Protein AF-0000000084786127 (afdb_homodimer)

Sequence (824 aa):
MTLSGGAIAVSIIGVITAGIITVVVTIAIYNCSKAKVDMEMYLQREDKGGRQNVPLAGTADVEMGSMSVFIQGVQNERPVRFTSQQLHSFTRGIAHKIGSGGFGAVYKGRFPNGTPVAVKVLDSTLGRRAEERFMAEVGTIGRTYHINLVRLCGFCFDVSVKALVYEYMENGSLDRHLFGSPLERGTVDIGFNKLHEIAVGMAKAVRYLHEECAQRIVRYDIKPENVLLGADMAPKVSDFGLAKLCDREDTHLTITGARGTPGYAAPELWMPLPVTHKCDVYSYGMLLFEMLGRRRNLELGVNGRESQEWYPRWVWHRVEAGETDAVLARALEAGDVEDMEKAARMCKVALWCVQCRPEDRPSMGNVVQMLEGDEEIATPGNPFAHLAAYNAGTLSGDTTMESYGSSGFTGRMTLSGGAIAVSIIGVITAGIITVVVTIAIYNCSKAKVDMEMYLQREDKGGRQNVPLAGTADVEMGSMSVFIQGVQNERPVRFTSQQLHSFTRGIAHKIGSGGFGAVYKGRFPNGTPVAVKVLDSTLGRRAEERFMAEVGTIGRTYHINLVRLCGFCFDVSVKALVYEYMENGSLDRHLFGSPLERGTVDIGFNKLHEIAVGMAKAVRYLHEECAQRIVRYDIKPENVLLGADMAPKVSDFGLAKLCDREDTHLTITGARGTPGYAAPELWMPLPVTHKCDVYSYGMLLFEMLGRRRNLELGVNGRESQEWYPRWVWHRVEAGETDAVLARALEAGDVEDMEKAARMCKVALWCVQCRPEDRPSMGNVVQMLEGDEEIATPGNPFAHLAAYNAGTLSGDTTMESYGSSGFTGR

Organism: Brachypodium distachyon (NCBI:txid15368)

pLDDT: mean 76.36, std 22.7, range [18.92, 98.81]

Secondary structure (DSSP, 8-state):
----THHHHHHHHHHHHHHHHHHHHHHHHHHHHHHHHHHHHHHHHGGGS-------HHHHHHHHHHHHHHHHHHHHTS-EE--HHHHHHHTTTT--EEEEETTEEEEEEE-TTS-EEEEEEE-GGGHHHHHHHHHHHHHTTTT---TTB--EEEEEE-SS-EEEEEE--TT-BHHHHHHS-TTTS-PPP--HHHHHHHHHHHHHHHHHHHHSSSSEEE-S--SGGGEEE-GGG-EEE---TT-EEE-TT---B---S--S-TTTS-GGGGTTS-B-THHHHHHHHHHHHHHHHTS-S----SSS------HHHHHHHHHHTT-HHHHHHHH-SS--HHHHHHHHHHHHHHHHHT-SSGGGSPPHHHHHHHHH--SPPPPPP-TTHHHHHHHHHHTT----------------/----THHHHHHHHHHHHHHHHHHHHHHHHHHHHHHHHHHHHHHHHGGGS-------HHHHHHHHHHHHHHHHHHHHTS-EE--HHHHHHHTTTT--EEEEETTEEEEEEE-TTS-EEEEEEE-GGGTHHHHHHHHHHHHTTTT---TTB--EEEEEE-SS-EEEEEE--TT-BHHHHHHS-TTTS-PPP--HHHHHHHHHHHHHHHHHHHHSSSSEEE-S--SGGGEEE-GGG-EEE---TT-EEE-TT---B---S--S-TTTS-GGGGTTS-B-THHHHHHHHHHHHHHHHTS-S----SSS------HHHHHHHHHHTT-HHHHHHHH-SS--HHHHHHHHHHHHHHHHHT-SSGGGSPPHHHHHHHHH--SPPPPPP-TTHHHHHHHHHHHT----------------

Nearest PDB structures (foldseek):
  5lpv-assembly1_A  TM=9.369E-01  e=8.359E-28  Arabidopsis thaliana
  4q5j-assembly1_A  TM=9.126E-01  e=5.728E-27  Arabidopsis thaliana
  4oh4-assembly1_A  TM=9.168E-01  e=1.374E-26  Arabidopsis thaliana
  4oh4-assembly2_B  TM=9.113E-01  e=1.456E-26  Arabidopsis thaliana
  6fek-assembly1_A  TM=7.543E-01  e=4.875E-15  Homo sapiens

InterPro domains:
  IPR000719 Protein kinase domain [PS50011] (92-385)
  IPR000719 Protein kinase domain [SM00220] (92-371)
  IPR001245 Serine-threonine/tyrosine-protein kinase, catalytic domain [PF07714] (95-371)
  IPR011009 Protein kinase-like domain superfamily [SSF56112] (78-372)
  IPR017441 Protein kinase, ATP binding site [PS00107] (98-120)

Radius of gyration: 34.31 Å; Cα contacts (8 Å, |Δi|>4): 1162; chains: 2; bounding box: 105×157×77 Å

Foldseek 3Di:
DPPDPPVVVVVVVVVVVVVVVVVVVVVVVVVVVVVVVVVVVVVPVVPPPDDDCPVPPPVVVVVVVVVVVVVVVVVQQFADEDEPVQVCQFQVNQPAWDDDDPFFTWGWGADPVGFIKIKTWGDCVVPPLNVLLLCQVVVCGPFDDDPQAWDFSYWYDDPVTTMTITHDAVLAFQLCQLANDCPPDPHDNDALVNLLQQLLSVLVRQLCQQPPTQWRKAQQEDARNQWGAHPVRRTHGHRSSQMDTHHPVDFFDQDDAQGYDPQQFAPVSVPNDTDGSLRVLSSSLLRLQCLLQSHHQWDPDDPPPDGPHRRLVVCVVCVVVVNNVVSNPNNHDVDDPVSSVLSSLSNQLSQQSNANDSVSHDRSVVSSCSNPDDDDDDHDDGSCPVVVVVVVPPPPPPPPVPPPDPDDPPPD/DPPDPPVVVVVVVVVVVVVVVVVVVVVVVVVVVVVVVVVVVVVPVVPPPPDDCPVPPPVVVVVVVVVVVVVVVVVQQFADEDEPVQVCQFQVNQPAWDDDDPFFTWGWGADPVGFIKIKTWGDCVVPPLNVLLLCQVVVCGPFDDDPQAWDFSYWYDDPVTTMTITRDAVLAFQLCQLANDCPPDPHDNDALVNLLQQLLSVLVRQLCQQPPTQWRKAQQEDARNQWGAHPVRRTHGHRSSQMDTHHPVDFFDQDDAQGYDPQQFAPVSVPNDTDGSLRVLSSSLLRLQCLLQSHHQWDPDDPPPDGPHRRLVVCVVCVVVVNNVVSNPNNHDVDDPVSSVLSSLSNQLSQLSNANDSVSHDRSVVSSCSNPDDDDDDHDDGSCPVVVVVVVPPPPPPPPPPPDDDDDDDPD

Structure (mmCIF, N/CA/C/O backbone):
data_AF-0000000084786127-model_v1
#
loop_
_entity.id
_entity.type
_entity.pdbx_description
1 polymer 'Protein kinase domain-containing protein'
#
loop_
_atom_site.group_PDB
_atom_site.id
_atom_site.type_symbol
_atom_site.label_atom_id
_atom_site.label_alt_id
_atom_site.label_comp_id
_atom_site.label_asym_id
_atom_site.label_entity_id
_atom_site.label_seq_id
_atom_site.pdbx_PDB_ins_code
_atom_site.Cartn_x
_atom_site.Cartn_y
_atom_site.Cartn_z
_atom_site.occupancy
_atom_site.B_iso_or_equiv
_atom_site.auth_seq_id
_atom_site.auth_comp_id
_atom_site.auth_asym_id
_atom_site.auth_atom_id
_atom_site.pdbx_PDB_model_num
ATOM 1 N N . MET A 1 1 ? -52.969 -35.406 42.812 1 25.69 1 MET A N 1
ATOM 2 C CA . MET A 1 1 ? -51.969 -34.875 41.875 1 25.69 1 MET A CA 1
ATOM 3 C C . MET A 1 1 ? -51.656 -33.438 42.188 1 25.69 1 MET A C 1
ATOM 5 O O . MET A 1 1 ? -52.438 -32.531 41.906 1 25.69 1 MET A O 1
ATOM 9 N N . THR A 1 2 ? -51.125 -33.188 43.312 1 35.94 2 THR A N 1
ATOM 10 C CA . THR A 1 2 ? -50.75 -31.984 44.062 1 35.94 2 THR A CA 1
ATOM 11 C C . THR A 1 2 ? -49.75 -31.141 43.281 1 35.94 2 THR A C 1
ATOM 13 O O . THR A 1 2 ? -48.719 -31.656 42.781 1 35.94 2 THR A O 1
ATOM 16 N N . LEU A 1 3 ? -50.375 -30.234 42.5 1 39.19 3 LEU A N 1
ATOM 17 C CA . LEU A 1 3 ? -49.688 -29.188 41.781 1 39.19 3 LEU A CA 1
ATOM 18 C C . LEU A 1 3 ? -48.562 -28.578 42.594 1 39.19 3 LEU A C 1
ATOM 20 O O . LEU A 1 3 ? -48.812 -28.094 43.719 1 39.19 3 LEU A O 1
ATOM 24 N N . SER A 1 4 ? -47.375 -29.203 42.469 1 43.94 4 SER A N 1
ATOM 25 C CA . SER A 1 4 ? -46.25 -28.953 43.375 1 43.94 4 SER A CA 1
ATOM 26 C C . SER A 1 4 ? -45.875 -27.469 43.406 1 43.94 4 SER A C 1
ATOM 28 O O . SER A 1 4 ? -46.188 -26.734 42.438 1 43.94 4 SER A O 1
ATOM 30 N N . GLY A 1 5 ? -45.719 -26.844 44.531 1 46.97 5 GLY A N 1
ATOM 31 C CA . GLY A 1 5 ? -45.375 -25.531 45.031 1 46.97 5 GLY A CA 1
ATOM 32 C C . GLY A 1 5 ? -44.281 -24.859 44.219 1 46.97 5 GLY A C 1
ATOM 33 O O . GLY A 1 5 ? -44.156 -23.641 44.25 1 46.97 5 GLY A O 1
ATOM 34 N N . GLY A 1 6 ? -43.438 -25.703 43.531 1 49.59 6 GLY A N 1
ATOM 35 C CA . GLY A 1 6 ? -42.281 -25.156 42.875 1 49.59 6 GLY A CA 1
ATOM 36 C C . GLY A 1 6 ? -42.625 -24.391 41.594 1 49.59 6 GLY A C 1
ATOM 37 O O . GLY A 1 6 ? -41.906 -23.469 41.219 1 49.59 6 GLY A O 1
ATOM 38 N N . ALA A 1 7 ? -43.719 -24.797 40.875 1 52.97 7 ALA A N 1
ATOM 39 C CA . ALA A 1 7 ? -44.094 -24.156 39.625 1 52.97 7 ALA A CA 1
ATOM 40 C C . ALA A 1 7 ? -44.625 -22.734 39.875 1 52.97 7 ALA A C 1
ATOM 42 O O . ALA A 1 7 ? -44.375 -21.844 39.062 1 52.97 7 ALA A O 1
ATOM 43 N N . ILE A 1 8 ? -45.25 -22.531 41.062 1 51.09 8 ILE A N 1
ATOM 44 C CA . ILE A 1 8 ? -45.781 -21.219 41.344 1 51.09 8 ILE A CA 1
ATOM 45 C C . ILE A 1 8 ? -44.656 -20.219 41.594 1 51.09 8 ILE A C 1
ATOM 47 O O . ILE A 1 8 ? -44.719 -19.094 41.094 1 51.09 8 ILE A O 1
ATOM 51 N N . ALA A 1 9 ? -43.531 -20.734 42.156 1 54.09 9 ALA A N 1
ATOM 52 C CA . ALA A 1 9 ? -42.438 -19.812 42.469 1 54.09 9 ALA A CA 1
ATOM 53 C C . ALA A 1 9 ? -41.75 -19.312 41.188 1 54.09 9 ALA A C 1
ATOM 55 O O . ALA A 1 9 ? -41.438 -18.125 41.094 1 54.09 9 ALA A O 1
ATOM 56 N N . VAL A 1 10 ? -41.656 -20.188 40.156 1 55.41 10 VAL A N 1
ATOM 57 C CA . VAL A 1 10 ? -40.969 -19.812 38.938 1 55.41 10 VAL A CA 1
ATOM 58 C C . VAL A 1 10 ? -41.812 -18.812 38.156 1 55.41 10 VAL A C 1
ATOM 60 O O . VAL A 1 10 ? -41.312 -17.859 37.562 1 55.41 10 VAL A O 1
ATOM 63 N N . SER A 1 11 ? -43.188 -18.938 38.344 1 53.84 11 SER A N 1
ATOM 64 C CA . SER A 1 11 ? -44.062 -18.016 37.625 1 53.84 11 SER A CA 1
ATOM 65 C C . SER A 1 11 ? -44 -16.609 38.219 1 53.84 11 SER A C 1
ATOM 67 O O . SER A 1 11 ? -44.031 -15.617 37.5 1 53.84 11 SER A O 1
ATOM 69 N N . ILE A 1 12 ? -43.812 -16.578 39.562 1 54.75 12 ILE A N 1
ATOM 70 C CA . ILE A 1 12 ? -43.75 -15.281 40.25 1 54.75 12 ILE A CA 1
ATOM 71 C C . ILE A 1 12 ? -42.438 -14.57 39.906 1 54.75 12 ILE A C 1
ATOM 73 O O . ILE A 1 12 ? -42.438 -13.375 39.594 1 54.75 12 ILE A O 1
ATOM 77 N N . ILE A 1 13 ? -41.344 -15.438 39.75 1 55.84 13 ILE A N 1
ATOM 78 C CA . ILE A 1 13 ? -40.062 -14.836 39.438 1 55.84 13 ILE A CA 1
ATOM 79 C C . ILE A 1 13 ? -40.094 -14.305 38 1 55.84 13 ILE A C 1
ATOM 81 O O . ILE A 1 13 ? -39.562 -13.219 37.719 1 55.84 13 ILE A O 1
ATOM 85 N N . GLY A 1 14 ? -40.875 -14.953 37.156 1 53.25 14 GLY A N 1
ATOM 86 C CA . GLY A 1 14 ? -41 -14.477 35.781 1 53.25 14 GLY A CA 1
ATOM 87 C C . GLY A 1 14 ? -41.719 -13.156 35.656 1 53.25 14 GLY A C 1
ATOM 88 O O . GLY A 1 14 ? -41.281 -12.266 34.938 1 53.25 14 GLY A O 1
ATOM 89 N N . VAL A 1 15 ? -42.781 -13.023 36.5 1 55.41 15 VAL A N 1
ATOM 90 C CA . VAL A 1 15 ? -43.594 -11.805 36.438 1 55.41 15 VAL A CA 1
ATOM 91 C C . VAL A 1 15 ? -42.781 -10.633 37 1 55.41 15 VAL A C 1
ATOM 93 O O . VAL A 1 15 ? -42.781 -9.531 36.438 1 55.41 15 VAL A O 1
ATOM 96 N N . ILE A 1 16 ? -41.906 -10.891 38.031 1 55.78 16 ILE A N 1
ATOM 97 C CA . ILE A 1 16 ? -41.156 -9.82 38.656 1 55.78 16 ILE A CA 1
ATOM 98 C C . ILE A 1 16 ? -40.031 -9.391 37.719 1 55.78 16 ILE A C 1
ATOM 100 O O . ILE A 1 16 ? -39.781 -8.195 37.5 1 55.78 16 ILE A O 1
ATOM 104 N N . THR A 1 17 ? -39.438 -10.414 37.031 1 55.19 17 THR A N 1
ATOM 105 C CA . THR A 1 17 ? -38.344 -10.062 36.125 1 55.19 17 THR A CA 1
ATOM 106 C C . THR A 1 17 ? -38.875 -9.328 34.906 1 55.19 17 THR A C 1
ATOM 108 O O . THR A 1 17 ? -38.25 -8.375 34.406 1 55.19 17 THR A O 1
ATOM 111 N N . ALA A 1 18 ? -40.125 -9.68 34.469 1 56.78 18 ALA A N 1
ATOM 112 C CA . ALA A 1 18 ? -40.719 -8.969 33.344 1 56.78 18 ALA A CA 1
ATOM 113 C C . ALA A 1 18 ? -41.094 -7.535 33.75 1 56.78 18 ALA A C 1
ATOM 115 O O . ALA A 1 18 ? -40.906 -6.605 32.938 1 56.78 18 ALA A O 1
ATOM 116 N N . GLY A 1 19 ? -41.469 -7.348 34.969 1 54.09 19 GLY A N 1
ATOM 117 C CA . GLY A 1 19 ? -41.75 -6.016 35.5 1 54.09 19 GLY A CA 1
ATOM 118 C C . GLY A 1 19 ? -40.531 -5.133 35.594 1 54.09 19 GLY A C 1
ATOM 119 O O . GLY A 1 19 ? -40.562 -3.961 35.219 1 54.09 19 GLY A O 1
ATOM 120 N N . ILE A 1 20 ? -39.406 -5.75 35.969 1 57 20 ILE A N 1
ATOM 121 C CA . ILE A 1 20 ? -38.156 -4.996 36.094 1 57 20 ILE A CA 1
ATOM 122 C C . ILE A 1 20 ? -37.688 -4.578 34.719 1 57 20 ILE A C 1
ATOM 124 O O . ILE A 1 20 ? -37.281 -3.43 34.5 1 57 20 ILE A O 1
ATOM 128 N N . ILE A 1 21 ? -37.906 -5.465 33.75 1 55.28 21 ILE A N 1
ATOM 129 C CA . ILE A 1 21 ? -37.469 -5.145 32.375 1 55.28 21 ILE A CA 1
ATOM 130 C C . ILE A 1 21 ? -38.312 -4.023 31.812 1 55.28 21 ILE A C 1
ATOM 132 O O . ILE A 1 21 ? -37.812 -3.082 31.203 1 55.28 21 ILE A O 1
ATOM 136 N N . THR A 1 22 ? -39.625 -4.008 32.156 1 55.19 22 THR A N 1
ATOM 137 C CA . THR A 1 22 ? -40.5 -2.955 31.656 1 55.19 22 THR A CA 1
ATOM 138 C C . THR A 1 22 ? -40.156 -1.615 32.312 1 55.19 22 THR A C 1
ATOM 140 O O . THR A 1 22 ? -40.156 -0.579 31.641 1 55.19 22 THR A O 1
ATOM 143 N N . VAL A 1 23 ? -39.719 -1.601 33.531 1 56.88 23 VAL A N 1
ATOM 144 C CA . VAL A 1 23 ? -39.375 -0.361 34.219 1 56.88 23 VAL A CA 1
ATOM 145 C C . VAL A 1 23 ? -38.031 0.171 33.688 1 56.88 23 VAL A C 1
ATOM 147 O O . VAL A 1 23 ? -37.906 1.366 33.406 1 56.88 23 VAL A O 1
ATOM 150 N N . VAL A 1 24 ? -37.125 -0.711 33.438 1 53.88 24 VAL A N 1
ATOM 151 C CA . VAL A 1 24 ? -35.812 -0.283 32.938 1 53.88 24 VAL A CA 1
ATOM 152 C C . VAL A 1 24 ? -35.969 0.24 31.5 1 53.88 24 VAL A C 1
ATOM 154 O O . VAL A 1 24 ? -35.406 1.277 31.156 1 53.88 24 VAL A O 1
ATOM 157 N N . VAL A 1 25 ? -36.844 -0.359 30.75 1 53.69 25 VAL A N 1
ATOM 158 C CA . VAL A 1 25 ? -37.094 0.092 29.375 1 53.69 25 VAL A CA 1
ATOM 159 C C . VAL A 1 25 ? -37.812 1.434 29.391 1 53.69 25 VAL A C 1
ATOM 161 O O . VAL A 1 25 ? -37.469 2.344 28.625 1 53.69 25 VAL A O 1
ATOM 164 N N . THR A 1 26 ? -38.75 1.635 30.297 1 54.66 26 THR A N 1
ATOM 165 C CA . THR A 1 26 ? -39.469 2.896 30.406 1 54.66 26 THR A CA 1
ATOM 166 C C . THR A 1 26 ? -38.531 4.016 30.859 1 54.66 26 THR A C 1
ATOM 168 O O . THR A 1 26 ? -38.594 5.129 30.344 1 54.66 26 THR A O 1
ATOM 171 N N . ILE A 1 27 ? -37.594 3.705 31.734 1 52.56 27 ILE A N 1
ATOM 172 C CA . ILE A 1 27 ? -36.656 4.707 32.188 1 52.56 27 ILE A CA 1
ATOM 173 C C . ILE A 1 27 ? -35.656 5.035 31.078 1 52.56 27 ILE A C 1
ATOM 175 O O . ILE A 1 27 ? -35.344 6.203 30.844 1 52.56 27 ILE A O 1
ATOM 179 N N . ALA A 1 28 ? -35.344 4.055 30.328 1 48.41 28 ALA A N 1
ATOM 180 C CA . ALA A 1 28 ? -34.406 4.281 29.219 1 48.41 28 ALA A CA 1
ATOM 181 C C . ALA A 1 28 ? -35.094 5.102 28.125 1 48.41 28 ALA A C 1
ATOM 183 O O . ALA A 1 28 ? -34.5 6.02 27.562 1 48.41 28 ALA A O 1
ATOM 184 N N . ILE A 1 29 ? -36.344 4.848 27.906 1 50.34 29 ILE A N 1
ATOM 185 C CA . ILE A 1 29 ? -37.094 5.641 26.953 1 50.34 29 ILE A CA 1
ATOM 186 C C . ILE A 1 29 ? -37.281 7.062 27.484 1 50.34 29 ILE A C 1
ATOM 188 O O . ILE A 1 29 ? -37.125 8.031 26.734 1 50.34 29 ILE A O 1
ATOM 192 N N . TYR A 1 30 ? -37.531 7.246 28.734 1 47.91 30 TYR A N 1
ATOM 193 C CA . TYR A 1 30 ? -37.688 8.555 29.359 1 47.91 30 TYR A CA 1
ATOM 194 C C . TYR A 1 30 ? -36.406 9.359 29.281 1 47.91 30 TYR A C 1
ATOM 196 O O . TYR A 1 30 ? -36.406 10.531 28.922 1 47.91 30 TYR A O 1
ATOM 204 N N . ASN A 1 31 ? -35.344 8.703 29.641 1 43.41 31 ASN A N 1
ATOM 205 C CA . ASN A 1 31 ? -34.062 9.414 29.578 1 43.41 31 ASN A CA 1
ATOM 206 C C . ASN A 1 31 ? -33.656 9.734 28.141 1 43.41 31 ASN A C 1
ATOM 208 O O . ASN A 1 31 ? -33.094 10.797 27.875 1 43.41 31 ASN A O 1
ATOM 212 N N . CYS A 1 32 ? -34.062 8.914 27.219 1 41.84 32 CYS A N 1
ATOM 213 C CA . CYS A 1 32 ? -33.844 9.195 25.797 1 41.84 32 CYS A CA 1
ATOM 214 C C . CYS A 1 32 ? -34.719 10.344 25.328 1 41.84 32 CYS A C 1
ATOM 216 O O . CYS A 1 32 ? -34.281 11.195 24.547 1 41.84 32 CYS A O 1
ATOM 218 N N . SER A 1 33 ? -35.938 10.453 25.797 1 42.56 33 SER A N 1
ATOM 219 C CA . SER A 1 33 ? -36.844 11.555 25.453 1 42.56 33 SER A CA 1
ATOM 220 C C . SER A 1 33 ? -36.344 12.867 26.078 1 42.56 33 SER A C 1
ATOM 222 O O . SER A 1 33 ? -36.438 13.922 25.453 1 42.56 33 SER A O 1
ATOM 224 N N . LYS A 1 34 ? -35.906 12.844 27.328 1 43.75 34 LYS A N 1
ATOM 225 C CA . LYS A 1 34 ? -35.406 14.062 27.953 1 43.75 34 LYS A CA 1
ATOM 226 C C . LYS A 1 34 ? -34.125 14.547 27.281 1 43.75 34 LYS A C 1
ATOM 228 O O . LYS A 1 34 ? -33.906 15.758 27.125 1 43.75 34 LYS A O 1
ATOM 233 N N . ALA A 1 35 ? -33.344 13.633 26.891 1 35.22 35 ALA A N 1
ATOM 234 C CA . ALA A 1 35 ? -32.125 14.031 26.188 1 35.22 35 ALA A CA 1
ATOM 235 C C . ALA A 1 35 ? -32.438 14.672 24.844 1 35.22 35 ALA A C 1
ATOM 237 O O . ALA A 1 35 ? -31.766 15.594 24.406 1 35.22 35 ALA A O 1
ATOM 238 N N . LYS A 1 36 ? -33.531 14.328 24.297 1 39.53 36 LYS A N 1
ATOM 239 C CA . LYS A 1 36 ? -34.031 15.016 23.094 1 39.53 36 LYS A CA 1
ATOM 240 C C . LYS A 1 36 ? -34.406 16.453 23.406 1 39.53 36 LYS A C 1
ATOM 242 O O . LYS A 1 36 ? -34.062 17.375 22.656 1 39.53 36 LYS A O 1
ATOM 247 N N . VAL A 1 37 ? -35.094 16.641 24.516 1 40.19 37 VAL A N 1
ATOM 248 C CA . VAL A 1 37 ? -35.531 17.984 24.844 1 40.19 37 VAL A CA 1
ATOM 249 C C . VAL A 1 37 ? -34.344 18.875 25.156 1 40.19 37 VAL A C 1
ATOM 251 O O . VAL A 1 37 ? -34.281 20.031 24.703 1 40.19 37 VAL A O 1
ATOM 254 N N . ASP A 1 38 ? -33.375 18.312 25.828 1 36.88 38 ASP A N 1
ATOM 255 C CA . ASP A 1 38 ? -32.25 19.141 26.188 1 36.88 38 ASP A CA 1
ATOM 256 C C . ASP A 1 38 ? -31.375 19.453 24.984 1 36.88 38 ASP A C 1
ATOM 258 O O . ASP A 1 38 ? -30.859 20.562 24.844 1 36.88 38 ASP A O 1
ATOM 262 N N . MET A 1 39 ? -31.219 18.516 24.109 1 34.19 39 MET A N 1
ATOM 263 C CA . MET A 1 39 ? -30.453 18.812 22.891 1 34.19 39 MET A CA 1
ATOM 264 C C . MET A 1 39 ? -31.203 19.797 22 1 34.19 39 MET A C 1
ATOM 266 O O . MET A 1 39 ? -30.594 20.672 21.391 1 34.19 39 MET A O 1
ATOM 270 N N . GLU A 1 40 ? -32.531 19.734 21.938 1 36.75 40 GLU A N 1
ATOM 271 C CA . GLU A 1 40 ? -33.312 20.75 21.234 1 36.75 40 GLU A CA 1
ATOM 272 C C . GLU A 1 40 ? -33.156 22.109 21.891 1 36.75 40 GLU A C 1
ATOM 274 O O . GLU A 1 40 ? -33.062 23.125 21.203 1 36.75 40 GLU A O 1
ATOM 279 N N . MET A 1 41 ? -33.094 22.109 23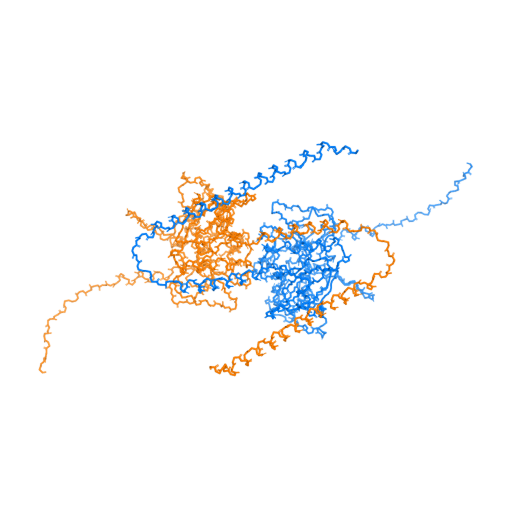.156 1 35.44 41 MET A N 1
ATOM 280 C CA . MET A 1 41 ? -32.969 23.391 23.844 1 35.44 41 MET A CA 1
ATOM 281 C C . MET A 1 41 ? -31.578 24.016 23.578 1 35.44 41 MET A C 1
ATOM 283 O O . MET A 1 41 ? -31.469 25.234 23.453 1 35.44 41 MET A O 1
ATOM 287 N N . TYR A 1 42 ? -30.562 23.188 23.562 1 31.86 42 TYR A N 1
ATOM 288 C CA . TYR A 1 42 ? -29.266 23.781 23.281 1 31.86 42 TYR A CA 1
ATOM 289 C C . TYR A 1 42 ? -29.219 24.297 21.844 1 31.86 42 TYR A C 1
ATOM 291 O O . TYR A 1 42 ? -28.672 25.375 21.594 1 31.86 42 TYR A O 1
ATOM 299 N N . LEU A 1 43 ? -29.859 23.625 20.906 1 33 43 LEU A N 1
ATOM 300 C CA . LEU A 1 43 ? -29.891 24.109 19.547 1 33 43 LEU A CA 1
ATOM 301 C C . LEU A 1 43 ? -30.766 25.359 19.422 1 33 43 LEU A C 1
ATOM 303 O O . LEU A 1 43 ? -30.5 26.234 18.609 1 33 43 LEU A O 1
ATOM 307 N N . GLN A 1 44 ? -31.781 25.453 20.188 1 33.31 44 GLN A N 1
ATOM 308 C CA . GLN A 1 44 ? -32.688 26.578 20.109 1 33.31 44 GLN A CA 1
ATOM 309 C C . GLN A 1 44 ? -32.062 27.828 20.734 1 33.31 44 GLN A C 1
ATOM 311 O O . GLN A 1 44 ? -32.531 28.953 20.469 1 33.31 44 GLN A O 1
ATOM 316 N N . ARG A 1 45 ? -31.188 27.734 21.688 1 33.84 45 ARG A N 1
ATOM 317 C CA . ARG A 1 45 ? -30.781 29 22.281 1 33.84 45 ARG A CA 1
ATOM 318 C C . ARG A 1 45 ? -30.016 29.859 21.297 1 33.84 45 ARG A C 1
ATOM 320 O O . ARG A 1 45 ? -30.031 31.094 21.375 1 33.84 45 ARG A O 1
ATOM 327 N N . GLU A 1 46 ? -29.156 29.281 20.453 1 32.84 46 GLU A N 1
ATOM 328 C CA . GLU A 1 46 ? -28.422 30.266 19.672 1 32.84 46 GLU A CA 1
ATOM 329 C C . GLU A 1 46 ? -29.297 30.875 18.578 1 32.84 46 GLU A C 1
ATOM 331 O O . GLU A 1 46 ? -28.828 31.672 17.766 1 32.84 46 GLU A O 1
ATOM 336 N N . ASP A 1 47 ? -30.531 30.391 18.469 1 30.56 47 ASP A N 1
ATOM 337 C CA . ASP A 1 47 ? -31.375 30.938 17.406 1 30.56 47 ASP A CA 1
ATOM 338 C C . ASP A 1 47 ? -31.844 32.344 17.75 1 30.56 47 ASP A C 1
ATOM 340 O O . ASP A 1 47 ? -32.719 32.875 17.078 1 30.56 47 ASP A O 1
ATOM 344 N N . LYS A 1 48 ? -31.656 32.938 18.859 1 32.66 48 LYS A N 1
ATOM 345 C CA . LYS A 1 48 ? -32.438 34.156 19.016 1 32.66 48 LYS A CA 1
ATOM 346 C C . LYS A 1 48 ? -32 35.219 18.016 1 32.66 48 LYS A C 1
ATOM 348 O O . LYS A 1 48 ? -32.469 36.344 18.062 1 32.66 48 LYS A O 1
ATOM 353 N N . GLY A 1 49 ? -30.766 35.188 17.453 1 29.78 49 GLY A N 1
ATOM 354 C CA . GLY A 1 49 ? -30.688 36.406 16.656 1 29.78 49 GLY A CA 1
ATOM 355 C C . GLY A 1 49 ? -31.578 36.406 15.445 1 29.78 49 GLY A C 1
ATOM 356 O O . GLY A 1 49 ? -31.938 35.344 14.938 1 29.78 49 GLY A O 1
ATOM 357 N N . GLY A 1 50 ? -32.438 37.406 15.047 1 29.14 50 GLY A N 1
ATOM 358 C CA . GLY A 1 50 ? -33.562 37.781 14.203 1 29.14 50 GLY A CA 1
ATOM 359 C C . GLY A 1 50 ? -33.344 37.406 12.742 1 29.14 50 GLY A C 1
ATOM 360 O O . GLY A 1 50 ? -34.031 37.969 11.867 1 29.14 50 GLY A O 1
ATOM 361 N N . ARG A 1 51 ? -32.25 36.781 12.305 1 30.58 51 ARG A N 1
ATOM 362 C CA . ARG A 1 51 ? -32.188 36.906 10.852 1 30.58 51 ARG A CA 1
ATOM 363 C C . ARG A 1 51 ? -33.344 36.156 10.188 1 30.58 51 ARG A C 1
ATOM 365 O O . ARG A 1 51 ? -33.844 35.156 10.727 1 30.58 51 ARG A O 1
ATOM 372 N N . GLN A 1 52 ? -34.062 36.719 9.18 1 29.3 52 GLN A N 1
ATOM 373 C CA . GLN A 1 52 ? -35.156 36.406 8.258 1 29.3 52 GLN A CA 1
ATOM 374 C C . GLN A 1 52 ? -35 35.031 7.652 1 29.3 52 GLN A C 1
ATOM 376 O O . GLN A 1 52 ? -33.875 34.594 7.34 1 29.3 52 GLN A O 1
ATOM 381 N N . ASN A 1 53 ? -35.969 34.062 7.797 1 29.66 53 ASN A N 1
ATOM 382 C CA . ASN A 1 53 ? -36.25 32.688 7.414 1 29.66 53 ASN A CA 1
ATOM 383 C C . ASN A 1 53 ? -36.094 32.469 5.91 1 29.66 53 ASN A C 1
ATOM 385 O O . ASN A 1 53 ? -37 32.75 5.137 1 29.66 53 ASN A O 1
ATOM 389 N N . VAL A 1 54 ? -35.094 32.969 5.195 1 31.08 54 VAL A N 1
ATOM 390 C CA . VAL A 1 54 ? -35.125 32.594 3.791 1 31.08 54 VAL A CA 1
ATOM 391 C C . VAL A 1 54 ? -35.25 31.062 3.68 1 31.08 54 VAL A C 1
ATOM 393 O O . VAL A 1 54 ? -34.625 30.328 4.438 1 31.08 54 VAL A O 1
ATOM 396 N N . PRO A 1 55 ? -36.344 30.531 3.021 1 31.95 55 PRO A N 1
ATOM 397 C CA . PRO A 1 55 ? -36.688 29.125 2.812 1 31.95 55 PRO A CA 1
ATOM 398 C C . PRO A 1 55 ? -35.469 28.281 2.365 1 31.95 55 PRO A C 1
ATOM 400 O O . PRO A 1 55 ? -35.031 28.391 1.219 1 31.95 55 PRO A O 1
ATOM 403 N N . LEU A 1 56 ? -34.438 28.188 3.061 1 32.12 56 LEU A N 1
ATOM 404 C CA . LEU A 1 56 ? -33.281 27.328 2.822 1 32.12 56 LEU A CA 1
ATOM 405 C C . LEU A 1 56 ? -33.688 25.859 2.826 1 32.12 56 LEU A C 1
ATOM 407 O O . LEU A 1 56 ? -32.812 24.984 2.729 1 32.12 56 LEU A O 1
ATOM 411 N N . ALA A 1 57 ? -34.938 25.531 2.912 1 35.5 57 ALA A N 1
ATOM 412 C CA . ALA A 1 57 ? -35.406 24.156 3.086 1 35.5 57 ALA A CA 1
ATOM 413 C C . ALA A 1 57 ? -35.156 23.328 1.83 1 35.5 57 ALA A C 1
ATOM 415 O O . ALA A 1 57 ? -34.812 22.141 1.917 1 35.5 57 ALA A O 1
ATOM 416 N N . GLY A 1 58 ? -35.375 23.797 0.638 1 37 58 GLY A N 1
ATOM 417 C CA . GLY A 1 58 ? -35.344 23 -0.58 1 37 58 GLY A CA 1
ATOM 418 C C . GLY A 1 58 ? -33.969 22.5 -0.939 1 37 58 GLY A C 1
ATOM 419 O O . GLY A 1 58 ? -33.812 21.469 -1.589 1 37 58 GLY A O 1
ATOM 420 N N . THR A 1 59 ? -32.906 23.234 -0.75 1 39.31 59 THR A N 1
ATOM 421 C CA . THR A 1 59 ? -31.562 22.891 -1.17 1 39.31 59 THR A CA 1
ATOM 422 C C . THR A 1 59 ? -30.938 21.875 -0.22 1 39.31 59 THR A C 1
ATOM 424 O O . THR A 1 59 ? -30.062 21.109 -0.616 1 39.31 59 THR A O 1
ATOM 427 N N . ALA A 1 60 ? -31.438 21.938 1.027 1 45.5 60 ALA A N 1
ATOM 428 C CA . ALA A 1 60 ? -30.891 20.984 1.992 1 45.5 60 ALA A CA 1
ATOM 429 C C . ALA A 1 60 ? -31.328 19.562 1.648 1 45.5 60 ALA A C 1
ATOM 431 O O . ALA A 1 60 ? -30.531 18.625 1.784 1 45.5 60 ALA A O 1
ATOM 432 N N . ASP A 1 61 ? -32.531 19.312 1.19 1 46.22 61 ASP A N 1
ATOM 433 C CA . ASP A 1 61 ? -33.062 18 0.833 1 46.22 61 ASP A CA 1
ATOM 434 C C . ASP A 1 61 ? -32.312 17.422 -0.374 1 46.22 61 ASP A C 1
ATOM 436 O O . ASP A 1 61 ? -32.031 16.234 -0.424 1 46.22 61 ASP A O 1
ATOM 440 N N . VAL A 1 62 ? -31.984 18.297 -1.289 1 45.09 62 VAL A N 1
ATOM 441 C CA . VAL A 1 62 ? -31.266 17.859 -2.482 1 45.09 62 VAL A CA 1
ATOM 442 C C . VAL A 1 62 ? -29.828 17.5 -2.125 1 45.09 62 VAL A C 1
ATOM 444 O O . VAL A 1 62 ? -29.281 16.5 -2.613 1 45.09 62 VAL A O 1
ATOM 447 N N . GLU A 1 63 ? -29.281 18.266 -1.273 1 52.94 63 GLU A N 1
ATOM 448 C CA . GLU A 1 63 ? -27.891 18.016 -0.869 1 52.94 63 GLU A CA 1
ATOM 449 C C . GLU A 1 63 ? -27.766 16.734 -0.072 1 52.94 63 GLU A C 1
ATOM 451 O O . GLU A 1 63 ? -26.828 15.961 -0.272 1 52.94 63 GLU A O 1
ATOM 456 N N . MET A 1 64 ? -28.844 16.484 0.651 1 58.28 64 MET A N 1
ATOM 457 C CA . MET A 1 64 ? -28.875 15.219 1.389 1 58.28 64 MET A CA 1
ATOM 458 C C . MET A 1 64 ? -29.016 14.039 0.438 1 58.28 64 MET A C 1
ATOM 460 O O . MET A 1 64 ? -28.438 12.977 0.666 1 58.28 64 MET A O 1
ATOM 464 N N . GLY A 1 65 ? -29.688 14.352 -0.628 1 54.16 65 GLY A N 1
ATOM 465 C CA . GLY A 1 65 ? -29.859 13.297 -1.619 1 54.16 65 GLY A CA 1
ATOM 466 C C . GLY A 1 65 ? -28.562 12.93 -2.316 1 54.16 65 GLY A C 1
ATOM 467 O O . GLY A 1 65 ? -28.234 11.742 -2.447 1 54.16 65 GLY A O 1
ATOM 468 N N . SER A 1 66 ? -27.828 13.969 -2.764 1 61.94 66 SER A N 1
ATOM 469 C CA . SER A 1 66 ? -26.578 13.727 -3.467 1 61.94 66 SER A CA 1
ATOM 470 C C . SER A 1 66 ? -25.562 13.047 -2.562 1 61.94 66 SER A C 1
ATOM 472 O O . SER A 1 66 ? -24.859 12.133 -2.992 1 61.94 66 SER A O 1
ATOM 474 N N . MET A 1 67 ? -25.688 13.406 -1.367 1 71.75 67 MET A N 1
ATOM 475 C CA . MET A 1 67 ? -24.766 12.828 -0.41 1 71.75 67 MET A CA 1
ATOM 476 C C . MET A 1 67 ? -25.125 11.375 -0.11 1 71.75 67 MET A C 1
ATOM 478 O O . MET A 1 67 ? -24.234 10.523 0.014 1 71.75 67 MET A O 1
ATOM 482 N N . SER A 1 68 ? -26.375 11.25 -0.099 1 67.88 68 SER A N 1
ATOM 483 C CA . SER A 1 68 ? -26.844 9.891 0.148 1 67.88 68 SER A CA 1
ATOM 484 C C . SER A 1 68 ? -26.438 8.953 -0.982 1 67.88 68 SER A C 1
ATOM 486 O O . SER A 1 68 ? -26.016 7.816 -0.736 1 67.88 68 SER A O 1
ATOM 488 N N . VAL A 1 69 ? -26.516 9.508 -2.133 1 66.62 69 VAL A N 1
ATOM 489 C CA . VAL A 1 69 ? -26.109 8.727 -3.295 1 66.62 69 VAL A CA 1
ATOM 490 C C . VAL A 1 69 ? -24.609 8.461 -3.24 1 66.62 69 VAL A C 1
ATOM 492 O O . VAL A 1 69 ? -24.172 7.344 -3.516 1 66.62 69 VAL A O 1
ATOM 495 N N . PHE A 1 70 ? -23.953 9.445 -2.816 1 69.81 70 PHE A N 1
ATOM 496 C CA . PHE A 1 70 ? -22.516 9.32 -2.699 1 69.81 70 PHE A CA 1
ATOM 497 C C . PHE A 1 70 ? -22.141 8.266 -1.663 1 69.81 70 PHE A C 1
ATOM 499 O O . PHE A 1 70 ? -21.312 7.395 -1.926 1 69.81 70 PHE A O 1
ATOM 506 N N . ILE A 1 71 ? -22.828 8.359 -0.621 1 72.62 71 ILE A N 1
ATOM 507 C CA . ILE A 1 71 ? -22.531 7.445 0.473 1 72.62 71 ILE A CA 1
ATOM 508 C C . ILE A 1 71 ? -22.891 6.016 0.059 1 72.62 71 ILE A C 1
ATOM 510 O O . ILE A 1 71 ? -22.141 5.078 0.353 1 72.62 71 ILE A O 1
ATOM 514 N N . GLN A 1 72 ? -23.906 5.953 -0.667 1 66.88 72 GLN A N 1
ATOM 515 C CA . GLN A 1 72 ? -24.297 4.641 -1.17 1 66.88 72 GLN A CA 1
ATOM 516 C C . GLN A 1 72 ? -23.266 4.09 -2.141 1 66.88 72 GLN A C 1
ATOM 518 O O . GLN A 1 72 ? -22.953 2.895 -2.125 1 66.88 72 GLN A O 1
ATOM 523 N N . GLY A 1 73 ? -22.734 4.988 -2.904 1 66.38 73 GLY A N 1
ATOM 524 C CA . GLY A 1 73 ? -21.703 4.594 -3.836 1 66.38 73 GLY A CA 1
ATOM 525 C C . GLY A 1 73 ? -20.438 4.102 -3.148 1 66.38 73 GLY A C 1
ATOM 526 O O . GLY A 1 73 ? -19.859 3.096 -3.561 1 66.38 73 GLY A O 1
ATOM 527 N N . VAL A 1 74 ? -20.141 4.77 -2.119 1 67.25 74 VAL A N 1
ATOM 528 C CA . VAL A 1 74 ? -18.953 4.41 -1.358 1 67.25 74 VAL A CA 1
ATOM 529 C C . VAL A 1 74 ? -19.172 3.066 -0.665 1 67.25 74 VAL A C 1
ATOM 531 O O . VAL A 1 74 ? -18.266 2.223 -0.634 1 67.25 74 VAL A O 1
ATOM 534 N N . GLN A 1 75 ? -20.359 2.885 -0.195 1 63.88 75 GLN A N 1
ATOM 535 C CA . GLN A 1 75 ? -20.672 1.647 0.508 1 63.88 75 GLN A CA 1
ATOM 536 C C . GLN A 1 75 ? -20.703 0.459 -0.449 1 63.88 75 GLN A C 1
ATOM 538 O O . GLN A 1 75 ? -20.406 -0.671 -0.05 1 63.88 75 GLN A O 1
ATOM 543 N N . ASN A 1 76 ? -20.922 0.786 -1.721 1 60.44 76 ASN A N 1
ATOM 544 C CA . ASN A 1 76 ? -20.969 -0.268 -2.729 1 60.44 76 ASN A CA 1
ATOM 545 C C . ASN A 1 76 ? -19.578 -0.747 -3.102 1 60.44 76 ASN A C 1
ATOM 547 O O . ASN A 1 76 ? -19.422 -1.806 -3.713 1 60.44 76 ASN A O 1
ATOM 551 N N . GLU A 1 77 ? -18.609 0.009 -2.826 1 61.84 77 GLU A N 1
ATOM 552 C CA . GLU A 1 77 ? -17.234 -0.383 -3.117 1 61.84 77 GLU A CA 1
ATOM 553 C C . GLU A 1 77 ? -16.734 -1.411 -2.109 1 61.84 77 GLU A C 1
ATOM 555 O O . GLU A 1 77 ? -15.719 -2.07 -2.342 1 61.84 77 GLU A O 1
ATOM 560 N N . ARG A 1 78 ? -17.484 -1.729 -1.186 1 63.81 78 ARG A N 1
ATOM 561 C CA . ARG A 1 78 ? -17.109 -2.697 -0.156 1 63.81 78 ARG A CA 1
ATOM 562 C C . ARG A 1 78 ? -17.719 -4.066 -0.452 1 63.81 78 ARG A C 1
ATOM 564 O O . ARG A 1 78 ? -18.797 -4.16 -1.038 1 63.81 78 ARG A O 1
ATOM 571 N N . PRO A 1 79 ? -16.734 -5.113 -0.148 1 67 79 PRO A N 1
ATOM 572 C CA . PRO A 1 79 ? -17.297 -6.445 -0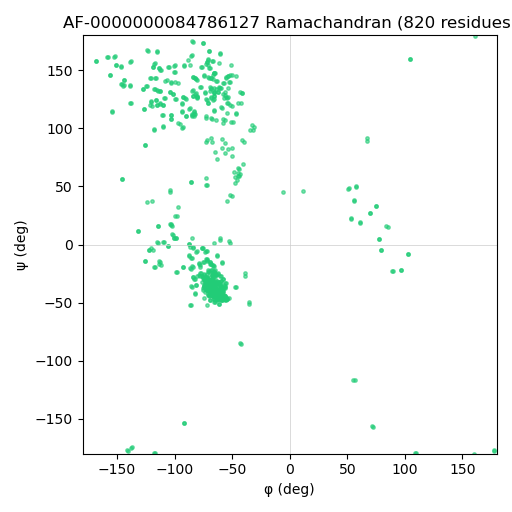.372 1 67 79 PRO A CA 1
ATOM 573 C C . PRO A 1 79 ? -18.609 -6.676 0.389 1 67 79 PRO A C 1
ATOM 575 O O . PRO A 1 79 ? -18.703 -6.336 1.571 1 67 79 PRO A O 1
ATOM 578 N N . VAL A 1 80 ? -19.609 -7.07 -0.393 1 75.62 80 VAL A N 1
ATOM 579 C CA . VAL A 1 80 ? -20.969 -7.262 0.08 1 75.62 80 VAL A CA 1
ATOM 580 C C . VAL A 1 80 ? -21.281 -8.758 0.167 1 75.62 80 VAL A C 1
ATOM 582 O O . VAL A 1 80 ? -20.688 -9.562 -0.555 1 75.62 80 VAL A O 1
ATOM 585 N N . ARG A 1 81 ? -22 -9.055 1.213 1 83.81 81 ARG A N 1
ATOM 586 C CA . ARG A 1 81 ? -22.516 -10.414 1.267 1 83.81 81 ARG A CA 1
ATOM 587 C C . ARG A 1 81 ? -23.641 -10.609 0.252 1 83.81 81 ARG A C 1
ATOM 589 O O . ARG A 1 81 ? -24.609 -9.836 0.229 1 83.81 81 ARG A O 1
ATOM 596 N N . PHE A 1 82 ? -23.5 -11.586 -0.596 1 89.44 82 PHE A N 1
ATOM 597 C CA . PHE A 1 82 ? -24.5 -11.906 -1.608 1 89.44 82 PHE A CA 1
ATOM 598 C C . PHE A 1 82 ? -25.266 -13.172 -1.231 1 89.44 82 PHE A C 1
ATOM 600 O O . PHE A 1 82 ? -24.734 -14.047 -0.549 1 89.44 82 PHE A O 1
ATOM 607 N N . THR A 1 83 ? -26.484 -13.25 -1.701 1 89.06 83 THR A N 1
ATOM 608 C CA . THR A 1 83 ? -27.25 -14.484 -1.58 1 89.06 83 THR A CA 1
ATOM 609 C C . THR A 1 83 ? -26.938 -15.438 -2.727 1 89.06 83 THR A C 1
ATOM 611 O O . THR A 1 83 ? -26.391 -15.023 -3.754 1 89.06 83 THR A O 1
ATOM 614 N N . SER A 1 84 ? -27.328 -16.672 -2.459 1 90.31 84 SER A N 1
ATOM 615 C CA . SER A 1 84 ? -27.156 -17.672 -3.52 1 90.31 84 SER A CA 1
ATOM 616 C C . SER A 1 84 ? -27.953 -17.297 -4.762 1 90.31 84 SER A C 1
ATOM 618 O O . SER A 1 84 ? -27.516 -17.547 -5.887 1 90.31 84 SER A O 1
ATOM 620 N N . GLN A 1 85 ? -29.062 -16.672 -4.559 1 91 85 GLN A N 1
ATOM 621 C CA . GLN A 1 85 ? -29.906 -16.25 -5.668 1 91 85 GLN A CA 1
ATOM 622 C C . GLN A 1 85 ? -29.25 -15.133 -6.473 1 91 85 GLN A C 1
ATOM 624 O O . GLN A 1 85 ? -29.312 -15.133 -7.703 1 91 85 GLN A O 1
ATOM 629 N N . GLN A 1 86 ? -28.688 -14.242 -5.789 1 91.31 86 GLN A N 1
ATOM 630 C CA . GLN A 1 86 ? -27.969 -13.172 -6.461 1 91.31 86 GLN A CA 1
ATOM 631 C C . GLN A 1 86 ? -26.812 -13.719 -7.293 1 91.31 86 GLN A C 1
ATOM 633 O O . GLN A 1 86 ? -26.625 -13.305 -8.438 1 91.31 86 GLN A O 1
ATOM 638 N N . LEU A 1 87 ? -26.125 -14.68 -6.766 1 92.38 87 LEU A N 1
ATOM 639 C CA . LEU A 1 87 ? -24.984 -15.266 -7.465 1 92.38 87 LEU A CA 1
ATOM 640 C C . LEU A 1 87 ? -25.438 -15.969 -8.742 1 92.38 87 LEU A C 1
ATOM 642 O O . LEU A 1 87 ? -24.781 -15.875 -9.773 1 92.38 87 LEU A O 1
ATOM 646 N N . HIS A 1 88 ? -26.531 -16.656 -8.562 1 91.94 88 HIS A N 1
ATOM 647 C CA . HIS A 1 88 ? -27.109 -17.328 -9.719 1 91.94 88 HIS A CA 1
ATOM 648 C C . HIS A 1 88 ? -27.453 -16.328 -10.82 1 91.94 88 HIS A C 1
ATOM 650 O O . HIS A 1 88 ? -27.234 -16.609 -12 1 91.94 88 HIS A O 1
ATOM 656 N N . SER A 1 89 ? -27.984 -15.258 -10.414 1 92.25 89 SER A N 1
ATOM 657 C CA . SER A 1 89 ? -28.344 -14.211 -11.367 1 92.25 89 SER A CA 1
ATOM 658 C C . SER A 1 89 ? -27.109 -13.602 -12.016 1 92.25 89 SER A C 1
ATOM 660 O O . SER A 1 89 ? -27.078 -13.406 -13.234 1 92.25 89 SER A O 1
ATOM 662 N N . PHE A 1 90 ? -26.047 -13.344 -11.219 1 92.31 90 PHE A N 1
ATOM 663 C CA . PHE A 1 90 ? -24.812 -12.75 -11.727 1 92.31 90 PHE A CA 1
ATOM 664 C C . PHE A 1 90 ? -24.188 -13.641 -12.789 1 92.31 90 PHE A C 1
ATOM 666 O O . PHE A 1 90 ? -23.594 -13.141 -13.75 1 92.31 90 PHE A O 1
ATOM 673 N N . THR A 1 91 ? -24.281 -14.945 -12.57 1 92.44 91 THR A N 1
ATOM 674 C CA . THR A 1 91 ? -23.531 -15.891 -13.391 1 92.44 91 THR A CA 1
ATOM 675 C C . THR A 1 91 ? -24.438 -16.516 -14.445 1 92.44 91 THR A C 1
ATOM 677 O O . THR A 1 91 ? -24.047 -17.5 -15.102 1 92.44 91 THR A O 1
ATOM 680 N N . ARG A 1 92 ? -25.625 -16.062 -14.531 1 90.25 92 ARG A N 1
ATOM 681 C CA . ARG A 1 92 ? -26.609 -16.656 -15.438 1 90.25 92 ARG A CA 1
ATOM 682 C C . ARG A 1 92 ? -26.688 -18.156 -15.234 1 90.25 92 ARG A C 1
ATOM 684 O O . ARG A 1 92 ? -26.594 -18.922 -16.203 1 90.25 92 ARG A O 1
ATOM 691 N N . GLY A 1 93 ? -26.797 -18.531 -13.984 1 88.44 93 GLY A N 1
ATOM 692 C CA . GLY A 1 93 ? -26.922 -19.938 -13.633 1 88.44 93 GLY A CA 1
ATOM 693 C C . GLY A 1 93 ? -25.625 -20.703 -13.75 1 88.44 93 GLY A C 1
ATOM 694 O O . GLY A 1 93 ? -25.609 -21.844 -14.234 1 88.44 93 GLY A O 1
ATOM 695 N N . ILE A 1 94 ? -24.484 -19.984 -13.453 1 84.25 94 ILE A N 1
ATOM 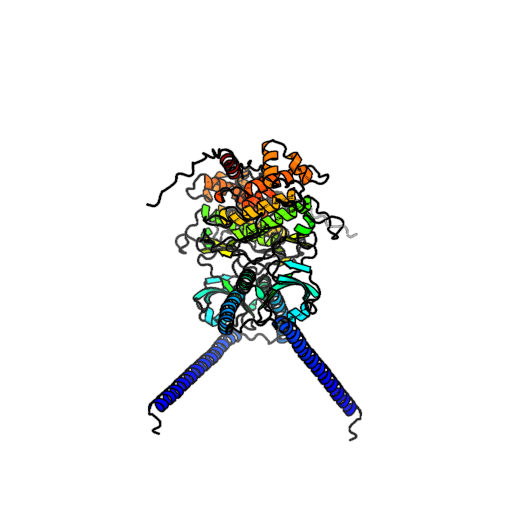696 C CA . ILE A 1 94 ? -23.172 -20.609 -13.461 1 84.25 94 ILE A CA 1
ATOM 697 C C . ILE A 1 94 ? -22.891 -21.234 -14.828 1 84.25 94 ILE A C 1
ATOM 699 O O . ILE A 1 94 ? -22.453 -22.375 -14.922 1 84.25 94 ILE A O 1
ATOM 703 N N . ALA A 1 95 ? -23.094 -20.484 -15.836 1 85.75 95 ALA A N 1
ATOM 704 C CA . ALA A 1 95 ? -23.125 -20.969 -17.219 1 85.75 95 ALA A CA 1
ATOM 705 C C . ALA A 1 95 ? -21.719 -21.031 -17.797 1 85.75 95 ALA A C 1
ATOM 707 O O . ALA A 1 95 ? -21.375 -21.938 -18.562 1 85.75 95 ALA A O 1
ATOM 708 N N . HIS A 1 96 ? -20.828 -20.094 -17.469 1 91.81 96 HIS A N 1
ATOM 709 C CA . HIS A 1 96 ? -19.562 -19.953 -18.156 1 91.81 96 HIS A CA 1
ATOM 710 C C . HIS A 1 96 ? -18.391 -20.188 -17.203 1 91.81 96 HIS A C 1
ATOM 712 O O . HIS A 1 96 ? -17.938 -19.25 -16.547 1 91.81 96 HIS A O 1
ATOM 718 N N . LYS A 1 97 ? -17.859 -21.391 -17.266 1 92.5 97 LYS A N 1
ATOM 719 C CA . LYS A 1 97 ? -16.703 -21.734 -16.453 1 92.5 97 LYS A CA 1
ATOM 720 C C . LYS A 1 97 ? -15.414 -21.234 -17.078 1 92.5 97 LYS A C 1
ATOM 722 O O . LYS A 1 97 ? -15.148 -21.484 -18.25 1 92.5 97 LYS A O 1
ATOM 727 N N . ILE A 1 98 ? -14.617 -20.484 -16.344 1 90.38 98 ILE A N 1
ATOM 728 C CA . ILE A 1 98 ? -13.406 -19.906 -16.922 1 90.38 98 ILE A CA 1
ATOM 729 C C . ILE A 1 98 ? -12.172 -20.547 -16.281 1 90.38 98 ILE A C 1
ATOM 731 O O . ILE A 1 98 ? -11.055 -20.359 -16.766 1 90.38 98 ILE A O 1
ATOM 735 N N . GLY A 1 99 ? -12.359 -21.203 -15.219 1 86.19 99 GLY A N 1
ATOM 736 C CA . GLY A 1 99 ? -11.242 -21.875 -14.578 1 86.19 99 GLY A CA 1
ATOM 737 C C . GLY A 1 99 ? -11.672 -22.844 -13.492 1 86.19 99 GLY A C 1
ATOM 738 O O . GLY A 1 99 ? -12.82 -22.812 -13.047 1 86.19 99 GLY A O 1
ATOM 739 N N . SER A 1 100 ? -10.766 -23.766 -13.234 1 86.12 100 SER A N 1
ATOM 740 C CA . SER A 1 100 ? -11 -24.719 -12.156 1 86.12 100 SER A CA 1
ATOM 741 C C . SER A 1 100 ? -9.703 -25.109 -11.461 1 86.12 100 SER A C 1
ATOM 743 O O . SER A 1 100 ? -8.641 -25.141 -12.094 1 86.12 100 SER A O 1
ATOM 745 N N . GLY A 1 101 ? -9.82 -25.172 -10.141 1 77.06 101 GLY A N 1
ATOM 746 C CA . GLY A 1 101 ? -8.688 -25.656 -9.367 1 77.06 101 GLY A CA 1
ATOM 747 C C . GLY A 1 101 ? -9.086 -26.609 -8.25 1 77.06 101 GLY A C 1
ATOM 748 O O . GLY A 1 101 ? -10.227 -27.062 -8.195 1 77.06 101 GLY A O 1
ATOM 749 N N . GLY A 1 102 ? -8.117 -27 -7.426 1 73.06 102 GLY A N 1
ATOM 750 C CA . GLY A 1 102 ? -8.312 -27.984 -6.363 1 73.06 102 GLY A CA 1
ATOM 751 C C . GLY A 1 102 ? -9.383 -27.562 -5.367 1 73.06 102 GLY A C 1
ATOM 752 O O . GLY A 1 102 ? -9.945 -28.406 -4.664 1 73.06 102 GLY A O 1
ATOM 753 N N . PHE A 1 103 ? -9.734 -26.312 -5.398 1 79.88 103 PHE A N 1
ATOM 754 C CA . PHE A 1 103 ? -10.609 -25.875 -4.32 1 79.88 103 PHE A CA 1
ATOM 755 C C . PHE A 1 103 ? -11.938 -25.375 -4.871 1 79.88 103 PHE A C 1
ATOM 757 O O . PHE A 1 103 ? -12.82 -24.969 -4.109 1 79.88 103 PHE A O 1
ATOM 764 N N . GLY A 1 104 ? -12.055 -25.328 -6.145 1 86.69 104 GLY A N 1
ATOM 765 C CA . GLY A 1 104 ? -13.32 -24.891 -6.699 1 86.69 104 GLY A CA 1
ATOM 766 C C . GLY A 1 104 ? -13.219 -24.438 -8.148 1 86.69 104 GLY A C 1
ATOM 767 O O . GLY A 1 104 ? -12.164 -24.578 -8.773 1 86.69 104 GLY A O 1
ATOM 768 N N . ALA A 1 105 ? -14.367 -24.062 -8.609 1 92.12 105 ALA A N 1
ATOM 769 C CA . ALA A 1 105 ? -14.453 -23.609 -9.992 1 92.12 105 ALA A CA 1
ATOM 770 C C . ALA A 1 105 ? -14.766 -22.109 -10.055 1 92.12 105 ALA A C 1
ATOM 772 O O . ALA A 1 105 ? -15.359 -21.562 -9.125 1 92.12 105 ALA A O 1
ATOM 773 N N . VAL A 1 106 ? -14.289 -21.5 -11.102 1 94.81 106 VAL A N 1
ATOM 774 C CA . VAL A 1 106 ? -14.492 -20.078 -11.273 1 94.81 106 VAL A CA 1
ATOM 775 C C . VAL A 1 106 ? -15.375 -19.812 -12.5 1 94.81 106 VAL A C 1
ATOM 777 O O . VAL A 1 106 ? -15.141 -20.391 -13.57 1 94.81 106 VAL A O 1
ATOM 780 N N . TYR A 1 107 ? -16.359 -19 -12.344 1 95.44 107 TYR A N 1
ATOM 781 C CA . TYR A 1 107 ? -17.312 -18.672 -13.398 1 95.44 107 TYR A CA 1
ATOM 782 C C . TYR A 1 107 ? -17.312 -17.188 -13.703 1 95.44 107 TYR A C 1
ATOM 784 O O . TYR A 1 107 ? -17.172 -16.359 -12.805 1 95.44 107 TYR A O 1
ATOM 792 N N . LYS A 1 108 ? -17.484 -16.938 -14.992 1 96.31 108 LYS A N 1
ATOM 793 C CA . LYS A 1 108 ? -17.656 -15.539 -15.391 1 96.31 108 LYS A CA 1
ATOM 794 C C . LYS A 1 108 ? -19.062 -15.055 -15.094 1 96.31 108 LYS A C 1
ATOM 796 O O . LYS A 1 108 ? -20.031 -15.789 -15.312 1 96.31 108 LYS A O 1
ATOM 801 N N . GLY A 1 109 ? -19.203 -13.867 -14.539 1 95.56 109 GLY A N 1
ATOM 802 C CA . GLY A 1 109 ? -20.484 -13.242 -14.266 1 95.56 109 GLY A CA 1
ATOM 803 C C . GLY A 1 109 ? -20.5 -11.75 -14.539 1 95.56 109 GLY A C 1
ATOM 804 O O . GLY A 1 109 ? -19.547 -11.219 -15.133 1 95.56 109 GLY A O 1
ATOM 805 N N . ARG A 1 110 ? -21.672 -11.164 -14.242 1 95.56 110 ARG A N 1
ATOM 806 C CA . ARG A 1 110 ? -21.844 -9.719 -14.375 1 95.56 110 ARG A CA 1
ATOM 807 C C . ARG A 1 110 ? -22.75 -9.18 -13.273 1 95.56 110 ARG A C 1
ATOM 809 O O . ARG A 1 110 ? -23.75 -9.797 -12.93 1 95.56 110 ARG A O 1
ATOM 816 N N . PHE A 1 111 ? -22.297 -8.055 -12.75 1 92.81 111 PHE A N 1
ATOM 817 C CA . PHE A 1 111 ? -23.172 -7.336 -11.836 1 92.81 111 PHE A CA 1
ATOM 818 C C . PHE A 1 111 ? -24.344 -6.719 -12.602 1 92.81 111 PHE A C 1
ATOM 820 O O . PHE A 1 111 ? -24.312 -6.613 -13.828 1 92.81 111 PHE A O 1
ATOM 827 N N . PRO A 1 112 ? -25.359 -6.277 -11.852 1 87.88 112 PRO A N 1
ATOM 828 C CA . PRO A 1 112 ? -26.516 -5.664 -12.516 1 87.88 112 PRO A CA 1
ATOM 829 C C . PRO A 1 112 ? -26.141 -4.426 -13.328 1 87.88 112 PRO A C 1
ATOM 831 O O . PRO A 1 112 ? -26.766 -4.148 -14.359 1 87.88 112 PRO A O 1
ATOM 834 N N . ASN A 1 113 ? -25.109 -3.777 -12.93 1 87.5 113 ASN A N 1
ATOM 835 C CA . ASN A 1 113 ? -24.688 -2.568 -13.625 1 87.5 113 ASN A CA 1
ATOM 836 C C . ASN A 1 113 ? -23.828 -2.898 -14.844 1 87.5 113 ASN A C 1
ATOM 838 O O . ASN A 1 113 ? -23.344 -1.995 -15.523 1 87.5 113 ASN A O 1
ATOM 842 N N . GLY A 1 114 ? -23.547 -4.156 -15.047 1 91.69 114 GLY A N 1
ATOM 843 C CA . GLY A 1 114 ? -22.844 -4.582 -16.234 1 91.69 114 GLY A CA 1
ATOM 844 C C . GLY A 1 114 ? -21.375 -4.883 -15.977 1 91.69 114 GLY A C 1
ATOM 845 O O . GLY A 1 114 ? -20.688 -5.422 -16.844 1 91.69 114 GLY A O 1
ATOM 846 N N . THR A 1 115 ? -20.922 -4.59 -14.844 1 92.5 115 THR A N 1
ATOM 847 C CA . THR A 1 115 ? -19.516 -4.809 -14.531 1 92.5 115 THR A CA 1
ATOM 848 C C . THR A 1 115 ? -19.203 -6.301 -14.516 1 92.5 115 THR A C 1
ATOM 850 O O . THR A 1 115 ? -19.859 -7.082 -13.836 1 92.5 115 THR A O 1
ATOM 853 N N . PRO A 1 116 ? -18.219 -6.719 -15.312 1 95.81 116 PRO A N 1
ATOM 854 C CA . PRO A 1 116 ? -17.844 -8.141 -15.297 1 95.81 116 PRO A CA 1
ATOM 855 C C . PRO A 1 116 ? -17.219 -8.57 -13.977 1 95.81 116 PRO A C 1
ATOM 857 O O . PRO A 1 116 ? -16.469 -7.801 -13.367 1 95.81 116 PRO A O 1
ATOM 860 N N . VAL A 1 117 ? -17.547 -9.812 -13.555 1 96.31 117 VAL A N 1
ATOM 861 C CA . VAL A 1 117 ? -16.984 -10.352 -12.312 1 96.31 117 VAL A CA 1
ATOM 862 C C . VAL A 1 117 ? -16.609 -11.812 -12.516 1 96.31 117 VAL A C 1
ATOM 864 O O . VAL A 1 117 ? -17.031 -12.445 -13.492 1 96.31 117 VAL A O 1
ATOM 867 N N . ALA A 1 118 ? -15.703 -12.32 -11.711 1 96.31 118 ALA A N 1
ATOM 868 C CA . ALA A 1 118 ? -15.375 -13.734 -11.609 1 96.31 118 ALA A CA 1
ATOM 869 C C . ALA A 1 118 ? -15.875 -14.32 -10.297 1 96.31 118 ALA A C 1
ATOM 871 O O . ALA A 1 118 ? -15.586 -13.797 -9.219 1 96.31 118 ALA A O 1
ATOM 872 N N . VAL A 1 119 ? -16.625 -15.375 -10.383 1 95.5 119 VAL A N 1
ATOM 873 C CA . VAL A 1 119 ? -17.219 -16 -9.203 1 95.5 119 VAL A CA 1
ATOM 874 C C . VAL A 1 119 ? -16.578 -17.359 -8.953 1 95.5 119 VAL A C 1
ATOM 876 O O . VAL A 1 119 ? -16.734 -18.281 -9.75 1 95.5 119 VAL A O 1
ATOM 879 N N . LYS A 1 120 ? -15.82 -17.469 -7.883 1 93.25 120 LYS A N 1
ATOM 880 C CA . LYS A 1 120 ? -15.227 -18.734 -7.469 1 93.25 120 LYS A CA 1
ATOM 881 C C . LYS A 1 120 ? -16.156 -19.5 -6.523 1 93.25 120 LYS A C 1
ATOM 883 O O . LYS A 1 120 ? -16.422 -19.047 -5.406 1 93.25 120 LYS A O 1
ATOM 888 N N . VAL A 1 121 ? -16.672 -20.562 -6.98 1 92.19 121 VAL A N 1
ATOM 889 C CA . VAL A 1 121 ? -17.531 -21.422 -6.172 1 92.19 121 VAL A CA 1
ATOM 890 C C . VAL A 1 121 ? -16.719 -22.531 -5.523 1 92.19 121 VAL A C 1
ATOM 892 O O . VAL A 1 121 ? -16.047 -23.297 -6.215 1 92.19 121 VAL A O 1
ATOM 895 N N . LEU A 1 122 ? -16.781 -22.531 -4.199 1 88.56 122 LEU A N 1
ATOM 896 C CA . LEU A 1 122 ? -15.961 -23.484 -3.467 1 88.56 122 LEU A CA 1
ATOM 897 C C . LEU A 1 122 ? -16.609 -24.875 -3.447 1 88.56 122 LEU A C 1
ATOM 899 O O . LEU A 1 122 ? -17.844 -24.984 -3.389 1 88.56 122 LEU A O 1
ATOM 903 N N . ASP A 1 123 ? -15.766 -25.812 -3.557 1 83.12 123 ASP A N 1
ATOM 904 C CA . ASP A 1 123 ? -16.219 -27.203 -3.508 1 83.12 123 ASP A CA 1
ATOM 905 C C . ASP A 1 123 ? -16.609 -27.594 -2.088 1 83.12 123 ASP A C 1
ATOM 907 O O . ASP A 1 123 ? -15.75 -27.781 -1.229 1 83.12 123 ASP A O 1
ATOM 911 N N . SER A 1 124 ? -17.812 -27.797 -1.828 1 73.81 124 SER A N 1
ATOM 912 C CA . SER A 1 124 ? -18.344 -28.094 -0.5 1 73.81 124 SER A CA 1
ATOM 913 C C . SER A 1 124 ? -17.891 -29.469 -0.017 1 73.81 124 SER A C 1
ATOM 915 O O . SER A 1 124 ? -17.891 -29.734 1.185 1 73.81 124 SER A O 1
ATOM 917 N N . THR A 1 125 ? -17.422 -30.281 -0.964 1 71.44 125 THR A N 1
ATOM 918 C CA . THR A 1 125 ? -17.016 -31.625 -0.589 1 71.44 125 THR A CA 1
ATOM 919 C C . THR A 1 125 ? -15.711 -31.594 0.205 1 71.44 125 THR A C 1
ATOM 921 O O . THR A 1 125 ? -15.367 -32.562 0.887 1 71.44 125 THR A O 1
ATOM 924 N N . LEU A 1 126 ? -15.086 -30.5 0.162 1 73.38 126 LEU A N 1
ATOM 925 C CA . LEU A 1 126 ? -13.773 -30.406 0.805 1 73.38 126 LEU A CA 1
ATOM 926 C C . LEU A 1 126 ? -13.922 -30.016 2.271 1 73.38 126 LEU A C 1
ATOM 928 O O . LEU A 1 126 ? -12.93 -29.953 3.006 1 73.38 126 LEU A O 1
ATOM 932 N N . GLY A 1 127 ? -15.086 -29.828 2.756 1 75.62 127 GLY A N 1
ATOM 933 C CA . GLY A 1 127 ? -15.398 -29.656 4.164 1 75.62 127 GLY A CA 1
ATOM 934 C C . GLY A 1 127 ? -14.641 -28.5 4.809 1 75.62 127 GLY A C 1
ATOM 935 O O . GLY A 1 127 ? -14.688 -27.375 4.324 1 75.62 127 GLY A O 1
ATOM 936 N N . ARG A 1 128 ? -13.828 -28.938 5.762 1 76.38 128 ARG A N 1
ATOM 937 C CA . ARG A 1 128 ? -13.148 -28 6.652 1 76.38 128 ARG A CA 1
ATOM 938 C C . ARG A 1 128 ? -12.078 -27.219 5.902 1 76.38 128 ARG A C 1
ATOM 940 O O . ARG A 1 128 ? -11.891 -26.031 6.145 1 76.38 128 ARG A O 1
ATOM 947 N N . ARG A 1 129 ? -11.414 -27.844 4.973 1 79.25 129 ARG A N 1
ATOM 948 C CA . ARG A 1 129 ? -10.344 -27.188 4.238 1 79.25 129 ARG A CA 1
ATOM 949 C C . ARG A 1 129 ? -10.898 -26.047 3.377 1 79.25 129 ARG A C 1
ATOM 951 O O . ARG A 1 129 ? -10.289 -24.984 3.289 1 79.25 129 ARG A O 1
ATOM 958 N N . ALA A 1 130 ? -11.977 -26.297 2.785 1 78.12 130 ALA A N 1
ATOM 959 C CA . ALA A 1 130 ? -12.617 -25.281 1.961 1 78.12 130 ALA A CA 1
ATOM 960 C C . ALA A 1 130 ? -13.07 -24.094 2.811 1 78.12 130 ALA A C 1
ATOM 962 O O . ALA A 1 130 ? -12.945 -22.938 2.395 1 78.12 130 ALA A O 1
ATOM 963 N N . GLU A 1 131 ? -13.5 -24.391 3.963 1 80.12 131 GLU A N 1
ATOM 964 C CA . GLU A 1 131 ? -13.961 -23.344 4.863 1 80.12 131 GLU A CA 1
ATOM 965 C C . GLU A 1 131 ? -12.797 -22.484 5.355 1 80.12 131 GLU A C 1
ATOM 967 O O . GLU A 1 131 ? -12.93 -21.266 5.465 1 80.12 131 GLU A O 1
ATOM 972 N N . GLU A 1 132 ? -11.797 -23.125 5.637 1 82.69 132 GLU A N 1
ATOM 973 C CA . GLU A 1 132 ? -10.609 -22.406 6.078 1 82.69 132 GLU A CA 1
ATOM 974 C C . GLU A 1 132 ? -10.102 -21.469 4.984 1 82.69 132 GLU A C 1
ATOM 976 O O . GLU A 1 132 ? -9.719 -20.328 5.258 1 82.69 132 GLU A O 1
ATOM 981 N N . ARG A 1 133 ? -10.133 -22 3.846 1 84.5 133 ARG A N 1
ATOM 982 C CA . ARG A 1 133 ? -9.688 -21.203 2.711 1 84.5 133 ARG A CA 1
ATOM 983 C C . ARG A 1 133 ? -10.625 -20.016 2.479 1 84.5 133 ARG A C 1
ATOM 985 O O . ARG A 1 133 ? -10.18 -18.906 2.162 1 84.5 133 ARG A O 1
ATOM 992 N N . PHE A 1 134 ? -11.867 -20.344 2.643 1 86.88 134 PHE A N 1
ATOM 993 C CA . PHE A 1 134 ? -12.875 -19.297 2.523 1 86.88 134 PHE A CA 1
ATOM 994 C C . PHE A 1 134 ? -12.648 -18.203 3.561 1 86.88 134 PHE A C 1
ATOM 996 O O . PHE A 1 134 ? -12.633 -17.016 3.229 1 86.88 134 PHE A O 1
ATOM 1003 N N . MET A 1 135 ? -12.359 -18.594 4.707 1 85.5 135 MET A N 1
ATOM 1004 C CA . MET A 1 135 ? -12.148 -17.656 5.809 1 85.5 135 MET A CA 1
ATOM 1005 C C . MET A 1 135 ? -10.883 -16.828 5.586 1 85.5 135 MET A C 1
ATOM 1007 O O . MET A 1 135 ? -10.844 -15.641 5.902 1 85.5 135 MET A O 1
ATOM 1011 N N . ALA A 1 136 ? -9.922 -17.406 5.074 1 84.81 136 ALA A N 1
ATOM 1012 C CA . ALA A 1 136 ? -8.68 -16.703 4.797 1 84.81 136 ALA A CA 1
ATOM 1013 C C . ALA A 1 136 ? -8.898 -15.578 3.779 1 84.81 136 ALA A C 1
ATOM 1015 O O . ALA A 1 136 ? -8.422 -14.461 3.967 1 84.81 136 ALA A O 1
ATOM 1016 N N . GLU A 1 137 ? -9.633 -15.898 2.754 1 86.62 137 GLU A N 1
ATOM 1017 C CA . GLU A 1 137 ? -9.922 -14.914 1.716 1 86.62 137 GLU A CA 1
ATOM 1018 C C . GLU A 1 137 ? -10.773 -13.773 2.258 1 86.62 137 GLU A C 1
ATOM 1020 O O . GLU A 1 137 ? -10.422 -12.602 2.107 1 86.62 137 GLU A O 1
ATOM 1025 N N . VAL A 1 138 ? -11.805 -14.125 2.912 1 84.31 138 VAL A N 1
ATOM 1026 C CA . VAL A 1 138 ? -12.742 -13.141 3.434 1 84.31 138 VAL A CA 1
ATOM 1027 C C . VAL A 1 138 ? -12.07 -12.312 4.527 1 84.31 138 VAL A C 1
ATOM 1029 O O . VAL A 1 138 ? -12.352 -11.125 4.676 1 84.31 138 VAL A O 1
ATOM 1032 N N . GLY A 1 139 ? -11.133 -12.938 5.191 1 83.69 139 GLY A N 1
ATOM 1033 C CA . GLY A 1 139 ? -10.438 -12.266 6.273 1 83.69 139 GLY A CA 1
ATOM 1034 C C . GLY A 1 139 ? -9.586 -11.102 5.805 1 83.69 139 GLY A C 1
ATOM 1035 O O . GLY A 1 139 ? -9.211 -10.242 6.602 1 83.69 139 GLY A O 1
ATOM 1036 N N . THR A 1 140 ? -9.305 -11.094 4.566 1 81.5 140 THR A N 1
ATOM 1037 C CA . THR A 1 140 ? -8.469 -10.023 4.035 1 81.5 140 THR A CA 1
ATOM 1038 C C . THR A 1 140 ? -9.32 -8.805 3.688 1 81.5 140 THR A C 1
ATOM 1040 O O . THR A 1 140 ? -8.789 -7.711 3.467 1 81.5 140 THR A O 1
ATOM 1043 N N . ILE A 1 141 ? -10.633 -8.969 3.678 1 75.19 141 ILE A N 1
ATOM 1044 C CA . ILE A 1 141 ? -11.523 -7.875 3.326 1 75.19 141 ILE A CA 1
ATOM 1045 C C . ILE A 1 141 ? -11.367 -6.734 4.328 1 75.19 141 ILE A C 1
ATOM 1047 O O . ILE A 1 141 ? -11.375 -6.957 5.543 1 75.19 141 ILE A O 1
ATOM 1051 N N . GLY A 1 142 ? -11.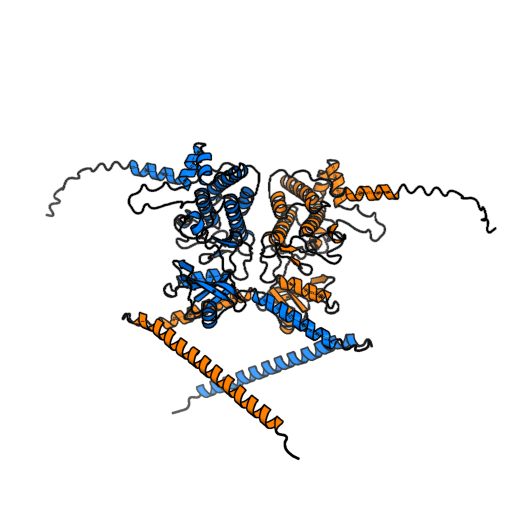211 -5.523 3.779 1 75.62 142 GLY A N 1
ATOM 1052 C CA . GLY A 1 142 ? -11.086 -4.344 4.625 1 75.62 142 GLY A CA 1
ATOM 1053 C C . GLY A 1 142 ? -9.703 -4.199 5.238 1 75.62 142 GLY A C 1
ATOM 1054 O O . GLY A 1 142 ? -9.461 -3.273 6.012 1 75.62 142 GLY A O 1
ATOM 1055 N N . ARG A 1 143 ? -8.836 -5.121 4.809 1 85.44 143 ARG A N 1
ATOM 1056 C CA . ARG A 1 143 ? -7.504 -5.094 5.41 1 85.44 143 ARG A CA 1
ATOM 1057 C C . ARG A 1 143 ? -6.426 -4.934 4.344 1 85.44 143 ARG A C 1
ATOM 1059 O O . ARG A 1 143 ? -5.234 -4.859 4.664 1 85.44 143 ARG A O 1
ATOM 1066 N N . THR A 1 144 ? -6.879 -4.945 3.166 1 90.31 144 THR A N 1
ATOM 1067 C CA . THR A 1 144 ? -5.941 -4.754 2.064 1 90.31 144 THR A CA 1
ATOM 1068 C C . THR A 1 144 ? -6.586 -3.947 0.941 1 90.31 144 THR A C 1
ATOM 1070 O O . THR A 1 144 ? -7.797 -4.031 0.726 1 90.31 144 THR A O 1
ATOM 1073 N N . TYR A 1 145 ? -5.867 -3.131 0.362 1 92 145 TYR A N 1
ATOM 1074 C CA . TYR A 1 145 ? -6.219 -2.41 -0.856 1 92 145 TYR A CA 1
ATOM 1075 C C . TYR A 1 145 ? -4.969 -1.993 -1.624 1 92 145 TYR A C 1
ATOM 1077 O O . TYR A 1 145 ? -4.18 -1.181 -1.141 1 92 145 TYR A O 1
ATOM 1085 N N . HIS A 1 146 ? -4.828 -2.545 -2.734 1 96.38 146 HIS A N 1
ATOM 1086 C CA . HIS A 1 146 ? -3.639 -2.301 -3.541 1 96.38 146 HIS A CA 1
ATOM 1087 C C . HIS A 1 146 ? -3.914 -2.555 -5.02 1 96.38 146 HIS A C 1
ATOM 1089 O O . HIS A 1 146 ? -4.621 -3.502 -5.371 1 96.38 146 HIS A O 1
ATOM 1095 N N . ILE A 1 147 ? -3.307 -1.811 -5.84 1 96.25 147 ILE A N 1
ATOM 1096 C CA . ILE A 1 147 ? -3.588 -1.836 -7.27 1 96.25 147 ILE A CA 1
ATOM 1097 C C . ILE A 1 147 ? -3.176 -3.186 -7.852 1 96.25 147 ILE A C 1
ATOM 1099 O O . ILE A 1 147 ? -3.68 -3.598 -8.898 1 96.25 147 ILE A O 1
ATOM 1103 N N . ASN A 1 148 ? -2.264 -3.898 -7.211 1 98 148 ASN A N 1
ATOM 1104 C CA . ASN A 1 148 ? -1.777 -5.18 -7.711 1 98 148 ASN A CA 1
ATOM 1105 C C . ASN A 1 148 ? -2.385 -6.348 -6.938 1 98 148 ASN A C 1
ATOM 1107 O O . ASN A 1 148 ? -1.822 -7.445 -6.918 1 98 148 ASN A O 1
ATOM 1111 N N . LEU A 1 149 ? -3.451 -6.188 -6.223 1 97 149 LEU A N 1
ATOM 1112 C CA . LEU A 1 149 ? -4.254 -7.242 -5.613 1 97 149 LEU A CA 1
ATOM 1113 C C . LEU A 1 149 ? -5.633 -7.316 -6.258 1 97 149 LEU A C 1
ATOM 1115 O O . LEU A 1 149 ? -6.27 -6.289 -6.492 1 97 149 LEU A O 1
ATOM 1119 N N . VAL A 1 150 ? -6.027 -8.5 -6.605 1 96.38 150 VAL A N 1
ATOM 1120 C CA . VAL A 1 150 ? -7.371 -8.664 -7.148 1 96.38 150 VAL A CA 1
ATOM 1121 C C . VAL A 1 150 ? -8.406 -8.234 -6.109 1 96.38 150 VAL A C 1
ATOM 1123 O O . VAL A 1 150 ? -8.289 -8.578 -4.93 1 96.38 150 VAL A O 1
ATOM 1126 N N . ARG A 1 151 ? -9.305 -7.527 -6.535 1 92.25 151 ARG A N 1
ATOM 1127 C CA . ARG A 1 151 ? -10.32 -7.012 -5.629 1 92.25 151 ARG A CA 1
ATOM 1128 C C . ARG A 1 151 ? -11.391 -8.062 -5.348 1 92.25 151 ARG A C 1
ATOM 1130 O O . ARG A 1 151 ? -11.953 -8.648 -6.277 1 92.25 151 ARG A O 1
ATOM 1137 N N . LEU A 1 152 ? -11.633 -8.297 -4.09 1 91.44 152 LEU A N 1
ATOM 1138 C CA . LEU A 1 152 ? -12.773 -9.102 -3.66 1 91.44 152 LEU A CA 1
ATOM 1139 C C . LEU A 1 152 ? -14.031 -8.25 -3.555 1 91.44 152 LEU A C 1
ATOM 1141 O O . LEU A 1 152 ? -14.141 -7.406 -2.662 1 91.44 152 LEU A O 1
ATOM 1145 N N . CYS A 1 153 ? -14.945 -8.469 -4.41 1 89.44 153 CYS A N 1
ATOM 1146 C CA . CYS A 1 153 ? -16.141 -7.645 -4.5 1 89.44 153 CYS A CA 1
ATOM 1147 C C . CYS A 1 153 ? -17.203 -8.102 -3.496 1 89.44 153 CYS A C 1
ATOM 1149 O O . CYS A 1 153 ? -18.047 -7.316 -3.088 1 89.44 153 CYS A O 1
ATOM 1151 N N . GLY A 1 154 ? -17.156 -9.336 -3.184 1 89.56 154 GLY A N 1
ATOM 1152 C CA . GLY A 1 154 ? -18.141 -9.875 -2.256 1 89.56 154 GLY A CA 1
ATOM 1153 C C . GLY A 1 154 ? -18 -11.367 -2.037 1 89.56 154 GLY A C 1
ATOM 1154 O O . GLY A 1 154 ? -17.016 -11.977 -2.482 1 89.56 154 GLY A O 1
ATOM 1155 N N . PHE A 1 155 ? -18.922 -11.891 -1.236 1 90.31 155 PHE A N 1
ATOM 1156 C CA . PHE A 1 155 ? -18.891 -13.312 -0.933 1 90.31 155 PHE A CA 1
ATOM 1157 C C . PHE A 1 155 ? -20.297 -13.828 -0.644 1 90.31 155 PHE A C 1
ATOM 1159 O O . PHE A 1 155 ? -21.219 -13.039 -0.398 1 90.31 155 PHE A O 1
ATOM 1166 N N . CYS A 1 156 ? -20.469 -15.031 -0.862 1 89.5 156 CYS A N 1
ATOM 1167 C CA . CYS A 1 156 ? -21.672 -15.766 -0.493 1 89.5 156 CYS A CA 1
ATOM 1168 C C . CYS A 1 156 ? -21.344 -16.906 0.462 1 89.5 156 CYS A C 1
ATOM 1170 O O . CYS A 1 156 ? -20.469 -17.719 0.182 1 89.5 156 CYS A O 1
ATOM 1172 N N . PHE A 1 157 ? -21.984 -16.859 1.593 1 85.06 157 PHE A N 1
ATOM 1173 C CA . PHE A 1 157 ? -21.844 -17.938 2.562 1 85.06 157 PHE A CA 1
ATOM 1174 C C . PHE A 1 157 ? -23.203 -18.5 2.963 1 85.06 157 PHE A C 1
ATOM 1176 O O . PHE A 1 157 ? -23.797 -18.047 3.943 1 85.06 157 PHE A O 1
ATOM 1183 N N . ASP A 1 158 ? -23.625 -19.359 2.221 1 80.38 158 ASP A N 1
ATOM 1184 C CA . ASP A 1 158 ? -24.875 -20.062 2.475 1 80.38 158 ASP A CA 1
ATOM 1185 C C . ASP A 1 158 ? -24.625 -21.547 2.734 1 80.38 158 ASP A C 1
ATOM 1187 O O . ASP A 1 158 ? -23.5 -22.031 2.568 1 80.38 158 ASP A O 1
ATOM 1191 N N . VAL A 1 159 ? -25.594 -22.234 3.238 1 75.81 159 VAL A N 1
ATOM 1192 C CA . VAL A 1 159 ? -25.484 -23.656 3.562 1 75.81 159 VAL A CA 1
ATOM 1193 C C . VAL A 1 159 ? -25.094 -24.453 2.312 1 75.81 159 VAL A C 1
ATOM 1195 O O . VAL A 1 159 ? -24.234 -25.328 2.371 1 75.81 159 VAL A O 1
ATOM 1198 N N . SER A 1 160 ? -25.641 -24.031 1.254 1 77.38 160 SER A N 1
ATOM 1199 C CA . SER A 1 160 ? -25.469 -24.828 0.042 1 77.38 160 SER A CA 1
ATOM 1200 C C . SER A 1 160 ? -24.359 -24.266 -0.832 1 77.38 160 SER A C 1
ATOM 1202 O O . SER A 1 160 ? -23.781 -24.969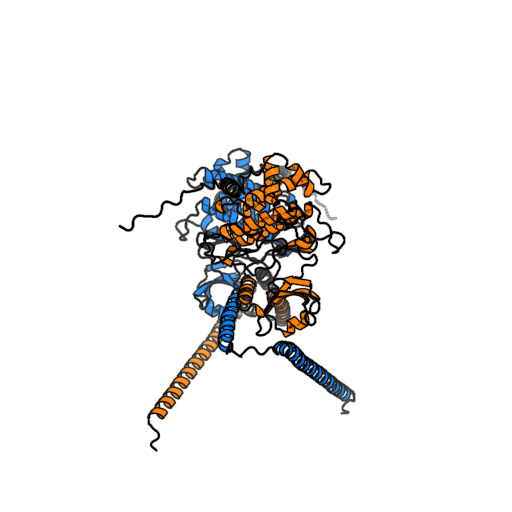 -1.659 1 77.38 160 SER A O 1
ATOM 1204 N N . VAL A 1 161 ? -24.078 -23.062 -0.687 1 85.38 161 VAL A N 1
ATOM 1205 C CA . VAL A 1 161 ? -23.156 -22.453 -1.627 1 85.38 161 VAL A CA 1
ATOM 1206 C C . VAL A 1 161 ? -22.188 -21.531 -0.877 1 85.38 161 VAL A C 1
ATOM 1208 O O . VAL A 1 161 ? -22.609 -20.672 -0.097 1 85.38 161 VAL A O 1
ATOM 1211 N N . LYS A 1 162 ? -20.969 -21.781 -0.999 1 87.56 162 LYS A N 1
ATOM 1212 C CA . LYS A 1 162 ? -19.891 -20.875 -0.599 1 87.56 162 LYS A CA 1
ATOM 1213 C C . LYS A 1 162 ? -19.125 -20.375 -1.813 1 87.56 162 LYS A C 1
ATOM 1215 O O . LYS A 1 162 ? -18.641 -21.156 -2.619 1 87.56 162 LYS A O 1
ATOM 1220 N N . ALA A 1 163 ? -19.141 -19.031 -1.931 1 93 163 ALA A N 1
ATOM 1221 C CA . ALA A 1 163 ? -18.516 -18.484 -3.135 1 93 163 ALA A CA 1
ATOM 1222 C C . ALA A 1 163 ? -17.859 -17.141 -2.844 1 93 163 ALA A C 1
ATOM 1224 O O . ALA A 1 163 ? -18.219 -16.453 -1.88 1 93 163 ALA A O 1
ATOM 1225 N N . LEU A 1 164 ? -16.906 -16.875 -3.598 1 93.12 164 LEU A N 1
ATOM 1226 C CA . LEU A 1 164 ? -16.203 -15.594 -3.578 1 93.12 164 LEU A CA 1
ATOM 1227 C C . LEU A 1 164 ? -16.359 -14.867 -4.906 1 93.12 164 LEU A C 1
ATOM 1229 O O . LEU A 1 164 ? -16.25 -15.477 -5.973 1 93.12 164 LEU A O 1
ATOM 1233 N N . VAL A 1 165 ? -16.672 -13.586 -4.867 1 94.25 165 VAL A N 1
ATOM 1234 C CA . VAL A 1 165 ? -16.875 -12.789 -6.07 1 94.25 165 VAL A CA 1
ATOM 1235 C C . VAL A 1 165 ? -15.727 -11.789 -6.23 1 94.25 165 VAL A C 1
ATOM 1237 O O . VAL A 1 165 ? -15.523 -10.922 -5.379 1 94.25 165 VAL A O 1
ATOM 1240 N N . TYR A 1 166 ? -15.008 -11.93 -7.391 1 95.06 166 TYR A N 1
ATOM 1241 C CA . TYR A 1 166 ? -13.844 -11.086 -7.656 1 95.06 166 TYR A CA 1
ATOM 1242 C C . TYR A 1 166 ? -14.07 -10.219 -8.891 1 95.06 166 TYR A C 1
ATOM 1244 O O . TYR A 1 166 ? -14.945 -10.516 -9.711 1 95.06 166 TYR A O 1
ATOM 1252 N N . GLU A 1 167 ? -13.305 -9.07 -8.914 1 95.06 167 GLU A N 1
ATOM 1253 C CA . GLU A 1 167 ? -13.219 -8.391 -10.203 1 95.06 167 GLU A CA 1
ATOM 1254 C C . GLU A 1 167 ? -12.719 -9.328 -11.289 1 95.06 167 GLU A C 1
ATOM 1256 O O . GLU A 1 167 ? -11.883 -10.195 -11.031 1 95.06 167 GLU A O 1
ATOM 1261 N N . TYR A 1 168 ? -13.211 -9.203 -12.477 1 96.62 168 TYR A N 1
ATOM 1262 C CA . TYR A 1 168 ? -12.836 -10.055 -13.602 1 96.62 168 TYR A CA 1
ATOM 1263 C C . TYR A 1 168 ? -11.539 -9.57 -14.242 1 96.62 168 TYR A C 1
ATOM 1265 O O . TYR A 1 168 ? -11.406 -8.391 -14.57 1 96.62 168 TYR A O 1
ATOM 1273 N N . MET A 1 169 ? -10.602 -10.461 -14.43 1 96.44 169 MET A N 1
ATOM 1274 C CA . MET A 1 169 ? -9.32 -10.18 -15.078 1 96.44 169 MET A CA 1
ATOM 1275 C C . MET A 1 169 ? -9.312 -10.711 -16.516 1 96.44 169 MET A C 1
ATOM 1277 O O . MET A 1 169 ? -9.148 -11.914 -16.734 1 96.44 169 MET A O 1
ATOM 1281 N N . GLU A 1 170 ? -9.305 -9.867 -17.453 1 94 170 GLU A N 1
ATOM 1282 C CA . GLU A 1 170 ? -9.672 -10.211 -18.828 1 94 170 GLU A CA 1
ATOM 1283 C C . GLU A 1 170 ? -8.562 -11.008 -19.516 1 94 170 GLU A C 1
ATOM 1285 O O . GLU A 1 170 ? -8.828 -11.773 -20.438 1 94 170 GLU A O 1
ATOM 1290 N N . ASN A 1 171 ? -7.336 -10.859 -19.094 1 94.25 171 ASN A N 1
ATOM 1291 C CA . ASN A 1 171 ? -6.254 -11.539 -19.797 1 94.25 171 ASN A CA 1
ATOM 1292 C C . ASN A 1 171 ? -5.852 -12.828 -19.094 1 94.25 171 ASN A C 1
ATOM 1294 O O . ASN A 1 171 ? -4.844 -13.453 -19.438 1 94.25 171 ASN A O 1
ATOM 1298 N N . GLY A 1 172 ? -6.609 -13.227 -18.016 1 93 172 GLY A N 1
ATOM 1299 C CA . GLY A 1 172 ? -6.406 -14.508 -17.359 1 93 172 GLY A CA 1
ATOM 1300 C C . GLY A 1 172 ? -5.125 -14.57 -16.562 1 93 172 GLY A C 1
ATOM 1301 O O . GLY A 1 172 ? -4.633 -13.547 -16.078 1 93 172 GLY A O 1
ATOM 1302 N N . SER A 1 173 ? -4.648 -15.789 -16.375 1 94.25 173 SER A N 1
ATOM 1303 C CA . SER A 1 173 ? -3.508 -16.016 -15.484 1 94.25 173 SER A CA 1
ATOM 1304 C C . SER A 1 173 ? -2.193 -15.969 -16.25 1 94.25 173 SER A C 1
ATOM 1306 O O . SER A 1 173 ? -2.162 -16.266 -17.453 1 94.25 173 SER A O 1
ATOM 1308 N N . LEU A 1 174 ? -1.121 -15.633 -15.586 1 96 174 LEU A N 1
ATOM 1309 C CA . LEU A 1 174 ? 0.206 -15.477 -16.172 1 96 174 LEU A CA 1
ATOM 1310 C C . LEU A 1 174 ? 0.715 -16.797 -16.734 1 96 174 LEU A C 1
ATOM 1312 O O . LEU A 1 174 ? 1.408 -16.812 -17.75 1 96 174 LEU A O 1
ATOM 1316 N N . ASP A 1 175 ? 0.376 -17.969 -16.094 1 93.5 175 ASP A N 1
ATOM 1317 C CA . ASP A 1 175 ? 0.864 -19.266 -16.547 1 93.5 175 ASP A CA 1
ATOM 1318 C C . ASP A 1 175 ? 0.429 -19.547 -17.984 1 93.5 175 ASP A C 1
ATOM 1320 O O . ASP A 1 175 ? 1.184 -20.125 -18.766 1 93.5 175 ASP A O 1
ATOM 1324 N N . ARG A 1 176 ? -0.706 -19.047 -18.375 1 90.81 176 ARG A N 1
ATOM 1325 C CA . ARG A 1 176 ? -1.206 -19.25 -19.719 1 90.81 176 ARG A CA 1
ATOM 1326 C C . ARG A 1 176 ? -0.349 -18.516 -20.734 1 90.81 176 ARG A C 1
ATOM 1328 O O . ARG A 1 176 ? -0.169 -18.969 -21.875 1 90.81 176 ARG A O 1
ATOM 1335 N N . HIS A 1 177 ? 0.141 -17.391 -20.359 1 91.25 177 HIS A N 1
ATOM 1336 C CA . HIS A 1 177 ? 0.942 -16.562 -21.25 1 91.25 177 HIS A CA 1
ATOM 1337 C C . HIS A 1 177 ? 2.395 -17.031 -21.281 1 91.25 177 HIS A C 1
ATOM 1339 O O . HIS A 1 177 ? 3.08 -16.875 -22.297 1 91.25 177 HIS A O 1
ATOM 1345 N N . LEU A 1 178 ? 2.822 -17.578 -20.203 1 90.88 178 LEU A N 1
ATOM 1346 C CA . LEU A 1 178 ? 4.215 -18 -20.109 1 90.88 178 LEU A CA 1
ATOM 1347 C C . LEU A 1 178 ? 4.41 -19.359 -20.766 1 90.88 178 LEU A C 1
ATOM 1349 O O . LEU A 1 178 ? 5.418 -19.594 -21.422 1 90.88 178 LEU A O 1
ATOM 1353 N N . PHE A 1 179 ? 3.457 -20.297 -20.547 1 87 179 PHE A N 1
ATOM 1354 C CA . PHE A 1 179 ? 3.688 -21.688 -20.891 1 87 179 PHE A CA 1
ATOM 1355 C C . PHE A 1 179 ? 2.771 -22.125 -22.016 1 87 179 PHE A C 1
ATOM 1357 O O . PHE A 1 179 ? 2.934 -23.219 -22.578 1 87 179 PHE A O 1
ATOM 1364 N N . GLY A 1 180 ? 1.751 -21.391 -22.266 1 74.62 180 GLY A N 1
ATOM 1365 C CA . GLY A 1 180 ? 0.767 -21.797 -23.25 1 74.62 180 GLY A CA 1
ATOM 1366 C C . GLY A 1 180 ? 1.284 -21.734 -24.672 1 74.62 180 GLY A C 1
ATOM 1367 O O . GLY A 1 180 ? 2.291 -21.078 -24.938 1 74.62 180 GLY A O 1
ATOM 1368 N N . SER A 1 181 ? 0.919 -22.656 -25.594 1 63.25 181 SER A N 1
ATOM 1369 C CA . SER A 1 181 ? 1.231 -22.672 -27.016 1 63.25 181 SER A CA 1
ATOM 1370 C C . SER A 1 181 ? 0.701 -21.438 -27.719 1 63.25 181 SER A C 1
ATOM 1372 O O . SER A 1 181 ? -0.388 -20.953 -27.406 1 63.25 181 SER A O 1
ATOM 1374 N N . PRO A 1 182 ? 1.623 -20.547 -28.344 1 55.53 182 PRO A N 1
ATOM 1375 C CA . PRO A 1 182 ? 1.201 -19.328 -29.047 1 55.53 182 PRO A CA 1
ATOM 1376 C C . PRO A 1 182 ? -0.132 -19.5 -29.781 1 55.53 182 PRO A C 1
ATOM 1378 O O . PRO A 1 182 ? -0.931 -18.562 -29.828 1 55.53 182 PRO A O 1
ATOM 1381 N N . LEU A 1 183 ? -0.282 -20.547 -30.594 1 50.75 183 LEU A N 1
ATOM 1382 C CA . LEU A 1 183 ? -1.422 -20.75 -31.469 1 50.75 183 LEU A CA 1
ATOM 1383 C C . LEU A 1 183 ? -2.717 -20.875 -30.672 1 50.75 183 LEU A C 1
ATOM 1385 O O . LEU A 1 183 ? -3.789 -20.516 -31.172 1 50.75 183 LEU A O 1
ATOM 1389 N N . GLU A 1 184 ? -2.674 -21.562 -29.641 1 49.53 184 GLU A N 1
ATOM 1390 C CA . GLU A 1 184 ? -3.912 -22.062 -29.047 1 49.53 184 GLU A CA 1
ATOM 1391 C C . GLU A 1 184 ? -4.707 -20.938 -28.391 1 49.53 184 GLU A C 1
ATOM 1393 O O . GLU A 1 184 ? -5.938 -20.953 -28.391 1 49.53 184 GLU A O 1
ATOM 1398 N N . ARG A 1 185 ? -4.23 -20.062 -27.484 1 51.81 185 ARG A N 1
ATOM 1399 C CA . ARG A 1 185 ? -5.23 -19.422 -26.625 1 51.81 185 ARG A CA 1
ATOM 1400 C C . ARG A 1 185 ? -5.219 -17.906 -26.781 1 51.81 185 ARG A C 1
ATOM 1402 O O . ARG A 1 185 ? -5.656 -17.172 -25.891 1 51.81 185 ARG A O 1
ATOM 1409 N N . GLY A 1 186 ? -4.98 -17.453 -28.109 1 54.34 186 GLY A N 1
ATOM 1410 C CA . GLY A 1 186 ? -5.141 -16.016 -28.297 1 54.34 186 GLY A CA 1
ATOM 1411 C C . GLY A 1 186 ? -4.32 -15.195 -27.328 1 54.34 186 GLY A C 1
ATOM 1412 O O . GLY A 1 186 ? -4.734 -14.109 -26.922 1 54.34 186 GLY A O 1
ATOM 1413 N N . THR A 1 187 ? -3.328 -15.891 -26.875 1 60.69 187 THR A N 1
ATOM 1414 C CA . THR A 1 187 ? -2.504 -15.148 -25.938 1 60.69 187 THR A CA 1
ATOM 1415 C C . THR A 1 187 ? -1.475 -14.297 -26.672 1 60.69 187 THR A C 1
ATOM 1417 O O . THR A 1 187 ? -1.028 -14.656 -27.766 1 60.69 187 THR A O 1
ATOM 1420 N N . VAL A 1 188 ? -1.503 -13.023 -26.281 1 64.75 188 VAL A N 1
ATOM 1421 C CA . VAL A 1 188 ? -0.505 -12.086 -26.781 1 64.75 188 VAL A CA 1
ATOM 1422 C C . VAL A 1 188 ? 0.853 -12.391 -26.156 1 64.75 188 VAL A C 1
ATOM 1424 O O . VAL A 1 188 ? 0.937 -12.703 -24.969 1 64.75 188 VAL A O 1
ATOM 1427 N N . ASP A 1 189 ? 1.741 -12.641 -27 1 76.88 189 ASP A N 1
ATOM 1428 C CA . ASP A 1 189 ? 3.105 -12.789 -26.5 1 76.88 189 ASP A CA 1
ATOM 1429 C C . ASP A 1 189 ? 3.52 -11.562 -25.672 1 76.88 189 ASP A C 1
ATOM 1431 O O . ASP A 1 189 ? 3.436 -10.43 -26.156 1 76.88 189 ASP A O 1
ATOM 1435 N N . ILE A 1 190 ? 3.873 -11.867 -24.438 1 86.69 190 ILE A N 1
ATOM 1436 C CA . ILE A 1 190 ? 4.289 -10.789 -23.547 1 86.69 190 ILE A CA 1
ATOM 1437 C C . ILE A 1 190 ? 5.758 -10.453 -23.797 1 86.69 190 ILE A C 1
ATOM 1439 O O . ILE A 1 190 ? 6.633 -11.305 -23.641 1 86.69 190 ILE A O 1
ATOM 1443 N N . GLY A 1 191 ? 5.969 -9.266 -24.328 1 88.19 191 GLY A N 1
ATOM 1444 C CA . GLY A 1 191 ? 7.348 -8.82 -24.438 1 88.19 191 GLY A CA 1
ATOM 1445 C C . GLY A 1 191 ? 8.047 -8.711 -23.109 1 88.19 191 GLY A C 1
ATOM 1446 O O . GLY A 1 191 ? 7.398 -8.719 -22.062 1 88.19 191 GLY A O 1
ATOM 1447 N N . PHE A 1 192 ? 9.336 -8.641 -23.156 1 91.75 192 PHE A N 1
ATOM 1448 C CA . PHE A 1 192 ? 10.109 -8.68 -21.922 1 91.75 192 PHE A CA 1
ATOM 1449 C C . PHE A 1 192 ? 9.812 -7.453 -21.062 1 91.75 192 PHE A C 1
ATOM 1451 O O . PHE A 1 192 ? 9.781 -7.539 -19.844 1 91.75 192 PHE A O 1
ATOM 1458 N N . ASN A 1 193 ? 9.711 -6.348 -21.703 1 91.81 193 ASN A N 1
ATOM 1459 C CA . ASN A 1 193 ? 9.414 -5.141 -20.953 1 91.81 193 ASN A CA 1
ATOM 1460 C C . ASN A 1 193 ? 8.148 -5.309 -20.109 1 91.81 193 ASN A C 1
ATOM 1462 O O . ASN A 1 193 ? 8.117 -4.914 -18.938 1 91.81 193 ASN A O 1
ATOM 1466 N N . LYS A 1 194 ? 7.172 -5.828 -20.734 1 93.31 194 LYS A N 1
ATOM 1467 C CA . LYS A 1 194 ? 5.926 -6.074 -20.016 1 93.31 194 LYS A CA 1
ATOM 1468 C C . LYS A 1 194 ? 6.113 -7.137 -18.922 1 93.31 194 LYS A C 1
ATOM 1470 O O . LYS A 1 194 ? 5.535 -7.039 -17.844 1 93.31 194 LYS A O 1
ATOM 1475 N N . LEU A 1 195 ? 6.879 -8.117 -19.25 1 94.62 195 LEU A N 1
ATOM 1476 C CA . LEU A 1 195 ? 7.188 -9.148 -18.266 1 94.62 195 LEU A CA 1
ATOM 1477 C C . LEU A 1 195 ? 7.883 -8.547 -17.047 1 94.62 195 LEU A C 1
ATOM 1479 O O . LEU A 1 195 ? 7.566 -8.906 -15.906 1 94.62 195 LEU A O 1
ATOM 1483 N N . HIS A 1 196 ? 8.773 -7.672 -17.328 1 96.25 196 HIS A N 1
ATOM 1484 C CA . HIS A 1 196 ? 9.469 -6.961 -16.25 1 96.25 196 HIS A CA 1
ATOM 1485 C C . HIS A 1 196 ? 8.484 -6.141 -15.422 1 96.25 196 HIS A C 1
ATOM 1487 O O . HIS A 1 196 ? 8.562 -6.137 -14.188 1 96.25 196 HIS A O 1
ATOM 1493 N N . GLU A 1 197 ? 7.578 -5.52 -16.047 1 96.88 197 GLU A N 1
ATOM 1494 C CA . GLU A 1 197 ? 6.555 -4.75 -15.344 1 96.88 197 GLU A CA 1
ATOM 1495 C C . GLU A 1 197 ? 5.711 -5.645 -14.445 1 96.88 197 GLU A C 1
ATOM 1497 O O . GLU A 1 197 ? 5.352 -5.254 -13.336 1 96.88 197 GLU A O 1
ATOM 1502 N N . ILE A 1 198 ? 5.414 -6.77 -14.969 1 98.06 198 ILE A N 1
ATOM 1503 C CA . ILE A 1 198 ? 4.641 -7.738 -14.203 1 98.06 198 ILE A CA 1
ATOM 1504 C C . ILE A 1 198 ? 5.43 -8.164 -12.969 1 98.06 198 ILE A C 1
ATOM 1506 O O . ILE A 1 198 ? 4.891 -8.203 -11.859 1 98.06 198 ILE A O 1
ATOM 1510 N N . ALA A 1 199 ? 6.703 -8.43 -13.164 1 98.44 199 ALA A N 1
ATOM 1511 C CA . ALA A 1 199 ? 7.562 -8.82 -12.047 1 98.44 199 ALA A CA 1
ATOM 1512 C C . ALA A 1 199 ? 7.59 -7.73 -10.977 1 98.44 199 ALA A C 1
ATOM 1514 O O . ALA A 1 199 ? 7.445 -8.023 -9.789 1 98.44 199 ALA A O 1
ATOM 1515 N N . VAL A 1 200 ? 7.727 -6.547 -11.406 1 98.44 200 VAL A N 1
ATOM 1516 C CA . VAL A 1 200 ? 7.805 -5.414 -10.484 1 98.44 200 VAL A CA 1
ATOM 1517 C C . VAL A 1 200 ? 6.469 -5.238 -9.766 1 98.44 200 VAL A C 1
ATOM 1519 O O . VAL A 1 200 ? 6.43 -5.031 -8.555 1 98.44 200 VAL A O 1
ATOM 1522 N N . GLY A 1 201 ? 5.375 -5.32 -10.484 1 98.44 201 GLY A N 1
ATOM 1523 C CA . GLY A 1 201 ? 4.059 -5.219 -9.883 1 98.44 201 GLY A CA 1
ATOM 1524 C C . GLY A 1 201 ? 3.801 -6.27 -8.82 1 98.44 201 GLY A C 1
ATOM 1525 O O . GLY A 1 201 ? 3.27 -5.965 -7.754 1 98.44 201 GLY A O 1
ATOM 1526 N N . MET A 1 202 ? 4.219 -7.449 -9.078 1 98.69 202 MET A N 1
ATOM 1527 C CA . MET A 1 202 ? 4.066 -8.531 -8.109 1 98.69 202 MET A CA 1
ATOM 1528 C C . MET A 1 202 ? 4.918 -8.281 -6.871 1 98.69 202 MET A C 1
ATOM 1530 O O . MET A 1 202 ? 4.48 -8.523 -5.746 1 98.69 202 MET A O 1
ATOM 1534 N N . ALA A 1 203 ? 6.121 -7.82 -7.141 1 98.75 203 ALA A N 1
ATOM 1535 C CA . ALA A 1 203 ? 6.992 -7.496 -6.012 1 98.75 203 ALA A CA 1
ATOM 1536 C C . ALA A 1 203 ? 6.363 -6.43 -5.121 1 98.75 203 ALA A C 1
ATOM 1538 O O . ALA A 1 203 ? 6.395 -6.535 -3.895 1 98.75 203 ALA A O 1
ATOM 1539 N N . LYS A 1 204 ? 5.816 -5.43 -5.715 1 98.56 204 LYS A N 1
ATOM 1540 C CA . LYS A 1 204 ? 5.172 -4.352 -4.977 1 98.56 204 LYS A CA 1
ATOM 1541 C C . LYS A 1 204 ? 3.982 -4.867 -4.172 1 98.56 204 LYS A C 1
ATOM 1543 O O . LYS A 1 204 ? 3.768 -4.449 -3.033 1 98.56 204 LYS A O 1
ATOM 1548 N N . ALA A 1 205 ? 3.225 -5.738 -4.734 1 98.56 205 ALA A N 1
ATOM 1549 C CA . ALA A 1 205 ? 2.086 -6.324 -4.039 1 98.56 205 ALA A CA 1
ATOM 1550 C C . ALA A 1 205 ? 2.537 -7.094 -2.799 1 98.56 205 ALA A C 1
ATOM 1552 O O . ALA A 1 205 ? 1.973 -6.926 -1.717 1 98.56 205 ALA A O 1
ATOM 1553 N N . VAL A 1 206 ? 3.549 -7.91 -2.973 1 98.56 206 VAL A N 1
ATOM 1554 C CA . VAL A 1 206 ? 4.016 -8.727 -1.859 1 98.56 206 VAL A CA 1
ATOM 1555 C C . VAL A 1 206 ? 4.664 -7.84 -0.801 1 98.56 206 VAL A C 1
ATOM 1557 O O . VAL A 1 206 ? 4.508 -8.078 0.399 1 98.56 206 VAL A O 1
ATOM 1560 N N . ARG A 1 207 ? 5.398 -6.824 -1.231 1 98.56 207 ARG A N 1
ATOM 1561 C CA . ARG A 1 207 ? 5.93 -5.848 -0.284 1 98.56 207 ARG A CA 1
ATOM 1562 C C . ARG A 1 207 ? 4.816 -5.23 0.552 1 98.56 207 ARG A C 1
ATOM 1564 O O . ARG A 1 207 ? 4.934 -5.129 1.774 1 98.56 207 ARG A O 1
ATOM 1571 N N . TYR A 1 208 ? 3.789 -4.832 -0.093 1 98.38 208 TYR A N 1
ATOM 1572 C CA . TYR A 1 208 ? 2.643 -4.242 0.589 1 98.38 208 TYR A CA 1
ATOM 1573 C C . TYR A 1 208 ? 2.096 -5.188 1.654 1 98.38 208 TYR A C 1
ATOM 1575 O O . TYR A 1 208 ? 1.901 -4.789 2.805 1 98.38 208 TYR A O 1
ATOM 1583 N N . LEU A 1 209 ? 1.923 -6.41 1.338 1 97.62 209 LEU A N 1
ATOM 1584 C CA . LEU A 1 209 ? 1.374 -7.41 2.246 1 97.62 209 LEU A CA 1
ATOM 1585 C C . LEU A 1 209 ? 2.314 -7.652 3.422 1 97.62 209 LEU A C 1
ATOM 1587 O O . LEU A 1 209 ? 1.865 -7.82 4.559 1 97.62 209 LEU A O 1
ATOM 1591 N N . HIS A 1 210 ? 3.574 -7.617 3.148 1 97.12 210 HIS A N 1
ATOM 1592 C CA . HIS A 1 210 ? 4.566 -7.938 4.168 1 97.12 210 HIS A CA 1
ATOM 1593 C C . HIS A 1 210 ? 4.828 -6.742 5.078 1 97.12 210 HIS A C 1
ATOM 1595 O O . HIS A 1 210 ? 5.066 -6.91 6.273 1 97.12 210 HIS A O 1
ATOM 1601 N N . GLU A 1 211 ? 4.766 -5.547 4.461 1 96.81 211 GLU A N 1
ATOM 1602 C CA . GLU A 1 211 ? 5.449 -4.465 5.168 1 96.81 211 GLU A CA 1
ATOM 1603 C C . GLU A 1 211 ? 4.512 -3.285 5.406 1 96.81 211 GLU A C 1
ATOM 1605 O O . GLU A 1 211 ? 4.801 -2.412 6.227 1 96.81 211 GLU A O 1
ATOM 1610 N N . GLU A 1 212 ? 3.377 -3.277 4.723 1 97.06 212 GLU A N 1
ATOM 1611 C CA . GLU A 1 212 ? 2.68 -1.994 4.734 1 97.06 212 GLU A CA 1
ATOM 1612 C C . GLU A 1 212 ? 1.201 -2.172 5.066 1 97.06 212 GLU A C 1
ATOM 1614 O O . GLU A 1 212 ? 0.392 -1.275 4.816 1 97.06 212 GLU A O 1
ATOM 1619 N N . CYS A 1 213 ? 0.806 -3.307 5.508 1 94.06 213 CYS A N 1
ATOM 1620 C CA . CYS A 1 213 ? -0.488 -3.564 6.129 1 94.06 213 CYS A CA 1
ATOM 1621 C C . CYS A 1 213 ? -0.365 -3.607 7.648 1 94.06 213 CYS A C 1
ATOM 1623 O O . CYS A 1 213 ? 0.723 -3.836 8.18 1 94.06 213 CYS A O 1
ATOM 1625 N N . ALA A 1 214 ? -1.47 -3.295 8.32 1 90 214 ALA A N 1
ATOM 1626 C CA . ALA A 1 214 ? -1.443 -3.33 9.781 1 90 214 ALA A CA 1
ATOM 1627 C C . ALA A 1 214 ? -0.982 -4.691 10.289 1 90 214 ALA A C 1
ATOM 1629 O O . ALA A 1 214 ? -0.168 -4.777 11.211 1 90 214 ALA A O 1
ATOM 1630 N N . GLN A 1 215 ? -1.528 -5.715 9.727 1 90.56 215 GLN A N 1
ATOM 1631 C CA . GLN A 1 215 ? -1.024 -7.066 9.945 1 90.56 215 GLN A CA 1
ATOM 1632 C C . GLN A 1 215 ? -0.218 -7.559 8.75 1 90.56 215 GLN A C 1
ATOM 1634 O O . GLN A 1 215 ? -0.582 -7.293 7.602 1 90.56 215 GLN A O 1
ATOM 1639 N N . ARG A 1 216 ? 0.856 -8.227 9.109 1 93.44 216 ARG A N 1
ATOM 1640 C CA . ARG A 1 216 ? 1.614 -8.867 8.039 1 93.44 216 ARG A CA 1
ATOM 1641 C C . ARG A 1 216 ? 0.829 -10.023 7.43 1 93.44 216 ARG A C 1
ATOM 1643 O O . ARG A 1 216 ? 0.236 -10.828 8.148 1 93.44 216 ARG A O 1
ATOM 1650 N N . ILE A 1 217 ? 0.787 -10.109 6.125 1 94 217 ILE A N 1
ATOM 1651 C CA . ILE A 1 217 ? 0.046 -11.164 5.445 1 94 217 ILE A CA 1
ATOM 1652 C C . ILE A 1 217 ? 1.014 -12.055 4.672 1 94 217 ILE A C 1
ATOM 1654 O O . ILE A 1 217 ? 1.733 -11.586 3.787 1 94 217 ILE A O 1
ATOM 1658 N N . VAL A 1 218 ? 1.017 -13.312 5.023 1 93.88 218 VAL A N 1
ATOM 1659 C CA . VAL A 1 218 ? 1.831 -14.305 4.34 1 93.88 218 VAL A CA 1
ATOM 1660 C C . VAL A 1 218 ? 0.96 -15.117 3.379 1 93.88 218 VAL A C 1
ATOM 1662 O O . VAL A 1 218 ? -0.075 -15.656 3.777 1 93.88 218 VAL A O 1
ATOM 1665 N N . ARG A 1 219 ? 1.345 -15.273 2.135 1 94.06 219 ARG A N 1
ATOM 1666 C CA . ARG A 1 219 ? 0.509 -15.844 1.087 1 94.06 219 ARG A CA 1
ATOM 1667 C C . ARG A 1 219 ? 0.624 -17.359 1.067 1 94.06 219 ARG A C 1
ATOM 1669 O O . ARG A 1 219 ? -0.387 -18.078 1.025 1 94.06 219 ARG A O 1
ATOM 1676 N N . TYR A 1 220 ? 1.848 -17.859 1.021 1 92.12 220 TYR A N 1
ATOM 1677 C CA . TYR A 1 220 ? 2.232 -19.266 1 1 92.12 220 TYR A CA 1
ATOM 1678 C C . TYR A 1 220 ? 2.066 -19.859 -0.395 1 92.12 220 TYR A C 1
ATOM 1680 O O . TYR A 1 220 ? 2.453 -21 -0.64 1 92.12 220 TYR A O 1
ATOM 1688 N N . ASP A 1 221 ? 1.535 -19.078 -1.324 1 92.12 221 ASP A N 1
ATOM 1689 C CA . ASP A 1 221 ? 1.242 -19.703 -2.611 1 92.12 221 ASP A CA 1
ATOM 1690 C C . ASP A 1 221 ? 1.451 -18.719 -3.758 1 92.12 221 ASP A C 1
ATOM 1692 O O . ASP A 1 221 ? 0.564 -18.531 -4.594 1 92.12 221 ASP A O 1
ATOM 1696 N N . ILE A 1 222 ? 2.605 -18.156 -3.883 1 96.62 222 ILE A N 1
ATOM 1697 C CA . ILE A 1 222 ? 2.973 -17.312 -5.012 1 96.62 222 ILE A CA 1
ATOM 1698 C C . ILE A 1 222 ? 3.432 -18.188 -6.18 1 96.62 222 ILE A C 1
ATOM 1700 O O . ILE A 1 222 ? 4.402 -18.938 -6.059 1 96.62 222 ILE A O 1
ATOM 1704 N N . LYS A 1 223 ? 2.709 -18.188 -7.25 1 95.75 223 LYS A N 1
ATOM 1705 C CA . LYS A 1 223 ? 2.957 -18.953 -8.469 1 95.75 223 LYS A CA 1
ATOM 1706 C C . LYS A 1 223 ? 2.24 -18.312 -9.664 1 95.75 223 LYS A C 1
ATOM 1708 O O . LYS A 1 223 ? 1.354 -17.484 -9.492 1 95.75 223 LYS A O 1
ATOM 1713 N N . PRO A 1 224 ? 2.643 -18.641 -10.883 1 96.31 224 PRO A N 1
ATOM 1714 C CA . PRO A 1 224 ? 2.082 -17.969 -12.062 1 96.31 224 PRO A CA 1
ATOM 1715 C C . PRO A 1 224 ? 0.565 -18.109 -12.156 1 96.31 224 PRO A C 1
ATOM 1717 O O . PRO A 1 224 ? -0.115 -17.203 -12.641 1 96.31 224 PRO A O 1
ATOM 1720 N N . GLU A 1 225 ? -0.016 -19.203 -11.641 1 94 225 GLU A N 1
ATOM 1721 C CA . GLU A 1 225 ? -1.455 -19.438 -11.695 1 94 225 GLU A CA 1
ATOM 1722 C C . GLU A 1 225 ? -2.219 -18.422 -10.859 1 94 225 GLU A C 1
ATOM 1724 O O . GLU A 1 225 ? -3.393 -18.141 -11.125 1 94 225 GLU A O 1
ATOM 1729 N N . ASN A 1 226 ? -1.529 -17.859 -9.891 1 95.06 226 ASN A N 1
ATOM 1730 C CA . ASN A 1 226 ? -2.174 -16.922 -8.969 1 95.06 226 ASN A CA 1
ATOM 1731 C C . ASN A 1 226 ? -1.843 -15.477 -9.312 1 95.06 226 ASN A C 1
ATOM 1733 O O . ASN A 1 226 ? -2.084 -14.57 -8.516 1 95.06 226 ASN A O 1
ATOM 1737 N N . VAL A 1 227 ? -1.205 -15.266 -10.445 1 97.88 227 VAL A N 1
ATOM 1738 C CA . VAL A 1 227 ? -0.992 -13.945 -11.023 1 97.88 227 VAL A CA 1
ATOM 1739 C C . VAL A 1 227 ? -1.961 -13.727 -12.18 1 97.88 227 VAL A C 1
ATOM 1741 O O . VAL A 1 227 ? -1.794 -14.305 -13.258 1 97.88 227 VAL A O 1
ATOM 1744 N N . LEU A 1 228 ? -2.928 -12.891 -11.953 1 97.31 228 LEU A N 1
ATOM 1745 C CA . LEU A 1 228 ? -3.904 -12.594 -12.992 1 97.31 228 LEU A CA 1
ATOM 1746 C C . LEU A 1 228 ? -3.578 -11.273 -13.68 1 97.31 228 LEU A C 1
ATOM 1748 O O . LEU A 1 228 ? -2.994 -10.375 -13.062 1 97.31 228 LEU A O 1
ATOM 1752 N N . LEU A 1 229 ? -3.92 -11.219 -14.945 1 97.25 229 LEU A N 1
ATOM 1753 C CA . LEU A 1 229 ? -3.566 -10.062 -15.758 1 97.25 229 LEU A CA 1
ATOM 1754 C C . LEU A 1 229 ? -4.816 -9.336 -16.234 1 97.25 229 LEU A C 1
ATOM 1756 O O . LEU A 1 229 ? -5.711 -9.945 -16.828 1 97.25 229 LEU A O 1
ATOM 1760 N N . GLY A 1 230 ? -4.844 -8.016 -15.898 1 94.75 230 GLY A N 1
ATOM 1761 C CA . GLY A 1 230 ? -5.934 -7.164 -16.344 1 94.75 230 GLY A CA 1
ATOM 1762 C C . GLY A 1 230 ? -5.652 -6.473 -17.672 1 94.75 230 GLY A C 1
ATOM 1763 O O . GLY A 1 230 ? -4.867 -6.969 -18.469 1 94.75 230 GLY A O 1
ATOM 1764 N N . ALA A 1 231 ? -6.352 -5.301 -17.766 1 89.88 231 ALA A N 1
ATOM 1765 C CA . ALA A 1 231 ? -6.117 -4.457 -18.938 1 89.88 231 ALA A CA 1
ATOM 1766 C C . ALA A 1 231 ? -4.645 -4.07 -19.047 1 89.88 231 ALA A C 1
ATOM 1768 O O . ALA A 1 231 ? -3.994 -3.789 -18.031 1 89.88 231 ALA A O 1
ATOM 1769 N N . ASP A 1 232 ? -4.066 -4.074 -20.25 1 90.38 232 ASP A N 1
ATOM 1770 C CA . ASP A 1 232 ? -2.674 -3.736 -20.516 1 90.38 232 ASP A CA 1
ATOM 1771 C C . ASP A 1 232 ? -1.724 -4.688 -19.797 1 90.38 232 ASP A C 1
ATOM 1773 O O . ASP A 1 232 ? -0.622 -4.297 -19.406 1 90.38 232 ASP A O 1
ATOM 1777 N N . MET A 1 233 ? -2.221 -5.855 -19.375 1 94.88 233 MET A N 1
ATOM 1778 C CA . MET A 1 233 ? -1.45 -6.93 -18.766 1 94.88 233 MET A CA 1
ATOM 1779 C C . MET A 1 233 ? -0.978 -6.523 -17.375 1 94.88 233 MET A C 1
ATOM 1781 O O . MET A 1 233 ? 0.079 -6.965 -16.922 1 94.88 233 MET A O 1
ATOM 1785 N N . ALA A 1 234 ? -1.781 -5.605 -16.75 1 95.5 234 ALA A N 1
ATOM 1786 C CA . ALA A 1 234 ? -1.443 -5.219 -15.391 1 95.5 234 ALA A CA 1
ATOM 1787 C C . ALA A 1 234 ? -1.609 -6.395 -14.43 1 95.5 234 ALA A C 1
ATOM 1789 O O . ALA A 1 234 ? -2.676 -7.012 -14.375 1 95.5 234 ALA A O 1
ATOM 1790 N N . PRO A 1 235 ? -0.596 -6.684 -13.672 1 98 235 PRO A N 1
ATOM 1791 C CA . PRO A 1 235 ? -0.645 -7.887 -12.836 1 98 235 PRO A CA 1
ATOM 1792 C C . PRO A 1 235 ? -1.369 -7.66 -11.516 1 98 235 PRO A C 1
ATOM 1794 O O . PRO A 1 235 ? -1.25 -6.586 -10.922 1 98 235 PRO A O 1
ATOM 1797 N N . LYS A 1 236 ? -2.096 -8.656 -11.039 1 98.19 236 LYS A N 1
ATOM 1798 C CA . LYS A 1 236 ? -2.705 -8.672 -9.711 1 98.19 236 LYS A CA 1
ATOM 1799 C C . LYS A 1 236 ? -2.568 -10.039 -9.055 1 98.19 236 LYS A C 1
ATOM 1801 O O . LYS A 1 236 ? -2.719 -11.07 -9.719 1 98.19 236 LYS A O 1
ATOM 1806 N N . VAL A 1 237 ? -2.225 -10.016 -7.809 1 97.31 237 VAL A N 1
ATOM 1807 C CA . VAL A 1 237 ? -2.166 -11.234 -7.004 1 97.31 237 VAL A CA 1
ATOM 1808 C C . VAL A 1 237 ? -3.582 -11.711 -6.684 1 97.31 237 VAL A C 1
ATOM 1810 O O . VAL A 1 237 ? -4.441 -10.906 -6.305 1 97.31 237 VAL A O 1
ATOM 1813 N N . SER A 1 238 ? -3.82 -12.961 -6.895 1 94.19 238 SER A N 1
ATOM 1814 C CA . SER A 1 238 ? -5.125 -13.539 -6.602 1 94.19 238 SER A CA 1
ATOM 1815 C C . SER A 1 238 ? -5.004 -14.727 -5.648 1 94.19 238 SER A C 1
ATOM 1817 O O . SER A 1 238 ? -3.895 -15.172 -5.344 1 94.19 238 SER A O 1
ATOM 1819 N N . ASP A 1 239 ? -6.129 -15.141 -5.137 1 89.06 239 ASP A N 1
ATOM 1820 C CA . ASP A 1 239 ? -6.285 -16.359 -4.336 1 89.06 239 ASP A CA 1
ATOM 1821 C C . ASP A 1 239 ? -5.551 -16.234 -3.004 1 89.06 239 ASP A C 1
ATOM 1823 O O . ASP A 1 239 ? -4.418 -16.703 -2.867 1 89.06 239 ASP A O 1
ATOM 1827 N N . PHE A 1 240 ? -6.152 -15.766 -2.045 1 91.19 240 PHE A N 1
ATOM 1828 C CA . PHE A 1 240 ? -5.617 -15.609 -0.696 1 91.19 240 PHE A CA 1
ATOM 1829 C C . PHE A 1 240 ? -6.074 -16.766 0.197 1 91.19 240 PHE A C 1
ATOM 1831 O O . PHE A 1 240 ? -6.133 -16.609 1.42 1 91.19 240 PHE A O 1
ATOM 1838 N N . GLY A 1 241 ? -6.391 -17.891 -0.403 1 87.5 241 GLY A N 1
ATOM 1839 C CA . GLY A 1 241 ? -6.965 -19.016 0.312 1 87.5 241 GLY A CA 1
ATOM 1840 C C . GLY A 1 241 ? -6.027 -19.609 1.342 1 87.5 241 GLY A C 1
ATOM 1841 O O . GLY A 1 241 ? -6.469 -20.203 2.33 1 87.5 241 GLY A O 1
ATOM 1842 N N . LEU A 1 242 ? -4.785 -19.484 1.191 1 85.75 242 LEU A N 1
ATOM 1843 C CA . LEU A 1 242 ? -3.814 -20.047 2.125 1 85.75 242 LEU A CA 1
ATOM 1844 C C . LEU A 1 242 ? -3.199 -18.953 2.992 1 85.75 242 LEU A C 1
ATOM 1846 O O . LEU A 1 242 ? -2.377 -19.234 3.867 1 85.75 242 LEU A O 1
ATOM 1850 N N . ALA A 1 243 ? -3.594 -17.734 2.771 1 88.69 243 ALA A N 1
ATOM 1851 C CA . ALA A 1 243 ? -2.947 -16.594 3.408 1 88.69 243 ALA A CA 1
ATOM 1852 C C . ALA A 1 243 ? -3.168 -16.609 4.918 1 88.69 243 ALA A C 1
ATOM 1854 O O . ALA A 1 243 ? -4.195 -17.094 5.398 1 88.69 243 ALA A O 1
ATOM 1855 N N . LYS A 1 244 ? -2.217 -16.125 5.59 1 87.88 244 LYS A N 1
ATOM 1856 C CA . L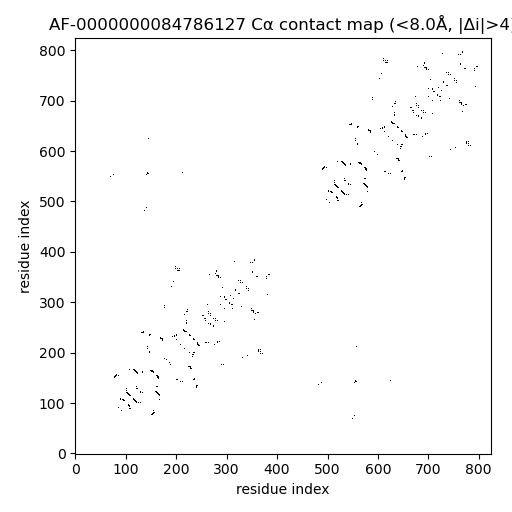YS A 1 244 ? -2.289 -15.984 7.039 1 87.88 244 LYS A CA 1
ATOM 1857 C C . LYS A 1 244 ? -1.951 -14.555 7.465 1 87.88 244 LYS A C 1
ATOM 1859 O O . LYS A 1 244 ? -0.995 -13.969 6.965 1 87.88 244 LYS A O 1
ATOM 1864 N N . LEU A 1 245 ? -2.779 -14.102 8.32 1 84.19 245 LEU A N 1
ATOM 1865 C CA . LEU A 1 245 ? -2.539 -12.797 8.922 1 84.19 245 LEU A CA 1
ATOM 1866 C C . LEU A 1 245 ? -1.768 -12.938 10.227 1 84.19 245 LEU A C 1
ATOM 1868 O O . LEU A 1 245 ? -2.143 -13.734 11.094 1 84.19 245 LEU A O 1
ATOM 1872 N N . CYS A 1 246 ? -0.667 -12.195 10.289 1 85.94 246 CYS A N 1
ATOM 1873 C CA . CYS A 1 246 ? 0.208 -12.281 11.453 1 85.94 246 CYS A CA 1
ATOM 1874 C C . CYS A 1 246 ? 0.429 -10.914 12.078 1 85.94 246 CYS A C 1
ATOM 1876 O O . CYS A 1 246 ? 0.667 -9.93 11.367 1 85.94 246 CYS A O 1
ATOM 1878 N N . ASP A 1 247 ? 0.361 -10.906 13.406 1 84.06 247 ASP A N 1
ATOM 1879 C CA . ASP A 1 247 ? 0.729 -9.664 14.086 1 84.06 247 ASP A CA 1
ATOM 1880 C C . ASP A 1 247 ? 2.195 -9.32 13.836 1 84.06 247 ASP A C 1
ATOM 1882 O O . ASP A 1 247 ? 3.053 -10.211 13.828 1 84.06 247 ASP A O 1
ATOM 1886 N N . ARG A 1 248 ? 2.492 -8.133 13.656 1 81.31 248 ARG A N 1
ATOM 1887 C CA . ARG A 1 248 ? 3.828 -7.695 13.266 1 81.31 248 ARG A CA 1
ATOM 1888 C C . ARG A 1 248 ? 4.848 -8 14.352 1 81.31 248 ARG A C 1
ATOM 1890 O O . ARG A 1 248 ? 6.031 -8.203 14.062 1 81.31 248 ARG A O 1
ATOM 1897 N N . GLU A 1 249 ? 4.379 -8.07 15.492 1 77.62 249 GLU A N 1
ATOM 1898 C CA . GLU A 1 249 ? 5.27 -8.383 16.609 1 77.62 249 GLU A CA 1
ATOM 1899 C C . GLU A 1 249 ? 5.574 -9.875 16.672 1 77.62 249 GLU A C 1
ATOM 1901 O O . GLU A 1 249 ? 6.562 -10.289 17.281 1 77.62 249 GLU A O 1
ATOM 1906 N N . ASP A 1 250 ? 4.715 -10.617 15.938 1 72.25 250 ASP A N 1
ATOM 1907 C CA . ASP A 1 250 ? 4.914 -12.062 15.914 1 72.25 250 ASP A CA 1
ATOM 1908 C C . ASP A 1 250 ? 5.77 -12.477 14.719 1 72.25 250 ASP A C 1
ATOM 1910 O O . ASP A 1 250 ? 5.324 -12.406 13.57 1 72.25 250 ASP A O 1
ATOM 1914 N N . THR A 1 251 ? 7.012 -12.703 14.969 1 64 251 THR A N 1
ATOM 1915 C CA . THR A 1 251 ? 7.926 -12.961 13.859 1 64 251 THR A CA 1
ATOM 1916 C C . THR A 1 251 ? 7.883 -14.43 13.461 1 64 251 THR A C 1
ATOM 1918 O O . THR A 1 251 ? 8.328 -14.797 12.367 1 64 251 THR A O 1
ATOM 1921 N N . HIS A 1 252 ? 7.398 -15.258 14.352 1 67.62 252 HIS A N 1
ATOM 1922 C CA . HIS A 1 252 ? 7.41 -16.672 14.016 1 67.62 252 HIS A CA 1
ATOM 1923 C C . HIS A 1 252 ? 6 -17.25 14 1 67.62 252 HIS A C 1
ATOM 1925 O O . HIS A 1 252 ? 5.18 -16.922 14.867 1 67.62 252 HIS A O 1
ATOM 1931 N N . LEU A 1 253 ? 5.758 -17.719 12.727 1 64.12 253 LEU A N 1
ATOM 1932 C CA . LEU A 1 253 ? 4.488 -18.438 12.625 1 64.12 253 LEU A CA 1
ATOM 1933 C C . LEU A 1 253 ? 4.68 -19.938 12.812 1 64.12 253 LEU A C 1
ATOM 1935 O O . LEU A 1 253 ? 5.613 -20.516 12.25 1 64.12 253 LEU A O 1
ATOM 1939 N N . THR A 1 254 ? 4.164 -20.438 13.836 1 57.75 254 THR A N 1
ATOM 1940 C CA . THR A 1 254 ? 4.129 -21.906 13.914 1 57.75 254 THR A CA 1
ATOM 1941 C C . THR A 1 254 ? 3.113 -22.469 12.93 1 57.75 254 THR A C 1
ATOM 1943 O O . THR A 1 254 ? 1.918 -22.188 13.031 1 57.75 254 THR A O 1
ATOM 1946 N N . ILE A 1 255 ? 3.646 -22.703 11.805 1 61.34 255 ILE A N 1
ATOM 1947 C CA . ILE A 1 255 ? 2.752 -23.359 10.844 1 61.34 255 ILE A CA 1
ATOM 1948 C C . ILE A 1 255 ? 2.818 -24.875 11.023 1 61.34 255 ILE A C 1
ATOM 1950 O O . ILE A 1 255 ? 3.906 -25.438 11.125 1 61.34 255 ILE A O 1
ATOM 1954 N N . THR A 1 256 ? 1.64 -25.375 11.398 1 54.78 256 THR A N 1
ATOM 1955 C CA . THR A 1 256 ? 1.531 -26.828 11.414 1 54.78 256 THR A CA 1
ATOM 1956 C C . THR A 1 256 ? 1.206 -27.359 10.016 1 54.78 256 THR A C 1
ATOM 1958 O O . THR A 1 256 ? 0.216 -26.953 9.406 1 54.78 256 THR A O 1
ATOM 1961 N N . GLY A 1 257 ? 2.166 -28.078 9.32 1 58.5 257 GLY A N 1
ATOM 1962 C CA . GLY A 1 257 ? 1.932 -28.828 8.102 1 58.5 257 GLY A CA 1
ATOM 1963 C C . GLY A 1 257 ? 2.453 -28.141 6.855 1 58.5 257 GLY A C 1
ATOM 1964 O O . GLY A 1 257 ? 2.76 -26.938 6.887 1 58.5 257 GLY A O 1
ATOM 1965 N N . ALA A 1 258 ? 2.637 -28.906 5.848 1 64.69 258 ALA A N 1
ATOM 1966 C CA . ALA A 1 258 ? 3.125 -28.469 4.539 1 64.69 258 ALA A CA 1
ATOM 1967 C C . ALA A 1 258 ? 2.121 -27.547 3.859 1 64.69 258 ALA A C 1
ATOM 1969 O O . ALA A 1 258 ? 0.93 -27.859 3.789 1 64.69 258 ALA A O 1
ATOM 1970 N N . ARG A 1 259 ? 2.49 -26.312 3.637 1 76.12 259 ARG A N 1
ATOM 1971 C CA . ARG A 1 259 ? 1.672 -25.328 2.93 1 76.12 259 ARG A CA 1
ATOM 1972 C C . ARG A 1 259 ? 2.352 -24.875 1.644 1 76.12 259 ARG A C 1
ATOM 1974 O O . ARG A 1 259 ? 3.582 -24.859 1.558 1 76.12 259 ARG A O 1
ATOM 1981 N N . GLY A 1 260 ? 1.527 -24.672 0.7 1 79.12 260 GLY A N 1
ATOM 1982 C CA . GLY A 1 260 ? 2.055 -24.156 -0.548 1 79.12 260 GLY A CA 1
ATOM 1983 C C . GLY A 1 260 ? 2.037 -25.156 -1.678 1 79.12 260 GLY A C 1
ATOM 1984 O O . GLY A 1 260 ? 1.511 -26.266 -1.521 1 79.12 260 GLY A O 1
ATOM 1985 N N . THR A 1 261 ? 2.494 -24.734 -2.771 1 84.12 261 THR A N 1
ATOM 1986 C CA . THR A 1 261 ? 2.586 -25.578 -3.955 1 84.12 261 THR A CA 1
ATOM 1987 C C . THR A 1 261 ? 4.004 -26.125 -4.125 1 84.12 261 THR A C 1
ATOM 1989 O O . THR A 1 261 ? 4.965 -25.359 -4.195 1 84.12 261 THR A O 1
ATOM 1992 N N . PRO A 1 262 ? 4.086 -27.453 -4.215 1 83.88 262 PRO A N 1
ATOM 1993 C CA . PRO A 1 262 ? 5.414 -28.016 -4.477 1 83.88 262 PRO A CA 1
ATOM 1994 C C . PRO A 1 262 ? 6.086 -27.391 -5.691 1 83.88 262 PRO A C 1
ATOM 1996 O O . PRO A 1 262 ? 5.426 -27.109 -6.699 1 83.88 262 PRO A O 1
ATOM 1999 N N . GLY A 1 263 ? 7.348 -27.125 -5.66 1 88.75 263 GLY A N 1
ATOM 2000 C CA . GLY A 1 263 ? 8.094 -26.469 -6.727 1 88.75 263 GLY A CA 1
ATOM 2001 C C . GLY A 1 263 ? 8.258 -24.984 -6.523 1 88.75 263 GLY A C 1
ATOM 2002 O O . GLY A 1 263 ? 9.156 -24.359 -7.105 1 88.75 263 GLY A O 1
ATOM 2003 N N . TYR A 1 264 ? 7.363 -24.453 -5.715 1 93.19 264 TYR A N 1
ATOM 2004 C CA . TYR A 1 264 ? 7.445 -23.016 -5.449 1 93.19 264 TYR A CA 1
ATOM 2005 C C . TYR A 1 264 ? 7.699 -22.75 -3.973 1 93.19 264 TYR A C 1
ATOM 2007 O O . TYR A 1 264 ? 8.133 -21.656 -3.602 1 93.19 264 TYR A O 1
ATOM 2015 N N . ALA A 1 265 ? 7.41 -23.734 -3.16 1 92.19 265 ALA A N 1
ATOM 2016 C CA . ALA A 1 265 ? 7.469 -23.562 -1.713 1 92.19 265 ALA A CA 1
ATOM 2017 C C . ALA A 1 265 ? 8.914 -23.516 -1.22 1 92.19 265 ALA A C 1
ATOM 2019 O O . ALA A 1 265 ? 9.758 -24.281 -1.708 1 92.19 265 ALA A O 1
ATOM 2020 N N . ALA A 1 266 ? 9.086 -22.719 -0.222 1 93.62 266 ALA A N 1
ATOM 2021 C CA . ALA A 1 266 ? 10.398 -22.609 0.4 1 93.62 266 ALA A CA 1
ATOM 2022 C C . ALA A 1 266 ? 10.758 -23.891 1.155 1 93.62 266 ALA A C 1
ATOM 2024 O O . ALA A 1 266 ? 9.875 -24.594 1.66 1 93.62 266 ALA A O 1
ATOM 2025 N N . PRO A 1 267 ? 12.047 -24.156 1.247 1 89.44 267 PRO A N 1
ATOM 2026 C CA . PRO A 1 267 ? 12.5 -25.375 1.929 1 89.44 267 PRO A CA 1
ATOM 2027 C C . PRO A 1 267 ? 11.984 -25.469 3.363 1 89.44 267 PRO A C 1
ATOM 2029 O O . PRO A 1 267 ? 11.633 -26.562 3.824 1 89.44 267 PRO A O 1
ATOM 2032 N N . GLU A 1 268 ? 11.891 -24.359 4.109 1 89.75 268 GLU A N 1
ATOM 2033 C CA . GLU A 1 268 ? 11.516 -24.391 5.52 1 89.75 268 GLU A CA 1
ATOM 2034 C C . GLU A 1 268 ? 10.055 -24.781 5.691 1 89.75 268 GLU A C 1
ATOM 2036 O O . GLU A 1 268 ? 9.625 -25.141 6.793 1 89.75 268 GLU A O 1
ATOM 2041 N N . LEU A 1 269 ? 9.297 -24.734 4.617 1 88.25 269 LEU A N 1
ATOM 2042 C CA . LEU A 1 269 ? 7.898 -25.141 4.703 1 88.25 269 LEU A CA 1
ATOM 2043 C C . LEU A 1 269 ? 7.781 -26.656 4.785 1 88.25 269 LEU A C 1
ATOM 2045 O O . LEU A 1 269 ? 6.727 -27.188 5.141 1 88.25 269 LEU A O 1
ATOM 2049 N N . TRP A 1 270 ? 8.859 -27.312 4.457 1 82.75 270 TRP A N 1
ATOM 2050 C CA . TRP A 1 270 ? 8.875 -28.781 4.477 1 82.75 270 TRP A CA 1
ATOM 2051 C C . TRP A 1 270 ? 9.734 -29.297 5.625 1 82.75 270 TRP A C 1
ATOM 2053 O O . TRP A 1 270 ? 9.984 -30.5 5.727 1 82.75 270 TRP A O 1
ATOM 2063 N N . MET A 1 271 ? 10.25 -28.391 6.387 1 79.12 271 MET A N 1
ATOM 2064 C CA . MET A 1 271 ? 11.117 -28.719 7.512 1 79.12 271 MET A CA 1
ATOM 2065 C C . MET A 1 271 ? 10.508 -28.234 8.828 1 79.12 271 MET A C 1
ATOM 2067 O O . MET A 1 271 ? 9.617 -27.391 8.828 1 79.12 271 MET A O 1
ATOM 2071 N N . PRO A 1 272 ? 10.828 -28.859 9.867 1 78.69 272 PRO A N 1
ATOM 2072 C CA . PRO A 1 272 ? 10.344 -28.375 11.172 1 78.69 272 PRO A CA 1
ATOM 2073 C C . PRO A 1 272 ? 11.039 -27.094 11.625 1 78.69 272 PRO A C 1
ATOM 2075 O O . PRO A 1 272 ? 11.711 -27.094 12.664 1 78.69 272 PRO A O 1
ATOM 2078 N N . LEU A 1 273 ? 11.094 -26.141 10.859 1 78.12 273 LEU A N 1
ATOM 2079 C CA . LEU A 1 273 ? 11.703 -24.844 11.125 1 78.12 273 LEU A CA 1
ATOM 2080 C C . LEU A 1 273 ? 10.648 -23.75 11.172 1 78.12 273 LEU A C 1
ATOM 2082 O O . LEU A 1 273 ? 9.586 -23.875 10.562 1 78.12 273 LEU A O 1
ATOM 2086 N N . PRO A 1 274 ? 11.008 -22.766 11.938 1 82.62 274 PRO A N 1
ATOM 2087 C CA . PRO A 1 274 ? 10.086 -21.625 11.93 1 82.62 274 PRO A CA 1
ATOM 2088 C C . PRO A 1 274 ? 9.922 -21 10.547 1 82.62 274 PRO A C 1
ATOM 2090 O O . PRO A 1 274 ? 10.891 -20.922 9.781 1 82.62 274 PRO A O 1
ATOM 2093 N N . VAL A 1 275 ? 8.695 -20.766 10.289 1 88.31 275 VAL A N 1
ATOM 2094 C CA . VAL A 1 275 ? 8.391 -20.172 8.992 1 88.31 275 VAL A CA 1
ATOM 2095 C C . VAL A 1 275 ? 8.078 -18.688 9.172 1 88.31 275 VAL A C 1
ATOM 2097 O O . VAL A 1 275 ? 7.375 -18.312 10.109 1 88.31 275 VAL A O 1
ATOM 2100 N N . THR A 1 276 ? 8.703 -17.844 8.352 1 90.94 276 THR A N 1
ATOM 2101 C CA . THR A 1 276 ? 8.422 -16.406 8.32 1 90.94 276 THR A CA 1
ATOM 2102 C C . THR A 1 276 ? 7.887 -16 6.949 1 90.94 276 THR A C 1
ATOM 2104 O O . THR A 1 276 ? 7.75 -16.844 6.055 1 90.94 276 THR A O 1
ATOM 2107 N N . HIS A 1 277 ? 7.625 -14.734 6.836 1 94.19 277 HIS A N 1
ATOM 2108 C CA . HIS A 1 277 ? 7.113 -14.211 5.574 1 94.19 277 HIS A CA 1
ATOM 2109 C C . HIS A 1 277 ? 8.125 -14.391 4.453 1 94.19 277 HIS A C 1
ATOM 2111 O O . HIS A 1 277 ? 7.789 -14.25 3.275 1 94.19 277 HIS A O 1
ATOM 2117 N N . LYS A 1 278 ? 9.344 -14.789 4.797 1 96.12 278 LYS A N 1
ATOM 2118 C CA . LYS A 1 278 ? 10.414 -14.969 3.814 1 96.12 278 LYS A CA 1
ATOM 2119 C C . LYS A 1 278 ? 10.133 -16.156 2.902 1 96.12 278 LYS A C 1
ATOM 2121 O O . LYS A 1 278 ? 10.75 -16.297 1.845 1 96.12 278 LYS A O 1
ATOM 2126 N N . CYS A 1 279 ? 9.203 -17.047 3.299 1 95.25 279 CYS A N 1
ATOM 2127 C CA . CYS A 1 279 ? 8.812 -18.141 2.416 1 95.25 279 CYS A CA 1
ATOM 2128 C C . CYS A 1 279 ? 8.18 -17.625 1.139 1 95.25 279 CYS A C 1
ATOM 2130 O O . CYS A 1 279 ? 8.344 -18.203 0.068 1 95.25 279 CYS A O 1
ATOM 2132 N N . ASP A 1 280 ? 7.484 -16.484 1.255 1 97.38 280 ASP A N 1
ATOM 2133 C CA . ASP A 1 280 ? 6.906 -15.836 0.081 1 97.38 280 ASP A CA 1
ATOM 2134 C C . ASP A 1 280 ? 7.992 -15.297 -0.841 1 97.38 280 ASP A C 1
ATOM 2136 O O . ASP A 1 280 ? 7.836 -15.297 -2.064 1 97.38 280 ASP A O 1
ATOM 2140 N N . VAL A 1 281 ? 9.094 -14.828 -0.224 1 98.62 281 VAL A N 1
ATOM 2141 C CA . VAL A 1 281 ? 10.211 -14.297 -1.001 1 98.62 281 VAL A CA 1
ATOM 2142 C C . VAL A 1 281 ? 10.805 -15.406 -1.868 1 98.62 281 VAL A C 1
ATOM 2144 O O . VAL A 1 281 ? 11.109 -15.188 -3.043 1 98.62 281 VAL A O 1
ATOM 2147 N N . TYR A 1 282 ? 10.883 -16.547 -1.29 1 97.88 282 TYR A N 1
ATOM 2148 C CA . TYR A 1 282 ? 11.367 -17.719 -2.025 1 97.88 282 TYR A CA 1
ATOM 2149 C C . TYR A 1 282 ? 10.461 -18.031 -3.209 1 97.88 282 TYR A C 1
ATOM 2151 O O . TYR A 1 282 ? 10.93 -18.172 -4.34 1 97.88 282 TYR A O 1
ATOM 2159 N N . SER A 1 283 ? 9.188 -18.125 -2.936 1 98 283 SER A N 1
ATOM 2160 C CA . SER A 1 283 ? 8.219 -18.438 -3.984 1 98 283 SER A CA 1
ATOM 2161 C C . SER A 1 283 ? 8.258 -17.391 -5.098 1 98 283 SER A C 1
ATOM 2163 O O . SER A 1 283 ? 8.102 -17.719 -6.273 1 98 283 SER A O 1
ATOM 2165 N N . TYR A 1 284 ? 8.469 -16.156 -4.703 1 98.75 284 TYR A N 1
ATOM 2166 C CA . TYR A 1 284 ? 8.586 -15.094 -5.684 1 98.75 284 TYR A CA 1
ATOM 2167 C C . TYR A 1 284 ? 9.812 -15.305 -6.57 1 98.75 284 TYR A C 1
ATOM 2169 O O . TYR A 1 284 ? 9.75 -15.086 -7.781 1 98.75 284 TYR A O 1
ATOM 2177 N N . GLY A 1 285 ? 10.914 -15.664 -5.98 1 98.75 285 GLY A N 1
ATOM 2178 C CA . GLY A 1 285 ? 12.094 -16 -6.766 1 98.75 285 GLY A CA 1
ATOM 2179 C C . GLY A 1 285 ? 11.836 -17.094 -7.781 1 98.75 285 GLY A C 1
ATOM 2180 O O . GLY A 1 285 ? 12.273 -17 -8.93 1 98.75 285 GLY A O 1
ATOM 2181 N N . MET A 1 286 ? 11.148 -18.125 -7.34 1 98.06 286 MET A N 1
ATOM 2182 C CA . MET A 1 286 ? 10.805 -19.219 -8.242 1 98.06 286 MET A CA 1
ATOM 2183 C C . MET A 1 286 ? 9.961 -18.734 -9.406 1 98.06 286 MET A C 1
ATOM 2185 O O . MET A 1 286 ? 10.133 -19.172 -10.539 1 98.06 286 MET A O 1
ATOM 2189 N N . LEU A 1 287 ? 9.062 -17.844 -9.109 1 98.31 287 LEU A N 1
ATOM 2190 C CA . LEU A 1 287 ? 8.258 -17.203 -10.148 1 98.31 287 LEU A CA 1
ATOM 2191 C C . LEU A 1 287 ? 9.141 -16.453 -11.141 1 98.31 287 LEU A C 1
ATOM 2193 O O . LEU A 1 287 ? 8.938 -16.547 -12.352 1 98.31 287 LEU A O 1
ATOM 2197 N N . LEU A 1 288 ? 10.133 -15.688 -10.625 1 98.25 288 LEU A N 1
ATOM 2198 C CA . LEU A 1 288 ? 11.031 -14.93 -11.492 1 98.25 288 LEU A CA 1
ATOM 2199 C C . LEU A 1 288 ? 11.758 -15.852 -12.469 1 98.25 288 LEU A C 1
ATOM 2201 O O . LEU A 1 288 ? 11.914 -15.523 -13.641 1 98.25 288 LEU A O 1
ATOM 2205 N N . PHE A 1 289 ? 12.172 -17.016 -12 1 96.94 289 PHE A N 1
ATOM 2206 C CA . PHE A 1 289 ? 12.859 -17.969 -12.867 1 96.94 289 PHE A CA 1
ATOM 2207 C C . PHE A 1 289 ? 11.961 -18.406 -14.016 1 96.94 289 PHE A C 1
ATOM 2209 O O . PHE A 1 289 ? 12.398 -18.469 -15.164 1 96.94 289 PHE A O 1
ATOM 2216 N N . GLU A 1 290 ? 10.766 -18.672 -13.695 1 95.75 290 GLU A N 1
ATOM 2217 C CA . GLU A 1 290 ? 9.852 -19.109 -14.742 1 95.75 290 GLU A CA 1
ATOM 2218 C C . GLU A 1 290 ? 9.555 -18 -15.734 1 95.75 290 GLU A C 1
ATOM 2220 O O . GLU A 1 290 ? 9.359 -18.25 -16.922 1 95.75 290 GLU A O 1
ATOM 2225 N N . MET A 1 291 ? 9.539 -16.812 -15.25 1 95.12 291 MET A N 1
ATOM 2226 C CA . MET A 1 291 ? 9.352 -15.672 -16.141 1 95.12 291 MET A CA 1
ATOM 2227 C C . MET A 1 291 ? 10.555 -15.492 -17.062 1 95.12 291 MET A C 1
ATOM 2229 O O . MET A 1 291 ? 10.398 -15.305 -18.266 1 95.12 291 MET A O 1
ATOM 2233 N N . LEU A 1 292 ? 11.742 -15.602 -16.531 1 93.62 292 LEU A N 1
ATOM 2234 C CA . LEU A 1 292 ? 12.969 -15.453 -17.297 1 93.62 292 LEU A CA 1
ATOM 2235 C C . LEU A 1 292 ? 13.109 -16.562 -18.328 1 93.62 292 LEU A C 1
ATOM 2237 O O . LEU A 1 292 ? 13.477 -16.312 -19.484 1 93.62 292 LEU A O 1
ATOM 2241 N N . GLY A 1 293 ? 12.758 -17.734 -17.906 1 91.5 293 GLY A N 1
ATOM 2242 C CA . GLY A 1 293 ? 12.914 -18.891 -18.766 1 91.5 293 GLY A CA 1
ATOM 2243 C C . GLY A 1 293 ? 11.734 -19.109 -19.688 1 91.5 293 GLY A C 1
ATOM 2244 O O . GLY A 1 293 ? 11.836 -19.844 -20.672 1 91.5 293 GLY A O 1
ATOM 2245 N N . ARG A 1 294 ? 10.617 -18.547 -19.328 1 90.75 294 ARG A N 1
ATOM 2246 C CA . ARG A 1 294 ? 9.359 -18.781 -20.031 1 90.75 294 ARG A CA 1
ATOM 2247 C C . ARG A 1 294 ? 9.039 -20.266 -20.094 1 90.75 294 ARG A C 1
ATOM 2249 O O . ARG A 1 294 ? 8.656 -20.781 -21.141 1 90.75 294 ARG A O 1
ATOM 2256 N N . ARG A 1 295 ? 9.336 -20.906 -19.047 1 89.06 295 ARG A N 1
ATOM 2257 C CA . ARG A 1 295 ? 9.078 -22.328 -18.859 1 89.06 295 ARG A CA 1
ATOM 2258 C C . ARG A 1 295 ? 8.898 -22.656 -17.375 1 89.06 295 ARG A C 1
ATOM 2260 O O . ARG A 1 295 ? 9.305 -21.891 -16.516 1 89.06 295 ARG A O 1
ATOM 2267 N N . ARG A 1 296 ? 8.297 -23.797 -17.203 1 92.44 296 ARG A N 1
ATOM 2268 C CA . ARG A 1 296 ? 8.227 -24.281 -15.82 1 92.44 296 ARG A CA 1
ATOM 2269 C C . ARG A 1 296 ? 9.617 -24.594 -15.281 1 92.44 296 ARG A C 1
ATOM 2271 O O . ARG A 1 296 ? 10.492 -25.031 -16.016 1 92.44 296 ARG A O 1
ATOM 2278 N N . ASN A 1 297 ? 9.773 -24.375 -13.977 1 93.69 297 ASN A N 1
ATOM 2279 C CA . ASN A 1 297 ? 11.047 -24.688 -13.352 1 93.69 297 ASN A CA 1
ATOM 2280 C C . ASN A 1 297 ? 11.359 -26.172 -13.414 1 93.69 297 ASN A C 1
ATOM 2282 O O . ASN A 1 297 ? 12.508 -26.578 -13.586 1 93.69 297 ASN A O 1
ATOM 2286 N N . LEU A 1 298 ? 10.336 -26.953 -13.148 1 86.19 298 LEU A N 1
ATOM 2287 C CA . LEU A 1 298 ? 10.469 -28.406 -13.211 1 86.19 298 LEU A CA 1
ATOM 2288 C C . LEU A 1 298 ? 9.398 -29.016 -14.109 1 86.19 298 LEU A C 1
ATOM 2290 O O . LEU A 1 298 ? 8.219 -28.703 -13.977 1 86.19 298 LEU A O 1
ATOM 2294 N N . GLU A 1 299 ? 9.836 -29.656 -15.211 1 75.06 299 GLU A N 1
ATOM 2295 C CA . GLU A 1 299 ? 8.898 -30.422 -16.031 1 75.06 299 GLU A CA 1
ATOM 2296 C C . GLU A 1 299 ? 9.148 -31.922 -15.914 1 75.06 299 GLU A C 1
ATOM 2298 O O . GLU A 1 299 ? 10.266 -32.375 -16.141 1 75.06 299 GLU A O 1
ATOM 2303 N N . LEU A 1 300 ? 8.344 -32.625 -15.148 1 57.91 300 LEU A N 1
ATOM 2304 C CA . LEU A 1 300 ? 8.477 -34.062 -15.039 1 57.91 300 LEU A CA 1
ATOM 2305 C C . LEU A 1 300 ? 8.109 -34.75 -16.359 1 57.91 300 LEU A C 1
ATOM 2307 O O . LEU A 1 300 ? 7.094 -34.406 -16.969 1 57.91 300 LEU A O 1
ATOM 2311 N N . GLY A 1 301 ? 9.031 -34.906 -17.203 1 51.38 301 GLY A N 1
ATOM 2312 C CA . GLY A 1 301 ? 8.875 -35.531 -18.5 1 51.38 301 GLY A CA 1
ATOM 2313 C C . GLY A 1 301 ? 7.816 -36.625 -18.516 1 51.38 301 GLY A C 1
ATOM 2314 O O . GLY A 1 301 ? 7.762 -37.469 -17.609 1 51.38 301 GLY A O 1
ATOM 2315 N N . VAL A 1 302 ? 6.566 -36.406 -18.969 1 47.91 302 VAL A N 1
ATOM 2316 C CA . VAL A 1 302 ? 5.668 -37.531 -19.156 1 47.91 302 VAL A CA 1
ATOM 2317 C C . VAL A 1 302 ? 6.414 -38.688 -19.828 1 47.91 302 VAL A C 1
ATOM 2319 O O . VAL A 1 302 ? 6.332 -39.844 -19.391 1 47.91 302 VAL A O 1
ATOM 2322 N N . ASN A 1 303 ? 6.508 -38.688 -21.141 1 43.75 303 ASN A N 1
ATOM 2323 C CA . ASN A 1 303 ? 6.812 -39.812 -22.047 1 43.75 303 ASN A CA 1
ATOM 2324 C C . ASN A 1 303 ? 8.32 -40 -22.203 1 43.75 303 ASN A C 1
ATOM 2326 O O . ASN A 1 303 ? 8.812 -40.25 -23.297 1 43.75 303 ASN A O 1
ATOM 2330 N N . GLY A 1 304 ? 9.047 -40.125 -21.266 1 47.66 304 GLY A N 1
ATOM 2331 C CA . GLY A 1 304 ? 10.391 -40.625 -21.484 1 47.66 304 GLY A CA 1
ATOM 2332 C C . GLY A 1 304 ? 11.406 -39.531 -21.781 1 47.66 304 GLY A C 1
ATOM 2333 O O . GLY A 1 304 ? 12.555 -39.844 -22.094 1 47.66 304 GLY A O 1
ATOM 2334 N N . ARG A 1 305 ? 10.844 -38.438 -22.25 1 48.62 305 ARG A N 1
ATOM 2335 C CA . ARG A 1 305 ? 11.836 -37.438 -22.688 1 48.62 305 ARG A CA 1
ATOM 2336 C C . ARG A 1 305 ? 12.617 -36.906 -21.484 1 48.62 305 ARG A C 1
ATOM 2338 O O . ARG A 1 305 ? 12.141 -36.969 -20.359 1 48.62 305 ARG A O 1
ATOM 2345 N N . GLU A 1 306 ? 13.891 -36.562 -21.562 1 47.69 306 GLU A N 1
ATOM 2346 C CA . GLU A 1 306 ? 14.961 -36.188 -20.656 1 47.69 306 GLU A CA 1
ATOM 2347 C C . GLU A 1 306 ? 14.516 -35.062 -19.703 1 47.69 306 GLU A C 1
ATOM 2349 O O . GLU A 1 306 ? 13.867 -34.094 -20.125 1 47.69 306 GLU A O 1
ATOM 2354 N N . SER A 1 307 ? 14.258 -35.469 -18.406 1 52.53 307 SER A N 1
ATOM 2355 C CA . SER A 1 307 ? 13.992 -34.562 -17.297 1 52.53 307 SER A CA 1
ATOM 2356 C C . SER A 1 307 ? 14.734 -33.25 -17.469 1 52.53 307 SER A C 1
ATOM 2358 O O . SER A 1 307 ? 15.93 -33.25 -17.766 1 52.53 307 SER A O 1
ATOM 2360 N N . GLN A 1 308 ? 14.008 -32.219 -17.922 1 63.94 308 GLN A N 1
ATOM 2361 C CA . GLN A 1 308 ? 14.703 -30.938 -18 1 63.94 308 GLN A CA 1
ATOM 2362 C C . GLN A 1 308 ? 15.305 -30.547 -16.656 1 63.94 308 GLN A C 1
ATOM 2364 O O . GLN A 1 308 ? 14.766 -30.891 -15.609 1 63.94 308 GLN A O 1
ATOM 2369 N N . GLU A 1 309 ? 16.547 -30.266 -16.672 1 78.25 309 GLU A N 1
ATOM 2370 C CA . GLU A 1 309 ? 17.25 -29.719 -15.516 1 78.25 309 GLU A CA 1
ATOM 2371 C C . GLU A 1 309 ? 16.422 -28.656 -14.805 1 78.25 309 GLU A C 1
ATOM 2373 O O . GLU A 1 309 ? 15.664 -27.906 -15.453 1 78.25 309 GLU A O 1
ATOM 2378 N N . TRP A 1 310 ? 16.344 -28.859 -13.484 1 90.38 310 TRP A N 1
ATOM 2379 C CA . TRP A 1 310 ? 15.727 -27.828 -12.664 1 90.38 310 TRP A CA 1
ATOM 2380 C C . TRP A 1 310 ? 16.266 -26.453 -13.039 1 90.38 310 TRP A C 1
ATOM 2382 O O . TRP A 1 310 ? 17.453 -26.172 -12.883 1 90.38 310 TRP A O 1
ATOM 2392 N N . TYR A 1 311 ? 15.438 -25.625 -13.594 1 92.31 311 TYR A N 1
ATOM 2393 C CA . TYR A 1 311 ? 15.836 -24.406 -14.273 1 92.31 311 TYR A CA 1
ATOM 2394 C C . TYR A 1 311 ? 16.609 -23.484 -13.344 1 92.31 311 TYR A C 1
ATOM 2396 O O . TYR A 1 311 ? 17.656 -22.938 -13.727 1 92.31 311 TYR A O 1
ATOM 2404 N N . PRO A 1 312 ? 16.188 -23.297 -12.047 1 95.12 312 PRO A N 1
ATOM 2405 C CA . PRO A 1 312 ? 16.953 -22.422 -11.164 1 95.12 312 PRO A CA 1
ATOM 2406 C C . PRO A 1 312 ? 18.406 -22.875 -10.984 1 95.12 312 PRO A C 1
ATOM 2408 O O . PRO A 1 312 ? 19.312 -22.047 -10.977 1 95.12 312 PRO A O 1
ATOM 2411 N N . ARG A 1 313 ? 18.531 -24.125 -10.875 1 93.06 313 ARG A N 1
ATOM 2412 C CA . ARG A 1 313 ? 19.891 -24.656 -10.719 1 93.06 313 ARG A CA 1
ATOM 2413 C C . ARG A 1 313 ? 20.688 -24.5 -12.008 1 93.06 313 ARG A C 1
ATOM 2415 O O . ARG A 1 313 ? 21.891 -24.203 -11.969 1 93.06 313 ARG A O 1
ATOM 2422 N N . TRP A 1 314 ? 20.062 -24.797 -13.07 1 91.75 314 TRP A N 1
ATOM 2423 C CA . TRP A 1 314 ? 20.703 -24.578 -14.359 1 91.75 314 TRP A CA 1
ATOM 2424 C C . TRP A 1 314 ? 21.172 -23.125 -14.484 1 91.75 314 TRP A C 1
ATOM 2426 O O . TRP A 1 314 ? 22.312 -22.875 -14.898 1 91.75 314 TRP A O 1
ATOM 2436 N N . VAL A 1 315 ? 20.359 -22.172 -14.148 1 94.5 315 VAL A N 1
ATOM 2437 C CA . VAL A 1 315 ? 20.688 -20.75 -14.211 1 94.5 315 VAL A CA 1
ATOM 2438 C C . VAL A 1 315 ? 21.906 -20.469 -13.344 1 94.5 315 VAL A C 1
ATOM 2440 O O . VAL A 1 315 ? 22.844 -19.781 -13.781 1 94.5 315 VAL A O 1
ATOM 2443 N N . TRP A 1 316 ? 21.875 -20.969 -12.156 1 95.06 316 TRP A N 1
ATOM 2444 C CA . TRP A 1 316 ? 23 -20.75 -11.266 1 95.06 316 TRP A CA 1
ATOM 2445 C C . TRP A 1 316 ? 24.297 -21.234 -11.906 1 95.06 316 TRP A C 1
ATOM 2447 O O . TRP A 1 316 ? 25.312 -20.516 -11.898 1 95.06 316 TRP A O 1
ATOM 2457 N N . HIS A 1 317 ? 24.266 -22.453 -12.453 1 93.19 317 HIS A N 1
ATOM 2458 C CA . HIS A 1 317 ? 25.453 -23.031 -13.07 1 93.19 317 HIS A CA 1
ATOM 2459 C C . HIS A 1 317 ? 25.953 -22.156 -14.219 1 93.19 317 HIS A C 1
ATOM 2461 O O . HIS A 1 317 ? 27.172 -22 -14.398 1 93.19 317 HIS A O 1
ATOM 2467 N N . ARG A 1 318 ? 25.062 -21.594 -14.922 1 92.88 318 ARG A N 1
ATOM 2468 C CA . ARG A 1 318 ? 25.438 -20.719 -16.031 1 92.88 318 ARG A CA 1
ATOM 2469 C C . ARG A 1 318 ? 26.047 -19.406 -15.508 1 92.88 318 ARG A C 1
ATOM 2471 O O . ARG A 1 318 ? 27.031 -18.922 -16.047 1 92.88 318 ARG A O 1
ATOM 2478 N N . VAL A 1 319 ? 25.453 -18.844 -14.516 1 92.94 319 VAL A N 1
ATOM 2479 C CA . VAL A 1 319 ? 25.938 -17.609 -13.93 1 92.94 319 VAL A CA 1
ATOM 2480 C C . VAL A 1 319 ? 27.328 -17.812 -13.32 1 92.94 319 VAL A C 1
ATOM 2482 O O . VAL A 1 319 ? 28.219 -17 -13.508 1 92.94 319 VAL A O 1
ATOM 2485 N N . GLU A 1 320 ? 27.438 -18.875 -12.617 1 92.44 320 GLU A N 1
ATOM 2486 C CA . GLU A 1 320 ? 28.719 -19.203 -11.984 1 92.44 320 GLU A CA 1
ATOM 2487 C C . GLU A 1 320 ? 29.812 -19.375 -13.023 1 92.44 320 GLU A C 1
ATOM 2489 O O . GLU A 1 320 ? 30.969 -19.016 -12.789 1 92.44 320 GLU A O 1
ATOM 2494 N N . ALA A 1 321 ? 29.438 -19.906 -14.156 1 93 321 ALA A N 1
ATOM 2495 C CA . ALA A 1 321 ? 30.375 -20.156 -15.25 1 93 321 ALA A CA 1
ATOM 2496 C C . ALA A 1 321 ? 30.625 -18.875 -16.062 1 93 321 ALA A C 1
ATOM 2498 O O . ALA A 1 321 ? 31.375 -18.891 -17.031 1 93 321 ALA A O 1
ATOM 2499 N N . GLY A 1 322 ? 29.875 -17.766 -15.773 1 90.94 322 GLY A N 1
ATOM 2500 C CA . GLY A 1 322 ? 30.031 -16.516 -16.5 1 90.94 322 GLY A CA 1
ATOM 2501 C C . GLY A 1 322 ? 29.219 -16.469 -17.781 1 90.94 322 GLY A C 1
ATOM 2502 O O . GLY A 1 322 ? 29.5 -15.68 -18.688 1 90.94 322 GLY A O 1
ATOM 2503 N N . GLU A 1 323 ? 28.25 -17.391 -17.938 1 91 323 GLU A N 1
ATOM 2504 C CA . GLU A 1 323 ? 27.438 -17.484 -19.141 1 91 323 GLU A CA 1
ATOM 2505 C C . GLU A 1 323 ? 26.031 -16.922 -18.906 1 91 323 GLU A C 1
ATOM 2507 O O . GLU A 1 323 ? 25.031 -17.547 -19.25 1 91 323 GLU A O 1
ATOM 2512 N N . THR A 1 324 ? 25.969 -15.797 -18.312 1 88.5 324 THR A N 1
ATOM 2513 C CA . THR A 1 324 ? 24.688 -15.172 -18.016 1 88.5 324 THR A CA 1
ATOM 2514 C C . THR A 1 324 ? 23.922 -14.867 -19.297 1 88.5 324 THR A C 1
ATOM 2516 O O . THR A 1 324 ? 22.688 -14.883 -19.312 1 88.5 324 THR A O 1
ATOM 2519 N N . ASP A 1 325 ? 24.609 -14.711 -20.344 1 86.62 325 ASP A N 1
ATOM 2520 C CA . ASP A 1 325 ? 24 -14.367 -21.625 1 86.62 325 ASP A CA 1
ATOM 2521 C C . ASP A 1 325 ? 23.094 -15.492 -22.125 1 86.62 325 ASP A C 1
ATOM 2523 O O . ASP A 1 325 ? 22.078 -15.234 -22.781 1 86.62 325 ASP A O 1
ATOM 2527 N N . ALA A 1 326 ? 23.5 -16.656 -21.781 1 82.94 326 ALA A N 1
ATOM 2528 C CA . ALA A 1 326 ? 22.672 -17.797 -22.188 1 82.94 326 ALA A CA 1
ATOM 2529 C C . ALA A 1 326 ? 21.312 -17.75 -21.516 1 82.94 326 ALA A C 1
ATOM 2531 O O . ALA A 1 326 ? 20.297 -18.094 -22.125 1 82.94 326 ALA A O 1
ATOM 2532 N N . VAL A 1 327 ? 21.297 -17.344 -20.297 1 83.62 327 VAL A N 1
ATOM 2533 C CA . VAL A 1 327 ? 20.062 -17.203 -19.531 1 83.62 327 VAL A CA 1
ATOM 2534 C C . VAL A 1 327 ? 19.219 -16.078 -20.125 1 83.62 327 VAL A C 1
ATOM 2536 O O . VAL A 1 327 ? 18.016 -16.25 -20.344 1 83.62 327 VAL A O 1
ATOM 2539 N N . LEU A 1 328 ? 19.812 -15.039 -20.453 1 85.75 328 LEU A N 1
ATOM 2540 C CA . LEU A 1 328 ? 19.141 -13.828 -20.922 1 85.75 328 LEU A CA 1
ATOM 2541 C C . LEU A 1 328 ? 18.578 -14.016 -22.328 1 85.75 328 LEU A C 1
ATOM 2543 O O . LEU A 1 328 ? 17.562 -13.438 -22.672 1 85.75 328 LEU A O 1
ATOM 2547 N N . ALA A 1 329 ? 19.266 -14.805 -23.109 1 80.31 329 ALA A N 1
ATOM 2548 C CA . ALA A 1 329 ? 18.828 -15.062 -24.469 1 80.31 329 ALA A CA 1
ATOM 2549 C C . ALA A 1 329 ? 17.438 -15.703 -24.484 1 80.31 329 ALA A C 1
ATOM 2551 O O . ALA A 1 329 ? 16.609 -15.391 -25.344 1 80.31 329 ALA A O 1
ATOM 2552 N N . ARG A 1 330 ? 17.203 -16.469 -23.594 1 75.62 330 ARG A N 1
ATOM 2553 C CA . ARG A 1 330 ? 15.906 -17.141 -23.5 1 75.62 330 ARG A CA 1
ATOM 2554 C C . ARG A 1 330 ? 14.812 -16.156 -23.078 1 75.62 330 ARG A C 1
ATOM 2556 O O . ARG A 1 330 ? 13.68 -16.25 -23.562 1 75.62 330 ARG A O 1
ATOM 2563 N N . ALA A 1 331 ? 15.227 -15.305 -22.188 1 77.12 331 ALA A N 1
ATOM 2564 C CA . ALA A 1 331 ? 14.258 -14.336 -21.672 1 77.12 331 ALA A CA 1
ATOM 2565 C C . ALA A 1 331 ? 13.914 -13.289 -22.719 1 77.12 331 ALA A C 1
ATOM 2567 O O . ALA A 1 331 ? 12.773 -12.82 -22.797 1 77.12 331 ALA A O 1
ATOM 2568 N N . LEU A 1 332 ? 14.945 -12.922 -23.5 1 79.81 332 LEU A N 1
ATOM 2569 C CA . LEU A 1 332 ? 14.852 -11.758 -24.375 1 79.81 332 LEU A CA 1
ATOM 2570 C C . LEU A 1 332 ? 14.492 -12.188 -25.797 1 79.81 332 LEU A C 1
ATOM 2572 O O . LEU A 1 332 ? 14.984 -13.211 -26.297 1 79.81 332 LEU A O 1
ATOM 2576 N N . GLU A 1 333 ? 13.289 -11.953 -26.094 1 63.31 333 GLU A N 1
ATOM 2577 C CA . GLU A 1 333 ? 13.125 -12.008 -27.547 1 63.31 333 GLU A CA 1
ATOM 2578 C C . GLU A 1 333 ? 13.938 -10.914 -28.234 1 63.31 333 GLU A C 1
ATOM 2580 O O . GLU A 1 333 ? 14.047 -9.797 -27.719 1 63.31 333 GLU A O 1
ATOM 2585 N N . ALA A 1 334 ? 14.734 -10.984 -29.297 1 55.19 334 ALA A N 1
ATOM 2586 C CA . ALA A 1 334 ? 15.531 -9.984 -30 1 55.19 334 ALA A CA 1
ATOM 2587 C C . ALA A 1 334 ? 15.625 -8.688 -29.203 1 55.19 334 ALA A C 1
ATOM 2589 O O . ALA A 1 334 ? 14.75 -7.824 -29.297 1 55.19 334 ALA A O 1
ATOM 2590 N N . GLY A 1 335 ? 15.875 -8.664 -28.031 1 58.28 335 GLY A N 1
ATOM 2591 C CA . GLY A 1 335 ? 15.617 -7.504 -27.203 1 58.28 335 GLY A CA 1
ATOM 2592 C C . GLY A 1 335 ? 16.75 -6.504 -27.203 1 58.28 335 GLY A C 1
ATOM 2593 O O . GLY A 1 335 ? 17.844 -6.801 -27.688 1 58.28 335 GLY A O 1
ATOM 2594 N N . ASP A 1 336 ? 16.5 -5.211 -26.938 1 69.75 336 ASP A N 1
ATOM 2595 C CA . ASP A 1 336 ? 17.359 -4.035 -26.812 1 69.75 336 ASP A CA 1
ATOM 2596 C C . ASP A 1 336 ? 18.188 -4.105 -25.531 1 69.75 336 ASP A C 1
ATOM 2598 O O . ASP A 1 336 ? 17.938 -4.949 -24.672 1 69.75 336 ASP A O 1
ATOM 2602 N N . VAL A 1 337 ? 19.328 -3.443 -25.5 1 72.12 337 VAL A N 1
ATOM 2603 C CA . VAL A 1 337 ? 20.328 -3.377 -24.453 1 72.12 337 VAL A CA 1
ATOM 2604 C C . VAL A 1 337 ? 19.656 -3.131 -23.094 1 72.12 337 VAL A C 1
ATOM 2606 O O . VAL A 1 337 ? 20.047 -3.729 -22.094 1 72.12 337 VAL A O 1
ATOM 2609 N N . GLU A 1 338 ? 18.656 -2.371 -23.062 1 79.5 338 GLU A N 1
ATOM 2610 C CA . GLU A 1 338 ? 17.953 -2.053 -21.828 1 79.5 338 GLU A CA 1
ATOM 2611 C C . GLU A 1 338 ? 17.234 -3.277 -21.266 1 79.5 338 GLU A C 1
ATOM 2613 O O . GLU A 1 338 ? 17.25 -3.506 -20.047 1 79.5 338 GLU A O 1
ATOM 2618 N N . ASP A 1 339 ? 16.828 -4.051 -22.141 1 86.75 339 ASP A N 1
ATOM 2619 C CA . ASP A 1 339 ? 16.125 -5.266 -21.734 1 86.75 339 ASP A CA 1
ATOM 2620 C C . ASP A 1 339 ? 17.109 -6.297 -21.156 1 86.75 339 ASP A C 1
ATOM 2622 O O . ASP A 1 339 ? 16.781 -7.008 -20.219 1 86.75 339 ASP A O 1
ATOM 2626 N N . MET A 1 340 ? 18.25 -6.18 -21.703 1 87.44 340 MET A N 1
ATOM 2627 C CA . MET A 1 340 ? 19.266 -7.117 -21.234 1 87.44 340 MET A CA 1
ATOM 2628 C C . MET A 1 340 ? 19.672 -6.816 -19.797 1 87.44 340 MET A C 1
ATOM 2630 O O . MET A 1 340 ? 19.828 -7.73 -18.984 1 87.44 340 MET A O 1
ATOM 2634 N N . GLU A 1 341 ? 19.828 -5.574 -19.484 1 90.06 341 GLU A N 1
ATOM 2635 C CA . GLU A 1 341 ? 20.203 -5.172 -18.125 1 90.06 341 GLU A CA 1
ATOM 2636 C C . GLU A 1 341 ? 19.094 -5.523 -17.125 1 90.06 341 GLU A C 1
ATOM 2638 O O . GLU A 1 341 ? 19.375 -6.012 -16.031 1 90.06 341 GLU A O 1
ATOM 2643 N N . LYS A 1 342 ? 17.938 -5.27 -17.516 1 92.81 342 LYS A N 1
ATOM 2644 C CA . LYS A 1 342 ? 16.797 -5.598 -16.672 1 92.81 342 LYS A CA 1
ATOM 2645 C C . LYS A 1 342 ? 16.719 -7.102 -16.422 1 92.81 342 LYS A C 1
ATOM 2647 O O . LYS A 1 342 ? 16.438 -7.531 -15.297 1 92.81 342 LYS A O 1
ATOM 2652 N N . ALA A 1 343 ? 16.938 -7.824 -17.484 1 93.69 343 ALA A N 1
ATOM 2653 C CA . ALA A 1 343 ? 16.891 -9.281 -17.359 1 93.69 343 ALA A CA 1
ATOM 2654 C C . ALA A 1 343 ? 17.984 -9.797 -16.438 1 93.69 343 ALA A C 1
ATOM 2656 O O . ALA A 1 343 ? 17.766 -10.703 -15.633 1 93.69 343 ALA A O 1
ATOM 2657 N N . ALA A 1 344 ? 19.172 -9.219 -16.594 1 93.5 344 ALA A N 1
ATOM 2658 C CA . ALA A 1 344 ? 20.281 -9.602 -15.727 1 93.5 344 ALA A CA 1
ATOM 2659 C C . ALA A 1 344 ? 19.984 -9.289 -14.266 1 93.5 344 ALA A C 1
ATOM 2661 O O . ALA A 1 344 ? 20.297 -10.086 -13.375 1 93.5 344 ALA A O 1
ATOM 2662 N N . ARG A 1 345 ? 19.375 -8.195 -14 1 95.44 345 ARG A N 1
ATOM 2663 C CA . ARG A 1 345 ? 18.969 -7.812 -12.656 1 95.44 345 ARG A CA 1
ATOM 2664 C C . ARG A 1 345 ? 17.938 -8.781 -12.094 1 95.44 345 ARG A C 1
ATOM 2666 O O . ARG A 1 345 ? 18.047 -9.227 -10.953 1 95.44 345 ARG A O 1
ATOM 2673 N N . MET A 1 346 ? 17 -9.078 -12.953 1 96.38 346 MET A N 1
ATOM 2674 C CA . MET A 1 346 ? 15.969 -10.023 -12.547 1 96.38 346 MET A CA 1
ATOM 2675 C C . MET A 1 346 ? 16.578 -11.375 -12.172 1 96.38 346 MET A C 1
ATOM 2677 O O . MET A 1 346 ? 16.141 -12.008 -11.219 1 96.38 346 MET A O 1
ATOM 2681 N N . CYS A 1 347 ? 17.547 -11.773 -12.914 1 96.06 347 CYS A N 1
ATOM 2682 C CA . CYS A 1 347 ? 18.234 -13.039 -12.656 1 96.06 347 CYS A CA 1
ATOM 2683 C C . CYS A 1 347 ? 18.938 -13.008 -11.297 1 96.06 347 CYS A C 1
ATOM 2685 O O . CYS A 1 347 ? 18.766 -13.93 -10.5 1 96.06 347 CYS A O 1
ATOM 2687 N N . LYS A 1 348 ? 19.656 -11.938 -11.039 1 97 348 LYS A N 1
ATOM 2688 C CA . LYS A 1 348 ? 20.344 -11.797 -9.758 1 97 348 LYS A CA 1
ATOM 2689 C C . LYS A 1 348 ? 19.344 -11.773 -8.602 1 97 348 LYS A C 1
ATOM 2691 O O . LYS A 1 348 ? 19.562 -12.422 -7.57 1 97 348 LYS A O 1
ATOM 2696 N N . VAL A 1 349 ? 18.297 -11.031 -8.797 1 98.44 349 VAL A N 1
ATOM 2697 C CA . VAL A 1 349 ? 17.266 -10.922 -7.758 1 98.44 349 VAL A CA 1
ATOM 2698 C C . VAL A 1 349 ? 16.656 -12.289 -7.488 1 98.44 349 VAL A C 1
ATOM 2700 O O . VAL A 1 349 ? 16.438 -12.664 -6.332 1 98.44 349 VAL A O 1
ATOM 2703 N N . ALA A 1 350 ? 16.359 -13.062 -8.555 1 98.56 350 ALA A N 1
ATOM 2704 C CA . ALA A 1 350 ? 15.805 -14.406 -8.391 1 98.56 350 ALA A CA 1
ATOM 2705 C C . ALA A 1 350 ? 16.734 -15.273 -7.535 1 98.56 350 ALA A C 1
ATOM 2707 O O . ALA A 1 350 ? 16.266 -15.953 -6.613 1 98.56 350 ALA A O 1
ATOM 2708 N N . LEU A 1 351 ? 17.984 -15.188 -7.805 1 98.19 351 LEU A N 1
ATOM 2709 C CA . LEU A 1 351 ? 18.969 -15.977 -7.07 1 98.19 351 LEU A CA 1
ATOM 2710 C C . LEU A 1 351 ? 19.047 -15.531 -5.613 1 98.19 351 LEU A C 1
ATOM 2712 O O . LEU A 1 351 ? 19.188 -16.359 -4.711 1 98.19 351 LEU A O 1
ATOM 2716 N N . TRP A 1 352 ? 18.922 -14.227 -5.367 1 98.69 352 TRP A N 1
ATOM 2717 C CA . TRP A 1 352 ? 18.875 -13.719 -3.998 1 98.69 352 TRP A CA 1
ATOM 2718 C C . TRP A 1 352 ? 17.625 -14.227 -3.275 1 98.69 352 TRP A C 1
ATOM 2720 O O . TRP A 1 352 ? 17.688 -14.609 -2.104 1 98.69 352 TRP A O 1
ATOM 2730 N N . CYS A 1 353 ? 16.547 -14.312 -3.922 1 98.81 353 CYS A N 1
ATOM 2731 C CA . CYS A 1 353 ? 15.266 -14.641 -3.316 1 98.81 353 CYS A CA 1
ATOM 2732 C C . CYS A 1 353 ? 15.211 -16.109 -2.928 1 98.81 353 CYS A C 1
ATOM 2734 O O . CYS A 1 353 ? 14.523 -16.484 -1.973 1 98.81 353 CYS A O 1
ATOM 2736 N N . VAL A 1 354 ? 15.938 -16.969 -3.621 1 98.25 354 VAL A N 1
ATOM 2737 C CA . VAL A 1 354 ? 15.758 -18.391 -3.412 1 98.25 354 VAL A CA 1
ATOM 2738 C C . VAL A 1 354 ? 16.891 -18.938 -2.549 1 98.25 354 VAL A C 1
ATOM 2740 O O . VAL A 1 354 ? 17.172 -20.141 -2.555 1 98.25 354 VAL A O 1
ATOM 2743 N N . GLN A 1 355 ? 17.625 -18.016 -1.879 1 97.81 355 GLN A N 1
ATOM 2744 C CA . GLN A 1 355 ? 18.609 -18.5 -0.92 1 97.81 355 GLN A CA 1
ATOM 2745 C C . GLN A 1 355 ? 18 -19.516 0.047 1 97.81 355 GLN A C 1
ATOM 2747 O O . GLN A 1 355 ? 16.844 -19.375 0.445 1 97.81 355 GLN A O 1
ATOM 2752 N N . CYS A 1 356 ? 18.734 -20.438 0.446 1 94.25 356 CYS A N 1
ATOM 2753 C CA . CYS A 1 356 ? 18.234 -21.547 1.245 1 94.25 356 CYS A CA 1
ATOM 2754 C C . CYS A 1 356 ? 17.75 -21.078 2.605 1 94.25 356 CYS A C 1
ATOM 2756 O O . CYS A 1 356 ? 16.641 -21.422 3.029 1 94.25 356 CYS A O 1
ATOM 2758 N N . ARG A 1 357 ? 18.562 -20.25 3.271 1 93.62 357 ARG A N 1
ATOM 2759 C CA . ARG A 1 357 ? 18.188 -19.734 4.582 1 93.62 357 ARG A CA 1
ATOM 2760 C C . ARG A 1 357 ? 17.312 -18.5 4.453 1 93.62 357 ARG A C 1
ATOM 2762 O O . ARG A 1 357 ? 17.641 -17.562 3.717 1 93.62 357 ARG A O 1
ATOM 2769 N N . PRO A 1 358 ? 16.219 -18.453 5.172 1 94.62 358 PRO A N 1
ATOM 2770 C CA . PRO A 1 358 ? 15.328 -17.297 5.09 1 94.62 358 PRO A CA 1
ATOM 2771 C C . PRO A 1 358 ? 16.031 -15.984 5.391 1 94.62 358 PRO A C 1
ATOM 2773 O O . PRO A 1 358 ? 15.719 -14.961 4.77 1 94.62 358 PRO A O 1
ATOM 2776 N N . GLU A 1 359 ? 17 -15.938 6.312 1 94.81 359 GLU A N 1
ATOM 2777 C CA . GLU A 1 359 ? 17.672 -14.719 6.738 1 94.81 359 GLU A CA 1
ATOM 2778 C C . GLU A 1 359 ? 18.531 -14.141 5.617 1 94.81 359 GLU A C 1
ATOM 2780 O O . GLU A 1 359 ? 18.891 -12.961 5.645 1 94.81 359 GLU A O 1
ATOM 2785 N N . ASP A 1 360 ? 18.875 -15 4.699 1 96.88 360 ASP A N 1
ATOM 2786 C CA . ASP A 1 360 ? 19.734 -14.555 3.605 1 96.88 360 ASP A CA 1
ATOM 2787 C C . ASP A 1 360 ? 18.922 -13.977 2.457 1 96.88 360 ASP A C 1
ATOM 2789 O O . ASP A 1 360 ? 19.469 -13.398 1.521 1 96.88 360 ASP A O 1
ATOM 2793 N N . ARG A 1 361 ? 17.656 -14.125 2.504 1 98.25 361 ARG A N 1
ATOM 2794 C CA . ARG A 1 361 ? 16.781 -13.578 1.476 1 98.25 361 ARG A CA 1
ATOM 2795 C C . ARG A 1 361 ? 16.5 -12.102 1.734 1 98.25 361 ARG A C 1
ATOM 2797 O O . ARG A 1 361 ? 16.359 -11.68 2.885 1 98.25 361 ARG A O 1
ATOM 2804 N N . PRO A 1 362 ? 16.422 -11.359 0.706 1 98.19 362 PRO A N 1
ATOM 2805 C CA . PRO A 1 362 ? 16.109 -9.938 0.892 1 98.19 362 PRO A CA 1
ATOM 2806 C C . PRO A 1 362 ? 14.664 -9.703 1.312 1 98.19 362 PRO A C 1
ATOM 2808 O O . PRO A 1 362 ? 13.828 -10.609 1.19 1 98.19 362 PRO A O 1
ATOM 2811 N N . SER A 1 363 ? 14.359 -8.531 1.933 1 97.5 363 SER A N 1
ATOM 2812 C CA . SER A 1 363 ? 12.977 -8.094 2.092 1 97.5 363 SER A CA 1
ATOM 2813 C C . SER A 1 363 ? 12.344 -7.762 0.744 1 97.5 363 SER A C 1
ATOM 2815 O O . SER A 1 363 ? 13.047 -7.512 -0.234 1 97.5 363 SER A O 1
ATOM 2817 N N . MET A 1 364 ? 11.039 -7.793 0.679 1 98.31 364 MET A N 1
ATOM 2818 C CA . MET A 1 364 ? 10.391 -7.461 -0.586 1 98.31 364 MET A CA 1
ATOM 2819 C C . MET A 1 364 ? 10.586 -5.988 -0.928 1 98.31 364 MET A C 1
ATOM 2821 O O . MET A 1 364 ? 10.578 -5.613 -2.102 1 98.31 364 MET A O 1
ATOM 2825 N N . GLY A 1 365 ? 10.773 -5.152 0.095 1 96.62 365 GLY A N 1
ATOM 2826 C CA . GLY A 1 365 ? 11.18 -3.781 -0.176 1 96.62 365 GLY A CA 1
ATOM 2827 C C . GLY A 1 365 ? 12.484 -3.689 -0.944 1 96.62 365 GLY A C 1
ATOM 2828 O O . GLY A 1 365 ? 12.586 -2.941 -1.917 1 96.62 365 GLY A O 1
ATOM 2829 N N . ASN A 1 366 ? 13.453 -4.465 -0.525 1 96.5 366 ASN A N 1
ATOM 2830 C CA . ASN A 1 366 ? 14.742 -4.52 -1.216 1 96.5 366 ASN A CA 1
ATOM 2831 C C . ASN A 1 366 ? 14.594 -5.082 -2.627 1 96.5 366 ASN A C 1
ATOM 2833 O O . ASN A 1 366 ? 15.258 -4.625 -3.555 1 96.5 366 ASN A O 1
ATOM 2837 N N . VAL A 1 367 ? 13.75 -6.051 -2.742 1 98.31 367 VAL A N 1
ATOM 2838 C CA . VAL A 1 367 ? 13.508 -6.672 -4.043 1 98.31 367 VAL A CA 1
ATOM 2839 C C . VAL A 1 367 ? 13 -5.621 -5.027 1 98.31 367 VAL A C 1
ATOM 2841 O O . VAL A 1 367 ? 13.492 -5.527 -6.156 1 98.31 367 VAL A O 1
ATOM 2844 N N . VAL A 1 368 ? 12.023 -4.824 -4.605 1 97.94 368 VAL A N 1
ATOM 2845 C CA . VAL A 1 368 ? 11.477 -3.773 -5.461 1 97.94 368 VAL A CA 1
ATOM 2846 C C . VAL A 1 368 ? 12.586 -2.783 -5.824 1 97.94 368 VAL A C 1
ATOM 2848 O O . VAL A 1 368 ? 12.711 -2.387 -6.984 1 97.94 368 VAL A O 1
ATOM 2851 N N . GLN A 1 369 ? 13.375 -2.436 -4.875 1 94.81 369 GLN A N 1
ATOM 2852 C CA . GLN A 1 369 ? 14.469 -1.495 -5.105 1 94.81 369 GLN A CA 1
ATOM 2853 C C . GLN A 1 369 ? 15.461 -2.047 -6.117 1 94.81 369 GLN A C 1
ATOM 2855 O O . GLN A 1 369 ? 15.922 -1.322 -7.004 1 94.81 369 GLN A O 1
ATOM 2860 N N . MET A 1 370 ? 15.758 -3.289 -6.004 1 96.19 370 MET A N 1
ATOM 2861 C CA . MET A 1 370 ? 16.719 -3.916 -6.898 1 96.19 370 MET A CA 1
ATOM 2862 C C . MET A 1 370 ? 16.188 -3.992 -8.32 1 96.19 370 MET A C 1
ATOM 2864 O O . MET A 1 370 ? 16.906 -3.732 -9.281 1 96.19 370 MET A O 1
ATOM 2868 N N . LEU A 1 371 ? 14.93 -4.305 -8.438 1 96.81 371 LEU A N 1
ATOM 2869 C CA . LEU A 1 371 ? 14.328 -4.48 -9.758 1 96.81 371 LEU A CA 1
ATOM 2870 C C . LEU A 1 371 ? 14.18 -3.139 -10.469 1 96.81 371 LEU A C 1
ATOM 2872 O O . LEU A 1 371 ? 14.359 -3.053 -11.68 1 96.81 371 LEU A O 1
ATOM 2876 N N . GLU A 1 372 ? 13.844 -2.068 -9.656 1 93.06 372 GLU A N 1
ATOM 2877 C CA . GLU A 1 372 ? 13.562 -0.766 -10.258 1 93.06 372 GLU A CA 1
ATOM 2878 C C . GLU A 1 372 ? 14.82 0.097 -10.312 1 93.06 372 GLU A C 1
ATOM 2880 O O . GLU A 1 372 ? 14.875 1.074 -11.062 1 93.06 372 GLU A O 1
ATOM 2885 N N . GLY A 1 373 ? 15.781 -0.248 -9.508 1 85.19 373 GLY A N 1
ATOM 2886 C CA . GLY A 1 373 ? 16.938 0.631 -9.367 1 85.19 373 GLY A CA 1
ATOM 2887 C C . GLY A 1 373 ? 17.984 0.417 -10.438 1 85.19 373 GLY A C 1
ATOM 2888 O O . GLY A 1 373 ? 17.859 -0.49 -11.258 1 85.19 373 GLY A O 1
ATOM 2889 N N . ASP A 1 374 ? 18.953 1.3 -10.344 1 81.88 374 ASP A N 1
ATOM 2890 C CA . ASP A 1 374 ? 20.062 1.241 -11.289 1 81.88 374 ASP A CA 1
ATOM 2891 C C . ASP A 1 374 ? 21.375 0.893 -10.578 1 81.88 374 ASP A C 1
ATOM 2893 O O . ASP A 1 374 ? 22.406 0.717 -11.227 1 81.88 374 ASP A O 1
ATOM 2897 N N . GLU A 1 375 ? 21.203 0.696 -9.312 1 84.56 375 GLU A N 1
ATOM 2898 C CA . GLU A 1 375 ? 22.406 0.38 -8.555 1 84.56 375 GLU A CA 1
ATOM 2899 C C . GLU A 1 375 ? 22.844 -1.065 -8.781 1 84.56 375 GLU A C 1
ATOM 2901 O O . GLU A 1 375 ? 22 -1.932 -9.062 1 84.56 375 GLU A O 1
ATOM 2906 N N . GLU A 1 376 ? 24.109 -1.199 -8.625 1 89.75 376 GLU A N 1
ATOM 2907 C CA . GLU A 1 376 ? 24.656 -2.551 -8.766 1 89.75 376 GLU A CA 1
ATOM 2908 C C . GLU A 1 376 ? 24.141 -3.463 -7.652 1 89.75 376 GLU A C 1
ATOM 2910 O O . GLU A 1 376 ? 24.125 -3.072 -6.484 1 89.75 376 GLU A O 1
ATOM 2915 N N . ILE A 1 377 ? 23.656 -4.621 -8.062 1 94.06 377 ILE A N 1
ATOM 2916 C CA . ILE A 1 377 ? 23.219 -5.633 -7.113 1 94.06 377 ILE A CA 1
ATOM 2917 C C . ILE A 1 377 ? 24.375 -6.562 -6.762 1 94.06 377 ILE A C 1
ATOM 2919 O O . ILE A 1 377 ? 25.062 -7.074 -7.652 1 94.06 377 ILE A O 1
ATOM 2923 N N . ALA A 1 378 ? 24.641 -6.691 -5.527 1 93.75 378 ALA A N 1
ATOM 2924 C CA . ALA A 1 378 ? 25.688 -7.609 -5.086 1 93.75 378 ALA A CA 1
ATOM 2925 C C . ALA A 1 378 ? 25.453 -9.016 -5.645 1 93.75 378 ALA A C 1
ATOM 2927 O O . ALA A 1 378 ? 24.312 -9.445 -5.801 1 93.75 378 ALA A O 1
ATOM 2928 N N . THR A 1 379 ? 26.547 -9.719 -5.961 1 94 379 THR A N 1
ATOM 2929 C CA . THR A 1 379 ? 26.438 -11.086 -6.445 1 94 379 THR A CA 1
ATOM 2930 C C . THR A 1 379 ? 25.953 -12.016 -5.336 1 94 379 THR A C 1
ATOM 2932 O O . THR A 1 379 ? 26.5 -12.023 -4.234 1 94 379 THR A O 1
ATOM 2935 N N . PRO A 1 380 ? 24.906 -12.734 -5.605 1 95.25 380 PRO A N 1
ATOM 2936 C CA . PRO A 1 380 ? 24.391 -13.648 -4.582 1 95.25 380 PRO A CA 1
ATOM 2937 C C . PRO A 1 380 ? 25.297 -14.859 -4.363 1 95.25 380 PRO A C 1
ATOM 2939 O O . PRO A 1 380 ? 26.078 -15.219 -5.246 1 95.25 380 PRO A O 1
ATOM 2942 N N . GLY A 1 381 ? 25.141 -15.438 -3.168 1 94 381 GLY A N 1
ATOM 2943 C CA . GLY A 1 381 ? 25.766 -16.734 -2.945 1 94 381 GLY A CA 1
ATOM 2944 C C . GLY A 1 381 ? 25.031 -17.875 -3.623 1 94 381 GLY A C 1
ATOM 2945 O O . GLY A 1 381 ? 23.984 -17.656 -4.23 1 94 381 GLY A O 1
ATOM 2946 N N . ASN A 1 382 ? 25.625 -19.078 -3.574 1 95.06 382 ASN A N 1
ATOM 2947 C CA . ASN A 1 382 ? 25 -20.266 -4.129 1 95.06 382 ASN A CA 1
ATOM 2948 C C . ASN A 1 382 ? 23.766 -20.672 -3.326 1 95.06 382 ASN A C 1
ATOM 2950 O O . ASN A 1 382 ? 23.875 -21.172 -2.209 1 95.06 382 ASN A O 1
ATOM 2954 N N . PRO A 1 383 ? 22.578 -20.484 -3.904 1 95.69 383 PRO A N 1
ATOM 2955 C CA . PRO A 1 383 ? 21.375 -20.859 -3.154 1 95.69 383 PRO A CA 1
ATOM 2956 C C . PRO A 1 383 ? 21.188 -22.375 -3.049 1 95.69 383 PRO A C 1
ATOM 2958 O O . PRO A 1 383 ? 20.375 -22.844 -2.248 1 95.69 383 PRO A O 1
ATOM 2961 N N . PHE A 1 384 ? 21.938 -23.125 -3.828 1 92.94 384 PHE A N 1
ATOM 2962 C CA . PHE A 1 384 ? 21.688 -24.562 -3.936 1 92.94 384 PHE A CA 1
ATOM 2963 C C . PHE A 1 384 ? 22.859 -25.359 -3.361 1 92.94 384 PHE A C 1
ATOM 2965 O O . PHE A 1 384 ? 23.047 -26.531 -3.678 1 92.94 384 PHE A O 1
ATOM 2972 N N . ALA A 1 385 ? 23.703 -24.734 -2.6 1 88.5 385 ALA A N 1
ATOM 2973 C CA . ALA A 1 385 ? 24.859 -25.391 -2.012 1 88.5 385 ALA A CA 1
ATOM 2974 C C . ALA A 1 385 ? 24.453 -26.625 -1.193 1 88.5 385 ALA A C 1
ATOM 2976 O O . ALA A 1 385 ? 25.172 -27.625 -1.156 1 88.5 385 ALA A O 1
ATOM 2977 N N . HIS A 1 386 ? 23.297 -26.578 -0.579 1 80.19 386 HIS A N 1
ATOM 2978 C CA . HIS A 1 386 ? 22.797 -27.641 0.286 1 80.19 386 HIS A CA 1
ATOM 2979 C C . HIS A 1 386 ? 22.406 -28.859 -0.527 1 80.19 386 HIS A C 1
ATOM 2981 O O . HIS A 1 386 ? 22.281 -29.969 0.019 1 80.19 386 HIS A O 1
ATOM 2987 N N . LEU A 1 387 ? 22.094 -28.734 -1.785 1 77.75 387 LEU A N 1
ATOM 2988 C CA . LEU A 1 387 ? 21.703 -29.828 -2.646 1 77.75 387 LEU A CA 1
ATOM 2989 C C . LEU A 1 387 ? 22.906 -30.625 -3.125 1 77.75 387 LEU A C 1
ATOM 2991 O O . LEU A 1 387 ? 22.797 -31.781 -3.533 1 77.75 387 LEU A O 1
ATOM 2995 N N . ALA A 1 388 ? 24.156 -30.062 -3.217 1 62.03 388 ALA A N 1
ATOM 2996 C CA . ALA A 1 388 ? 25.375 -30.734 -3.646 1 62.03 388 ALA A CA 1
ATOM 2997 C C . ALA A 1 388 ? 25.766 -31.844 -2.672 1 62.03 388 ALA A C 1
ATOM 2999 O O . ALA A 1 388 ? 26.312 -32.875 -3.078 1 62.03 388 ALA A O 1
ATOM 3000 N N . ALA A 1 389 ? 25.609 -31.672 -1.439 1 50.59 389 ALA A N 1
ATOM 3001 C CA . ALA A 1 389 ? 26.031 -32.656 -0.451 1 50.59 389 ALA A CA 1
ATOM 3002 C C . ALA A 1 389 ? 25.219 -33.938 -0.573 1 50.59 389 ALA A C 1
ATOM 3004 O O . ALA A 1 389 ? 25.734 -35.031 -0.311 1 50.59 389 ALA A O 1
ATOM 3005 N N . TYR A 1 390 ? 23.984 -33.812 -0.955 1 46.22 390 TYR A N 1
ATOM 3006 C CA . TYR A 1 390 ? 23.172 -35.031 -1.014 1 46.22 390 TYR A CA 1
ATOM 3007 C C . TYR A 1 390 ? 23.609 -35.938 -2.16 1 46.22 390 TYR A C 1
ATOM 3009 O O . TYR A 1 390 ? 23.453 -37.156 -2.094 1 46.22 390 TYR A O 1
ATOM 3017 N N . ASN A 1 391 ? 24.031 -35.469 -3.234 1 44.06 391 ASN A N 1
ATOM 3018 C CA . ASN A 1 391 ? 24.484 -36.312 -4.328 1 44.06 391 ASN A CA 1
ATOM 3019 C C . ASN A 1 391 ? 25.797 -37.031 -3.971 1 44.06 391 ASN A C 1
ATOM 3021 O O . ASN A 1 391 ? 26.047 -38.125 -4.457 1 44.06 391 ASN A O 1
ATOM 3025 N N . ALA A 1 392 ? 26.656 -36.531 -3.127 1 42.34 392 ALA A N 1
ATOM 3026 C CA . ALA A 1 392 ? 27.922 -37.188 -2.811 1 42.34 392 ALA A CA 1
ATOM 3027 C C . ALA A 1 392 ? 27.703 -38.375 -1.878 1 42.34 392 ALA A C 1
ATOM 3029 O O . ALA A 1 392 ? 28.484 -39.312 -1.895 1 42.34 392 ALA A O 1
ATOM 3030 N N . GLY A 1 393 ? 26.672 -38.312 -0.956 1 37.38 393 GLY A N 1
ATOM 3031 C CA . GLY A 1 393 ? 26.531 -39.406 -0.004 1 37.38 393 GLY A CA 1
ATOM 3032 C C . GLY A 1 393 ? 26.016 -40.656 -0.631 1 37.38 393 GLY A C 1
ATOM 3033 O O . GLY A 1 393 ? 26.078 -41.75 -0.026 1 37.38 393 GLY A O 1
ATOM 3034 N N . THR A 1 394 ? 25.078 -40.562 -1.59 1 39.28 394 THR A N 1
ATOM 3035 C CA . THR A 1 394 ? 24.453 -41.812 -2.01 1 39.28 394 THR A CA 1
ATOM 3036 C C . THR A 1 394 ? 25.438 -42.656 -2.82 1 39.28 394 THR A C 1
ATOM 3038 O O . THR A 1 394 ? 25.203 -43.844 -3.059 1 39.28 394 THR A O 1
ATOM 3041 N N . LEU A 1 395 ? 26.422 -42.094 -3.461 1 34.88 395 LEU A N 1
ATOM 3042 C CA . LEU A 1 395 ? 27.156 -42.969 -4.344 1 34.88 395 LEU A CA 1
ATOM 3043 C C . LEU A 1 395 ? 28.109 -43.875 -3.543 1 34.88 395 LEU A C 1
ATOM 3045 O O . LEU A 1 395 ? 28.641 -44.844 -4.07 1 34.88 395 LEU A O 1
ATOM 3049 N N . SER A 1 396 ? 28.516 -43.438 -2.316 1 33.69 396 SER A N 1
ATOM 3050 C CA . SER A 1 396 ? 29.609 -44.281 -1.823 1 33.69 396 SER A CA 1
ATOM 3051 C C . SER A 1 396 ? 29.062 -45.5 -1.1 1 33.69 396 SER A C 1
ATOM 3053 O O . SER A 1 396 ? 29.812 -46.188 -0.397 1 33.69 396 SER A O 1
ATOM 3055 N N . GLY A 1 397 ? 27.734 -45.719 -0.913 1 30.56 397 GLY A N 1
ATOM 3056 C CA . GLY A 1 397 ? 27.422 -46.969 -0.244 1 30.56 397 GLY A CA 1
ATOM 3057 C C . GLY A 1 397 ? 27.812 -48.188 -1.051 1 30.56 397 GLY A C 1
ATOM 3058 O O . GLY A 1 397 ? 27.203 -48.5 -2.08 1 30.56 397 GLY A O 1
ATOM 3059 N N . ASP A 1 398 ? 29.047 -48.531 -1.02 1 28.14 398 ASP A N 1
ATOM 3060 C CA . ASP A 1 398 ? 29.578 -49.844 -1.406 1 28.14 398 ASP A CA 1
ATOM 3061 C C . ASP A 1 398 ? 28.812 -50.969 -0.736 1 28.14 398 ASP A C 1
ATOM 3063 O O . ASP A 1 398 ? 28.812 -51.094 0.492 1 28.14 398 ASP A O 1
ATOM 3067 N N . THR A 1 399 ? 27.609 -51.344 -1.147 1 29.17 399 THR A N 1
ATOM 3068 C CA . THR A 1 399 ? 26.922 -52.594 -0.823 1 29.17 399 THR A CA 1
ATOM 3069 C C . THR A 1 399 ? 27.844 -53.781 -0.952 1 29.17 399 THR A C 1
ATOM 3071 O O . THR A 1 399 ? 28.156 -54.219 -2.062 1 29.17 399 THR A O 1
ATOM 3074 N N . THR A 1 400 ? 28.922 -53.844 -0.167 1 27.36 400 THR A N 1
ATOM 3075 C CA . THR A 1 400 ? 29.562 -55.156 0.019 1 27.36 400 THR A CA 1
ATOM 3076 C C . THR A 1 400 ? 28.562 -56.156 0.538 1 27.36 400 THR A C 1
ATOM 3078 O O . THR A 1 400 ? 28.047 -56.031 1.646 1 27.36 400 THR A O 1
ATOM 3081 N N . MET A 1 401 ? 27.688 -56.719 -0.27 1 24.84 401 MET A N 1
ATOM 3082 C CA . MET A 1 401 ? 26.859 -57.906 -0.135 1 24.84 401 MET A CA 1
ATOM 3083 C C . MET A 1 401 ? 27.656 -59.062 0.477 1 24.84 401 MET A C 1
ATOM 3085 O O . MET A 1 401 ? 28.531 -59.656 -0.179 1 24.84 401 MET A O 1
ATOM 3089 N N . GLU A 1 402 ? 28.188 -58.938 1.711 1 24.61 402 GLU A N 1
ATOM 3090 C CA . GLU A 1 402 ? 28.703 -60.125 2.381 1 24.61 402 GLU A CA 1
ATOM 3091 C C . GLU A 1 402 ? 27.625 -61.219 2.486 1 24.61 402 GLU A C 1
ATOM 3093 O O . GLU A 1 402 ? 26.5 -60.906 2.879 1 24.61 402 GLU A O 1
ATOM 3098 N N . SER A 1 403 ? 27.703 -62.312 1.706 1 24.66 403 SER A N 1
ATOM 3099 C CA . SER A 1 403 ? 27.031 -63.594 1.601 1 24.66 403 SER A CA 1
ATOM 3100 C C . SER A 1 403 ? 26.922 -64.25 2.959 1 24.66 403 SER A C 1
ATOM 3102 O O . SER A 1 403 ? 27.922 -64.75 3.512 1 24.66 403 SER A O 1
ATOM 3104 N N . TYR A 1 404 ? 26.297 -63.625 3.947 1 22.89 404 TYR A N 1
ATOM 3105 C CA . TYR A 1 404 ? 26.172 -64.312 5.23 1 22.89 404 TYR A CA 1
ATOM 3106 C C . TYR A 1 404 ? 25.453 -65.625 5.062 1 22.89 404 TYR A C 1
ATOM 3108 O O . TYR A 1 404 ? 24.375 -65.688 4.465 1 22.89 404 TYR A O 1
ATOM 3116 N N . GLY A 1 405 ? 26.156 -66.812 5.094 1 22.73 405 GLY A N 1
ATOM 3117 C CA . GLY A 1 405 ? 25.922 -68.25 5.195 1 22.73 405 GLY A CA 1
ATOM 3118 C C . GLY A 1 405 ? 24.844 -68.625 6.199 1 22.73 405 GLY A C 1
ATOM 3119 O O . GLY A 1 405 ? 24.547 -67.812 7.105 1 22.73 405 GLY A O 1
ATOM 3120 N N . SER A 1 406 ? 23.797 -69.5 5.844 1 23.45 406 SER A N 1
ATOM 3121 C CA . SER A 1 406 ? 22.578 -70.125 6.301 1 23.45 406 SER A CA 1
ATOM 3122 C C . SER A 1 406 ? 22.812 -70.875 7.629 1 23.45 406 SER A C 1
ATOM 3124 O O . SER A 1 406 ? 23.109 -72.062 7.652 1 23.45 406 SER A O 1
ATOM 3126 N N . SER A 1 407 ? 23.656 -70.375 8.609 1 23.8 407 SER A N 1
ATOM 3127 C CA . SER A 1 407 ? 23.891 -71.375 9.656 1 23.8 407 SER A CA 1
ATOM 3128 C C . SER A 1 407 ? 22.578 -71.812 10.273 1 23.8 407 SER A C 1
ATOM 3130 O O . SER A 1 407 ? 21.609 -71.062 10.367 1 23.8 407 SER A O 1
ATOM 3132 N N . GLY A 1 408 ? 22.328 -73.25 10.375 1 23.95 408 GLY A N 1
ATOM 3133 C CA . GLY A 1 408 ? 21.516 -74.312 10.867 1 23.95 408 GLY A CA 1
ATOM 3134 C C . GLY A 1 408 ? 21.172 -74.188 12.336 1 23.95 408 GLY A C 1
ATOM 3135 O O . GLY A 1 408 ? 22.031 -74.438 13.195 1 23.95 408 GLY A O 1
ATOM 3136 N N . PHE A 1 409 ? 20.641 -73.125 12.898 1 22.09 409 PHE A N 1
ATOM 3137 C CA . PHE A 1 409 ? 20.203 -73.188 14.289 1 22.09 409 PHE A CA 1
ATOM 3138 C C . PHE A 1 409 ? 19.234 -74.375 14.477 1 22.09 409 PHE A C 1
ATOM 3140 O O . PHE A 1 409 ? 18.141 -74.375 13.914 1 22.09 409 PHE A O 1
ATOM 3147 N N . THR A 1 410 ? 19.781 -75.625 14.648 1 22.48 410 THR A N 1
ATOM 3148 C CA . THR A 1 410 ? 19.266 -76.875 15.219 1 22.48 410 THR A CA 1
ATOM 3149 C C . THR A 1 410 ? 18.531 -76.625 16.531 1 22.48 410 THR A C 1
ATOM 3151 O O . THR A 1 410 ? 19.156 -76.125 17.5 1 22.48 410 THR A O 1
ATOM 3154 N N . GLY A 1 411 ? 17.438 -75.938 16.5 1 18.92 411 GLY A N 1
ATOM 3155 C CA . GLY A 1 411 ? 16.453 -76.125 17.547 1 18.92 411 GLY A CA 1
ATOM 3156 C C . GLY A 1 411 ? 16.25 -77.562 17.969 1 18.92 411 GLY A C 1
ATOM 3157 O O . GLY A 1 411 ? 15.773 -78.375 17.172 1 18.92 411 GLY A O 1
ATOM 3158 N N . ARG A 1 412 ? 17.328 -78.062 18.625 1 20.03 412 ARG A N 1
ATOM 3159 C CA . ARG A 1 412 ? 17.078 -79.062 19.656 1 20.03 412 ARG A CA 1
ATOM 3160 C C . ARG A 1 412 ? 16.266 -78.438 20.797 1 20.03 412 ARG A C 1
ATOM 3162 O O . ARG A 1 412 ? 16.516 -77.312 21.234 1 20.03 412 ARG A O 1
ATOM 3169 N N . MET B 1 1 ? -76.375 14.711 -13.32 1 26.2 1 MET B N 1
ATOM 3170 C CA . MET B 1 1 ? -74.938 14.844 -13.281 1 26.2 1 MET B CA 1
ATOM 3171 C C . MET B 1 1 ? -74.25 13.555 -13.758 1 26.2 1 MET B C 1
ATOM 3173 O O . MET B 1 1 ? -74.438 12.5 -13.148 1 26.2 1 MET B O 1
ATOM 3177 N N . THR B 1 2 ? -74.188 13.414 -15.055 1 35.38 2 THR B N 1
ATOM 3178 C CA . THR B 1 2 ? -73.688 12.367 -15.945 1 35.38 2 THR B CA 1
ATOM 3179 C C . THR B 1 2 ? -72.188 12.047 -15.648 1 35.38 2 THR B C 1
ATOM 3181 O O . THR B 1 2 ? -71.375 12.945 -15.617 1 35.38 2 THR B O 1
ATOM 3184 N N . LEU B 1 3 ? -72.062 11.125 -14.695 1 38.53 3 LEU B N 1
ATOM 3185 C CA . LEU B 1 3 ? -70.812 10.555 -14.344 1 38.53 3 LEU B CA 1
ATOM 3186 C C . LEU B 1 3 ? -69.938 10.25 -15.594 1 38.53 3 LEU B C 1
ATOM 3188 O O . LEU B 1 3 ? -70.438 9.539 -16.484 1 38.53 3 LEU B O 1
ATOM 3192 N N . SER B 1 4 ? -69.125 11.25 -15.977 1 43.19 4 SER B N 1
ATOM 3193 C CA . SER B 1 4 ? -68.438 11.281 -17.25 1 43.19 4 SER B CA 1
ATOM 3194 C C . SER B 1 4 ? -67.625 10.008 -17.469 1 43.19 4 SER B C 1
ATOM 3196 O O . SER B 1 4 ? -67.25 9.336 -16.5 1 43.19 4 SER B O 1
ATOM 3198 N N . GLY B 1 5 ? -67.688 9.391 -18.641 1 46.41 5 GLY B N 1
ATOM 3199 C CA . GLY B 1 5 ? -67.062 8.227 -19.312 1 46.41 5 GLY B CA 1
ATOM 3200 C C . GLY B 1 5 ? -65.625 8.047 -19.047 1 46.41 5 GLY B C 1
ATOM 3201 O O . GLY B 1 5 ? -65.062 6.949 -19.234 1 46.41 5 GLY B O 1
ATOM 3202 N N . GLY B 1 6 ? -64.938 9.156 -18.75 1 48.69 6 GLY B N 1
ATOM 3203 C CA . GLY B 1 6 ? -63.5 9.094 -18.641 1 48.69 6 GLY B CA 1
ATOM 3204 C C . GLY B 1 6 ? -63 8.406 -17.391 1 48.69 6 GLY B C 1
ATOM 3205 O O . GLY B 1 6 ? -61.938 7.809 -17.359 1 48.69 6 GLY B O 1
ATOM 3206 N N . ALA B 1 7 ? -63.781 8.547 -16.234 1 52.5 7 ALA B N 1
ATOM 3207 C CA . ALA B 1 7 ? -63.344 7.953 -14.961 1 52.5 7 ALA B CA 1
ATOM 3208 C C . ALA B 1 7 ? -63.406 6.43 -15.023 1 52.5 7 ALA B C 1
ATOM 3210 O O . ALA B 1 7 ? -62.594 5.742 -14.43 1 52.5 7 ALA B O 1
ATOM 3211 N N . ILE B 1 8 ? -64.375 5.922 -15.859 1 49.91 8 ILE B N 1
ATOM 3212 C CA . ILE B 1 8 ? -64.5 4.473 -15.938 1 49.91 8 ILE B CA 1
ATOM 3213 C C . ILE B 1 8 ? -63.344 3.871 -16.688 1 49.91 8 ILE B C 1
ATOM 3215 O O . ILE B 1 8 ? -62.781 2.842 -16.266 1 49.91 8 ILE B O 1
ATOM 3219 N N . ALA B 1 9 ? -62.781 4.676 -17.672 1 53.53 9 ALA B N 1
ATOM 3220 C CA . ALA B 1 9 ? -61.656 4.129 -18.453 1 53.53 9 ALA B CA 1
ATOM 3221 C C . ALA B 1 9 ? -60.406 4.012 -17.625 1 53.53 9 ALA B C 1
ATOM 3223 O O . ALA B 1 9 ? -59.688 3.008 -17.703 1 53.53 9 ALA B O 1
ATOM 3224 N N . VAL B 1 10 ? -60.156 4.969 -16.719 1 54.62 10 VAL B N 1
ATOM 3225 C CA . VAL B 1 10 ? -58.938 4.941 -15.914 1 54.62 10 VAL B CA 1
ATOM 3226 C C . VAL B 1 10 ? -59.031 3.83 -14.875 1 54.62 10 VAL B C 1
ATOM 3228 O O . VAL B 1 10 ? -58.031 3.158 -14.594 1 54.62 10 VAL B O 1
ATOM 3231 N N . SER B 1 11 ? -60.312 3.512 -14.445 1 53.47 11 SER B N 1
ATOM 3232 C CA . SER B 1 11 ? -60.469 2.439 -13.469 1 53.47 11 SER B CA 1
ATOM 3233 C C . SER B 1 11 ? -60.219 1.074 -14.094 1 53.47 11 SER B C 1
ATOM 3235 O O . SER B 1 11 ? -59.594 0.199 -13.477 1 53.47 11 SER B O 1
ATOM 3237 N N . ILE B 1 12 ? -60.625 0.976 -15.406 1 53.81 12 ILE B N 1
ATOM 3238 C CA . ILE B 1 12 ? -60.438 -0.3 -16.094 1 53.81 12 ILE B CA 1
ATOM 3239 C C . ILE B 1 12 ? -58.969 -0.531 -16.375 1 53.81 12 ILE B C 1
ATOM 3241 O O . ILE B 1 12 ? -58.438 -1.633 -16.156 1 53.81 12 ILE B O 1
ATOM 3245 N N . ILE B 1 13 ? -58.25 0.638 -16.688 1 55.16 13 ILE B N 1
ATOM 3246 C CA . ILE B 1 13 ? -56.812 0.489 -16.984 1 55.16 13 ILE B CA 1
ATOM 3247 C C . ILE B 1 13 ? -56.062 0.128 -15.695 1 55.16 13 ILE B C 1
ATOM 3249 O O . ILE B 1 13 ? -55.188 -0.725 -15.711 1 55.16 13 ILE B O 1
ATOM 3253 N N . GLY B 1 14 ? -56.562 0.617 -14.555 1 52.78 14 GLY B N 1
ATOM 3254 C CA . GLY B 1 14 ? -55.938 0.258 -13.289 1 52.78 14 GLY B CA 1
ATOM 3255 C C . GLY B 1 14 ? -56.125 -1.205 -12.93 1 52.78 14 GLY B C 1
ATOM 3256 O O . GLY B 1 14 ? -55.156 -1.863 -12.5 1 52.78 14 GLY B O 1
ATOM 3257 N N . VAL B 1 15 ? -57.344 -1.736 -13.242 1 55.16 15 VAL B N 1
ATOM 3258 C CA . VAL B 1 15 ? -57.625 -3.127 -12.898 1 55.16 15 VAL B CA 1
ATOM 3259 C C . VAL B 1 15 ? -56.844 -4.055 -13.82 1 55.16 15 VAL B C 1
ATOM 3261 O O . VAL B 1 15 ? -56.25 -5.051 -13.359 1 55.16 15 VAL B O 1
ATOM 3264 N N . ILE B 1 16 ? -56.625 -3.648 -15.117 1 55.09 16 ILE B N 1
ATOM 3265 C CA . ILE B 1 16 ? -55.875 -4.492 -16.062 1 55.09 16 ILE B CA 1
ATOM 3266 C C . ILE B 1 16 ? -54.375 -4.477 -15.711 1 55.09 16 ILE B C 1
ATOM 3268 O O . ILE B 1 16 ? -53.75 -5.523 -15.688 1 55.09 16 ILE B O 1
ATOM 3272 N N . THR B 1 17 ? -53.906 -3.264 -15.312 1 54.53 17 THR B N 1
ATOM 3273 C CA . THR B 1 17 ? -52.5 -3.193 -14.992 1 54.53 17 THR B CA 1
ATOM 3274 C C . THR B 1 17 ? -52.219 -3.932 -13.688 1 54.53 17 THR B C 1
ATOM 3276 O O . THR B 1 17 ? -51.188 -4.621 -13.57 1 54.53 17 THR B O 1
ATOM 3279 N N . ALA B 1 18 ? -53.156 -3.902 -12.727 1 56.31 18 ALA B N 1
ATOM 3280 C CA . ALA B 1 18 ? -52.969 -4.66 -11.492 1 56.31 18 ALA B CA 1
ATOM 3281 C C . ALA B 1 18 ? -53.031 -6.164 -11.758 1 56.31 18 ALA B C 1
ATOM 3283 O O . ALA B 1 18 ? -52.281 -6.938 -11.172 1 56.31 18 ALA B O 1
ATOM 3284 N N . GLY B 1 19 ? -53.844 -6.566 -12.727 1 53.38 19 GLY B N 1
ATOM 3285 C CA . GLY B 1 19 ? -53.906 -7.965 -13.125 1 53.38 19 GLY B CA 1
ATOM 3286 C C . GLY B 1 19 ? -52.656 -8.461 -13.797 1 53.38 19 GLY B C 1
ATOM 3287 O O . GLY B 1 19 ? -52.156 -9.555 -13.492 1 53.38 19 GLY B O 1
ATOM 3288 N N . ILE B 1 20 ? -52.062 -7.598 -14.617 1 56.5 20 ILE B N 1
ATOM 3289 C CA . ILE B 1 20 ? -50.844 -7.98 -15.297 1 56.5 20 ILE B CA 1
ATOM 3290 C C . ILE B 1 20 ? -49.688 -8.109 -14.281 1 56.5 20 ILE B C 1
ATOM 3292 O O . ILE B 1 20 ? -48.938 -9.07 -14.32 1 56.5 20 ILE B O 1
ATOM 3296 N N . ILE B 1 21 ? -49.719 -7.219 -13.281 1 54.56 21 ILE B N 1
ATOM 3297 C CA . ILE B 1 21 ? -48.656 -7.281 -12.273 1 54.56 21 ILE B CA 1
ATOM 3298 C C . ILE B 1 21 ? -48.812 -8.547 -11.43 1 54.56 21 ILE B C 1
ATOM 3300 O O . ILE B 1 21 ? -47.844 -9.25 -11.156 1 54.56 21 ILE B O 1
ATOM 3304 N N . THR B 1 22 ? -50.062 -8.945 -11.148 1 54.75 22 THR B N 1
ATOM 3305 C CA . THR B 1 22 ? -50.281 -10.156 -10.367 1 54.75 22 THR B CA 1
ATOM 3306 C C . THR B 1 22 ? -49.906 -11.398 -11.172 1 54.75 22 THR B C 1
ATOM 3308 O O . THR B 1 22 ? -49.312 -12.328 -10.625 1 54.75 22 THR B O 1
ATOM 3311 N N . VAL B 1 23 ? -50.062 -11.422 -12.477 1 56.81 23 VAL B N 1
ATOM 3312 C CA . VAL B 1 23 ? -49.688 -12.562 -13.305 1 56.81 23 VAL B CA 1
ATOM 3313 C C . VAL B 1 23 ? -48.188 -12.641 -13.43 1 56.81 23 VAL B C 1
ATOM 3315 O O . VAL B 1 23 ? -47.594 -13.719 -13.297 1 56.81 23 VAL B O 1
ATOM 3318 N N . VAL B 1 24 ? -47.562 -11.516 -13.594 1 53.84 24 VAL B N 1
ATOM 3319 C CA . VAL B 1 24 ? -46.094 -11.508 -13.742 1 53.84 24 VAL B CA 1
ATOM 3320 C C . VAL B 1 24 ? -45.438 -11.922 -12.422 1 53.84 24 VAL B C 1
ATOM 3322 O O . VAL B 1 24 ? -44.5 -12.719 -12.406 1 53.84 24 VAL B O 1
ATOM 3325 N N . VAL B 1 25 ? -46.031 -11.516 -11.305 1 53.62 25 VAL B N 1
ATOM 3326 C CA . VAL B 1 25 ? -45.5 -11.898 -10.008 1 53.62 25 VAL B CA 1
ATOM 3327 C C . VAL B 1 25 ? -45.719 -13.383 -9.758 1 53.62 25 VAL B C 1
ATOM 3329 O O . VAL B 1 25 ? -44.844 -14.094 -9.281 1 53.62 25 VAL B O 1
ATOM 3332 N N . THR B 1 26 ? -46.875 -13.906 -10.156 1 54.62 26 THR B N 1
ATOM 3333 C CA . THR B 1 26 ? -47.188 -15.328 -9.992 1 54.62 26 THR B CA 1
ATOM 3334 C C . THR B 1 26 ? -46.281 -16.172 -10.875 1 54.62 26 THR B C 1
ATOM 3336 O O . THR B 1 26 ? -45.781 -17.219 -10.445 1 54.62 26 THR B O 1
ATOM 3339 N N . ILE B 1 27 ? -45.969 -15.711 -12.07 1 51.97 27 ILE B N 1
ATOM 3340 C CA . ILE B 1 27 ? -45.062 -16.438 -12.953 1 51.97 27 ILE B CA 1
ATOM 3341 C C . ILE B 1 27 ? -43.656 -16.375 -12.398 1 51.97 27 ILE B C 1
ATOM 3343 O O . ILE B 1 27 ? -42.938 -17.391 -12.383 1 51.97 27 ILE B O 1
ATOM 3347 N N . ALA B 1 28 ? -43.312 -15.258 -11.859 1 47.69 28 ALA B N 1
ATOM 3348 C CA . ALA B 1 28 ? -41.969 -15.133 -11.273 1 47.69 28 ALA B CA 1
ATOM 3349 C C . ALA B 1 28 ? -41.844 -16 -10.023 1 47.69 28 ALA B C 1
ATOM 3351 O O . ALA B 1 28 ? -40.812 -16.672 -9.828 1 47.69 28 ALA B O 1
ATOM 3352 N N . ILE B 1 29 ? -42.875 -16.078 -9.258 1 50.06 29 ILE B N 1
ATOM 3353 C CA . ILE B 1 29 ? -42.875 -16.969 -8.102 1 50.06 29 ILE B CA 1
ATOM 3354 C C . ILE B 1 29 ? -42.875 -18.422 -8.57 1 50.06 29 ILE B C 1
ATOM 3356 O O . ILE B 1 29 ? -42.125 -19.25 -8.023 1 50.06 29 ILE B O 1
ATOM 3360 N N . TYR B 1 30 ? -43.625 -18.766 -9.57 1 47.56 30 TYR B N 1
ATOM 3361 C CA . TYR B 1 30 ? -43.656 -20.125 -10.109 1 47.56 30 TYR B CA 1
ATOM 3362 C C . TYR B 1 30 ? -42.312 -20.531 -10.68 1 47.56 30 TYR B C 1
ATOM 3364 O O . TYR B 1 30 ? -41.812 -21.625 -10.414 1 47.56 30 TYR B O 1
ATOM 3372 N N . ASN B 1 31 ? -41.75 -19.656 -11.445 1 42.94 31 ASN B N 1
ATOM 3373 C CA . ASN B 1 31 ? -40.438 -19.969 -12 1 42.94 31 ASN B CA 1
ATOM 3374 C C . ASN B 1 31 ? -39.375 -20.047 -10.906 1 42.94 31 ASN B C 1
ATOM 3376 O O . ASN B 1 31 ? -38.438 -20.875 -10.977 1 42.94 31 ASN B O 1
ATOM 3380 N N . CYS B 1 32 ? -39.5 -19.266 -9.867 1 41.56 32 CYS B N 1
ATOM 3381 C CA . CYS B 1 32 ? -38.625 -19.359 -8.719 1 41.56 32 CYS B CA 1
ATOM 3382 C C . CYS B 1 32 ? -38.844 -20.656 -7.949 1 41.56 32 CYS B C 1
ATOM 3384 O O . CYS B 1 32 ? -37.906 -21.281 -7.496 1 41.56 32 CYS B O 1
ATOM 3386 N N . SER B 1 33 ? -40.062 -21.109 -7.785 1 41.84 33 SER B N 1
ATOM 3387 C CA . SER B 1 33 ? -40.344 -22.375 -7.125 1 41.84 33 SER B CA 1
ATOM 3388 C C . SER B 1 33 ? -39.875 -23.562 -7.969 1 41.84 33 SER B C 1
ATOM 3390 O O . SER B 1 33 ? -39.344 -24.547 -7.438 1 41.84 33 SER B O 1
ATOM 3392 N N . LYS B 1 34 ? -40.062 -23.562 -9.289 1 44.38 34 LYS B N 1
ATOM 3393 C CA . LYS B 1 34 ? -39.594 -24.641 -10.133 1 44.38 34 LYS B CA 1
ATOM 3394 C C . LYS B 1 34 ? -38.062 -24.703 -10.148 1 44.38 34 LYS B C 1
ATOM 3396 O O . LYS B 1 34 ? -37.469 -25.797 -10.164 1 44.38 34 LYS B O 1
ATOM 3401 N N . ALA B 1 35 ? -37.438 -23.578 -10.125 1 34.94 35 ALA B N 1
ATOM 3402 C CA . ALA B 1 35 ? -36 -23.594 -10.062 1 34.94 35 ALA B CA 1
ATOM 3403 C C . ALA B 1 35 ? -35.5 -24.156 -8.727 1 34.94 35 ALA B C 1
ATOM 3405 O O . ALA B 1 35 ? -34.469 -24.844 -8.68 1 34.94 35 ALA B O 1
ATOM 3406 N N . LYS B 1 36 ? -36.25 -24.062 -7.734 1 39.41 36 LYS B N 1
ATOM 3407 C CA . LYS B 1 36 ? -35.969 -24.75 -6.484 1 39.41 36 LYS B CA 1
ATOM 3408 C C . LYS B 1 36 ? -36.062 -26.266 -6.656 1 39.41 36 LYS B C 1
ATOM 3410 O O . LYS B 1 36 ? -35.188 -27 -6.168 1 39.41 36 LYS B O 1
ATOM 3415 N N . VAL B 1 37 ? -37.125 -26.703 -7.305 1 39.5 37 VAL B N 1
ATOM 3416 C CA . VAL B 1 37 ? -37.281 -28.141 -7.453 1 39.5 37 VAL B CA 1
ATOM 3417 C C . VAL B 1 37 ? -36.156 -28.719 -8.32 1 39.5 37 VAL B C 1
ATOM 3419 O O . VAL B 1 37 ? -35.625 -29.766 -8 1 39.5 37 VAL B O 1
ATOM 3422 N N . ASP B 1 38 ? -35.781 -27.984 -9.328 1 36.44 38 ASP B N 1
ATOM 3423 C CA . ASP B 1 38 ? -34.75 -28.547 -10.195 1 36.44 38 ASP B CA 1
ATOM 3424 C C . ASP B 1 38 ? -33.375 -28.5 -9.523 1 36.44 38 ASP B C 1
ATOM 3426 O O . ASP B 1 38 ? -32.594 -29.422 -9.656 1 36.44 38 ASP B O 1
ATOM 3430 N N . MET B 1 39 ? -33.094 -27.484 -8.773 1 33.84 39 MET B N 1
ATOM 3431 C CA . MET B 1 39 ? -31.828 -27.484 -8.031 1 33.84 39 MET B CA 1
ATOM 3432 C C . MET B 1 39 ? -31.844 -28.547 -6.941 1 33.84 39 MET B C 1
ATOM 3434 O O . MET B 1 39 ? -30.828 -29.219 -6.703 1 33.84 39 MET B O 1
ATOM 3438 N N . GLU B 1 40 ? -32.969 -28.797 -6.277 1 36.41 40 GLU B N 1
ATOM 3439 C CA . GLU B 1 40 ? -33.062 -29.906 -5.332 1 36.41 40 GLU B CA 1
ATOM 3440 C C . GLU B 1 40 ? -32.906 -31.25 -6.035 1 36.41 40 GLU B C 1
ATOM 3442 O O . GLU B 1 40 ? -32.25 -32.156 -5.508 1 36.41 40 GLU B O 1
ATOM 3447 N N . MET B 1 41 ? -33.406 -31.359 -7.215 1 35.19 41 MET B N 1
ATOM 3448 C CA . MET B 1 41 ? -33.281 -32.625 -7.93 1 35.19 41 MET B CA 1
ATOM 3449 C C . MET B 1 41 ? -31.828 -32.844 -8.359 1 35.19 41 MET B C 1
ATOM 3451 O O . MET B 1 41 ? -31.359 -34 -8.359 1 35.19 41 MET B O 1
ATOM 3455 N N . TYR B 1 42 ? -31.141 -31.797 -8.797 1 31.62 42 TYR B N 1
ATOM 3456 C CA . TYR B 1 42 ? -29.75 -32.031 -9.148 1 31.62 42 TYR B CA 1
ATOM 3457 C C . TYR B 1 42 ? -28.938 -32.406 -7.914 1 31.62 42 TYR B C 1
ATOM 3459 O O . TYR B 1 42 ? -28.078 -33.281 -7.969 1 31.62 42 TYR B O 1
ATOM 3467 N N . LEU B 1 43 ? -29.219 -31.797 -6.773 1 32.75 43 LEU B N 1
ATOM 3468 C CA . LEU B 1 43 ? -28.516 -32.156 -5.555 1 32.75 43 LEU B CA 1
ATOM 3469 C C . LEU B 1 43 ? -28.922 -33.562 -5.082 1 32.75 43 LEU B C 1
ATOM 3471 O O . LEU B 1 43 ? -28.094 -34.312 -4.531 1 32.75 43 LEU B O 1
ATOM 3475 N N . GLN B 1 44 ? -30.109 -33.969 -5.281 1 32.94 44 GLN B N 1
ATOM 3476 C CA . GLN B 1 44 ? -30.578 -35.281 -4.832 1 32.94 44 GLN B CA 1
ATOM 3477 C C . GLN B 1 44 ? -30.016 -36.375 -5.711 1 32.94 44 GLN B C 1
ATOM 3479 O O . GLN B 1 44 ? -29.984 -37.562 -5.309 1 32.94 44 GLN B O 1
ATOM 3484 N N . ARG B 1 45 ? -29.734 -36.156 -6.965 1 33.38 45 ARG B N 1
ATOM 3485 C CA . ARG B 1 45 ? -29.359 -37.344 -7.723 1 33.38 45 ARG B CA 1
ATOM 3486 C C . ARG B 1 45 ? -28.031 -37.938 -7.23 1 33.38 45 ARG B C 1
ATOM 3488 O O . ARG B 1 45 ? -27.781 -39.125 -7.359 1 33.38 45 ARG B O 1
ATOM 3495 N N . GLU B 1 46 ? -27.062 -37.094 -6.883 1 32.72 46 GLU B N 1
ATOM 3496 C CA . GLU B 1 46 ? -25.844 -37.812 -6.562 1 32.72 46 GLU B CA 1
ATOM 3497 C C . GLU B 1 46 ? -25.953 -38.562 -5.223 1 32.72 46 GLU B C 1
ATOM 3499 O O . GLU B 1 46 ? -24.984 -39.156 -4.75 1 32.72 46 GLU B O 1
ATOM 3504 N N . ASP B 1 47 ? -27.062 -38.344 -4.527 1 30.72 47 ASP B N 1
ATOM 3505 C CA . ASP B 1 47 ? -27.156 -39 -3.227 1 30.72 47 ASP B CA 1
ATOM 3506 C C . ASP B 1 47 ? -27.391 -40.5 -3.383 1 30.72 47 ASP B C 1
ATOM 3508 O O . ASP B 1 47 ? -27.734 -41.188 -2.414 1 30.72 47 ASP B O 1
ATOM 3512 N N . LYS B 1 48 ? -27.594 -41.094 -4.484 1 32.5 48 LYS B N 1
ATOM 3513 C CA . LYS B 1 48 ? -28.047 -42.469 -4.312 1 32.5 48 LYS B CA 1
ATOM 3514 C C . LYS B 1 48 ? -26.969 -43.344 -3.652 1 32.5 48 LYS B C 1
ATOM 3516 O O . LYS B 1 48 ? -27.125 -44.531 -3.525 1 32.5 48 LYS B O 1
ATOM 3521 N N . GLY B 1 49 ? -25.672 -43 -3.699 1 29.91 49 GLY B N 1
ATOM 3522 C CA . GLY B 1 49 ? -24.969 -44.094 -3.072 1 29.91 49 GLY B CA 1
ATOM 3523 C C . GLY B 1 49 ? -25.234 -44.188 -1.581 1 29.91 49 GLY B C 1
ATOM 3524 O O . GLY B 1 49 ? -25.609 -43.219 -0.943 1 29.91 49 GLY B O 1
ATOM 3525 N N . GLY B 1 50 ? -25.5 -45.344 -0.899 1 29.39 50 GLY B N 1
ATOM 3526 C CA . GLY B 1 50 ? -25.984 -45.906 0.347 1 29.39 50 GLY B CA 1
ATOM 3527 C C . GLY B 1 50 ? -25.281 -45.375 1.571 1 29.39 50 GLY B C 1
ATOM 3528 O O . GLY B 1 50 ? -25.312 -45.969 2.639 1 29.39 50 GLY B O 1
ATOM 3529 N N . ARG B 1 51 ? -24.328 -44.406 1.461 1 30.17 51 ARG B N 1
ATOM 3530 C CA . ARG B 1 51 ? -23.609 -44.344 2.725 1 30.17 51 ARG B CA 1
ATOM 3531 C C . ARG B 1 51 ? -24.516 -43.875 3.855 1 30.17 51 ARG B C 1
ATOM 3533 O O . ARG B 1 51 ? -25.438 -43.094 3.627 1 30.17 51 ARG B O 1
ATOM 3540 N N . GLN B 1 52 ? -24.578 -44.531 5.035 1 29.05 52 GLN B N 1
ATOM 3541 C CA . GLN B 1 52 ? -25.188 -44.438 6.355 1 29.05 52 GLN B CA 1
ATOM 3542 C C . GLN B 1 52 ? -25.125 -43 6.887 1 29.05 52 GLN B C 1
ATOM 3544 O O . GLN B 1 52 ? -24.141 -42.312 6.684 1 29.05 52 GLN B O 1
ATOM 3549 N N . ASN B 1 53 ? -26.266 -42.344 7.215 1 29.81 53 ASN B N 1
ATOM 3550 C CA . ASN B 1 53 ? -26.688 -41.062 7.762 1 29.81 53 ASN B CA 1
ATOM 3551 C C . ASN B 1 53 ? -25.922 -40.719 9.039 1 29.81 53 ASN B C 1
ATOM 3553 O O . ASN B 1 53 ? -26.297 -41.188 10.125 1 29.81 53 ASN B O 1
ATOM 3557 N N . VAL B 1 54 ? -24.625 -40.906 9.203 1 31.05 54 VAL B N 1
ATOM 3558 C CA . VAL B 1 54 ? -24.109 -40.438 10.484 1 31.05 54 VAL B CA 1
ATOM 3559 C C . VAL B 1 54 ? -24.578 -39 10.727 1 31.05 54 VAL B C 1
ATOM 3561 O O . VAL B 1 54 ? -24.578 -38.188 9.805 1 31.05 54 VAL B O 1
ATOM 3564 N N . PRO B 1 55 ? -25.344 -38.719 11.805 1 32.62 55 PRO B N 1
ATOM 3565 C CA . PRO B 1 55 ? -25.906 -37.406 12.227 1 32.62 55 PRO B CA 1
ATOM 3566 C C . PRO B 1 55 ? -24.891 -36.281 12.109 1 32.62 55 PRO B C 1
ATOM 3568 O O . PRO B 1 55 ? -23.984 -36.156 12.945 1 32.62 55 PRO B O 1
ATOM 3571 N N . LEU B 1 56 ? -24.328 -35.969 11.016 1 32.81 56 LEU B N 1
ATOM 3572 C CA . LEU B 1 56 ? -23.453 -34.844 10.719 1 32.81 56 LEU B CA 1
ATOM 3573 C C . LEU B 1 56 ? -24.156 -33.531 10.953 1 32.81 56 LEU B C 1
ATOM 3575 O O . LEU B 1 56 ? -23.594 -32.469 10.695 1 32.81 56 LEU B O 1
ATOM 3579 N N . ALA B 1 57 ? -25.359 -33.5 11.445 1 36.28 57 ALA B N 1
ATOM 3580 C CA . ALA B 1 57 ? -26.172 -32.281 11.57 1 36.28 57 ALA B CA 1
ATOM 3581 C C . ALA B 1 57 ? -25.594 -31.359 12.625 1 36.28 57 ALA B C 1
ATOM 3583 O O . ALA B 1 57 ? -25.625 -30.125 12.461 1 36.28 57 ALA B O 1
ATOM 3584 N N . GLY B 1 58 ? -25.141 -31.781 13.766 1 37.5 58 GLY B N 1
ATOM 3585 C CA . GLY B 1 58 ? -24.75 -30.938 14.875 1 37.5 58 GLY B CA 1
ATOM 3586 C C . GLY B 1 58 ? -23.516 -30.109 14.594 1 37.5 58 GLY B C 1
ATOM 3587 O O . GLY B 1 58 ? -23.328 -29.031 15.164 1 37.5 58 GLY B O 1
ATOM 3588 N N . THR B 1 59 ? -22.531 -30.594 13.945 1 39.81 59 THR B N 1
ATOM 3589 C CA . THR B 1 59 ? -21.266 -29.922 13.719 1 39.81 59 THR B CA 1
ATOM 3590 C C . THR B 1 59 ? -21.391 -28.844 12.641 1 39.81 59 THR B C 1
ATOM 3592 O O . THR B 1 59 ? -20.656 -27.859 12.648 1 39.81 59 THR B O 1
ATOM 3595 N N . ALA B 1 60 ? -22.375 -29.094 11.758 1 46.09 60 ALA B N 1
ATOM 3596 C CA . ALA B 1 60 ? -22.578 -28.109 10.711 1 46.09 60 ALA B CA 1
ATOM 3597 C C . ALA B 1 60 ? -23.141 -26.797 11.289 1 46.09 60 ALA B C 1
ATOM 3599 O O . ALA B 1 60 ? -22.75 -25.719 10.852 1 46.09 60 ALA B O 1
ATOM 3600 N N . ASP B 1 61 ? -24.031 -26.844 12.242 1 46.62 61 ASP B N 1
ATOM 3601 C CA . ASP B 1 61 ? -24.625 -25.656 12.867 1 46.62 61 ASP B CA 1
ATOM 3602 C C . ASP B 1 61 ? -23.578 -24.859 13.641 1 46.62 61 ASP B C 1
ATOM 3604 O O . ASP B 1 61 ? -23.594 -23.625 13.617 1 46.62 61 ASP B O 1
ATOM 3608 N N . VAL B 1 62 ? -22.688 -25.578 14.281 1 45.38 62 VAL B N 1
ATOM 3609 C CA . VAL B 1 62 ? -21.641 -24.906 15.055 1 45.38 62 VAL B CA 1
ATOM 3610 C C . VAL B 1 62 ? -20.641 -24.234 14.109 1 45.38 62 VAL B C 1
ATOM 3612 O O . VAL B 1 62 ? -20.203 -23.109 14.359 1 45.38 62 VAL B O 1
ATOM 3615 N N . GLU B 1 63 ? -20.359 -24.891 13.062 1 53.06 63 GLU B N 1
ATOM 3616 C CA . GLU B 1 63 ? -19.406 -24.359 12.094 1 53.06 63 GLU B CA 1
ATOM 3617 C C . GLU B 1 63 ? -19.953 -23.125 11.398 1 53.06 63 GLU B C 1
ATOM 3619 O O . GLU B 1 63 ? -19.234 -22.141 11.195 1 53.06 63 GLU B O 1
ATOM 3624 N N . MET B 1 64 ? -21.266 -23.172 11.25 1 58.25 64 MET B N 1
ATOM 3625 C CA . MET B 1 64 ? -21.922 -22.016 10.672 1 58.25 64 MET B CA 1
ATOM 3626 C C . MET B 1 64 ? -21.906 -20.844 11.656 1 58.25 64 MET B C 1
ATOM 3628 O O . MET B 1 64 ? -21.766 -19.688 11.25 1 58.25 64 MET B O 1
ATOM 3632 N N . GLY B 1 65 ? -21.938 -21.25 12.891 1 54.22 65 GLY B N 1
ATOM 3633 C CA . GLY B 1 65 ? -21.891 -20.203 13.906 1 54.22 65 GLY B CA 1
ATOM 3634 C C . GLY B 1 65 ? -20.547 -19.5 13.977 1 54.22 65 GLY B C 1
ATOM 3635 O O . GLY B 1 65 ? -20.5 -18.266 14.008 1 54.22 65 GLY B O 1
ATOM 3636 N N . SER B 1 66 ? -19.484 -20.297 14 1 62.19 66 SER B N 1
ATOM 3637 C CA . SER B 1 66 ? -18.141 -19.719 14.078 1 62.19 66 SER B CA 1
ATOM 3638 C C . SER B 1 66 ? -17.828 -18.875 12.852 1 62.19 66 SER B C 1
ATOM 3640 O O . SER B 1 66 ? -17.25 -17.797 12.969 1 62.19 66 SER B O 1
ATOM 3642 N N . MET B 1 67 ? -18.375 -19.344 11.828 1 72.19 67 MET B N 1
ATOM 3643 C CA . MET B 1 67 ? -18.125 -18.625 10.586 1 72.19 67 MET B CA 1
ATOM 3644 C C . MET B 1 67 ? -18.922 -17.328 10.555 1 72.19 67 MET B C 1
ATOM 3646 O O . MET B 1 67 ? -18.422 -16.297 10.102 1 72.19 67 MET B O 1
ATOM 3650 N N . SER B 1 68 ? -20.062 -17.484 11.117 1 68 68 SER B N 1
ATOM 3651 C CA . SER B 1 68 ? -20.891 -16.297 11.172 1 68 68 SER B CA 1
ATOM 3652 C C . SER B 1 68 ? -20.266 -15.219 12.047 1 68 68 SER B C 1
ATOM 3654 O O . SER B 1 68 ? -20.297 -14.031 11.703 1 68 68 SER B O 1
ATOM 3656 N N . VAL B 1 69 ? -19.688 -15.703 13.094 1 66.75 69 VAL B N 1
ATOM 3657 C CA . VAL B 1 69 ? -19.016 -14.773 13.992 1 66.75 69 VAL B CA 1
ATOM 3658 C C . VAL B 1 69 ? -17.812 -14.156 13.289 1 66.75 69 VAL B C 1
ATOM 3660 O O . VAL B 1 69 ? -17.562 -12.953 13.391 1 66.75 69 VAL B O 1
ATOM 3663 N N . PHE B 1 70 ? -17.188 -14.992 12.555 1 70.12 70 PHE B N 1
ATOM 3664 C CA . PHE B 1 70 ? -16.016 -14.531 11.812 1 70.12 70 PHE B CA 1
ATOM 3665 C C . PHE B 1 70 ? -16.406 -13.484 10.773 1 70.12 70 PHE B C 1
ATOM 3667 O O . PHE B 1 70 ? -15.789 -12.43 10.688 1 70.12 70 PHE B O 1
ATOM 3674 N N . ILE B 1 71 ? -17.438 -13.812 10.148 1 73.06 71 ILE B N 1
ATOM 3675 C CA . ILE B 1 71 ? -17.891 -12.914 9.086 1 73.06 71 ILE B CA 1
ATOM 3676 C C . ILE B 1 71 ? -18.344 -11.586 9.688 1 73.06 71 ILE B C 1
ATOM 3678 O O . ILE B 1 71 ? -18.062 -10.523 9.141 1 73.06 71 ILE B O 1
ATOM 3682 N N . GLN B 1 72 ? -18.938 -11.727 10.797 1 67 72 GLN B N 1
ATOM 3683 C CA . GLN B 1 72 ? -19.359 -10.516 11.492 1 67 72 GLN B CA 1
ATOM 3684 C C . GLN B 1 72 ? -18.156 -9.672 11.922 1 67 72 GLN B C 1
ATOM 3686 O O . GLN B 1 72 ? -18.188 -8.445 11.836 1 67 72 GLN B O 1
ATOM 3691 N N . GLY B 1 73 ? -17.156 -10.383 12.328 1 66.44 73 GLY B N 1
ATOM 3692 C CA . GLY B 1 73 ? -15.938 -9.695 12.711 1 66.44 73 GLY B CA 1
ATOM 3693 C C . GLY B 1 73 ? -15.273 -8.961 11.562 1 66.44 73 GLY B C 1
ATOM 3694 O O . GLY B 1 73 ? -14.82 -7.824 11.727 1 66.44 73 GLY B O 1
ATOM 3695 N N . VAL B 1 74 ? -15.312 -9.602 10.469 1 67.69 74 VAL B N 1
ATOM 3696 C CA . VAL B 1 74 ? -14.711 -9.016 9.281 1 67.69 74 VAL B CA 1
ATOM 3697 C C . VAL B 1 74 ? -15.531 -7.812 8.828 1 67.69 74 VAL B C 1
ATOM 3699 O O . VAL B 1 74 ? -14.977 -6.781 8.438 1 67.69 74 VAL B O 1
ATOM 3702 N N . GLN B 1 75 ? -16.812 -7.945 8.938 1 63.94 75 GLN B N 1
ATOM 3703 C CA . GLN B 1 75 ? -17.703 -6.871 8.523 1 63.94 75 GLN B CA 1
ATOM 3704 C C . GLN B 1 75 ? -17.594 -5.664 9.445 1 63.94 75 GLN B C 1
ATOM 3706 O O . GLN B 1 75 ? -17.781 -4.523 9.016 1 63.94 75 GLN B O 1
ATOM 3711 N N . ASN B 1 76 ? -17.141 -5.965 10.672 1 60.34 76 ASN B N 1
ATOM 3712 C CA . ASN B 1 76 ? -16.984 -4.895 11.648 1 60.34 76 ASN B CA 1
ATOM 3713 C C . ASN B 1 76 ? -15.719 -4.078 11.391 1 60.34 76 ASN B C 1
ATOM 3715 O O . ASN B 1 76 ? -15.562 -2.98 11.93 1 60.34 76 ASN B O 1
ATOM 3719 N N . GLU B 1 77 ? -14.836 -4.586 10.664 1 62.44 77 GLU B N 1
ATOM 3720 C CA . GLU B 1 77 ? -13.617 -3.859 10.328 1 62.44 77 GLU B CA 1
ATOM 3721 C C . GLU B 1 77 ? -13.883 -2.795 9.266 1 62.44 77 GLU B C 1
ATOM 3723 O O . GLU B 1 77 ? -13.062 -1.894 9.07 1 62.44 77 GLU B O 1
ATOM 3728 N N . ARG B 1 78 ? -15.016 -2.725 8.797 1 64.88 78 ARG B N 1
ATOM 3729 C CA . ARG B 1 78 ? -15.391 -1.755 7.773 1 64.88 78 ARG B CA 1
ATOM 3730 C C . ARG B 1 78 ? -16.062 -0.536 8.398 1 64.88 78 ARG B C 1
ATOM 3732 O O . ARG B 1 78 ? -16.734 -0.647 9.43 1 64.88 78 ARG B O 1
ATOM 3739 N N . PRO B 1 79 ? -15.594 0.667 7.758 1 68.19 79 PRO B N 1
ATOM 3740 C CA . PRO B 1 79 ? -16.281 1.851 8.281 1 68.19 79 PRO B CA 1
ATOM 3741 C C . PRO B 1 79 ? -17.797 1.731 8.219 1 68.19 79 PRO B C 1
ATOM 3743 O O . PRO B 1 79 ? -18.344 1.304 7.199 1 68.19 79 PRO B O 1
ATOM 3746 N N . VAL B 1 80 ? -18.391 1.952 9.383 1 76.31 80 VAL B N 1
ATOM 3747 C CA . VAL B 1 80 ? -19.828 1.792 9.586 1 76.31 80 VAL B CA 1
ATOM 3748 C C . VAL B 1 80 ? -20.484 3.162 9.742 1 76.31 80 VAL B C 1
ATOM 3750 O O . VAL B 1 80 ? -19.844 4.121 10.18 1 76.31 80 VAL B O 1
ATOM 3753 N N . ARG B 1 81 ? -21.625 3.227 9.156 1 83.94 81 ARG B N 1
ATOM 3754 C CA . ARG B 1 81 ? -22.422 4.422 9.422 1 83.94 81 ARG B CA 1
ATOM 3755 C C . ARG B 1 81 ? -22.984 4.406 10.844 1 83.94 81 ARG B C 1
ATOM 3757 O O . ARG B 1 81 ? -23.625 3.436 11.258 1 83.94 81 ARG B O 1
ATOM 3764 N N . PHE B 1 82 ? -22.703 5.438 11.594 1 89.56 82 PHE B N 1
ATOM 3765 C CA . PHE B 1 82 ? -23.172 5.57 12.961 1 89.56 82 PHE B CA 1
ATOM 3766 C C . PHE B 1 82 ? -24.312 6.59 13.039 1 89.56 82 PHE B C 1
ATOM 3768 O O . PHE B 1 82 ? -24.359 7.531 12.25 1 89.56 82 PHE B O 1
ATOM 3775 N N . THR B 1 83 ? -25.156 6.406 14.016 1 89.31 83 THR B N 1
ATOM 3776 C CA . THR B 1 83 ? -26.172 7.41 14.328 1 89.31 83 THR B CA 1
ATOM 3777 C C . THR B 1 83 ? -25.609 8.477 15.258 1 89.31 83 THR B C 1
ATOM 3779 O O . THR B 1 83 ? -24.578 8.266 15.906 1 89.31 83 THR B O 1
ATOM 3782 N N . SER B 1 84 ? -26.359 9.57 15.258 1 90.44 84 SER B N 1
ATOM 3783 C CA . SER B 1 84 ? -25.953 10.633 16.172 1 90.44 84 SER B CA 1
ATOM 3784 C C . SER B 1 84 ? -26 10.156 17.625 1 90.44 84 SER B C 1
ATOM 3786 O O . SER B 1 84 ? -25.172 10.562 18.438 1 90.44 84 SER B O 1
ATOM 3788 N N . GLN B 1 85 ? -26.891 9.297 17.906 1 91.12 85 GLN B N 1
ATOM 3789 C CA . GLN B 1 85 ? -27.031 8.75 19.25 1 91.12 85 GLN B CA 1
ATOM 3790 C C . GLN B 1 85 ? -25.844 7.871 19.609 1 91.12 85 GLN B C 1
ATOM 3792 O O . GLN B 1 85 ? -25.328 7.922 20.734 1 91.12 85 GLN B O 1
ATOM 3797 N N . GLN B 1 86 ? -25.469 7.082 18.703 1 91.69 86 GLN B N 1
ATOM 3798 C CA . GLN B 1 86 ? -24.297 6.246 18.922 1 91.69 86 GLN B CA 1
ATOM 3799 C C . GLN B 1 86 ? -23.047 7.094 19.172 1 91.69 86 GLN B C 1
ATOM 3801 O O . GLN B 1 86 ? -22.266 6.809 20.094 1 91.69 86 GLN B O 1
ATOM 3806 N N . LEU B 1 87 ? -22.906 8.164 18.453 1 92.62 87 LEU B N 1
ATOM 3807 C CA . LEU B 1 87 ? -21.75 9.031 18.594 1 92.62 87 LEU B CA 1
ATOM 3808 C C . LEU B 1 87 ? -21.734 9.688 19.969 1 92.62 87 LEU B C 1
ATOM 3810 O O . LEU B 1 87 ? -20.672 9.812 20.594 1 92.62 87 LEU B O 1
ATOM 3814 N N . HIS B 1 88 ? -22.906 10.086 20.344 1 92.06 88 HIS B N 1
ATOM 3815 C CA . HIS B 1 88 ? -23.047 10.68 21.672 1 92.06 88 HIS B CA 1
ATOM 3816 C C . HIS B 1 88 ? -22.609 9.695 22.75 1 92.06 88 HIS B C 1
ATOM 3818 O O . HIS B 1 88 ? -21.953 10.078 23.719 1 92.06 88 HIS B O 1
ATOM 3824 N N . SER B 1 89 ? -23 8.508 22.578 1 92.44 89 SER B N 1
ATOM 3825 C CA . SER B 1 89 ? -22.641 7.465 23.531 1 92.44 89 SER B CA 1
ATOM 3826 C C . SER B 1 89 ? -21.125 7.203 23.516 1 92.44 89 SER B C 1
ATOM 3828 O O . SER B 1 89 ? -20.5 7.098 24.578 1 92.44 89 SER B O 1
ATOM 3830 N N . PHE B 1 90 ? -20.531 7.152 22.297 1 92.44 90 PHE B N 1
ATOM 3831 C CA . PHE B 1 90 ? -19.094 6.887 22.172 1 92.44 90 PHE B CA 1
ATOM 3832 C C . PHE B 1 90 ? -18.281 7.965 22.875 1 92.44 90 PHE B C 1
ATOM 3834 O O . PHE B 1 90 ? -17.219 7.676 23.438 1 92.44 90 PHE B O 1
ATOM 3841 N N . THR B 1 91 ? -18.766 9.203 22.797 1 92.62 91 THR B N 1
ATOM 3842 C CA . THR B 1 91 ? -17.984 10.344 23.25 1 92.62 91 THR B CA 1
ATOM 3843 C C . THR B 1 91 ? -18.422 10.805 24.641 1 92.62 91 THR B C 1
ATOM 3845 O O . THR B 1 91 ? -18.031 11.875 25.094 1 92.62 91 THR B O 1
ATOM 3848 N N . ARG B 1 92 ? -19.297 10.07 25.234 1 90.44 92 ARG B N 1
ATOM 3849 C CA . ARG B 1 92 ? -19.875 10.469 26.516 1 90.44 92 ARG B CA 1
ATOM 3850 C C . ARG B 1 92 ? -20.391 11.898 26.453 1 90.44 92 ARG B C 1
ATOM 3852 O O . ARG B 1 92 ? -20.062 12.719 27.312 1 90.44 92 ARG B O 1
ATOM 3859 N N . GLY B 1 93 ? -21.141 12.156 25.391 1 88.56 93 GLY B N 1
ATOM 3860 C CA . GLY B 1 93 ? -21.75 13.469 25.219 1 88.56 93 GLY B CA 1
ATOM 3861 C C . GLY B 1 93 ? -20.75 14.531 24.781 1 88.56 93 GLY B C 1
ATOM 3862 O O . GLY B 1 93 ? -20.781 15.656 25.281 1 88.56 93 GLY B O 1
ATOM 3863 N N . ILE B 1 94 ? -19.734 14.086 23.969 1 84.31 94 ILE B N 1
ATOM 3864 C CA . ILE B 1 94 ? -18.75 15 23.406 1 84.31 94 ILE B CA 1
ATOM 3865 C C . ILE B 1 94 ? -18.047 15.75 24.547 1 84.31 94 ILE B C 1
ATOM 3867 O O . ILE B 1 94 ? -17.906 16.969 24.484 1 84.31 94 ILE B O 1
ATOM 3871 N N . ALA B 1 95 ? -17.594 15.039 25.484 1 85.81 95 ALA B N 1
ATOM 3872 C CA . ALA B 1 95 ? -17.109 15.594 26.75 1 85.81 95 ALA B CA 1
ATOM 3873 C C . ALA B 1 95 ? -15.641 16 26.641 1 85.81 95 ALA B C 1
ATOM 3875 O O . ALA B 1 95 ? -15.234 17.016 27.203 1 85.81 95 ALA B O 1
ATOM 3876 N N . HIS B 1 96 ? -14.812 15.289 25.906 1 91.75 96 HIS B N 1
ATOM 3877 C CA . HIS B 1 96 ? -13.367 15.492 25.938 1 91.75 96 HIS B CA 1
ATOM 3878 C C . HIS B 1 96 ? -12.844 15.93 24.578 1 91.75 96 HIS B C 1
ATOM 3880 O O . HIS B 1 96 ? -12.531 15.086 23.719 1 91.75 96 HIS B O 1
ATOM 3886 N N . LYS B 1 97 ? -12.648 17.234 24.453 1 92.62 97 LYS B N 1
ATOM 3887 C CA . LYS B 1 97 ? -12.102 17.797 23.219 1 92.62 97 LYS B CA 1
ATOM 3888 C C . LYS B 1 97 ? -10.586 17.641 23.172 1 92.62 97 LYS B C 1
ATOM 3890 O O . LYS B 1 97 ? -9.891 18.016 24.125 1 92.62 97 LYS B O 1
ATOM 3895 N N . ILE B 1 98 ? -10.055 17.062 22.109 1 90.5 98 ILE B N 1
ATOM 3896 C CA . ILE B 1 98 ? -8.617 16.812 22.062 1 90.5 98 ILE B CA 1
ATOM 3897 C C . ILE B 1 98 ? -7.996 17.688 20.969 1 90.5 98 ILE B C 1
ATOM 3899 O O . ILE B 1 98 ? -6.77 17.812 20.891 1 90.5 98 ILE B O 1
ATOM 3903 N N . GLY B 1 99 ? -8.805 18.234 20.141 1 86.25 99 GLY B N 1
ATOM 3904 C CA . GLY B 1 99 ? -8.289 19.109 19.109 1 86.25 99 GLY B CA 1
ATOM 3905 C C . GLY B 1 99 ? -9.383 19.891 18.391 1 86.25 99 GLY B C 1
ATOM 3906 O O . GLY B 1 99 ? -10.562 19.562 18.516 1 86.25 99 GLY B O 1
ATOM 3907 N N . SER B 1 100 ? -8.938 20.984 17.812 1 86.19 100 SER B N 1
ATOM 3908 C CA . SER B 1 100 ? -9.852 21.797 17 1 86.19 100 SER B CA 1
ATOM 3909 C C . SER B 1 100 ? -9.133 22.438 15.82 1 86.19 100 SER B C 1
ATOM 3911 O O . SER B 1 100 ? -7.949 22.766 15.914 1 86.19 100 SER B O 1
ATOM 3913 N N . GLY B 1 101 ? -9.836 22.391 14.703 1 77.12 101 GLY B N 1
ATOM 3914 C CA . GLY B 1 101 ? -9.312 23.062 13.531 1 77.12 101 GLY B CA 1
ATOM 3915 C C . GLY B 1 101 ? -10.383 23.828 12.758 1 77.12 101 GLY B C 1
ATOM 3916 O O . GLY B 1 101 ? -11.5 24 13.242 1 77.12 101 GLY B O 1
ATOM 3917 N N . GLY B 1 102 ? -10.031 24.391 11.617 1 72.94 102 GLY B N 1
ATOM 3918 C CA . GLY B 1 102 ? -10.906 25.234 10.805 1 72.94 102 GLY B CA 1
ATOM 3919 C C . GLY B 1 102 ? -12.172 24.516 10.375 1 72.94 102 GLY B C 1
ATOM 3920 O O . GLY B 1 102 ? -13.164 25.156 10.031 1 72.94 102 GLY B O 1
ATOM 3921 N N . PHE B 1 103 ? -12.164 23.219 10.508 1 79.94 103 PHE B N 1
ATOM 3922 C CA . PHE B 1 103 ? -13.297 22.531 9.914 1 79.94 103 PHE B CA 1
ATOM 3923 C C . PHE B 1 103 ? -14.07 21.75 10.969 1 79.94 103 PHE B C 1
ATOM 3925 O O . PHE B 1 103 ? -15.078 21.109 10.664 1 79.94 103 PHE B O 1
ATOM 3932 N N . GLY B 1 104 ? -13.594 21.766 12.148 1 86.81 104 GLY B N 1
ATOM 3933 C CA . GLY B 1 104 ? -14.336 21.078 13.188 1 86.81 104 GLY B CA 1
ATOM 3934 C C . GLY B 1 104 ? -13.492 20.75 14.406 1 86.81 104 GLY B C 1
ATOM 3935 O O . GLY B 1 104 ? -12.344 21.188 14.508 1 86.81 104 GLY B O 1
ATOM 3936 N N . ALA B 1 105 ? -14.18 20.141 15.305 1 92.12 105 ALA B N 1
ATOM 3937 C CA . ALA B 1 105 ? -13.523 19.75 16.562 1 92.12 105 ALA B CA 1
ATOM 3938 C C . ALA B 1 105 ? -13.414 18.234 16.672 1 92.12 105 ALA B C 1
ATOM 3940 O O . ALA B 1 105 ? -14.211 17.5 16.078 1 92.12 105 ALA B O 1
ATOM 3941 N N . VAL B 1 106 ? -12.391 17.812 17.359 1 94.88 106 VAL B N 1
ATOM 3942 C CA . VAL B 1 106 ? -12.148 16.391 17.516 1 94.88 106 VAL B CA 1
ATOM 3943 C C . VAL B 1 106 ? -12.297 16 19 1 94.88 106 VAL B C 1
ATOM 3945 O O . VAL B 1 106 ? -11.742 16.672 19.875 1 94.88 106 VAL B O 1
ATOM 3948 N N . TYR B 1 107 ? -13.008 14.961 19.25 1 95.5 107 TYR B N 1
ATOM 3949 C CA . TYR B 1 107 ? -13.281 14.492 20.594 1 95.5 107 TYR B CA 1
ATOM 3950 C C . TYR B 1 107 ? -12.789 13.062 20.797 1 95.5 107 TYR B C 1
ATOM 3952 O O . TYR B 1 107 ? -12.875 12.25 19.875 1 95.5 107 TYR B O 1
ATOM 3960 N N . LYS B 1 108 ? -12.297 12.852 22 1 96.38 108 LYS B N 1
ATOM 3961 C CA . LYS B 1 108 ? -11.938 11.484 22.359 1 96.38 108 LYS B CA 1
ATOM 3962 C C . LYS B 1 108 ? -13.18 10.664 22.703 1 96.38 108 LYS B C 1
ATOM 3964 O O . LYS B 1 108 ? -14.086 11.156 23.375 1 96.38 108 LYS B O 1
ATOM 3969 N N . GLY B 1 109 ? -13.258 9.453 22.203 1 95.62 109 GLY B N 1
ATOM 3970 C CA . GLY B 1 109 ? -14.344 8.523 22.516 1 95.62 109 GLY B CA 1
ATOM 3971 C C . GLY B 1 109 ? -13.867 7.09 22.672 1 95.62 109 GLY B C 1
ATOM 3972 O O . GLY B 1 109 ? -12.672 6.832 22.75 1 95.62 109 GLY B O 1
ATOM 3973 N N . ARG B 1 110 ? -14.883 6.227 22.891 1 95.62 110 ARG B N 1
ATOM 3974 C CA . ARG B 1 110 ? -14.641 4.793 23 1 95.62 110 ARG B CA 1
ATOM 3975 C C . ARG B 1 110 ? -15.781 3.99 22.406 1 95.62 110 ARG B C 1
ATOM 3977 O O . ARG B 1 110 ? -16.953 4.336 22.578 1 95.62 110 ARG B O 1
ATOM 3984 N N . PHE B 1 111 ? -15.344 2.98 21.672 1 92.88 111 PHE B N 1
ATOM 3985 C CA . PHE B 1 111 ? -16.344 2.025 21.219 1 92.88 111 PHE B CA 1
ATOM 3986 C C . PHE B 1 111 ? -16.875 1.195 22.391 1 92.88 111 PHE B C 1
ATOM 3988 O O . PHE B 1 111 ? -16.266 1.175 23.453 1 92.88 111 PHE B O 1
ATOM 3995 N N . PRO B 1 112 ? -17.984 0.483 22.156 1 88.06 112 PRO B N 1
ATOM 3996 C CA . PRO B 1 112 ? -18.531 -0.346 23.234 1 88.06 112 PRO B CA 1
ATOM 3997 C C . PRO B 1 112 ? -17.562 -1.411 23.719 1 88.06 112 PRO B C 1
ATOM 3999 O O . PRO B 1 112 ? -17.562 -1.774 24.891 1 88.06 112 PRO B O 1
ATOM 4002 N N . ASN B 1 113 ? -16.703 -1.817 22.859 1 87.69 113 ASN B N 1
ATOM 4003 C CA . ASN B 1 113 ? -15.734 -2.85 23.234 1 87.69 113 ASN B CA 1
ATOM 4004 C C . ASN B 1 113 ? -14.523 -2.258 23.938 1 87.69 113 ASN B C 1
ATOM 4006 O O . ASN B 1 113 ? -13.578 -2.977 24.281 1 87.69 113 ASN B O 1
ATOM 4010 N N . GLY B 1 114 ? -14.492 -0.96 24.062 1 91.75 114 GLY B N 1
ATOM 4011 C CA . GLY B 1 114 ? -13.445 -0.307 24.828 1 91.75 114 GLY B CA 1
ATOM 4012 C C . GLY B 1 114 ? -12.367 0.315 23.953 1 91.75 114 GLY B C 1
ATOM 4013 O O . GLY B 1 114 ? -11.508 1.051 24.453 1 91.75 114 GLY B O 1
ATOM 4014 N N . THR B 1 115 ? -12.422 0.062 22.719 1 92.5 115 THR B N 1
ATOM 4015 C CA . THR B 1 115 ? -11.406 0.591 21.828 1 92.5 115 THR B CA 1
ATOM 4016 C C . THR B 1 115 ? -11.484 2.113 21.75 1 92.5 115 THR B C 1
ATOM 4018 O O . THR B 1 115 ? -12.547 2.672 21.484 1 92.5 115 THR B O 1
ATOM 4021 N N . PRO B 1 116 ? -10.383 2.797 22.031 1 95.81 116 PRO B N 1
ATOM 4022 C CA . PRO B 1 116 ? -10.414 4.258 21.938 1 95.81 116 PRO B CA 1
ATOM 4023 C C . PRO B 1 116 ? -10.555 4.75 20.5 1 95.81 116 PRO B C 1
ATOM 4025 O O . PRO B 1 116 ? -10 4.148 19.578 1 95.81 116 PRO B O 1
ATOM 4028 N N . VAL B 1 117 ? -11.328 5.852 20.344 1 96.31 117 VAL B N 1
ATOM 4029 C CA . VAL B 1 117 ? -11.531 6.438 19.016 1 96.31 117 VAL B CA 1
ATOM 4030 C C . VAL B 1 117 ? -11.453 7.957 19.109 1 96.31 117 VAL B C 1
ATOM 4032 O O . VAL B 1 117 ? -11.523 8.523 20.203 1 96.31 117 VAL B O 1
ATOM 4035 N N . ALA B 1 118 ? -11.164 8.617 18.016 1 96.38 118 ALA B N 1
ATOM 4036 C CA . ALA B 1 118 ? -11.258 10.07 17.859 1 96.38 118 ALA B CA 1
ATOM 4037 C C . ALA B 1 118 ? -12.422 10.445 16.938 1 96.38 118 ALA B C 1
ATOM 4039 O O . ALA B 1 118 ? -12.531 9.938 15.828 1 96.3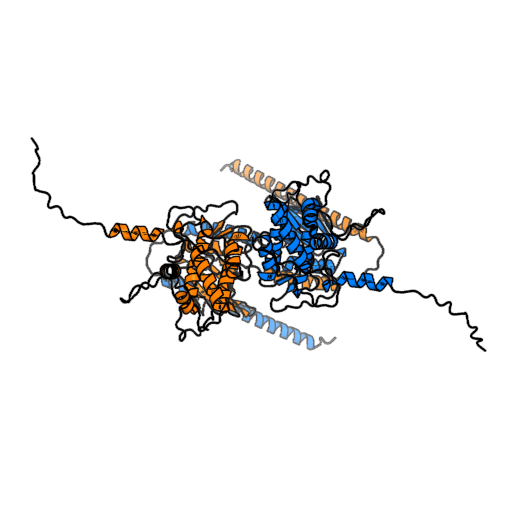8 118 ALA B O 1
ATOM 4040 N N . VAL B 1 119 ? -13.281 11.289 17.422 1 95.56 119 VAL B N 1
ATOM 4041 C CA . VAL B 1 119 ? -14.477 11.688 16.672 1 95.56 119 VAL B CA 1
ATOM 4042 C C . VAL B 1 119 ? -14.344 13.141 16.234 1 95.56 119 VAL B C 1
ATOM 4044 O O . VAL B 1 119 ? -14.352 14.055 17.062 1 95.56 119 VAL B O 1
ATOM 4047 N N . LYS B 1 120 ? -14.203 13.359 14.953 1 93.25 120 LYS B N 1
ATOM 4048 C CA . LYS B 1 120 ? -14.18 14.703 14.383 1 93.25 120 LYS B CA 1
ATOM 4049 C C . LYS B 1 120 ? -15.578 15.172 14 1 93.25 120 LYS B C 1
ATOM 4051 O O . LYS B 1 120 ? -16.203 14.609 13.094 1 93.25 120 LYS B O 1
ATOM 4056 N N . VAL B 1 121 ? -16.062 16.109 14.703 1 92.25 121 VAL B N 1
ATOM 4057 C CA . VAL B 1 121 ? -17.375 16.688 14.422 1 92.25 121 VAL B CA 1
ATOM 4058 C C . VAL B 1 121 ? -17.219 17.922 13.531 1 92.25 121 VAL B C 1
ATOM 4060 O O . VAL B 1 121 ? -16.516 18.875 13.898 1 92.25 121 VAL B O 1
ATOM 4063 N N . LEU B 1 122 ? -17.875 17.844 12.383 1 88.62 122 LEU B N 1
ATOM 4064 C CA . LEU B 1 122 ? -17.719 18.922 11.414 1 88.62 122 LEU B CA 1
ATOM 4065 C C . LEU B 1 122 ? -18.625 20.094 11.766 1 88.62 122 LEU B C 1
ATOM 4067 O O . LEU B 1 122 ? -19.734 19.922 12.273 1 88.62 122 LEU B O 1
ATOM 4071 N N . ASP B 1 123 ? -18.062 21.219 11.539 1 83 123 ASP B N 1
ATOM 4072 C CA . ASP B 1 123 ? -18.797 22.453 11.773 1 83 123 ASP B CA 1
ATOM 4073 C C . ASP B 1 123 ? -19.875 22.672 10.711 1 83 123 ASP B C 1
ATOM 4075 O O . ASP B 1 123 ? -19.562 23 9.562 1 83 123 ASP B O 1
ATOM 4079 N N . SER B 1 124 ? -21.062 22.547 11.023 1 73.62 124 SER B N 1
ATOM 4080 C CA . SER B 1 124 ? -22.188 22.641 10.094 1 73.62 124 SER B CA 1
ATOM 4081 C C . SER B 1 124 ? -22.344 24.047 9.539 1 73.62 124 SER B C 1
ATOM 4083 O O . SER B 1 124 ? -22.953 24.234 8.484 1 73.62 124 SER B O 1
ATOM 4085 N N . THR B 1 125 ? -21.719 25 10.219 1 71.31 125 THR B N 1
ATOM 4086 C CA . THR B 1 125 ? -21.859 26.375 9.773 1 71.31 125 THR B CA 1
ATOM 4087 C C . THR B 1 125 ? -21.078 26.609 8.477 1 71.31 125 THR B C 1
ATOM 4089 O O . THR B 1 125 ? -21.328 27.594 7.77 1 71.31 125 THR B O 1
ATOM 4092 N N . LEU B 1 126 ? -20.266 25.703 8.164 1 73.31 126 LEU B N 1
ATOM 4093 C CA . LEU B 1 126 ? -19.406 25.875 6.996 1 73.31 126 LEU B CA 1
ATOM 4094 C C . LEU B 1 126 ? -20.094 25.391 5.73 1 73.31 126 LEU B C 1
ATOM 4096 O O . LEU B 1 126 ? -19.562 25.531 4.629 1 73.31 126 LEU B O 1
ATOM 4100 N N . GLY B 1 127 ? -21.281 24.922 5.816 1 75.81 127 GLY B N 1
ATOM 4101 C CA . GLY B 1 127 ? -22.156 24.594 4.691 1 75.81 127 GLY B CA 1
ATOM 4102 C C . GLY B 1 127 ? -21.516 23.625 3.711 1 75.81 127 GLY B C 1
ATOM 4103 O O . GLY B 1 127 ? -21.078 22.547 4.098 1 75.81 127 GLY B O 1
ATOM 4104 N N . ARG B 1 128 ? -21.344 24.172 2.523 1 76.5 128 ARG B N 1
ATOM 4105 C CA . ARG B 1 128 ? -20.922 23.375 1.374 1 76.5 128 ARG B CA 1
ATOM 4106 C C . ARG B 1 128 ? -19.484 22.906 1.515 1 76.5 128 ARG B C 1
ATOM 4108 O O . ARG B 1 128 ? -19.156 21.781 1.155 1 76.5 128 ARG B O 1
ATOM 4115 N N . ARG B 1 129 ? -18.641 23.734 2.062 1 78.94 129 ARG B N 1
ATOM 4116 C CA . ARG B 1 129 ? -17.234 23.391 2.201 1 78.94 129 ARG B CA 1
ATOM 4117 C C . ARG B 1 129 ? -17.047 22.203 3.148 1 78.94 129 ARG B C 1
ATOM 4119 O O . ARG B 1 129 ? -16.234 21.312 2.891 1 78.94 129 ARG B O 1
ATOM 4126 N N . ALA B 1 130 ? -17.781 22.219 4.184 1 78.06 130 ALA B N 1
ATOM 4127 C CA . ALA B 1 130 ? -17.719 21.125 5.148 1 78.06 130 ALA B CA 1
ATOM 4128 C C . ALA B 1 130 ? -18.219 19.828 4.531 1 78.06 130 ALA B C 1
ATOM 4130 O O . ALA B 1 130 ? -17.656 18.75 4.777 1 78.06 130 ALA B O 1
ATOM 4131 N N . GLU B 1 131 ? -19.172 19.953 3.725 1 80.25 131 GLU B N 1
ATOM 4132 C CA . GLU B 1 131 ? -19.719 18.766 3.072 1 80.25 131 GLU B CA 1
ATOM 4133 C C . GLU B 1 131 ? -18.75 18.188 2.062 1 80.25 131 GLU B C 1
ATOM 4135 O O . GLU B 1 131 ? -18.609 16.969 1.956 1 80.25 131 GLU B O 1
ATOM 4140 N N . GLU B 1 132 ? -18.156 19.031 1.398 1 82.75 132 GLU B N 1
ATOM 4141 C CA . GLU B 1 132 ? -17.156 18.578 0.431 1 82.75 132 GLU B CA 1
ATOM 4142 C C . GLU B 1 132 ? -16 17.859 1.124 1 82.75 132 GLU B C 1
ATOM 4144 O O . GLU B 1 132 ? -15.531 16.828 0.645 1 82.75 132 GLU B O 1
ATOM 4149 N N . ARG B 1 133 ? -15.648 18.438 2.186 1 84.44 133 ARG B N 1
ATOM 4150 C CA . ARG B 1 133 ? -14.562 17.812 2.949 1 84.44 133 ARG B CA 1
ATOM 4151 C C . ARG B 1 133 ? -14.984 16.469 3.514 1 84.44 133 ARG B C 1
ATOM 4153 O O . ARG B 1 133 ? -14.195 15.523 3.529 1 84.44 133 ARG B O 1
ATOM 4160 N N . PHE B 1 134 ? -16.219 16.484 3.943 1 86.81 134 PHE B N 1
ATOM 4161 C CA . PHE B 1 134 ? -16.781 15.234 4.445 1 86.81 134 PHE B CA 1
ATOM 4162 C C . PHE B 1 134 ? -16.797 14.172 3.359 1 86.81 134 PHE B C 1
ATOM 4164 O O . PHE B 1 134 ? -16.359 13.039 3.586 1 86.81 134 PHE B O 1
ATOM 4171 N N . MET B 1 135 ? -17.156 14.539 2.23 1 85.5 135 MET B N 1
ATOM 4172 C CA . MET B 1 135 ? -17.234 13.617 1.104 1 85.5 135 MET B CA 1
ATOM 4173 C C . MET B 1 135 ? -15.859 13.125 0.689 1 85.5 135 MET B C 1
ATOM 4175 O O . MET B 1 135 ? -15.688 11.961 0.322 1 85.5 135 MET B O 1
ATOM 4179 N N . ALA B 1 136 ? -14.945 13.953 0.742 1 84.94 136 ALA B N 1
ATOM 4180 C CA . ALA B 1 136 ? -13.578 13.57 0.39 1 84.94 136 ALA B CA 1
ATOM 4181 C C . ALA B 1 136 ? -13.047 12.492 1.333 1 84.94 136 ALA B C 1
ATOM 4183 O O . ALA B 1 136 ? -12.453 11.508 0.888 1 84.94 136 ALA B O 1
ATOM 4184 N N . GLU B 1 137 ? -13.281 12.695 2.598 1 86.5 137 GLU B N 1
ATOM 4185 C CA . GLU B 1 137 ? -12.828 11.734 3.598 1 86.5 137 GLU B CA 1
ATOM 4186 C C . GLU B 1 137 ? -13.539 10.398 3.434 1 86.5 137 GLU B C 1
ATOM 4188 O O . GLU B 1 137 ? -12.891 9.352 3.346 1 86.5 137 GLU B O 1
ATOM 4193 N N . VAL B 1 138 ? -14.812 10.453 3.334 1 84.31 138 VAL B N 1
ATOM 4194 C CA . VAL B 1 138 ? -15.617 9.25 3.236 1 84.31 138 VAL B CA 1
ATOM 4195 C C . VAL B 1 138 ? -15.336 8.539 1.911 1 84.31 138 VAL B C 1
ATOM 4197 O O . VAL B 1 138 ? -15.367 7.309 1.839 1 84.31 138 VAL B O 1
ATOM 4200 N N . GLY B 1 139 ? -14.977 9.32 0.934 1 83.69 139 GLY B N 1
ATOM 4201 C CA . GLY B 1 139 ? -14.695 8.773 -0.385 1 83.69 139 GLY B CA 1
ATOM 4202 C C . GLY B 1 139 ? -13.477 7.871 -0.413 1 83.69 139 GLY B C 1
ATOM 4203 O O . GLY B 1 139 ? -13.305 7.082 -1.345 1 83.69 139 GLY B O 1
ATOM 4204 N N . THR B 1 140 ? -12.68 8 0.565 1 81.38 140 THR B N 1
ATOM 4205 C CA . THR B 1 140 ? -11.469 7.184 0.606 1 81.38 140 THR B CA 1
ATOM 4206 C C . THR B 1 140 ? -11.758 5.824 1.234 1 81.38 140 THR B C 1
ATOM 4208 O O . THR B 1 140 ? -10.938 4.906 1.137 1 81.38 140 THR B O 1
ATOM 4211 N N . ILE B 1 141 ? -12.922 5.676 1.834 1 74.94 141 ILE B N 1
ATOM 4212 C CA . ILE B 1 141 ? -13.273 4.422 2.492 1 74.94 141 ILE B CA 1
ATOM 4213 C C . ILE B 1 141 ? -13.32 3.295 1.463 1 74.94 141 ILE B C 1
ATOM 4215 O O . ILE B 1 141 ? -13.922 3.438 0.399 1 74.94 141 ILE B O 1
ATOM 4219 N N . GLY B 1 142 ? -12.656 2.193 1.809 1 75.69 142 GLY B N 1
ATOM 4220 C CA . GLY B 1 142 ? -12.641 1.033 0.932 1 75.69 142 GLY B CA 1
ATOM 4221 C C . GLY B 1 142 ? -11.695 1.181 -0.244 1 75.69 142 GLY B C 1
ATOM 4222 O O . GLY B 1 142 ? -11.617 0.295 -1.097 1 75.69 142 GLY B O 1
ATOM 4223 N N . ARG B 1 143 ? -10.977 2.307 -0.195 1 85.5 143 ARG B N 1
ATOM 4224 C CA . ARG B 1 143 ? -10.094 2.559 -1.331 1 85.5 143 ARG B CA 1
ATOM 4225 C C . ARG B 1 143 ? -8.648 2.717 -0.877 1 85.5 143 ARG B C 1
ATOM 4227 O O . ARG B 1 143 ? -7.75 2.906 -1.7 1 85.5 143 ARG B O 1
ATOM 4234 N N . THR B 1 144 ? -8.516 2.686 0.378 1 90.44 144 THR B N 1
ATOM 4235 C CA . THR B 1 144 ? -7.168 2.783 0.927 1 90.44 144 THR B CA 1
ATOM 4236 C C . THR B 1 144 ? -7.023 1.911 2.172 1 90.44 144 THR B C 1
ATOM 4238 O O . THR B 1 144 ? -7.988 1.724 2.918 1 90.44 144 THR B O 1
ATOM 4241 N N . TYR B 1 145 ? -5.953 1.325 2.316 1 92 145 TYR B N 1
ATOM 4242 C CA . TYR B 1 145 ? -5.535 0.612 3.52 1 92 145 TYR B CA 1
ATOM 4243 C C . TYR B 1 145 ? -4.016 0.548 3.617 1 92 145 TYR B C 1
ATOM 4245 O O . TYR B 1 145 ? -3.361 -0.08 2.783 1 92 145 TYR B O 1
ATOM 4253 N N . HIS B 1 146 ? -3.52 1.169 4.57 1 96.38 146 HIS B N 1
ATOM 4254 C CA . HIS B 1 146 ? -2.074 1.262 4.742 1 96.38 146 HIS B CA 1
ATOM 4255 C C . HIS B 1 146 ? -1.706 1.53 6.195 1 96.38 146 HIS B C 1
ATOM 4257 O O . HIS B 1 146 ? -2.381 2.307 6.879 1 96.38 146 HIS B O 1
ATOM 4263 N N . ILE B 1 147 ? -0.647 1.014 6.605 1 96.25 147 ILE B N 1
ATOM 4264 C CA . ILE B 1 147 ? -0.254 1.055 8.008 1 96.25 147 ILE B CA 1
ATOM 4265 C C . ILE B 1 147 ? 0.046 2.494 8.422 1 96.25 147 ILE B C 1
ATOM 4267 O O . ILE B 1 147 ? -0.02 2.836 9.609 1 96.25 147 ILE B O 1
ATOM 4271 N N . ASN B 1 148 ? 0.381 3.365 7.48 1 97.94 148 ASN B N 1
ATOM 4272 C CA . ASN B 1 148 ? 0.721 4.754 7.777 1 97.94 148 ASN B CA 1
ATOM 4273 C C . ASN B 1 148 ? -0.427 5.695 7.43 1 97.94 148 ASN B C 1
ATOM 4275 O O . ASN B 1 148 ? -0.212 6.891 7.223 1 97.94 148 ASN B O 1
ATOM 4279 N N . LEU B 1 149 ? -1.626 5.246 7.262 1 96.94 149 LEU B N 1
ATOM 4280 C CA . LEU B 1 149 ? -2.842 6.043 7.137 1 96.94 149 LEU B CA 1
ATOM 4281 C C . LEU B 1 149 ? -3.758 5.824 8.336 1 96.94 149 LEU B C 1
ATOM 4283 O O . LEU B 1 149 ? -3.957 4.688 8.773 1 96.94 149 LEU B O 1
ATOM 4287 N N . VAL B 1 150 ? -4.227 6.898 8.898 1 96.31 150 VAL B N 1
ATOM 4288 C CA . VAL B 1 150 ? -5.176 6.766 10 1 96.31 150 VAL B CA 1
ATOM 4289 C C . VAL B 1 150 ? -6.434 6.047 9.508 1 96.31 150 VAL B C 1
ATOM 4291 O O . VAL B 1 150 ? -6.945 6.348 8.43 1 96.31 150 VAL B O 1
ATOM 4294 N N . ARG B 1 151 ? -6.852 5.168 10.258 1 92.25 151 ARG B N 1
ATOM 4295 C CA . ARG B 1 151 ? -8.016 4.375 9.875 1 92.25 151 ARG B CA 1
ATOM 4296 C C . ARG B 1 151 ? -9.312 5.125 10.164 1 92.25 151 ARG B C 1
ATOM 4298 O O . ARG B 1 151 ? -9.516 5.613 11.281 1 92.25 151 ARG B O 1
ATOM 4305 N N . LEU B 1 152 ? -10.133 5.223 9.164 1 91.44 152 LEU B N 1
ATOM 4306 C CA . LEU B 1 152 ? -11.5 5.711 9.344 1 91.44 152 LEU B CA 1
ATOM 4307 C C . LEU B 1 152 ? -12.43 4.578 9.773 1 91.44 152 LEU B C 1
ATOM 4309 O O . LEU B 1 152 ? -12.719 3.68 8.977 1 91.44 152 LEU B O 1
ATOM 4313 N N . CYS B 1 153 ? -12.891 4.633 10.953 1 89.38 153 CYS B N 1
ATOM 4314 C CA . CYS B 1 153 ? -13.688 3.557 11.523 1 89.38 153 CYS B CA 1
ATOM 4315 C C . CYS B 1 153 ? -15.156 3.695 11.125 1 89.38 153 CYS B C 1
ATOM 4317 O O . CYS B 1 153 ? -15.883 2.705 11.086 1 89.38 153 CYS B O 1
ATOM 4319 N N . GLY B 1 154 ? -15.555 4.883 10.898 1 89.62 154 GLY B N 1
ATOM 4320 C CA . GLY B 1 154 ? -16.938 5.121 10.539 1 89.62 154 GLY B CA 1
ATOM 4321 C C . GLY B 1 154 ? -17.266 6.594 10.367 1 89.62 154 GLY B C 1
ATOM 4322 O O . GLY B 1 154 ? -16.375 7.438 10.359 1 89.62 154 GLY B O 1
ATOM 4323 N N . PHE B 1 155 ? -18.547 6.84 10.102 1 90.19 155 PHE B N 1
ATOM 4324 C CA . PHE B 1 155 ? -19 8.211 9.898 1 90.19 155 PHE B CA 1
ATOM 4325 C C . PHE B 1 155 ? -20.453 8.367 10.305 1 90.19 155 PHE B C 1
ATOM 4327 O O . PHE B 1 155 ? -21.172 7.371 10.445 1 90.19 155 PHE B O 1
ATOM 4334 N N . CYS B 1 156 ? -20.781 9.5 10.641 1 89.62 156 CYS B N 1
ATOM 4335 C CA . CYS B 1 156 ? -22.172 9.906 10.898 1 89.62 156 CYS B CA 1
ATOM 4336 C C . CYS B 1 156 ? -22.578 11.031 9.961 1 89.62 156 CYS B C 1
ATOM 4338 O O . CYS B 1 156 ? -21.891 12.047 9.859 1 89.62 156 CYS B O 1
ATOM 4340 N N . PHE B 1 157 ? -23.625 10.773 9.242 1 85.06 157 PHE B N 1
ATOM 4341 C CA . PHE B 1 157 ? -24.203 11.797 8.367 1 85.06 157 PHE B CA 1
ATOM 4342 C C . PHE B 1 157 ? -25.688 11.992 8.656 1 85.06 157 PHE B C 1
ATOM 4344 O O . PHE B 1 157 ? -26.531 11.359 8.023 1 85.06 157 PHE B O 1
ATOM 4351 N N . ASP B 1 158 ? -25.906 12.773 9.555 1 80.56 158 ASP B N 1
ATOM 4352 C CA . ASP B 1 158 ? -27.266 13.148 9.938 1 80.56 158 ASP B CA 1
ATOM 4353 C C . ASP B 1 158 ? -27.516 14.633 9.672 1 80.56 158 ASP B C 1
ATOM 4355 O O . ASP B 1 158 ? -26.594 15.375 9.336 1 80.56 158 ASP B O 1
ATOM 4359 N N . VAL B 1 159 ? -28.75 15.039 9.695 1 76 159 VAL B N 1
ATOM 4360 C CA . VAL B 1 159 ? -29.125 16.422 9.43 1 76 159 VAL B CA 1
ATOM 4361 C C . VAL B 1 159 ? -28.422 17.344 10.414 1 76 159 VAL B C 1
ATOM 4363 O O . VAL B 1 159 ? -27.922 18.406 10.031 1 76 159 VAL B O 1
ATOM 4366 N N . SER B 1 160 ? -28.328 16.875 11.586 1 77.5 160 SER B N 1
ATOM 4367 C CA . SER B 1 160 ? -27.812 17.766 12.633 1 77.5 160 SER B CA 1
ATOM 4368 C C . SER B 1 160 ? -26.328 17.531 12.875 1 77.5 160 SER B C 1
ATOM 4370 O O . SER B 1 160 ? -25.641 18.406 13.383 1 77.5 160 SER B O 1
ATOM 4372 N N . VAL B 1 161 ? -25.875 16.422 12.562 1 85.44 161 VAL B N 1
ATOM 4373 C CA . VAL B 1 161 ? -24.5 16.094 12.953 1 85.44 161 VAL B CA 1
ATOM 4374 C C . VAL B 1 161 ? -23.797 15.391 11.797 1 85.44 161 VAL B C 1
ATOM 4376 O O . VAL B 1 161 ? -24.312 14.414 11.25 1 85.44 161 VAL B O 1
ATOM 4379 N N . LYS B 1 162 ? -22.75 15.938 11.375 1 87.56 162 LYS B N 1
ATOM 4380 C CA . LYS B 1 162 ? -21.797 15.281 10.484 1 87.56 162 LYS B CA 1
ATOM 4381 C C . LYS B 1 162 ? -20.469 15.039 11.195 1 87.56 162 LYS B C 1
ATOM 4383 O O . LYS B 1 162 ? -19.875 15.969 11.742 1 87.56 162 LYS B O 1
ATOM 4388 N N . ALA B 1 163 ? -20.109 13.758 11.227 1 93 163 ALA B N 1
ATOM 4389 C CA . ALA B 1 163 ? -18.906 13.438 11.992 1 93 163 ALA B CA 1
ATOM 4390 C C . ALA B 1 163 ? -18.141 12.273 11.352 1 93 163 ALA B C 1
ATOM 4392 O O . ALA B 1 163 ? -18.719 11.477 10.609 1 93 163 ALA B O 1
ATOM 4393 N N . LEU B 1 164 ? -16.922 12.273 11.586 1 93.12 164 LEU B N 1
ATOM 4394 C CA . LEU B 1 164 ? -16.031 11.203 11.18 1 93.12 164 LEU B CA 1
ATOM 4395 C C . LEU B 1 164 ? -15.391 10.531 12.391 1 93.12 164 LEU B C 1
ATOM 4397 O O . LEU B 1 164 ? -14.961 11.211 13.328 1 93.12 164 LEU B O 1
ATOM 4401 N N . VAL B 1 165 ? -15.367 9.219 12.422 1 94.25 165 VAL B N 1
ATOM 4402 C CA . VAL B 1 165 ? -14.82 8.461 13.539 1 94.25 165 VAL B CA 1
ATOM 4403 C C . VAL B 1 165 ? -13.523 7.777 13.109 1 94.25 165 VAL B C 1
ATOM 4405 O O . VAL B 1 165 ? -13.531 6.934 12.211 1 94.25 165 VAL B O 1
ATOM 4408 N N . TYR B 1 166 ? -12.422 8.141 13.836 1 95.12 166 TYR B N 1
ATOM 4409 C CA . TYR B 1 166 ? -11.102 7.621 13.5 1 95.12 166 TYR B CA 1
ATOM 4410 C C . TYR B 1 166 ? -10.531 6.797 14.648 1 95.12 166 TYR B C 1
ATOM 4412 O O . TYR B 1 166 ? -10.984 6.918 15.789 1 95.12 166 TYR B O 1
ATOM 4420 N N . GLU B 1 167 ? -9.586 5.859 14.258 1 95 167 GLU B N 1
ATOM 4421 C CA . GLU B 1 167 ? -8.773 5.293 15.328 1 95 167 GLU B CA 1
ATOM 4422 C C . GLU B 1 167 ? -8.07 6.387 16.125 1 95 167 GLU B C 1
ATOM 4424 O O . GLU B 1 167 ? -7.676 7.41 15.562 1 95 167 GLU B O 1
ATOM 4429 N N . TYR B 1 168 ? -7.938 6.211 17.406 1 96.62 168 TYR B N 1
ATOM 4430 C CA . TYR B 1 168 ? -7.309 7.195 18.281 1 96.62 168 TYR B CA 1
ATOM 4431 C C . TYR B 1 168 ? -5.793 7.074 18.234 1 96.62 168 TYR B C 1
ATOM 4433 O O . TYR B 1 168 ? -5.246 5.977 18.406 1 96.62 168 TYR B O 1
ATOM 4441 N N . MET B 1 169 ? -5.105 8.164 18.031 1 96.44 169 MET B N 1
ATOM 4442 C CA . MET B 1 169 ? -3.646 8.234 18.031 1 96.44 169 MET B CA 1
ATOM 4443 C C . MET B 1 169 ? -3.119 8.836 19.328 1 96.44 169 MET B C 1
ATOM 4445 O O . MET B 1 169 ? -3.172 10.047 19.516 1 96.44 169 MET B O 1
ATOM 4449 N N . GLU B 1 170 ? -2.494 8.094 20.125 1 94 170 GLU B N 1
ATOM 4450 C CA . GLU B 1 170 ? -2.27 8.414 21.531 1 94 170 GLU B CA 1
ATOM 4451 C C . GLU B 1 170 ? -1.198 9.484 21.688 1 94 170 GLU B C 1
ATOM 4453 O O . GLU B 1 170 ? -1.189 10.219 22.672 1 94 170 GLU B O 1
ATOM 4458 N N . ASN B 1 171 ? -0.292 9.609 20.75 1 94.31 171 ASN B N 1
ATOM 4459 C CA . ASN B 1 171 ? 0.795 10.562 20.938 1 94.31 171 ASN B CA 1
ATOM 4460 C C . ASN B 1 171 ? 0.518 11.867 20.203 1 94.31 171 ASN B C 1
ATOM 4462 O O . ASN B 1 171 ? 1.396 12.727 20.094 1 94.31 171 ASN B O 1
ATOM 4466 N N . GLY B 1 172 ? -0.703 12.008 19.594 1 93.06 172 GLY B N 1
ATOM 4467 C CA . GLY B 1 172 ? -1.125 13.266 19 1 93.06 172 GLY B CA 1
ATOM 4468 C C . GLY B 1 172 ? -0.398 13.586 17.703 1 93.06 172 GLY B C 1
ATOM 4469 O O . GLY B 1 172 ? 0.051 12.68 17 1 93.06 172 GLY B O 1
ATOM 4470 N N . SER B 1 173 ? -0.368 14.859 17.391 1 94.25 173 SER B N 1
ATOM 4471 C CA . SER B 1 173 ? 0.163 15.297 16.094 1 94.25 173 SER B CA 1
ATOM 4472 C C . SER B 1 173 ? 1.65 15.609 16.188 1 94.25 173 SER B C 1
ATOM 4474 O O . SER B 1 173 ? 2.146 15.969 17.266 1 94.25 173 SER B O 1
ATOM 4476 N N . LEU B 1 174 ? 2.346 15.5 15.094 1 96 174 LEU B N 1
ATOM 4477 C CA . LEU B 1 174 ? 3.789 15.688 15.008 1 96 174 LEU B CA 1
ATOM 4478 C C . LEU B 1 174 ? 4.172 17.125 15.359 1 96 174 LEU B C 1
ATOM 4480 O O . LEU B 1 174 ? 5.223 17.359 15.961 1 96 174 LEU B O 1
ATOM 4484 N N . ASP B 1 175 ? 3.314 18.156 15.008 1 93.5 175 ASP B N 1
ATOM 4485 C CA . ASP B 1 175 ? 3.633 19.547 15.266 1 93.5 175 ASP B CA 1
ATOM 4486 C C . ASP B 1 175 ? 3.84 19.797 16.75 1 93.5 175 ASP B C 1
ATOM 4488 O O . ASP B 1 175 ? 4.703 20.594 17.141 1 93.5 175 ASP B O 1
ATOM 4492 N N . ARG B 1 176 ? 3.158 19.078 17.578 1 90.81 176 ARG B N 1
ATOM 4493 C CA . ARG B 1 176 ? 3.289 19.234 19.031 1 90.81 176 ARG B CA 1
ATOM 4494 C C . ARG B 1 176 ? 4.66 18.766 19.5 1 90.81 176 ARG B C 1
ATOM 4496 O O . ARG B 1 176 ? 5.215 19.328 20.453 1 90.81 176 ARG B O 1
ATOM 4503 N N . HIS B 1 177 ? 5.172 17.781 18.891 1 91.25 177 HIS B N 1
ATOM 4504 C CA . HIS B 1 177 ? 6.461 17.203 19.281 1 91.25 177 HIS B CA 1
ATOM 4505 C C . HIS B 1 177 ? 7.613 18 18.672 1 91.25 177 HIS B C 1
ATOM 4507 O O . HIS B 1 177 ? 8.695 18.078 19.266 1 91.25 177 HIS B O 1
ATOM 4513 N N . LEU B 1 178 ? 7.363 18.578 17.547 1 90.94 178 LEU B N 1
ATOM 4514 C CA . LEU B 1 178 ? 8.422 19.312 16.859 1 90.94 178 LEU B CA 1
ATOM 4515 C C . LEU B 1 178 ? 8.562 20.719 17.438 1 90.94 178 LEU B C 1
ATOM 4517 O O . LEU B 1 178 ? 9.672 21.234 17.594 1 90.94 178 LEU B O 1
ATOM 4521 N N . PHE B 1 179 ? 7.422 21.391 17.703 1 87.06 179 PHE B N 1
ATOM 4522 C CA . PHE B 1 179 ? 7.445 22.828 17.984 1 87.06 179 PHE B CA 1
ATOM 4523 C C . PHE B 1 179 ? 7.07 23.094 19.438 1 87.06 179 PHE B C 1
ATOM 4525 O O . PHE B 1 179 ? 7.203 24.219 19.922 1 87.06 179 PHE B O 1
ATOM 4532 N N . GLY B 1 180 ? 6.473 22.141 20.062 1 74.88 180 GLY B N 1
ATOM 4533 C CA . GLY B 1 180 ? 5.98 22.375 21.422 1 74.88 180 GLY B CA 1
ATOM 4534 C C . GLY B 1 180 ? 7.09 22.5 22.438 1 74.88 180 GLY B C 1
ATOM 4535 O O . GLY B 1 180 ? 8.227 22.094 22.188 1 74.88 180 GLY B O 1
ATOM 4536 N N . SER B 1 181 ? 6.988 23.359 23.484 1 63.84 181 SER B N 1
ATOM 4537 C CA . SER B 1 181 ? 7.902 23.516 24.609 1 63.84 181 SER B CA 1
ATOM 4538 C C . SER B 1 181 ? 8.047 22.219 25.391 1 63.84 181 SER B C 1
ATOM 4540 O O . SER B 1 181 ? 7.066 21.5 25.594 1 63.84 181 SER B O 1
ATOM 4542 N N . PRO B 1 182 ? 9.328 21.578 25.469 1 56.09 182 PRO B N 1
ATOM 4543 C CA . PRO B 1 182 ? 9.547 20.344 26.203 1 56.09 182 PRO B CA 1
ATOM 4544 C C . PRO B 1 182 ? 8.703 20.25 27.469 1 56.09 182 PRO B C 1
ATOM 4546 O O . PRO B 1 182 ? 8.242 19.172 27.844 1 56.09 182 PRO B O 1
ATOM 4549 N N . LEU B 1 183 ? 8.711 21.297 28.297 1 50.94 183 LEU B N 1
ATOM 4550 C CA . LEU B 1 183 ? 8.102 21.312 29.625 1 50.94 183 LEU B CA 1
ATOM 4551 C C . LEU B 1 183 ? 6.59 21.109 29.516 1 50.94 183 LEU B C 1
ATOM 4553 O O . LEU B 1 183 ? 5.973 20.547 30.422 1 50.94 183 LEU B O 1
ATOM 4557 N N . GLU B 1 184 ? 6.004 21.719 28.609 1 49.38 184 GLU B N 1
ATOM 4558 C CA . GLU B 1 184 ? 4.559 21.922 28.672 1 49.38 184 GLU B CA 1
ATOM 4559 C C . GLU B 1 184 ? 3.807 20.625 28.359 1 49.38 184 GLU B C 1
ATOM 4561 O O . GLU B 1 184 ? 2.723 20.391 28.891 1 49.38 184 GLU B O 1
ATOM 4566 N N . ARG B 1 185 ? 4.078 19.797 27.359 1 52.34 185 ARG B N 1
ATOM 4567 C CA . ARG B 1 185 ? 2.971 18.938 26.984 1 52.34 185 ARG B CA 1
ATOM 4568 C C . ARG B 1 185 ? 3.373 17.469 27.047 1 52.34 185 ARG B C 1
ATOM 4570 O O . ARG B 1 185 ? 2.701 16.594 26.484 1 52.34 185 ARG B O 1
ATOM 4577 N N . GLY B 1 186 ? 4.262 17.125 28.109 1 54.62 186 GLY B N 1
ATOM 4578 C CA . GLY B 1 186 ? 4.523 15.703 28.266 1 54.62 186 GLY B CA 1
ATOM 4579 C C . GLY B 1 186 ? 4.984 15.031 26.984 1 54.62 186 GLY B C 1
ATOM 4580 O O . GLY B 1 186 ? 4.707 13.852 26.766 1 54.62 186 GLY B O 1
ATOM 4581 N N . THR B 1 187 ? 5.473 15.906 26.172 1 60.72 187 THR B N 1
ATOM 4582 C CA . THR B 1 187 ? 5.922 15.312 24.922 1 60.72 187 THR B CA 1
ATOM 4583 C C . THR B 1 187 ? 7.34 14.758 25.062 1 60.72 187 THR B C 1
ATOM 4585 O O . THR B 1 187 ? 8.141 15.281 25.844 1 60.72 187 THR B O 1
ATOM 4588 N N . VAL B 1 188 ? 7.438 13.5 24.672 1 64.88 188 VAL B N 1
ATOM 4589 C CA . VAL B 1 188 ? 8.742 12.844 24.609 1 64.88 188 VAL B CA 1
ATOM 4590 C C . VAL B 1 188 ? 9.555 13.422 23.453 1 64.88 188 VAL B C 1
ATOM 4592 O O . VAL B 1 188 ? 9.016 13.664 22.359 1 64.88 188 VAL B O 1
ATOM 4595 N N . ASP B 1 189 ? 10.648 13.914 23.812 1 76.94 189 ASP B N 1
ATOM 4596 C CA . ASP B 1 189 ? 11.562 14.344 22.766 1 76.94 189 ASP B CA 1
ATOM 4597 C C . ASP B 1 189 ? 11.836 13.211 21.781 1 76.94 189 ASP B C 1
ATOM 4599 O O . ASP B 1 189 ? 12.242 12.117 22.172 1 76.94 189 ASP B O 1
ATOM 4603 N N . ILE B 1 190 ? 11.516 13.516 20.531 1 86.69 190 ILE B N 1
ATOM 4604 C CA . ILE B 1 190 ? 11.734 12.523 19.5 1 86.69 190 ILE B CA 1
ATOM 4605 C C . ILE B 1 190 ? 13.195 12.562 19.031 1 86.69 190 ILE B C 1
ATOM 4607 O O . ILE B 1 190 ? 13.672 13.594 18.562 1 86.69 190 ILE B O 1
ATOM 4611 N N . GLY B 1 191 ? 13.898 11.492 19.344 1 88.06 191 GLY B N 1
ATOM 4612 C CA . GLY B 1 191 ? 15.242 11.398 18.797 1 88.06 191 GLY B CA 1
ATOM 4613 C C . GLY B 1 191 ? 15.266 11.383 17.281 1 88.06 191 GLY B C 1
ATOM 4614 O O . GLY B 1 191 ? 14.234 11.18 16.641 1 88.06 191 GLY B O 1
ATOM 4615 N N . PHE B 1 192 ? 16.422 11.617 16.75 1 91.62 192 PHE B N 1
ATOM 4616 C CA . PHE B 1 192 ? 16.516 11.766 15.297 1 91.62 192 PHE B CA 1
ATOM 4617 C C . PHE B 1 192 ? 16.172 10.453 14.594 1 91.62 192 PHE B C 1
ATOM 4619 O O . PHE B 1 192 ? 15.57 10.469 13.516 1 91.62 192 PHE B O 1
ATOM 4626 N N . ASN B 1 193 ? 16.641 9.398 15.148 1 91.75 193 ASN B N 1
ATOM 4627 C CA . ASN B 1 193 ? 16.312 8.109 14.531 1 91.75 193 ASN B CA 1
ATOM 4628 C C . ASN B 1 193 ? 14.812 7.926 14.367 1 91.75 193 ASN B C 1
ATOM 4630 O O . ASN B 1 193 ? 14.352 7.465 13.312 1 91.75 193 ASN B O 1
ATOM 4634 N N . LYS B 1 194 ? 14.133 8.234 15.391 1 93.31 194 LYS B N 1
ATOM 4635 C CA . LYS B 1 194 ? 12.68 8.133 15.328 1 93.31 194 LYS B CA 1
ATOM 4636 C C . LYS B 1 194 ? 12.102 9.148 14.336 1 93.31 194 LYS B C 1
ATOM 4638 O O . LYS B 1 194 ? 11.141 8.852 13.625 1 93.31 194 LYS B O 1
ATOM 4643 N N . LEU B 1 195 ? 12.672 10.305 14.336 1 94.62 195 LEU B N 1
ATOM 4644 C CA . LEU B 1 195 ? 12.25 11.32 13.375 1 94.62 195 LEU B CA 1
ATOM 4645 C C . LEU B 1 195 ? 12.438 10.836 11.945 1 94.62 195 LEU B C 1
ATOM 4647 O O . LEU B 1 195 ? 11.57 11.039 11.094 1 94.62 195 LEU B O 1
ATOM 4651 N N . HIS B 1 196 ? 13.539 10.203 11.75 1 96.25 196 HIS B N 1
ATOM 4652 C CA . HIS B 1 196 ? 13.812 9.625 10.438 1 96.25 196 HIS B CA 1
ATOM 4653 C C . HIS B 1 196 ? 12.797 8.547 10.094 1 96.25 196 HIS B C 1
ATOM 4655 O O . HIS B 1 196 ? 12.305 8.492 8.961 1 96.25 196 HIS B O 1
ATOM 4661 N N . GLU B 1 197 ? 12.438 7.766 11.023 1 96.88 197 GLU B N 1
ATOM 4662 C CA . GLU B 1 197 ? 11.422 6.734 10.812 1 96.88 197 GLU B CA 1
ATOM 4663 C C . GLU B 1 197 ? 10.078 7.355 10.445 1 96.88 197 GLU B C 1
ATOM 4665 O O . GLU B 1 197 ? 9.359 6.824 9.594 1 96.88 197 GLU B O 1
ATOM 4670 N N . ILE B 1 198 ? 9.797 8.398 11.109 1 98 198 ILE B N 1
ATOM 4671 C CA . ILE B 1 198 ? 8.555 9.109 10.828 1 98 198 ILE B CA 1
ATOM 4672 C C . ILE B 1 198 ? 8.578 9.648 9.398 1 98 198 ILE B C 1
ATOM 4674 O O . ILE B 1 198 ? 7.602 9.492 8.656 1 98 198 ILE B O 1
ATOM 4678 N N . ALA B 1 199 ? 9.703 10.211 9.016 1 98.44 199 ALA B N 1
ATOM 4679 C CA . ALA B 1 199 ? 9.844 10.727 7.656 1 98.44 199 ALA B CA 1
ATOM 4680 C C . ALA B 1 199 ? 9.641 9.625 6.629 1 98.44 199 ALA B C 1
ATOM 4682 O O . ALA B 1 199 ? 8.914 9.797 5.652 1 98.44 199 ALA B O 1
ATOM 4683 N N . VAL B 1 200 ? 10.227 8.531 6.879 1 98.44 200 VAL B N 1
ATOM 4684 C CA . VAL B 1 200 ? 10.148 7.398 5.961 1 98.44 200 VAL B CA 1
ATOM 4685 C C . VAL B 1 200 ? 8.719 6.871 5.914 1 98.44 200 VAL B C 1
ATOM 4687 O O . VAL B 1 200 ? 8.188 6.586 4.836 1 98.44 200 VAL B O 1
ATOM 4690 N N . GLY B 1 201 ? 8.086 6.73 7.047 1 98.44 201 GLY B N 1
ATOM 4691 C CA . GLY B 1 201 ? 6.703 6.285 7.102 1 98.44 201 GLY B CA 1
ATOM 4692 C C . GLY B 1 201 ? 5.758 7.188 6.328 1 98.44 201 GLY B C 1
ATOM 4693 O O . GLY B 1 201 ? 4.891 6.703 5.598 1 98.44 201 GLY B O 1
ATOM 4694 N N . MET B 1 202 ? 5.953 8.445 6.434 1 98.69 202 MET B N 1
ATOM 4695 C CA . MET B 1 202 ? 5.133 9.406 5.699 1 98.69 202 MET B CA 1
ATOM 4696 C C . MET B 1 202 ? 5.371 9.289 4.199 1 98.69 202 MET B C 1
ATOM 4698 O O . MET B 1 202 ? 4.426 9.359 3.406 1 98.69 202 MET B O 1
ATOM 4702 N N . ALA B 1 203 ? 6.629 9.141 3.873 1 98.75 203 ALA B N 1
ATOM 4703 C CA . ALA B 1 203 ? 6.949 8.969 2.457 1 98.75 203 ALA B CA 1
ATOM 4704 C C . ALA B 1 203 ? 6.258 7.73 1.885 1 98.75 203 ALA B C 1
ATOM 4706 O O . ALA B 1 203 ? 5.707 7.777 0.783 1 98.75 203 ALA B O 1
ATOM 4707 N N . LYS B 1 204 ? 6.297 6.668 2.602 1 98.56 204 LYS B N 1
ATOM 4708 C CA . LYS B 1 204 ? 5.66 5.426 2.168 1 98.56 204 LYS B CA 1
ATOM 4709 C C . LYS B 1 204 ? 4.152 5.602 2.018 1 98.56 204 LYS B C 1
ATOM 4711 O O . LYS B 1 204 ? 3.553 5.082 1.076 1 98.56 204 LYS B O 1
ATOM 4716 N N . ALA B 1 205 ? 3.547 6.297 2.914 1 98.56 205 ALA B N 1
ATOM 4717 C CA . ALA B 1 205 ? 2.113 6.559 2.838 1 98.56 205 ALA B CA 1
ATOM 4718 C C . ALA B 1 205 ? 1.765 7.34 1.575 1 98.56 205 ALA B C 1
ATOM 4720 O O . ALA B 1 205 ? 0.831 6.98 0.854 1 98.56 205 ALA B O 1
ATOM 4721 N N . VAL B 1 206 ? 2.523 8.383 1.318 1 98.56 206 VAL B N 1
ATOM 4722 C CA . VAL B 1 206 ? 2.23 9.227 0.162 1 98.56 206 VAL B CA 1
ATOM 4723 C C . VAL B 1 206 ? 2.523 8.453 -1.124 1 98.56 206 VAL B C 1
ATOM 4725 O O . VAL B 1 206 ? 1.797 8.586 -2.111 1 98.56 206 VAL B O 1
ATOM 4728 N N . ARG B 1 207 ? 3.588 7.664 -1.129 1 98.5 207 ARG B N 1
ATOM 4729 C CA . ARG B 1 207 ? 3.848 6.789 -2.268 1 98.5 207 ARG B CA 1
ATOM 4730 C C . ARG B 1 207 ? 2.654 5.879 -2.545 1 98.5 207 ARG B C 1
ATOM 4732 O O . ARG B 1 207 ? 2.232 5.738 -3.695 1 98.5 207 ARG B O 1
ATOM 4739 N N . TYR B 1 208 ? 2.156 5.285 -1.532 1 98.38 208 TYR B N 1
ATOM 4740 C CA . TYR B 1 208 ? 1 4.406 -1.656 1 98.38 208 TYR B CA 1
ATOM 4741 C C . TYR B 1 208 ? -0.171 5.133 -2.307 1 98.38 208 TYR B C 1
ATOM 4743 O O . TYR B 1 208 ? -0.763 4.633 -3.268 1 98.38 208 TYR B O 1
ATOM 4751 N N . LEU B 1 209 ? -0.466 6.297 -1.876 1 97.62 209 LEU B N 1
ATOM 4752 C CA . LEU B 1 209 ? -1.583 7.086 -2.383 1 97.62 209 LEU B CA 1
ATOM 4753 C C . LEU B 1 209 ? -1.359 7.473 -3.84 1 97.62 209 LEU B C 1
ATOM 4755 O O . LEU B 1 209 ? -2.299 7.469 -4.641 1 97.62 209 LEU B O 1
ATOM 4759 N N . HIS B 1 210 ? -0.135 7.75 -4.168 1 97.06 210 HIS B N 1
ATOM 4760 C CA . HIS B 1 210 ? 0.185 8.234 -5.504 1 97.06 210 HIS B CA 1
ATOM 4761 C C . HIS B 1 210 ? 0.287 7.082 -6.5 1 97.06 210 HIS B C 1
ATOM 4763 O O . HIS B 1 210 ? -0.087 7.23 -7.664 1 97.06 210 HIS B O 1
ATOM 4769 N N . GLU B 1 211 ? 0.795 5.941 -5.988 1 96.75 211 GLU B N 1
ATOM 4770 C CA . GLU B 1 211 ? 1.319 5.012 -6.984 1 96.75 211 GLU B CA 1
ATOM 4771 C C . GLU B 1 211 ? 0.682 3.633 -6.84 1 96.75 211 GLU B C 1
ATOM 4773 O O . GLU B 1 211 ? 0.764 2.807 -7.75 1 96.75 211 GLU B O 1
ATOM 4778 N N . GLU B 1 212 ? 0.016 3.4 -5.715 1 97.12 212 GLU B N 1
ATOM 4779 C CA . GLU B 1 212 ? -0.289 1.991 -5.488 1 97.12 212 GLU B CA 1
ATOM 4780 C C . GLU B 1 212 ? -1.756 1.798 -5.113 1 97.12 212 GLU B C 1
ATOM 4782 O O . GLU B 1 212 ? -2.137 0.746 -4.594 1 97.12 212 GLU B O 1
ATOM 4787 N N . CYS B 1 213 ? -2.559 2.779 -5.258 1 94.19 213 CYS B N 1
ATOM 4788 C CA . CYS B 1 213 ? -4.016 2.691 -5.219 1 94.19 213 CYS B CA 1
ATOM 4789 C C . CYS B 1 213 ? -4.598 2.672 -6.625 1 94.19 213 CYS B C 1
ATOM 4791 O O . CYS B 1 213 ? -3.955 3.123 -7.574 1 94.19 213 CYS B O 1
ATOM 4793 N N . ALA B 1 214 ? -5.781 2.076 -6.738 1 90.19 214 ALA B N 1
ATOM 4794 C CA . ALA B 1 214 ? -6.426 2.027 -8.047 1 90.19 214 ALA B CA 1
ATOM 4795 C C . ALA B 1 214 ? -6.582 3.43 -8.633 1 90.19 214 ALA B C 1
ATOM 4797 O O . ALA B 1 214 ? -6.316 3.648 -9.82 1 90.19 214 ALA B O 1
ATOM 4798 N N . GLN B 1 215 ? -7.051 4.328 -7.832 1 90.69 215 GLN B N 1
ATOM 4799 C CA . GLN B 1 215 ? -7.035 5.746 -8.18 1 90.69 215 GLN B CA 1
ATOM 4800 C C . GLN B 1 215 ? -5.918 6.48 -7.449 1 90.69 215 GLN B C 1
ATOM 4802 O O . GLN B 1 215 ? -5.648 6.203 -6.277 1 90.69 215 GLN B O 1
ATOM 4807 N N . ARG B 1 216 ? -5.309 7.359 -8.227 1 93.44 216 ARG B N 1
ATOM 4808 C CA . ARG B 1 216 ? -4.328 8.219 -7.578 1 93.44 216 ARG B CA 1
ATOM 4809 C C . ARG B 1 216 ? -5 9.195 -6.613 1 93.44 216 ARG B C 1
ATOM 4811 O O . ARG B 1 216 ? -6.023 9.789 -6.941 1 93.44 216 ARG B O 1
ATOM 4818 N N . ILE B 1 217 ? -4.473 9.344 -5.418 1 94.06 217 ILE B N 1
ATOM 4819 C CA . ILE B 1 217 ? -5.055 10.234 -4.422 1 94.06 217 ILE B CA 1
ATOM 4820 C C . ILE B 1 217 ? -4.082 11.375 -4.113 1 94.06 217 ILE B C 1
ATOM 4822 O O . ILE B 1 217 ? -2.955 11.133 -3.678 1 94.06 217 ILE B O 1
ATOM 4826 N N . VAL B 1 218 ? -4.527 12.562 -4.363 1 93.81 218 VAL B N 1
ATOM 4827 C CA . VAL B 1 218 ? -3.754 13.766 -4.062 1 93.81 218 VAL B CA 1
ATOM 4828 C C . VAL B 1 218 ? -4.266 14.398 -2.773 1 93.81 218 VAL B C 1
ATOM 4830 O O . VAL B 1 218 ? -5.461 14.656 -2.631 1 93.81 218 VAL B O 1
ATOM 4833 N N . ARG B 1 219 ? -3.41 14.703 -1.822 1 94.12 219 ARG B N 1
ATOM 4834 C CA . ARG B 1 219 ? -3.795 15.125 -0.479 1 94.12 219 ARG B CA 1
ATOM 4835 C C . ARG B 1 219 ? -4.047 16.625 -0.427 1 94.12 219 ARG B C 1
ATOM 4837 O O . ARG B 1 219 ? -5.07 17.078 0.099 1 94.12 219 ARG B O 1
ATOM 4844 N N . TYR B 1 220 ? -3.076 17.406 -0.915 1 92.06 220 TYR B N 1
ATOM 4845 C CA . TYR B 1 220 ? -3.07 18.859 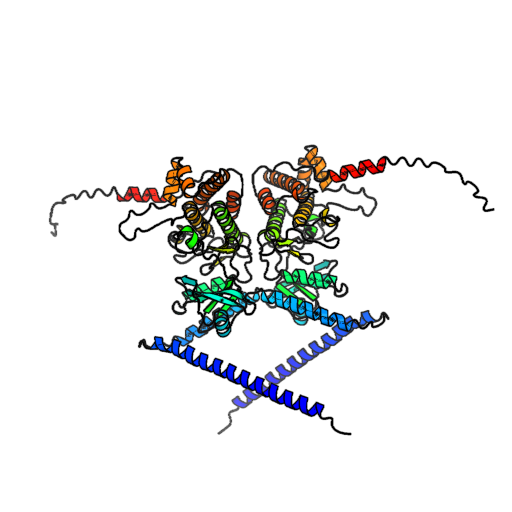-0.987 1 92.06 220 TYR B CA 1
ATOM 4846 C C . TYR B 1 220 ? -2.725 19.469 0.365 1 92.06 220 TYR B C 1
ATOM 4848 O O . TYR B 1 220 ? -2.557 20.688 0.478 1 92.06 220 TYR B O 1
ATOM 4856 N N . ASP B 1 221 ? -2.586 18.641 1.384 1 92.06 221 ASP B N 1
ATOM 4857 C CA . ASP B 1 221 ? -2.408 19.25 2.699 1 92.06 221 ASP B CA 1
ATOM 4858 C C . ASP B 1 221 ? -1.483 18.406 3.574 1 92.06 221 ASP B C 1
ATOM 4860 O O . ASP B 1 221 ? -1.832 18.062 4.707 1 92.06 221 ASP B O 1
ATOM 4864 N N . ILE B 1 222 ? -0.303 18.141 3.135 1 96.62 222 ILE B N 1
ATOM 4865 C CA . ILE B 1 222 ? 0.719 17.484 3.934 1 96.62 222 ILE B CA 1
ATOM 4866 C C . ILE B 1 222 ? 1.435 18.5 4.816 1 96.62 222 ILE B C 1
ATOM 4868 O O . ILE B 1 222 ? 2.037 19.453 4.312 1 96.62 222 ILE B O 1
ATOM 4872 N N . LYS B 1 223 ? 1.299 18.391 6.094 1 95.75 223 LYS B N 1
ATOM 4873 C CA . LYS B 1 223 ? 1.884 19.266 7.113 1 95.75 223 LYS B CA 1
ATOM 4874 C C . LYS B 1 223 ? 1.954 18.547 8.461 1 95.75 223 LYS B C 1
ATOM 4876 O O . LYS B 1 223 ? 1.31 17.516 8.664 1 95.75 223 LYS B O 1
ATOM 4881 N N . PRO B 1 224 ? 2.768 19.016 9.391 1 96.38 224 PRO B N 1
ATOM 4882 C CA . PRO B 1 224 ? 2.975 18.312 10.656 1 96.38 224 PRO B CA 1
ATOM 4883 C C . PRO B 1 224 ? 1.676 18.094 11.43 1 96.38 224 PRO B C 1
ATOM 4885 O O . PRO B 1 224 ? 1.524 17.078 12.117 1 96.38 224 PRO B O 1
ATOM 4888 N N . GLU B 1 225 ? 0.687 18.984 11.289 1 94 225 GLU B N 1
ATOM 4889 C CA . GLU B 1 225 ? -0.583 18.891 12 1 94 225 GLU B CA 1
ATOM 4890 C C . GLU B 1 225 ? -1.371 17.656 11.547 1 94 225 GLU B C 1
ATOM 4892 O O . GLU B 1 225 ? -2.193 17.125 12.297 1 94 225 GLU B O 1
ATOM 4897 N N . ASN B 1 226 ? -1.087 17.219 10.336 1 95.06 226 ASN B N 1
ATOM 4898 C CA . ASN B 1 226 ? -1.836 16.109 9.75 1 95.06 226 ASN B CA 1
ATOM 4899 C C . ASN B 1 226 ? -1.052 14.797 9.836 1 95.06 226 ASN B C 1
ATOM 4901 O O . ASN B 1 226 ? -1.403 13.82 9.172 1 95.06 226 ASN B O 1
ATOM 4905 N N . VAL B 1 227 ? 0.049 14.82 10.539 1 97.88 227 VAL B N 1
ATOM 4906 C CA . VAL B 1 227 ? 0.805 13.625 10.883 1 97.88 227 VAL B CA 1
ATOM 4907 C C . VAL B 1 227 ? 0.542 13.25 12.336 1 97.88 227 VAL B C 1
ATOM 4909 O O . VAL B 1 227 ? 1.03 13.914 13.258 1 97.88 227 VAL B O 1
ATOM 4912 N N . LEU B 1 228 ? -0.187 12.203 12.523 1 97.31 228 LEU B N 1
ATOM 4913 C CA . LEU B 1 228 ? -0.488 11.742 13.875 1 97.31 228 LEU B CA 1
ATOM 4914 C C . LEU B 1 228 ? 0.416 10.578 14.258 1 97.31 228 LEU B C 1
ATOM 4916 O O . LEU B 1 228 ? 0.854 9.812 13.398 1 97.31 228 LEU B O 1
ATOM 4920 N N . LEU B 1 229 ? 0.702 10.516 15.539 1 97.25 229 LEU B N 1
ATOM 4921 C CA . LEU B 1 229 ? 1.648 9.523 16.047 1 97.25 229 LEU B CA 1
ATOM 4922 C C . LEU B 1 229 ? 0.962 8.547 16.984 1 97.25 229 LEU B C 1
ATOM 4924 O O . LEU B 1 229 ? 0.313 8.961 17.953 1 97.25 229 LEU B O 1
ATOM 4928 N N . GLY B 1 230 ? 1.099 7.246 16.625 1 94.75 230 GLY B N 1
ATOM 4929 C CA . GLY B 1 230 ? 0.562 6.184 17.469 1 94.75 230 GLY B CA 1
ATOM 4930 C C . GLY B 1 230 ? 1.562 5.66 18.469 1 94.75 230 GLY B C 1
ATOM 4931 O O . GLY B 1 230 ? 2.482 6.375 18.875 1 94.75 230 GLY B O 1
ATOM 4932 N N . ALA B 1 231 ? 1.274 4.363 18.812 1 89.81 231 ALA B N 1
ATOM 4933 C CA . ALA B 1 231 ? 2.201 3.67 19.703 1 89.81 231 ALA B CA 1
ATOM 4934 C C . ALA B 1 231 ? 3.609 3.645 19.125 1 89.81 231 ALA B C 1
ATOM 4936 O O . ALA B 1 231 ? 3.783 3.471 17.906 1 89.81 231 ALA B O 1
ATOM 4937 N N . ASP B 1 232 ? 4.652 3.85 19.922 1 90.44 232 ASP B N 1
ATOM 4938 C CA . ASP B 1 232 ? 6.055 3.867 19.516 1 90.44 232 ASP B CA 1
ATOM 4939 C C . ASP B 1 232 ? 6.32 4.973 18.5 1 90.44 232 ASP B C 1
ATOM 4941 O O . ASP B 1 232 ? 7.18 4.828 17.625 1 90.44 232 ASP B O 1
ATOM 4945 N N . MET B 1 233 ? 5.434 5.961 18.422 1 94.94 233 MET B N 1
ATOM 4946 C CA . MET B 1 233 ? 5.566 7.152 17.594 1 94.94 233 MET B CA 1
ATOM 4947 C C . MET B 1 233 ? 5.441 6.793 16.109 1 94.94 233 MET B C 1
ATOM 4949 O O . MET B 1 233 ? 6.043 7.445 15.258 1 94.94 233 MET B O 1
ATOM 4953 N N . ALA B 1 234 ? 4.684 5.672 15.867 1 95.5 234 ALA B N 1
ATOM 4954 C CA . ALA B 1 234 ? 4.449 5.301 14.477 1 95.5 234 ALA B CA 1
ATOM 4955 C C . ALA B 1 234 ? 3.598 6.344 13.766 1 95.5 234 ALA B C 1
ATOM 4957 O O . ALA B 1 234 ? 2.512 6.691 14.227 1 95.5 234 ALA B O 1
ATOM 4958 N N . PRO B 1 235 ? 4.059 6.824 12.641 1 98 235 PRO B N 1
ATOM 4959 C CA . PRO B 1 235 ? 3.357 7.934 11.992 1 98 235 PRO B CA 1
ATOM 4960 C C . PRO B 1 235 ? 2.193 7.465 11.125 1 98 235 PRO B C 1
ATOM 4962 O O . PRO B 1 235 ? 2.281 6.418 10.477 1 98 235 PRO B O 1
ATOM 4965 N N . LYS B 1 236 ? 1.12 8.234 11.086 1 98.19 236 LYS B N 1
ATOM 4966 C CA . LYS B 1 236 ? -0.003 8.031 10.18 1 98.19 236 LYS B CA 1
ATOM 4967 C C . LYS B 1 236 ? -0.506 9.352 9.617 1 98.19 236 LYS B C 1
ATOM 4969 O O . LYS B 1 236 ? -0.578 10.352 10.336 1 98.19 236 LYS B O 1
ATOM 4974 N N . VAL B 1 237 ? -0.774 9.336 8.352 1 97.31 237 VAL B N 1
ATOM 4975 C CA . VAL B 1 237 ? -1.375 10.484 7.68 1 97.31 237 VAL B CA 1
ATOM 4976 C C . VAL B 1 237 ? -2.85 10.594 8.055 1 97.31 237 VAL B C 1
ATOM 4978 O O . VAL B 1 237 ? -3.572 9.594 8.055 1 97.31 237 VAL B O 1
ATOM 4981 N N . SER B 1 238 ? -3.248 11.758 8.438 1 94.19 238 SER B N 1
ATOM 4982 C CA . SER B 1 238 ? -4.641 12 8.797 1 94.19 238 SER B CA 1
ATOM 4983 C C . SER B 1 238 ? -5.242 13.125 7.961 1 94.19 238 SER B C 1
ATOM 4985 O O . SER B 1 238 ? -4.523 13.82 7.234 1 94.19 238 SER B O 1
ATOM 4987 N N . ASP B 1 239 ? -6.539 13.234 8.008 1 89.19 239 ASP B N 1
ATOM 4988 C CA . ASP B 1 239 ? -7.324 14.32 7.43 1 89.19 239 ASP B CA 1
ATOM 4989 C C . ASP B 1 239 ? -7.254 14.297 5.906 1 89.19 239 ASP B C 1
ATOM 4991 O O . ASP B 1 239 ? -6.438 14.992 5.305 1 89.19 239 ASP B O 1
ATOM 4995 N N . PHE B 1 240 ? -8.109 13.664 5.293 1 91.25 240 PHE B N 1
ATOM 4996 C CA . PHE B 1 240 ? -8.219 13.57 3.844 1 91.25 240 PHE B CA 1
ATOM 4997 C C . PHE B 1 240 ? -9.289 14.531 3.32 1 91.25 240 PHE B C 1
ATOM 4999 O O . PHE B 1 240 ? -9.852 14.305 2.248 1 91.25 240 PHE B O 1
ATOM 5006 N N . GLY B 1 241 ? -9.555 15.578 4.059 1 87.62 241 GLY B N 1
ATOM 5007 C CA . GLY B 1 241 ? -10.633 16.5 3.744 1 87.62 241 GLY B CA 1
ATOM 5008 C C . GLY B 1 241 ? -10.43 17.234 2.434 1 87.62 241 GLY B C 1
ATOM 5009 O O . GLY B 1 241 ? -11.398 17.641 1.784 1 87.62 241 GLY B O 1
ATOM 5010 N N . LEU B 1 242 ? -9.266 17.406 2.006 1 85.94 242 LEU B N 1
ATOM 5011 C CA . LEU B 1 242 ? -8.984 18.141 0.769 1 85.94 242 LEU B CA 1
ATOM 5012 C C . LEU B 1 242 ? -8.586 17.172 -0.343 1 85.94 242 LEU B C 1
ATOM 5014 O O . LEU B 1 242 ? -8.336 17.594 -1.477 1 85.94 242 LEU B O 1
ATOM 5018 N N . ALA B 1 243 ? -8.531 15.906 -0.033 1 88.69 243 ALA B N 1
ATOM 5019 C CA . ALA B 1 243 ? -7.992 14.914 -0.956 1 88.69 243 ALA B CA 1
ATOM 5020 C C . ALA B 1 243 ? -8.867 14.789 -2.201 1 88.69 243 ALA B C 1
ATOM 5022 O O . ALA B 1 243 ? -10.078 14.984 -2.137 1 88.69 243 ALA B O 1
ATOM 5023 N N . LYS B 1 244 ? -8.242 14.508 -3.256 1 88.06 244 LYS B N 1
ATOM 5024 C CA . LYS B 1 244 ? -8.922 14.266 -4.523 1 88.06 244 LYS B CA 1
ATOM 5025 C C . LYS B 1 244 ? -8.484 12.938 -5.137 1 88.06 244 LYS B C 1
ATOM 5027 O O . LYS B 1 244 ? -7.297 12.617 -5.152 1 88.06 244 LYS B O 1
ATOM 5032 N N . LEU B 1 245 ? -9.477 12.242 -5.547 1 84.5 245 LEU B N 1
ATOM 5033 C CA . LEU B 1 245 ? -9.227 11 -6.27 1 84.5 245 LEU B CA 1
ATOM 5034 C C . LEU B 1 245 ? -9.188 11.242 -7.773 1 84.5 245 LEU B C 1
ATOM 5036 O O . LEU B 1 245 ? -10.086 11.883 -8.328 1 84.5 245 LEU B O 1
ATOM 5040 N N . CYS B 1 246 ? -8.094 10.789 -8.359 1 86.25 246 CYS B N 1
ATOM 5041 C CA . CYS B 1 246 ? -7.879 11.008 -9.789 1 86.25 246 CYS B CA 1
ATOM 5042 C C . CYS B 1 246 ? -7.645 9.695 -10.516 1 86.25 246 CYS B C 1
ATOM 5044 O O . CYS B 1 246 ? -6.895 8.844 -10.047 1 86.25 246 CYS B O 1
ATOM 5046 N N . ASP B 1 247 ? -8.297 9.594 -11.68 1 84.31 247 ASP B N 1
ATOM 5047 C CA . ASP B 1 247 ? -7.992 8.438 -12.516 1 84.31 247 ASP B CA 1
ATOM 5048 C C . ASP B 1 247 ? -6.535 8.461 -12.977 1 84.31 247 ASP B C 1
ATOM 5050 O O . ASP B 1 247 ? -6 9.523 -13.305 1 84.31 247 ASP B O 1
ATOM 5054 N N . ARG B 1 248 ? -5.918 7.383 -13.016 1 81.56 248 ARG B N 1
ATOM 5055 C CA . ARG B 1 248 ? -4.484 7.297 -13.297 1 81.56 248 ARG B CA 1
ATOM 5056 C C . ARG B 1 248 ? -4.168 7.773 -14.703 1 81.56 248 ARG B C 1
ATOM 5058 O O . ARG B 1 248 ? -3.068 8.266 -14.969 1 81.56 248 ARG B O 1
ATOM 5065 N N . GLU B 1 249 ? -5.102 7.668 -15.5 1 78.06 249 GLU B N 1
ATOM 5066 C CA . GLU B 1 249 ? -4.902 8.109 -16.875 1 78.06 249 GLU B CA 1
ATOM 5067 C C . GLU B 1 249 ? -5.012 9.625 -16.984 1 78.06 249 GLU B C 1
ATOM 5069 O O . GLU B 1 249 ? -4.527 10.219 -17.953 1 78.06 249 GLU B O 1
ATOM 5074 N N . ASP B 1 250 ? -5.605 10.188 -15.914 1 72.81 250 ASP B N 1
ATOM 5075 C CA . ASP B 1 250 ? -5.754 11.641 -15.898 1 72.81 250 ASP B CA 1
ATOM 5076 C C . ASP B 1 250 ? -4.57 12.305 -15.203 1 72.81 250 ASP B C 1
ATOM 5078 O O . ASP B 1 250 ? -4.406 12.172 -13.984 1 72.81 250 ASP B O 1
ATOM 5082 N N . THR B 1 251 ? -3.678 12.812 -15.961 1 64.25 251 THR B N 1
ATOM 5083 C CA . THR B 1 251 ? -2.451 13.336 -15.375 1 64.25 251 THR B CA 1
ATOM 5084 C C . THR B 1 251 ? -2.646 14.773 -14.906 1 64.25 251 THR B C 1
ATOM 5086 O O . THR B 1 251 ? -1.847 15.297 -14.125 1 64.25 251 THR B O 1
ATOM 5089 N N . HIS B 1 252 ? -3.674 15.414 -15.414 1 68.12 252 HIS B N 1
ATOM 5090 C CA . HIS B 1 252 ? -3.846 16.812 -15.031 1 68.12 252 HIS B CA 1
ATOM 5091 C C . HIS B 1 252 ? -5.195 17.031 -14.359 1 68.12 252 HIS B C 1
ATOM 5093 O O . HIS B 1 252 ? -6.207 16.469 -14.781 1 68.12 252 HIS B O 1
ATOM 5099 N N . LEU B 1 253 ? -4.941 17.5 -13.094 1 65.06 253 LEU B N 1
ATOM 5100 C CA . LEU B 1 253 ? -6.156 17.906 -12.398 1 65.06 253 LEU B CA 1
ATOM 5101 C C . LEU B 1 253 ? -6.422 19.391 -12.578 1 65.06 253 LEU B C 1
ATOM 5103 O O . LEU B 1 253 ? -5.5 20.203 -12.477 1 65.06 253 LEU B O 1
ATOM 5107 N N . THR B 1 254 ? -7.457 19.719 -13.211 1 58.38 254 THR B N 1
ATOM 5108 C CA . THR B 1 254 ? -7.859 21.109 -13.203 1 58.38 254 THR B CA 1
ATOM 5109 C C . THR B 1 254 ? -8.43 21.5 -11.844 1 58.38 254 THR B C 1
ATOM 5111 O O . THR B 1 254 ? -9.461 20.969 -11.422 1 58.38 254 THR B O 1
ATOM 5114 N N . ILE B 1 255 ? -7.516 21.891 -11.039 1 61.56 255 ILE B N 1
ATOM 5115 C CA . ILE B 1 255 ? -8.016 22.375 -9.758 1 61.56 255 ILE B CA 1
ATOM 5116 C C . ILE B 1 255 ? -8.359 23.859 -9.859 1 61.56 255 ILE B C 1
ATOM 5118 O O . ILE B 1 255 ? -7.574 24.641 -10.398 1 61.56 255 ILE B O 1
ATOM 5122 N N . THR B 1 256 ? -9.648 24.078 -9.648 1 55.16 256 THR B N 1
ATOM 5123 C CA . THR B 1 256 ? -10.07 25.469 -9.539 1 55.16 256 THR B CA 1
ATOM 5124 C C . THR B 1 256 ? -9.875 25.969 -8.117 1 55.16 256 THR B C 1
ATOM 5126 O O . THR B 1 256 ? -10.367 25.375 -7.16 1 55.16 256 THR B O 1
ATOM 5129 N N . GLY B 1 257 ? -8.906 26.938 -7.871 1 58.81 257 GLY B N 1
ATOM 5130 C CA . GLY B 1 257 ? -8.758 27.672 -6.629 1 58.81 257 GLY B CA 1
ATOM 5131 C C . GLY B 1 257 ? -7.59 27.188 -5.785 1 58.81 257 GLY B C 1
ATOM 5132 O O . GLY B 1 257 ? -7.055 26.109 -6.023 1 58.81 257 GLY B O 1
ATOM 5133 N N . ALA B 1 258 ? -7.176 28.031 -4.91 1 64.88 258 ALA B N 1
ATOM 5134 C CA . ALA B 1 258 ? -6.07 27.812 -3.984 1 64.88 258 ALA B CA 1
ATOM 5135 C C . ALA B 1 258 ? -6.41 26.703 -2.986 1 64.88 258 ALA B C 1
ATOM 5137 O O . ALA B 1 258 ? -7.477 26.734 -2.365 1 64.88 258 ALA B O 1
ATOM 5138 N N . ARG B 1 259 ? -5.707 25.609 -3.035 1 76.19 259 ARG B N 1
ATOM 5139 C CA . ARG B 1 259 ? -5.859 24.5 -2.096 1 76.19 259 ARG B CA 1
ATOM 5140 C C . ARG B 1 259 ? -4.59 24.297 -1.278 1 76.19 259 ARG B C 1
ATOM 5142 O O . ARG B 1 259 ? -3.486 24.578 -1.752 1 76.19 259 ARG B O 1
ATOM 5149 N N . GLY B 1 260 ? -4.844 23.953 -0.084 1 79.44 260 GLY B N 1
ATOM 5150 C CA . GLY B 1 260 ? -3.701 23.641 0.762 1 79.44 260 GLY B CA 1
ATOM 5151 C C . GLY B 1 260 ? -3.449 24.688 1.832 1 79.44 260 GLY B C 1
ATOM 5152 O O . GLY B 1 260 ? -4.242 25.609 2 1 79.44 260 GLY B O 1
ATOM 5153 N N . THR B 1 261 ? -2.453 24.453 2.586 1 84.12 261 THR B N 1
ATOM 5154 C CA . THR B 1 261 ? -2.037 25.375 3.643 1 84.12 261 THR B CA 1
ATOM 5155 C C . THR B 1 261 ? -0.867 26.234 3.184 1 84.12 261 THR B C 1
ATOM 5157 O O . THR B 1 261 ? 0.169 25.719 2.766 1 84.12 261 THR B O 1
ATOM 5160 N N . PRO B 1 262 ? -1.075 27.547 3.291 1 83.69 262 PRO B N 1
ATOM 5161 C CA . PRO B 1 262 ? 0.059 28.422 2.955 1 83.69 262 PRO B CA 1
ATOM 5162 C C . PRO B 1 262 ? 1.336 28.031 3.699 1 83.69 262 PRO B C 1
ATOM 5164 O O . PRO B 1 262 ? 1.284 27.672 4.879 1 83.69 262 PRO B O 1
ATOM 5167 N N . GLY B 1 263 ? 2.469 28.062 3.072 1 88.62 263 GLY B N 1
ATOM 5168 C CA . GLY B 1 263 ? 3.746 27.672 3.648 1 88.62 263 GLY B CA 1
ATOM 5169 C C . GLY B 1 263 ? 4.145 26.25 3.312 1 88.62 263 GLY B C 1
ATOM 5170 O O . GLY B 1 263 ? 5.32 25.891 3.398 1 88.62 263 GLY B O 1
ATOM 5171 N N . TYR B 1 264 ? 3.133 25.469 2.975 1 93.06 264 TYR B N 1
ATOM 5172 C CA . TYR B 1 264 ? 3.418 24.094 2.627 1 93.06 264 TYR B CA 1
ATOM 5173 C C . TYR B 1 264 ? 3.035 23.797 1.18 1 93.06 264 TYR B C 1
ATOM 5175 O O . TYR B 1 264 ? 3.502 22.828 0.591 1 93.06 264 TYR B O 1
ATOM 5183 N N . ALA B 1 265 ? 2.184 24.641 0.65 1 92.06 265 ALA B N 1
ATOM 5184 C CA . ALA B 1 265 ? 1.624 24.391 -0.677 1 92.06 265 ALA B CA 1
ATOM 5185 C C . ALA B 1 265 ? 2.654 24.672 -1.768 1 92.06 265 ALA B C 1
ATOM 5187 O O . ALA B 1 265 ? 3.426 25.641 -1.67 1 92.06 265 ALA B O 1
ATOM 5188 N N . ALA B 1 266 ? 2.543 23.891 -2.789 1 93.5 266 ALA B N 1
ATOM 5189 C CA . ALA B 1 266 ? 3.424 24.062 -3.941 1 93.5 266 ALA B CA 1
ATOM 5190 C C . ALA B 1 266 ? 3.092 25.344 -4.703 1 93.5 266 ALA B C 1
ATOM 5192 O O . ALA B 1 266 ? 1.94 25.781 -4.715 1 93.5 266 ALA B O 1
ATOM 5193 N N . PRO B 1 267 ? 4.102 25.891 -5.348 1 89.38 267 PRO B N 1
ATOM 5194 C CA . PRO B 1 267 ? 3.898 27.141 -6.09 1 89.38 267 PRO B CA 1
ATOM 5195 C C . PRO B 1 267 ? 2.787 27.031 -7.133 1 89.38 267 PRO B C 1
ATOM 5197 O O . PRO B 1 267 ? 2.018 27.969 -7.32 1 89.38 267 PRO B O 1
ATOM 5200 N N . GLU B 1 268 ? 2.625 25.891 -7.816 1 89.62 268 GLU B N 1
ATOM 5201 C CA . GLU B 1 268 ? 1.659 25.75 -8.898 1 89.62 268 GLU B CA 1
ATOM 5202 C C . GLU B 1 268 ? 0.227 25.781 -8.375 1 89.62 268 GLU B C 1
ATOM 5204 O O . GLU B 1 268 ? -0.719 25.953 -9.141 1 89.62 268 GLU B O 1
ATOM 5209 N N . LEU B 1 269 ? 0.077 25.609 -7.078 1 88.19 269 LEU B N 1
ATOM 5210 C CA . LEU B 1 269 ? -1.26 25.672 -6.496 1 88.19 269 LEU B CA 1
ATOM 5211 C C . LEU B 1 269 ? -1.755 27.109 -6.426 1 88.19 269 LEU B C 1
ATOM 5213 O O . LEU B 1 269 ? -2.949 27.359 -6.238 1 88.19 269 LEU B O 1
ATOM 5217 N N . TRP B 1 270 ? -0.835 28.031 -6.59 1 82.56 270 TRP B N 1
ATOM 5218 C CA . TRP B 1 270 ? -1.178 29.438 -6.531 1 82.56 270 TRP B CA 1
ATOM 5219 C C . TRP B 1 270 ? -1.081 30.078 -7.91 1 82.56 270 TRP B C 1
ATOM 5221 O O . TRP B 1 270 ? -1.199 31.312 -8.047 1 82.56 270 TRP B O 1
ATOM 5231 N N . MET B 1 271 ? -0.765 29.297 -8.875 1 79.25 271 MET B N 1
ATOM 5232 C CA . MET B 1 271 ? -0.602 29.75 -10.258 1 79.25 271 MET B CA 1
ATOM 5233 C C . MET B 1 271 ? -1.603 29.062 -11.18 1 79.25 271 MET B C 1
ATOM 5235 O O . MET B 1 271 ? -2.166 28.016 -10.828 1 79.25 271 MET B O 1
ATOM 5239 N N . PRO B 1 272 ? -1.941 29.672 -12.211 1 78.69 272 PRO B N 1
ATOM 5240 C CA . PRO B 1 272 ? -2.834 29.016 -13.172 1 78.69 272 PRO B CA 1
ATOM 5241 C C . PRO B 1 272 ? -2.141 27.922 -13.961 1 78.69 272 PRO B C 1
ATOM 5243 O O . PRO B 1 272 ? -2.037 28 -15.188 1 78.69 272 PRO B O 1
ATOM 5246 N N . LEU B 1 273 ? -1.524 27.062 -13.352 1 78.06 273 LEU B N 1
ATOM 5247 C CA . LEU B 1 273 ? -0.815 25.938 -13.945 1 78.06 273 LEU B CA 1
ATOM 5248 C C . LEU B 1 273 ? -1.485 24.609 -13.57 1 78.06 273 LEU B C 1
ATOM 5250 O O . LEU B 1 273 ? -2.16 24.531 -12.539 1 78.06 273 LEU B O 1
ATOM 5254 N N . PRO B 1 274 ? -1.302 23.703 -14.477 1 82.56 274 PRO B N 1
ATOM 5255 C CA . PRO B 1 274 ? -1.819 22.375 -14.125 1 82.56 274 PRO B CA 1
ATOM 5256 C C . PRO B 1 274 ? -1.184 21.812 -12.852 1 82.56 274 PRO B C 1
ATOM 5258 O O . PRO B 1 274 ? 0.013 22.016 -12.617 1 82.56 274 PRO B O 1
ATOM 5261 N N . VAL B 1 275 ? -2.064 21.312 -12.078 1 88.38 275 VAL B N 1
ATOM 5262 C CA . VAL B 1 275 ? -1.595 20.734 -10.82 1 88.38 275 VAL B CA 1
ATOM 5263 C C . VAL B 1 275 ? -1.597 19.203 -10.922 1 88.38 275 VAL B C 1
ATOM 5265 O O . VAL B 1 275 ? -2.533 18.609 -11.461 1 88.38 275 VAL B O 1
ATOM 5268 N N . THR B 1 276 ? -0.492 18.578 -10.531 1 90.94 276 THR B N 1
ATOM 5269 C CA . THR B 1 276 ? -0.38 17.125 -10.453 1 90.94 276 THR B CA 1
ATOM 5270 C C . THR B 1 276 ? -0.129 16.688 -9.016 1 90.94 276 THR B C 1
ATOM 5272 O O . THR B 1 276 ? -0.049 17.516 -8.109 1 90.94 276 THR B O 1
ATOM 5275 N N . HIS B 1 277 ? -0.005 15.398 -8.875 1 94.19 277 HIS B N 1
ATOM 5276 C CA . HIS B 1 277 ? 0.242 14.844 -7.547 1 94.19 277 HIS B CA 1
ATOM 5277 C C . HIS B 1 277 ? 1.582 15.32 -6.992 1 94.19 277 HIS B C 1
ATOM 5279 O O . HIS B 1 277 ? 1.85 15.172 -5.801 1 94.19 277 HIS B O 1
ATOM 5285 N N . LYS B 1 278 ? 2.383 15.977 -7.824 1 96.06 278 LYS B N 1
ATOM 5286 C CA . LYS B 1 278 ? 3.703 16.453 -7.418 1 96.06 278 LYS B CA 1
ATOM 5287 C C . LYS B 1 278 ? 3.59 17.594 -6.41 1 96.06 278 LYS B C 1
ATOM 5289 O O . LYS B 1 278 ? 4.566 17.922 -5.738 1 96.06 278 LYS B O 1
ATOM 5294 N N . CYS B 1 279 ? 2.406 18.219 -6.293 1 95.25 279 CYS B N 1
ATOM 5295 C CA . CYS B 1 279 ? 2.213 19.234 -5.27 1 95.25 279 CYS B CA 1
ATOM 5296 C C . CYS B 1 279 ? 2.361 18.641 -3.873 1 95.25 279 CYS B C 1
ATOM 5298 O O . CYS B 1 279 ? 2.848 19.312 -2.961 1 95.25 279 CYS B O 1
ATOM 5300 N N . ASP B 1 280 ? 1.989 17.375 -3.73 1 97.38 280 ASP B N 1
ATOM 5301 C CA . ASP B 1 280 ? 2.17 16.688 -2.459 1 97.38 280 ASP B CA 1
ATOM 5302 C C . ASP B 1 280 ? 3.65 16.469 -2.158 1 97.38 280 ASP B C 1
ATOM 5304 O O . ASP B 1 280 ? 4.062 16.5 -0.997 1 97.38 280 ASP B O 1
ATOM 5308 N N . VAL B 1 281 ? 4.418 16.234 -3.225 1 98.62 281 VAL B N 1
ATOM 5309 C CA . VAL B 1 281 ? 5.855 16.031 -3.066 1 98.62 281 VAL B CA 1
ATOM 5310 C C . VAL B 1 281 ? 6.496 17.297 -2.498 1 98.62 281 VAL B C 1
ATOM 5312 O O . VAL B 1 281 ? 7.34 17.219 -1.601 1 98.62 281 VAL B O 1
ATOM 5315 N N . TYR B 1 282 ? 6.039 18.391 -2.988 1 97.88 282 TYR B N 1
ATOM 5316 C CA . TYR B 1 282 ? 6.512 19.672 -2.484 1 97.88 282 TYR B CA 1
ATOM 5317 C C . TYR B 1 282 ? 6.184 19.844 -1.004 1 97.88 282 TYR B C 1
ATOM 5319 O O . TYR B 1 282 ? 7.066 20.156 -0.2 1 97.88 282 TYR B O 1
ATOM 5327 N N . SER B 1 283 ? 4.945 19.625 -0.668 1 98 283 SER B N 1
ATOM 5328 C CA . SER B 1 283 ? 4.512 19.75 0.719 1 98 283 SER B CA 1
ATOM 5329 C C . SER B 1 283 ? 5.293 18.812 1.632 1 98 283 SER B C 1
ATOM 5331 O O . SER B 1 283 ? 5.609 19.156 2.77 1 98 283 SER B O 1
ATOM 5333 N N . TYR B 1 284 ? 5.586 17.641 1.118 1 98.75 284 TYR B N 1
ATOM 5334 C CA . TYR B 1 284 ? 6.387 16.688 1.877 1 98.75 284 TYR B CA 1
ATOM 5335 C C . TYR B 1 284 ? 7.789 17.234 2.129 1 98.75 284 TYR B C 1
ATOM 5337 O O . TYR B 1 284 ? 8.336 17.078 3.223 1 98.75 284 TYR B O 1
ATOM 5345 N N . GLY B 1 285 ? 8.375 17.812 1.129 1 98.75 285 GLY B N 1
ATOM 5346 C CA . GLY B 1 285 ? 9.664 18.469 1.316 1 98.75 285 GLY B CA 1
ATOM 5347 C C . GLY B 1 285 ? 9.648 19.531 2.4 1 98.75 285 GLY B C 1
ATOM 5348 O O . GLY B 1 285 ? 10.562 19.594 3.227 1 98.75 285 GLY B O 1
ATOM 5349 N N . MET B 1 286 ? 8.617 20.328 2.377 1 98.06 286 MET B N 1
ATOM 5350 C CA . MET B 1 286 ? 8.477 21.375 3.396 1 98.06 286 MET B CA 1
ATOM 5351 C C . MET B 1 286 ? 8.391 20.75 4.789 1 98.06 286 MET B C 1
ATOM 5353 O O . MET B 1 286 ? 8.938 21.297 5.746 1 98.06 286 MET B O 1
ATOM 5357 N N . LEU B 1 287 ? 7.688 19.672 4.875 1 98.31 287 LEU B N 1
ATOM 5358 C CA . LEU B 1 287 ? 7.613 18.922 6.125 1 98.31 287 LEU B CA 1
ATOM 5359 C C . LEU B 1 287 ? 8.992 18.453 6.566 1 98.31 287 LEU B C 1
ATOM 5361 O O . LEU B 1 287 ? 9.352 18.562 7.742 1 98.31 287 LEU B O 1
ATOM 5365 N N . LEU B 1 288 ? 9.805 17.922 5.613 1 98.25 288 LEU B N 1
ATOM 5366 C CA . LEU B 1 288 ? 11.141 17.453 5.938 1 98.25 288 LEU B CA 1
ATOM 5367 C C . LEU B 1 288 ? 11.984 18.578 6.527 1 98.25 288 LEU B C 1
ATOM 5369 O O . LEU B 1 288 ? 12.734 18.359 7.484 1 98.25 288 LEU B O 1
ATOM 5373 N N . PHE B 1 289 ? 11.859 19.781 6 1 96.94 289 PHE B N 1
ATOM 5374 C CA . PHE B 1 289 ? 12.617 20.906 6.512 1 96.94 289 PHE B CA 1
ATOM 5375 C C . PHE B 1 289 ? 12.258 21.188 7.969 1 96.94 289 PHE B C 1
ATOM 5377 O O . PHE B 1 289 ? 13.141 21.406 8.797 1 96.94 289 PHE B O 1
ATOM 5384 N N . GLU B 1 290 ? 11.023 21.141 8.227 1 95.75 290 GLU B N 1
ATOM 5385 C CA . GLU B 1 290 ? 10.602 21.406 9.602 1 95.75 290 GLU B CA 1
ATOM 5386 C C . GLU B 1 290 ? 11.062 20.312 10.555 1 95.75 290 GLU B C 1
ATOM 5388 O O . GLU B 1 290 ? 11.367 20.578 11.719 1 95.75 290 GLU B O 1
ATOM 5393 N N . MET B 1 291 ? 11.102 19.125 10.07 1 95.12 291 MET B N 1
ATOM 5394 C CA . MET B 1 291 ? 11.617 18.031 10.883 1 95.12 291 MET B CA 1
ATOM 5395 C C . MET B 1 291 ? 13.109 18.203 11.148 1 95.12 291 MET B C 1
ATOM 5397 O O . MET B 1 291 ? 13.562 18.047 12.281 1 95.12 291 MET B O 1
ATOM 5401 N N . LEU B 1 292 ? 13.859 18.547 10.148 1 93.56 292 LEU B N 1
ATOM 5402 C CA . LEU B 1 292 ? 15.297 18.75 10.273 1 93.56 292 LEU B CA 1
ATOM 5403 C C . LEU B 1 292 ? 15.617 19.922 11.188 1 93.56 292 LEU B C 1
ATOM 5405 O O . LEU B 1 292 ? 16.516 19.828 12.031 1 93.56 292 LEU B O 1
ATOM 5409 N N . GLY B 1 293 ? 14.852 20.953 11.039 1 91.44 293 GLY B N 1
ATOM 5410 C CA . GLY B 1 293 ? 15.102 22.156 11.797 1 91.44 293 GLY B CA 1
ATOM 5411 C C . GLY B 1 293 ? 14.445 22.156 13.164 1 91.44 293 GLY B C 1
ATOM 5412 O O . GLY B 1 293 ? 14.805 22.953 14.039 1 91.44 293 GLY B O 1
ATOM 5413 N N . ARG B 1 294 ? 13.445 21.312 13.305 1 90.75 294 ARG B N 1
ATOM 5414 C CA . ARG B 1 294 ? 12.625 21.281 14.508 1 90.75 294 ARG B CA 1
ATOM 5415 C C . ARG B 1 294 ? 12.023 22.656 14.797 1 90.75 294 ARG B C 1
ATOM 5417 O O . ARG B 1 294 ? 12.047 23.125 15.938 1 90.75 294 ARG B O 1
ATOM 5424 N N . ARG B 1 295 ? 11.664 23.297 13.773 1 89.06 295 ARG B N 1
ATOM 5425 C CA . ARG B 1 295 ? 11.016 24.594 13.797 1 89.06 295 ARG B CA 1
ATOM 5426 C C . ARG B 1 295 ? 10.117 24.781 12.578 1 89.06 295 ARG B C 1
ATOM 5428 O O . ARG B 1 295 ? 10.266 24.078 11.578 1 89.06 295 ARG B O 1
ATOM 5435 N N . ARG B 1 296 ? 9.266 25.734 12.742 1 92.44 296 ARG B N 1
ATOM 5436 C CA . ARG B 1 296 ? 8.469 26.109 11.578 1 92.44 296 ARG B CA 1
ATOM 5437 C C . ARG B 1 296 ? 9.344 26.703 10.484 1 92.44 296 ARG B C 1
ATOM 5439 O O . ARG B 1 296 ? 10.328 27.375 10.766 1 92.44 296 ARG B O 1
ATOM 5446 N N . ASN B 1 297 ? 8.938 26.453 9.234 1 93.62 297 ASN B N 1
ATOM 5447 C CA . ASN B 1 297 ? 9.68 27.016 8.117 1 93.62 297 ASN B CA 1
ATOM 5448 C C . ASN B 1 297 ? 9.625 28.547 8.117 1 93.62 297 ASN B C 1
ATOM 5450 O O . ASN B 1 297 ? 10.602 29.203 7.777 1 93.62 297 ASN B O 1
ATOM 5454 N N . LEU B 1 298 ? 8.438 29.031 8.383 1 86.19 298 LEU B N 1
ATOM 5455 C CA . LEU B 1 298 ? 8.242 30.484 8.453 1 86.19 298 LEU B CA 1
ATOM 5456 C C . LEU B 1 298 ? 7.594 30.875 9.773 1 86.19 298 LEU B C 1
ATOM 5458 O O . LEU B 1 298 ? 6.594 30.281 10.18 1 86.19 298 LEU B O 1
ATOM 5462 N N . GLU B 1 299 ? 8.312 31.656 10.594 1 75.06 299 GLU B N 1
ATOM 5463 C CA . GLU B 1 299 ? 7.711 32.219 11.797 1 75.06 299 GLU B CA 1
ATOM 5464 C C . GLU B 1 299 ? 7.531 33.75 11.672 1 75.06 299 GLU B C 1
ATOM 5466 O O . GLU B 1 299 ? 8.492 34.469 11.406 1 75.06 299 GLU B O 1
ATOM 5471 N N . LEU B 1 300 ? 6.32 34.188 11.375 1 57.69 300 LEU B N 1
ATOM 5472 C CA . LEU B 1 300 ? 6.059 35.625 11.305 1 57.69 300 LEU B CA 1
ATOM 5473 C C . LEU B 1 300 ? 6.152 36.25 12.688 1 57.69 300 LEU B C 1
ATOM 5475 O O . LEU B 1 300 ? 5.629 35.719 13.664 1 57.69 300 LEU B O 1
ATOM 5479 N N . GLY B 1 301 ? 7.277 36.719 13.055 1 50.91 301 GLY B N 1
ATOM 5480 C CA . GLY B 1 301 ? 7.555 37.344 14.32 1 50.91 301 GLY B CA 1
ATOM 5481 C C . GLY B 1 301 ? 6.379 38.156 14.859 1 50.91 301 GLY B C 1
ATOM 5482 O O . GLY B 1 301 ? 5.734 38.906 14.117 1 50.91 301 GLY B O 1
ATOM 5483 N N . VAL B 1 302 ? 5.535 37.656 15.781 1 48.09 302 VAL B N 1
ATOM 5484 C CA . VAL B 1 302 ? 4.562 38.531 16.406 1 48.09 302 VAL B CA 1
ATOM 5485 C C . VAL B 1 302 ? 5.227 39.875 16.75 1 48.09 302 VAL B C 1
ATOM 5487 O O . VAL B 1 302 ? 4.684 40.938 16.453 1 48.09 302 VAL B O 1
ATOM 5490 N N . ASN B 1 303 ? 5.859 39.969 17.891 1 43.81 303 ASN B N 1
ATOM 5491 C CA . ASN B 1 303 ? 6.254 41.156 18.641 1 43.81 303 ASN B CA 1
ATOM 5492 C C . ASN B 1 303 ? 7.602 41.688 18.172 1 43.81 303 ASN B C 1
ATOM 5494 O O . ASN B 1 303 ? 8.445 42.094 18.984 1 43.81 303 ASN B O 1
ATOM 5498 N N . GLY B 1 304 ? 7.809 41.938 17.016 1 47.69 304 GLY B N 1
ATOM 5499 C CA . GLY B 1 304 ? 8.977 42.75 16.672 1 47.69 304 GLY B CA 1
ATOM 5500 C C . GLY B 1 304 ? 10.219 41.906 16.438 1 47.69 304 GLY B C 1
ATOM 5501 O O . GLY B 1 304 ? 11.312 42.469 16.25 1 47.69 304 GLY B O 1
ATOM 5502 N N . ARG B 1 305 ? 10.18 40.719 17.016 1 48.84 305 ARG B N 1
ATOM 5503 C CA . ARG B 1 305 ? 11.445 40 16.906 1 48.84 305 ARG B CA 1
ATOM 5504 C C . ARG B 1 305 ? 11.719 39.594 15.453 1 48.84 305 ARG B C 1
ATOM 5506 O O . ARG B 1 305 ? 10.797 39.5 14.641 1 48.84 305 ARG B O 1
ATOM 5513 N N . GLU B 1 306 ? 12.914 39.594 14.938 1 47.91 306 GLU B N 1
ATOM 5514 C CA . GLU B 1 306 ? 13.531 39.438 13.617 1 47.91 306 GLU B CA 1
ATOM 5515 C C . GLU B 1 306 ? 12.992 38.219 12.906 1 47.91 306 GLU B C 1
ATOM 5517 O O . GLU B 1 306 ? 12.852 37.156 13.508 1 47.91 306 GLU B O 1
ATOM 5522 N N . SER B 1 307 ? 12.102 38.5 11.891 1 52.66 307 SER B N 1
ATOM 5523 C CA . SER B 1 307 ? 11.602 37.469 10.961 1 52.66 307 SER B CA 1
ATOM 5524 C C . SER B 1 307 ? 12.648 36.406 10.703 1 52.66 307 SER B C 1
ATOM 5526 O O . SER B 1 307 ? 13.812 36.719 10.445 1 52.66 307 SER B O 1
ATOM 5528 N N . GLN B 1 308 ? 12.484 35.219 11.344 1 64.38 308 GLN B N 1
ATOM 5529 C CA . GLN B 1 308 ? 13.43 34.156 11.023 1 64.38 308 GLN B CA 1
ATOM 5530 C C . GLN B 1 308 ? 13.445 33.875 9.523 1 64.38 308 GLN B C 1
ATOM 5532 O O . GLN B 1 308 ? 12.422 34.031 8.844 1 64.38 308 GLN B O 1
ATOM 5537 N N . GLU B 1 309 ? 14.578 33.875 8.961 1 78.12 309 GLU B N 1
ATOM 5538 C CA . GLU B 1 309 ? 14.805 33.469 7.582 1 78.12 309 GLU B CA 1
ATOM 5539 C C . GLU B 1 309 ? 14.016 32.188 7.258 1 78.12 309 GLU B C 1
ATOM 5541 O O . GLU B 1 309 ? 13.828 31.344 8.125 1 78.12 309 GLU B O 1
ATOM 5546 N N . TRP B 1 310 ? 13.32 32.312 6.117 1 90.31 310 TRP B N 1
ATOM 5547 C CA . TRP B 1 310 ? 12.664 31.125 5.602 1 90.31 310 TRP B CA 1
ATOM 5548 C C . TRP B 1 310 ? 13.617 29.938 5.613 1 90.31 310 TRP B C 1
ATOM 5550 O O . TRP B 1 310 ? 14.641 29.938 4.918 1 90.31 310 TRP B O 1
ATOM 5560 N N . TYR B 1 311 ? 13.352 28.984 6.422 1 92.25 311 TYR B N 1
ATOM 5561 C CA . TYR B 1 311 ? 14.289 27.938 6.785 1 92.25 311 TYR B CA 1
ATOM 5562 C C . TYR B 1 311 ? 14.758 27.172 5.555 1 92.25 311 TYR B C 1
ATOM 5564 O O . TYR B 1 311 ? 15.953 26.891 5.398 1 92.25 311 TYR B O 1
ATOM 5572 N N . PRO B 1 312 ? 13.859 26.812 4.574 1 95.06 312 PRO B N 1
ATOM 5573 C CA . PRO B 1 312 ? 14.328 26.078 3.393 1 95.06 312 PRO B CA 1
ATOM 5574 C C . PRO B 1 312 ? 15.383 26.859 2.605 1 95.06 312 PRO B C 1
ATOM 5576 O O . PRO B 1 312 ? 16.359 26.266 2.139 1 95.06 312 PRO B O 1
ATOM 5579 N N . ARG B 1 313 ? 15.148 28.109 2.521 1 93 313 ARG B N 1
ATOM 5580 C CA . ARG B 1 313 ? 16.125 28.922 1.808 1 93 313 ARG B CA 1
ATOM 5581 C C . ARG B 1 313 ? 17.422 29.031 2.588 1 93 313 ARG B C 1
ATOM 5583 O O . ARG B 1 313 ? 18.516 29.031 1.998 1 93 313 ARG B O 1
ATOM 5590 N N . TRP B 1 314 ? 17.281 29.25 3.834 1 91.69 314 TRP B N 1
ATOM 5591 C CA . TRP B 1 314 ? 18.469 29.25 4.684 1 91.69 314 TRP B CA 1
ATOM 5592 C C . TRP B 1 314 ? 19.281 27.969 4.504 1 91.69 314 TRP B C 1
ATOM 5594 O O . TRP B 1 314 ? 20.5 28.016 4.344 1 91.69 314 TRP B O 1
ATOM 5604 N N . VAL B 1 315 ? 18.656 26.828 4.504 1 94.44 315 VAL B N 1
ATOM 5605 C CA . VAL B 1 315 ? 19.297 25.531 4.336 1 94.44 315 VAL B CA 1
ATOM 5606 C C . VAL B 1 315 ? 20.031 25.484 2.994 1 94.44 315 VAL B C 1
ATOM 5608 O O . VAL B 1 315 ? 21.188 25.062 2.928 1 94.44 315 VAL B O 1
ATOM 5611 N N . TRP B 1 316 ? 19.344 25.906 1.985 1 95.06 316 TRP B N 1
ATOM 5612 C CA . TRP B 1 316 ? 19.984 25.906 0.668 1 95.06 316 TRP B CA 1
ATOM 5613 C C . TRP B 1 316 ? 21.266 26.719 0.678 1 95.06 316 TRP B C 1
ATOM 5615 O O . TRP B 1 316 ? 22.297 26.266 0.176 1 95.06 316 TRP B O 1
ATOM 5625 N N . HIS B 1 317 ? 21.188 27.922 1.256 1 93.19 317 HIS B N 1
ATOM 5626 C CA . HIS B 1 317 ? 22.359 28.797 1.303 1 93.19 317 HIS B CA 1
ATOM 5627 C C . HIS B 1 317 ? 23.516 28.125 2.049 1 93.19 317 HIS B C 1
ATOM 5629 O O . HIS B 1 317 ? 24.672 28.266 1.66 1 93.19 317 HIS B O 1
ATOM 5635 N N . ARG B 1 318 ? 23.188 27.406 3.057 1 92.88 318 ARG B N 1
ATOM 5636 C CA . ARG B 1 318 ? 24.219 26.719 3.818 1 92.88 318 ARG B CA 1
ATOM 5637 C C . ARG B 1 318 ? 24.812 25.562 3.01 1 92.88 318 ARG B C 1
ATOM 5639 O O . ARG B 1 318 ? 26.031 25.359 3.014 1 92.88 318 ARG B O 1
ATOM 5646 N N . VAL B 1 319 ? 24 24.828 2.35 1 93.06 319 VAL B N 1
ATOM 5647 C CA . VAL B 1 319 ? 24.438 23.703 1.54 1 93.06 319 VAL B CA 1
ATOM 5648 C C . VAL B 1 319 ? 25.312 24.203 0.388 1 93.06 319 VAL B C 1
ATOM 5650 O O . VAL B 1 319 ? 26.375 23.625 0.105 1 93.06 319 VAL B O 1
ATOM 5653 N N . GLU B 1 320 ? 24.844 25.203 -0.232 1 92.5 320 GLU B N 1
ATOM 5654 C CA . GLU B 1 320 ? 25.578 25.781 -1.35 1 92.5 320 GLU B CA 1
ATOM 5655 C C . GLU B 1 320 ? 26.953 26.281 -0.906 1 92.5 320 GLU B C 1
ATOM 5657 O O . GLU B 1 320 ? 27.922 26.188 -1.657 1 92.5 320 GLU B O 1
ATOM 5662 N N . ALA B 1 321 ? 27.016 26.781 0.293 1 93.06 321 ALA B N 1
ATOM 5663 C CA . ALA B 1 321 ? 28.266 27.297 0.86 1 93.06 321 ALA B CA 1
ATOM 5664 C C . ALA B 1 321 ? 29.141 26.172 1.398 1 93.06 321 ALA B C 1
ATOM 5666 O O . ALA B 1 321 ? 30.219 26.422 1.928 1 93.06 321 ALA B O 1
ATOM 5667 N N . GLY B 1 322 ? 28.641 24.891 1.405 1 90.94 322 GLY B N 1
ATOM 5668 C CA . GLY B 1 322 ? 29.391 23.766 1.918 1 90.94 322 GLY B CA 1
ATOM 5669 C C . GLY B 1 322 ? 29.281 23.609 3.422 1 90.94 322 GLY B C 1
ATOM 5670 O O . GLY B 1 322 ? 30.109 22.953 4.047 1 90.94 322 GLY B O 1
ATOM 5671 N N . GLU B 1 323 ? 28.297 24.266 4.051 1 91 323 GLU B N 1
ATOM 5672 C CA . GLU B 1 323 ? 28.109 24.25 5.496 1 91 323 GLU B CA 1
ATOM 5673 C C . GLU B 1 323 ? 26.938 23.344 5.891 1 91 323 GLU B C 1
ATOM 5675 O O . GLU B 1 323 ? 26.078 23.75 6.68 1 91 323 GLU B O 1
ATOM 5680 N N . THR B 1 324 ? 26.875 22.203 5.328 1 88.56 324 THR B N 1
ATOM 5681 C CA . THR B 1 324 ? 25.781 21.281 5.605 1 88.56 324 THR B CA 1
ATOM 5682 C C . THR B 1 324 ? 25.766 20.875 7.074 1 88.56 324 THR B C 1
ATOM 5684 O O . THR B 1 324 ? 24.703 20.594 7.645 1 88.56 324 THR B O 1
ATOM 5687 N N . ASP B 1 325 ? 26.859 20.953 7.695 1 86.56 325 ASP B N 1
ATOM 5688 C CA . ASP B 1 325 ? 27 20.547 9.094 1 86.56 325 ASP B CA 1
ATOM 5689 C C . ASP B 1 325 ? 26.172 21.453 10 1 86.56 325 ASP B C 1
ATOM 5691 O O . ASP B 1 325 ? 25.656 21 11.031 1 86.56 325 ASP B O 1
ATOM 5695 N N . ALA B 1 326 ? 26.094 22.656 9.594 1 83.06 326 ALA B N 1
ATOM 5696 C CA . ALA B 1 326 ? 25.297 23.594 10.383 1 83.06 326 ALA B CA 1
ATOM 5697 C C . ALA B 1 326 ? 23.828 23.188 10.398 1 83.06 326 ALA B C 1
ATOM 5699 O O . ALA B 1 326 ? 23.156 23.297 11.422 1 83.06 326 ALA B O 1
ATOM 5700 N N . VAL B 1 327 ? 23.375 22.719 9.289 1 83.5 327 VAL B N 1
ATOM 5701 C CA . VAL B 1 327 ? 22 22.234 9.164 1 83.5 327 VAL B CA 1
ATOM 5702 C C . VAL B 1 327 ? 21.812 20.984 10.008 1 83.5 327 VAL B C 1
ATOM 5704 O O . VAL B 1 327 ? 20.828 20.859 10.758 1 83.5 327 VAL B O 1
ATOM 5707 N N . LEU B 1 328 ? 22.719 20.125 9.969 1 85.75 328 LEU B N 1
ATOM 5708 C CA . LEU B 1 328 ? 22.641 18.828 10.617 1 85.75 328 LEU B CA 1
ATOM 5709 C C . LEU B 1 328 ? 22.75 18.969 12.133 1 85.75 328 LEU B C 1
ATOM 5711 O O . LEU B 1 328 ? 22.156 18.188 12.875 1 85.75 328 LEU B O 1
ATOM 5715 N N . ALA B 1 329 ? 23.5 19.938 12.555 1 80.38 329 ALA B N 1
ATOM 5716 C CA . ALA B 1 329 ? 23.672 20.156 13.992 1 80.38 329 ALA B CA 1
ATOM 5717 C C . ALA B 1 329 ? 22.328 20.469 14.664 1 80.38 329 ALA B C 1
ATOM 5719 O O . ALA B 1 329 ? 22.078 20.016 15.781 1 80.38 329 ALA B O 1
ATOM 5720 N N . ARG B 1 330 ? 21.562 21.094 14.008 1 75.75 330 ARG B N 1
ATOM 5721 C CA . ARG B 1 330 ? 20.234 21.438 14.547 1 75.75 330 ARG B CA 1
ATOM 5722 C C . ARG B 1 330 ? 19.344 20.203 14.609 1 75.75 330 ARG B C 1
ATOM 5724 O O . ARG B 1 330 ? 18.562 20.047 15.547 1 75.75 330 ARG B O 1
ATOM 5731 N N . ALA B 1 331 ? 19.5 19.406 13.57 1 77 331 ALA B N 1
ATOM 5732 C CA . ALA B 1 331 ? 18.672 18.203 13.492 1 77 331 ALA B CA 1
ATOM 5733 C C . ALA B 1 331 ? 19.094 17.172 14.531 1 77 331 ALA B C 1
ATOM 5735 O O . ALA B 1 331 ? 18.25 16.469 15.086 1 77 331 ALA B O 1
ATOM 5736 N N . LEU B 1 332 ? 20.422 17.109 14.695 1 79.88 332 LEU B N 1
ATOM 5737 C CA . LEU B 1 332 ? 21 16.016 15.469 1 79.88 332 LEU B CA 1
ATOM 5738 C C . LEU B 1 332 ? 21.234 16.453 16.922 1 79.88 332 LEU B C 1
ATOM 5740 O O . LEU B 1 332 ? 21.609 17.594 17.188 1 79.88 332 LEU B O 1
ATOM 5744 N N . GLU B 1 333 ? 20.391 15.984 17.672 1 63.69 333 GLU B N 1
ATOM 5745 C CA . GLU B 1 333 ? 20.922 16.109 19.016 1 63.69 333 GLU B CA 1
ATOM 5746 C C . GLU B 1 333 ? 22.219 15.312 19.172 1 63.69 333 GLU B C 1
ATOM 5748 O O . GLU B 1 333 ? 22.453 14.352 18.422 1 63.69 333 GLU B O 1
ATOM 5753 N N . ALA B 1 334 ? 23.266 15.43 20.016 1 54.91 334 ALA B N 1
ATOM 5754 C CA . ALA B 1 334 ? 24.5 14.688 20.234 1 54.91 334 ALA B CA 1
ATOM 5755 C C . ALA B 1 334 ? 24.562 13.43 19.375 1 54.91 334 ALA B C 1
ATOM 5757 O O . ALA B 1 334 ? 23.984 12.398 19.734 1 54.91 334 ALA B O 1
ATOM 5758 N N . GLY B 1 335 ? 24.25 13.461 18.203 1 58.09 335 GLY B N 1
ATOM 5759 C CA . GLY B 1 335 ? 23.938 12.203 17.547 1 58.09 335 GLY B CA 1
ATOM 5760 C C . GLY B 1 335 ? 25.156 11.523 16.953 1 58.09 335 GLY B C 1
ATOM 5761 O O . GLY B 1 335 ? 26.234 12.125 16.875 1 58.09 335 GLY B O 1
ATOM 5762 N N . ASP B 1 336 ? 25.125 10.18 16.703 1 70.06 336 ASP B N 1
ATOM 5763 C CA . ASP B 1 336 ? 26.078 9.242 16.141 1 70.06 336 ASP B CA 1
ATOM 5764 C C . ASP B 1 336 ? 26.219 9.438 14.633 1 70.06 336 ASP B C 1
ATOM 5766 O O . ASP B 1 336 ? 25.406 10.141 14.016 1 70.06 336 ASP B O 1
ATOM 5770 N N . VAL B 1 337 ? 27.312 9.062 14.047 1 72.56 337 VAL B N 1
ATOM 5771 C CA . VAL B 1 337 ? 27.734 9.18 12.648 1 72.56 337 VAL B CA 1
ATOM 5772 C C . VAL B 1 337 ? 26.594 8.703 11.734 1 72.56 337 VAL B C 1
ATOM 5774 O O . VAL B 1 337 ? 26.328 9.305 10.695 1 72.56 337 VAL B O 1
ATOM 5777 N N . GLU B 1 338 ? 25.891 7.73 12.125 1 79.56 338 GLU B N 1
ATOM 5778 C CA . GLU B 1 338 ? 24.812 7.184 11.305 1 79.56 338 GLU B CA 1
ATOM 5779 C C . GLU B 1 338 ? 23.656 8.164 11.195 1 79.56 338 GLU B C 1
ATOM 5781 O O . GLU B 1 338 ? 23.062 8.32 10.125 1 79.56 338 GLU B O 1
ATOM 5786 N N . ASP B 1 339 ? 23.5 8.867 12.203 1 86.62 339 ASP B N 1
ATOM 5787 C CA . ASP B 1 339 ? 22.438 9.859 12.219 1 86.62 339 ASP B CA 1
ATOM 5788 C C . ASP B 1 339 ? 22.766 11.055 11.336 1 86.62 339 ASP B C 1
ATOM 5790 O O . ASP B 1 339 ? 21.891 11.617 10.68 1 86.62 339 ASP B O 1
ATOM 5794 N N . MET B 1 340 ? 24.047 11.25 11.297 1 87.44 340 MET B N 1
ATOM 5795 C CA . MET B 1 340 ? 24.484 12.375 10.477 1 87.44 340 MET B CA 1
ATOM 5796 C C . MET B 1 340 ? 24.25 12.094 8.992 1 87.44 340 MET B C 1
ATOM 5798 O O . MET B 1 340 ? 23.812 12.969 8.25 1 87.44 340 MET B O 1
ATOM 5802 N N . GLU B 1 341 ? 24.516 10.906 8.578 1 90.06 341 GLU B N 1
ATOM 5803 C CA . GLU B 1 341 ? 24.328 10.523 7.184 1 90.06 341 GLU B CA 1
ATOM 5804 C C . GLU B 1 341 ? 22.844 10.547 6.809 1 90.06 341 GLU B C 1
ATOM 5806 O O . GLU B 1 341 ? 22.469 11.023 5.73 1 90.06 341 GLU B O 1
ATOM 5811 N N . LYS B 1 342 ? 22.078 10.047 7.656 1 92.88 342 LYS B N 1
ATOM 5812 C CA . LYS B 1 342 ? 20.641 10.047 7.43 1 92.88 342 LYS B CA 1
ATOM 5813 C C . LYS B 1 342 ? 20.094 11.469 7.328 1 92.88 342 LYS B C 1
ATOM 5815 O O . LYS B 1 342 ? 19.25 11.758 6.477 1 92.88 342 LYS B O 1
ATOM 5820 N N . ALA B 1 343 ? 20.594 12.297 8.219 1 93.62 343 ALA B N 1
ATOM 5821 C CA . ALA B 1 343 ? 20.156 13.688 8.211 1 93.62 343 ALA B CA 1
ATOM 5822 C C . ALA B 1 343 ? 20.578 14.391 6.922 1 93.62 343 ALA B C 1
ATOM 5824 O O . ALA B 1 343 ? 19.797 15.172 6.359 1 93.62 343 ALA B O 1
ATOM 5825 N N . ALA B 1 344 ? 21.797 14.117 6.5 1 93.56 344 ALA B N 1
ATOM 5826 C CA . ALA B 1 344 ? 22.281 14.703 5.25 1 93.56 344 ALA B CA 1
ATOM 5827 C C . ALA B 1 344 ? 21.438 14.242 4.066 1 93.56 344 ALA B C 1
ATOM 5829 O O . ALA B 1 344 ? 21.109 15.039 3.178 1 93.56 344 ALA B O 1
ATOM 5830 N N . ARG B 1 345 ? 21.047 13.023 4.039 1 95.44 345 ARG B N 1
ATOM 5831 C CA . ARG B 1 345 ? 20.188 12.477 2.996 1 95.44 345 ARG B CA 1
ATOM 5832 C C . ARG B 1 345 ? 18.812 13.141 3.021 1 95.44 345 ARG B C 1
ATOM 5834 O O . ARG B 1 345 ? 18.281 13.531 1.977 1 95.44 345 ARG B O 1
ATOM 5841 N N . MET B 1 346 ? 18.312 13.266 4.227 1 96.38 346 MET B N 1
ATOM 5842 C CA . MET B 1 346 ? 17.016 13.922 4.379 1 96.38 346 MET B CA 1
ATOM 5843 C C . MET B 1 346 ? 17.062 15.344 3.852 1 96.38 346 MET B C 1
ATOM 5845 O O . MET B 1 346 ? 16.109 15.812 3.229 1 96.38 346 MET B O 1
ATOM 5849 N N . CYS B 1 347 ? 18.141 16.016 4.098 1 96.06 347 CYS B N 1
ATOM 5850 C CA . CYS B 1 347 ? 18.312 17.391 3.629 1 96.06 347 CYS B CA 1
ATOM 5851 C C . CYS B 1 347 ? 18.312 17.453 2.105 1 96.06 347 CYS B C 1
ATOM 5853 O O . CYS B 1 347 ? 17.594 18.25 1.516 1 96.06 347 CYS B O 1
ATOM 5855 N N . LYS B 1 348 ? 19.062 16.547 1.486 1 97 348 LYS B N 1
ATOM 5856 C CA . LYS B 1 348 ? 19.109 16.5 0.028 1 97 348 LYS B CA 1
ATOM 5857 C C . LYS B 1 348 ? 17.734 16.172 -0.561 1 97 348 LYS B C 1
ATOM 5859 O O . LYS B 1 348 ? 17.312 16.797 -1.536 1 97 348 LYS B O 1
ATOM 5864 N N . VAL B 1 349 ? 17.094 15.234 0.048 1 98.44 349 VAL B N 1
ATOM 5865 C CA . VAL B 1 349 ? 15.773 14.82 -0.423 1 98.44 349 VAL B CA 1
ATOM 5866 C C . VAL B 1 349 ? 14.797 15.984 -0.31 1 98.44 349 VAL B C 1
ATOM 5868 O O . VAL B 1 349 ? 14.008 16.234 -1.222 1 98.44 349 VAL B O 1
ATOM 5871 N N . ALA B 1 350 ? 14.844 16.719 0.824 1 98.56 350 ALA B N 1
ATOM 5872 C CA . ALA B 1 350 ? 13.977 17.891 1 1 98.56 350 ALA B CA 1
ATOM 5873 C C . ALA B 1 350 ? 14.18 18.891 -0.13 1 98.56 350 ALA B C 1
ATOM 5875 O O . ALA B 1 350 ? 13.203 19.391 -0.705 1 98.56 350 ALA B O 1
ATOM 5876 N N . LEU B 1 351 ? 15.406 19.125 -0.464 1 98.19 351 LEU B N 1
ATOM 5877 C CA . LEU B 1 351 ? 15.734 20.078 -1.516 1 98.19 351 LEU B CA 1
ATOM 5878 C C . LEU B 1 351 ? 15.25 19.578 -2.873 1 98.19 351 LEU B C 1
ATOM 5880 O O . LEU B 1 351 ? 14.781 20.375 -3.695 1 98.19 351 LEU B O 1
ATOM 5884 N N . TRP B 1 352 ? 15.328 18.266 -3.105 1 98.69 352 TRP B N 1
ATOM 5885 C CA . TRP B 1 352 ? 14.789 17.688 -4.332 1 98.69 352 TRP B CA 1
ATOM 5886 C C . TRP B 1 352 ? 13.273 17.844 -4.387 1 98.69 352 TRP B C 1
ATOM 5888 O O . TRP B 1 352 ? 12.719 18.156 -5.441 1 98.69 352 TRP B O 1
ATOM 5898 N N . CYS B 1 353 ? 12.625 17.703 -3.316 1 98.81 353 CYS B N 1
ATOM 5899 C CA . CYS B 1 353 ? 11.164 17.703 -3.258 1 98.81 353 CYS B CA 1
ATOM 5900 C C . CYS B 1 353 ? 10.594 19.094 -3.5 1 98.81 353 CYS B C 1
ATOM 5902 O O . CYS B 1 353 ? 9.492 19.234 -4.02 1 98.81 353 CYS B O 1
ATOM 5904 N N . VAL B 1 354 ? 11.344 20.125 -3.164 1 98.19 354 VAL B N 1
ATOM 5905 C CA . VAL B 1 354 ? 10.758 21.453 -3.188 1 98.19 354 VAL B CA 1
ATOM 5906 C C . VAL B 1 354 ? 11.219 22.203 -4.438 1 98.19 354 VAL B C 1
ATOM 5908 O O . VAL B 1 354 ? 11.164 23.438 -4.488 1 98.19 354 VAL B O 1
ATOM 5911 N N . GLN B 1 355 ? 11.742 21.438 -5.414 1 97.81 355 GLN B N 1
ATOM 5912 C CA . GLN B 1 355 ? 12.047 22.094 -6.688 1 97.81 355 GLN B CA 1
ATOM 5913 C C . GLN B 1 355 ? 10.852 22.859 -7.215 1 97.81 355 GLN B C 1
ATOM 5915 O O . GLN B 1 355 ? 9.703 22.438 -7.055 1 97.81 355 GLN B O 1
ATOM 5920 N N . CYS B 1 356 ? 11.086 23.938 -7.855 1 94.19 356 CYS B N 1
ATOM 5921 C CA . CYS B 1 356 ? 10.031 24.844 -8.273 1 94.19 356 CYS B CA 1
ATOM 5922 C C . CYS B 1 356 ? 9.109 24.188 -9.289 1 94.19 356 CYS B C 1
ATOM 5924 O O . CYS B 1 356 ? 7.887 24.234 -9.156 1 94.19 356 CYS B O 1
ATOM 5926 N N . ARG B 1 357 ? 9.711 23.547 -10.305 1 93.56 357 ARG B N 1
ATOM 5927 C CA . ARG B 1 357 ? 8.922 22.891 -11.336 1 93.56 357 ARG B CA 1
ATOM 5928 C C . ARG B 1 357 ? 8.508 21.484 -10.891 1 93.56 357 ARG B C 1
ATOM 5930 O O . ARG B 1 357 ? 9.352 20.703 -10.438 1 93.56 357 ARG B O 1
ATOM 5937 N N . PRO B 1 358 ? 7.266 21.125 -11.055 1 94.56 358 PRO B N 1
ATOM 5938 C CA . PRO B 1 358 ? 6.797 19.812 -10.641 1 94.56 358 PRO B CA 1
ATOM 5939 C C . PRO B 1 358 ? 7.578 18.672 -11.305 1 94.56 358 PRO B C 1
ATOM 5941 O O . PRO B 1 358 ? 7.836 17.641 -10.672 1 94.56 358 PRO B O 1
ATOM 5944 N N . GLU B 1 359 ? 8 18.828 -12.555 1 94.69 359 GLU B N 1
ATOM 5945 C CA . GLU B 1 359 ? 8.672 17.766 -13.312 1 94.69 359 GLU B CA 1
ATOM 5946 C C . GLU B 1 359 ? 10.055 17.484 -12.734 1 94.69 359 GLU B C 1
ATOM 5948 O O . GLU B 1 359 ? 10.633 16.422 -12.984 1 94.69 359 GLU B O 1
ATOM 5953 N N . ASP B 1 360 ? 10.578 18.453 -12.023 1 96.88 360 ASP B N 1
ATOM 5954 C CA . ASP B 1 360 ? 11.914 18.281 -11.469 1 96.88 360 ASP B CA 1
ATOM 5955 C C . ASP B 1 360 ? 11.867 17.594 -10.109 1 96.88 360 ASP B C 1
ATOM 5957 O O . ASP B 1 360 ? 12.898 17.219 -9.555 1 96.88 360 ASP B O 1
ATOM 5961 N N . ARG B 1 361 ? 10.727 17.438 -9.57 1 98.25 361 ARG B N 1
ATOM 5962 C CA . ARG B 1 361 ? 10.57 16.75 -8.289 1 98.25 361 ARG B CA 1
ATOM 5963 C C . ARG B 1 361 ? 10.555 15.234 -8.477 1 98.25 361 ARG B C 1
ATOM 5965 O O . ARG B 1 361 ? 10.023 14.734 -9.469 1 98.25 361 ARG B O 1
ATOM 5972 N N . PRO B 1 362 ? 11.133 14.562 -7.566 1 98.19 362 PRO B N 1
ATOM 5973 C CA . PRO B 1 362 ? 11.109 13.102 -7.672 1 98.19 362 PRO B CA 1
ATOM 5974 C C . PRO B 1 362 ? 9.727 12.508 -7.41 1 98.19 362 PRO B C 1
ATOM 5976 O O . PRO B 1 362 ? 8.852 13.188 -6.883 1 98.19 362 PRO B O 1
ATOM 5979 N N . SER B 1 363 ? 9.477 11.25 -7.887 1 97.5 363 SER B N 1
ATOM 5980 C CA . SER B 1 363 ? 8.32 10.484 -7.43 1 97.5 363 SER B CA 1
ATOM 5981 C C . SER B 1 363 ? 8.461 10.094 -5.961 1 97.5 363 SER B C 1
ATOM 5983 O O . SER B 1 363 ? 9.57 10.078 -5.422 1 97.5 363 SER B O 1
ATOM 5985 N N . MET B 1 364 ? 7.352 9.82 -5.32 1 98.31 364 MET B N 1
ATOM 5986 C CA . MET B 1 364 ? 7.441 9.422 -3.918 1 98.31 364 MET B CA 1
ATOM 5987 C C . MET B 1 364 ? 8.109 8.055 -3.781 1 98.31 364 MET B C 1
ATOM 5989 O O . MET B 1 364 ? 8.719 7.758 -2.752 1 98.31 364 MET B O 1
ATOM 5993 N N . GLY B 1 365 ? 8.016 7.227 -4.82 1 96.62 365 GLY B N 1
ATOM 5994 C CA . GLY B 1 365 ? 8.812 6.012 -4.84 1 96.62 365 GLY B CA 1
ATOM 5995 C C . GLY B 1 365 ? 10.305 6.277 -4.75 1 96.62 365 GLY B C 1
ATOM 5996 O O . GLY B 1 365 ? 11.008 5.633 -3.971 1 96.62 365 GLY B O 1
ATOM 5997 N N . ASN B 1 366 ? 10.758 7.23 -5.516 1 96.5 366 ASN B N 1
ATOM 5998 C CA . ASN B 1 366 ? 12.164 7.633 -5.477 1 96.5 366 ASN B CA 1
ATOM 5999 C C . ASN B 1 366 ? 12.539 8.227 -4.121 1 96.5 366 ASN B C 1
ATOM 6001 O O . ASN B 1 366 ? 13.633 7.984 -3.619 1 96.5 366 ASN B O 1
ATOM 6005 N N . VAL B 1 367 ? 11.633 8.969 -3.58 1 98.31 367 VAL B N 1
ATOM 6006 C CA . VAL B 1 367 ? 11.867 9.586 -2.279 1 98.31 367 VAL B CA 1
ATOM 6007 C C . VAL B 1 367 ? 12.117 8.5 -1.232 1 98.31 367 VAL B C 1
ATOM 6009 O O . VAL B 1 367 ? 13.078 8.594 -0.456 1 98.31 367 VAL B O 1
ATOM 6012 N N . VAL B 1 368 ? 11.289 7.473 -1.211 1 97.94 368 VAL B N 1
ATOM 6013 C CA . VAL B 1 368 ? 11.453 6.379 -0.263 1 97.94 368 VAL B CA 1
ATOM 6014 C C . VAL B 1 368 ? 12.797 5.699 -0.489 1 97.94 368 VAL B C 1
ATOM 6016 O O . VAL B 1 368 ? 13.523 5.414 0.466 1 97.94 368 VAL B O 1
ATOM 6019 N N . GLN B 1 369 ? 13.133 5.496 -1.713 1 94.81 369 GLN B N 1
ATOM 6020 C CA . GLN B 1 369 ? 14.398 4.852 -2.053 1 94.81 369 GLN B CA 1
ATOM 6021 C C . GLN B 1 369 ? 15.586 5.684 -1.567 1 94.81 369 GLN B C 1
ATOM 6023 O O . GLN B 1 369 ? 16.547 5.137 -1.026 1 94.81 369 GLN B O 1
ATOM 6028 N N . MET B 1 370 ? 15.492 6.953 -1.733 1 96.25 370 MET B N 1
ATOM 6029 C CA . MET B 1 370 ? 16.578 7.844 -1.339 1 96.25 370 MET B CA 1
ATOM 6030 C C . MET B 1 370 ? 16.734 7.871 0.178 1 96.25 370 MET B C 1
ATOM 6032 O O . MET B 1 370 ? 17.859 7.848 0.692 1 96.25 370 MET B O 1
ATOM 6036 N N . LEU B 1 371 ? 15.633 7.883 0.863 1 96.88 371 LEU B N 1
ATOM 6037 C CA . LEU B 1 371 ? 15.672 7.984 2.318 1 96.88 371 LEU B CA 1
ATOM 6038 C C . LEU B 1 371 ? 16.172 6.691 2.943 1 96.88 371 LEU B C 1
ATOM 6040 O O . LEU B 1 371 ? 16.891 6.719 3.943 1 96.88 371 LEU B O 1
ATOM 6044 N N . GLU B 1 372 ? 15.781 5.527 2.318 1 93.12 372 GLU B N 1
ATOM 6045 C CA . GLU B 1 372 ? 16.109 4.234 2.904 1 93.12 372 GLU B CA 1
ATOM 6046 C C . GLU B 1 372 ? 17.422 3.693 2.34 1 93.12 372 GLU B C 1
ATOM 6048 O O . GLU B 1 372 ? 18.031 2.799 2.928 1 93.12 372 GLU B O 1
ATOM 6053 N N . GLY B 1 373 ? 17.812 4.211 1.21 1 85.38 373 GLY B N 1
ATOM 6054 C CA . GLY B 1 373 ? 18.938 3.619 0.514 1 85.38 373 GLY B CA 1
ATOM 6055 C C . GLY B 1 373 ? 20.281 4.133 1.006 1 85.38 373 GLY B C 1
ATOM 6056 O O . GLY B 1 373 ? 20.328 5.027 1.853 1 85.38 373 GLY B O 1
ATOM 6057 N N . ASP B 1 374 ? 21.297 3.502 0.426 1 82.06 374 ASP B N 1
ATOM 6058 C CA . ASP B 1 374 ? 22.656 3.875 0.771 1 82.06 374 ASP B CA 1
ATOM 6059 C C . ASP B 1 374 ? 23.391 4.48 -0.431 1 82.06 374 ASP B C 1
ATOM 6061 O O . ASP B 1 374 ? 24.531 4.93 -0.312 1 82.06 374 ASP B O 1
ATOM 6065 N N . GLU B 1 375 ? 22.609 4.555 -1.464 1 84.69 375 GLU B N 1
ATOM 6066 C CA . GLU B 1 375 ? 23.234 5.105 -2.666 1 84.69 375 GLU B CA 1
ATOM 6067 C C . GLU B 1 375 ? 23.359 6.621 -2.578 1 84.69 375 GLU B C 1
ATOM 6069 O O . GLU B 1 375 ? 22.562 7.281 -1.904 1 84.69 375 GLU B O 1
ATOM 6074 N N . GLU B 1 376 ? 24.359 7.043 -3.283 1 89.81 376 GLU B N 1
ATOM 6075 C CA . GLU B 1 376 ? 24.562 8.484 -3.328 1 89.81 376 GLU B CA 1
ATOM 6076 C C . GLU B 1 376 ? 23.406 9.188 -4.035 1 89.81 376 GLU B C 1
ATOM 6078 O O . GLU B 1 376 ? 22.953 8.734 -5.094 1 89.81 376 GLU B O 1
ATOM 6083 N N . ILE B 1 377 ? 22.906 10.227 -3.391 1 94.06 377 ILE B N 1
ATOM 6084 C CA . ILE B 1 377 ? 21.859 11.047 -3.975 1 94.06 377 ILE B CA 1
ATOM 6085 C C . ILE B 1 377 ? 22.469 12.203 -4.758 1 94.06 377 ILE B C 1
ATOM 6087 O O . ILE B 1 377 ? 23.344 12.914 -4.246 1 94.06 377 ILE B O 1
ATOM 6091 N N . ALA B 1 378 ? 22.109 12.328 -5.965 1 93.81 378 ALA B N 1
ATOM 6092 C CA . ALA B 1 378 ? 22.594 13.438 -6.777 1 93.81 378 ALA B CA 1
ATOM 6093 C C . ALA B 1 378 ? 22.328 14.773 -6.098 1 93.81 378 ALA B C 1
ATOM 6095 O O . ALA B 1 378 ? 21.297 14.938 -5.422 1 93.81 378 ALA B O 1
ATOM 6096 N N . THR B 1 379 ? 23.234 15.734 -6.27 1 94.06 379 THR B N 1
ATOM 6097 C CA . THR B 1 379 ? 23.031 17.062 -5.715 1 94.06 379 THR B CA 1
ATOM 6098 C C . THR B 1 379 ? 21.891 17.781 -6.43 1 94.06 379 THR B C 1
ATOM 6100 O O . THR B 1 379 ? 21.875 17.859 -7.66 1 94.06 379 THR B O 1
ATOM 6103 N N . PRO B 1 380 ? 20.953 18.25 -5.676 1 95.31 380 PRO B N 1
ATOM 6104 C CA . PRO B 1 380 ? 19.828 18.953 -6.305 1 95.31 380 PRO B CA 1
ATOM 6105 C C . PRO B 1 380 ? 20.219 20.328 -6.836 1 95.31 380 PRO B C 1
ATOM 6107 O O . PRO B 1 380 ? 21.219 20.906 -6.383 1 95.31 380 PRO B O 1
ATOM 6110 N N . GLY B 1 381 ? 19.422 20.781 -7.805 1 93.94 381 GLY B N 1
ATOM 6111 C CA . GLY B 1 381 ? 19.562 22.172 -8.203 1 93.94 381 GLY B CA 1
ATOM 6112 C C . GLY B 1 381 ? 18.953 23.141 -7.207 1 93.94 381 GLY B C 1
ATOM 6113 O O . GLY B 1 381 ? 18.375 22.734 -6.203 1 93.94 381 GLY B O 1
ATOM 6114 N N . ASN B 1 382 ? 19.172 24.453 -7.449 1 95.06 382 ASN B N 1
ATOM 6115 C CA . ASN B 1 382 ? 18.594 25.5 -6.602 1 95.06 382 ASN B CA 1
ATOM 6116 C C . ASN B 1 382 ? 17.062 25.547 -6.738 1 95.06 382 ASN B C 1
ATOM 6118 O O . ASN B 1 382 ? 16.547 26 -7.762 1 95.06 382 ASN B O 1
ATOM 6122 N N . PRO B 1 383 ? 16.359 25.109 -5.703 1 95.69 383 PRO B N 1
ATOM 6123 C CA . PRO B 1 383 ? 14.898 25.141 -5.809 1 95.69 383 PRO B CA 1
ATOM 6124 C C . PRO B 1 383 ? 14.336 26.562 -5.734 1 95.69 383 PRO B C 1
ATOM 6126 O O . PRO B 1 383 ? 13.164 26.781 -6.059 1 95.69 383 PRO B O 1
ATOM 6129 N N . PHE B 1 384 ? 15.141 27.531 -5.34 1 92.81 384 PHE B N 1
ATOM 6130 C CA . PHE B 1 384 ? 14.641 28.875 -5.055 1 92.81 384 PHE B CA 1
ATOM 6131 C C . PHE B 1 384 ? 15.203 29.891 -6.051 1 92.81 384 PHE B C 1
ATOM 6133 O O . PHE B 1 384 ? 15.227 31.078 -5.777 1 92.81 384 PHE B O 1
ATOM 6140 N N . ALA B 1 385 ? 15.734 29.438 -7.137 1 88.38 385 ALA B N 1
ATOM 6141 C CA . ALA B 1 385 ? 16.328 30.312 -8.148 1 88.38 385 ALA B CA 1
ATOM 6142 C C . ALA B 1 385 ? 15.312 31.359 -8.625 1 88.38 385 ALA B C 1
ATOM 6144 O O . ALA B 1 385 ? 15.68 32.5 -8.93 1 88.38 385 ALA B O 1
ATOM 6145 N N . HIS B 1 386 ? 14.039 31 -8.672 1 80 386 HIS B N 1
ATOM 6146 C CA . HIS B 1 386 ? 12.977 31.859 -9.164 1 80 386 HIS B CA 1
ATOM 6147 C C . HIS B 1 386 ? 12.711 33 -8.188 1 80 386 HIS B C 1
ATOM 6149 O O . HIS B 1 386 ? 12.094 34 -8.562 1 80 386 HIS B O 1
ATOM 6155 N N . LEU B 1 387 ? 13.055 32.875 -6.953 1 77.81 387 LEU B N 1
ATOM 6156 C CA . LEU B 1 387 ? 12.836 33.906 -5.945 1 77.81 387 LEU B CA 1
ATOM 6157 C C . LEU B 1 387 ? 13.914 34.969 -6.031 1 77.81 387 LEU B C 1
ATOM 6159 O O . LEU B 1 387 ? 13.734 36.094 -5.531 1 77.81 387 LEU B O 1
ATOM 6163 N N . ALA B 1 388 ? 15.18 34.688 -6.527 1 62.28 388 ALA B N 1
ATOM 6164 C CA . ALA B 1 388 ? 16.266 35.656 -6.664 1 62.28 388 ALA B CA 1
ATOM 6165 C C . ALA B 1 388 ? 15.891 36.75 -7.629 1 62.28 388 ALA B C 1
ATOM 6167 O O . ALA B 1 388 ? 16.266 37.906 -7.434 1 62.28 388 ALA B O 1
ATOM 6168 N N . ALA B 1 389 ? 15.234 36.531 -8.688 1 51.78 389 ALA B N 1
ATOM 6169 C CA . ALA B 1 389 ? 14.93 37.531 -9.703 1 51.78 389 ALA B CA 1
ATOM 6170 C C . ALA B 1 389 ? 14 38.625 -9.148 1 51.78 389 ALA B C 1
ATOM 6172 O O . ALA B 1 389 ? 14.094 39.781 -9.531 1 51.78 389 ALA B O 1
ATOM 6173 N N . TYR B 1 390 ? 13.18 38.219 -8.195 1 47.47 390 TYR B N 1
ATOM 6174 C CA . TYR B 1 390 ? 12.242 39.25 -7.711 1 47.47 390 TYR B CA 1
ATOM 6175 C C . TYR B 1 390 ? 12.961 40.281 -6.852 1 47.47 390 TYR B C 1
ATOM 6177 O O . TYR B 1 390 ? 12.547 41.438 -6.797 1 47.47 390 TYR B O 1
ATOM 6185 N N . ASN B 1 391 ? 13.938 39.969 -6.066 1 44.69 391 ASN B N 1
ATOM 6186 C CA . ASN B 1 391 ? 14.633 40.938 -5.25 1 44.69 391 ASN B CA 1
ATOM 6187 C C . ASN B 1 391 ? 15.445 41.906 -6.109 1 44.69 391 ASN B C 1
ATOM 6189 O O . ASN B 1 391 ? 15.641 43.062 -5.734 1 44.69 391 ASN B O 1
ATOM 6193 N N . ALA B 1 392 ? 15.992 41.562 -7.254 1 41.97 392 ALA B N 1
ATOM 6194 C CA . ALA B 1 392 ? 16.812 42.469 -8.062 1 41.97 392 ALA B CA 1
ATOM 6195 C C . ALA B 1 392 ? 15.961 43.562 -8.727 1 41.97 392 ALA B C 1
ATOM 6197 O O . ALA B 1 392 ? 16.438 44.656 -8.992 1 41.97 392 ALA B O 1
ATOM 6198 N N . GLY B 1 393 ? 14.656 43.25 -9.055 1 37.56 393 GLY B N 1
ATOM 6199 C CA . GLY B 1 393 ? 13.875 44.25 -9.773 1 37.56 393 GLY B CA 1
ATOM 6200 C C . GLY B 1 393 ? 13.438 45.406 -8.891 1 37.56 393 GLY B C 1
ATOM 6201 O O . GLY B 1 393 ? 13.031 46.438 -9.391 1 37.56 393 GLY B O 1
ATOM 6202 N N . THR B 1 394 ? 13.141 45.125 -7.602 1 39.16 394 THR B N 1
ATOM 6203 C CA . THR B 1 394 ? 12.555 46.25 -6.871 1 39.16 394 THR B CA 1
ATOM 6204 C C . THR B 1 394 ? 13.617 47.281 -6.523 1 39.16 394 THR B C 1
ATOM 6206 O O . THR B 1 394 ? 13.289 48.438 -6.172 1 39.16 394 THR B O 1
ATOM 6209 N N . LEU B 1 395 ? 14.867 46.969 -6.352 1 34.88 395 LEU B N 1
ATOM 6210 C CA . LEU B 1 395 ? 15.742 48 -5.82 1 34.88 395 LEU B CA 1
ATOM 6211 C C . LEU B 1 395 ? 16.109 49 -6.91 1 34.88 395 LEU B C 1
ATOM 6213 O O . LEU B 1 395 ? 16.641 50.094 -6.613 1 34.88 395 LEU B O 1
ATOM 6217 N N . SER B 1 396 ? 16.062 48.625 -8.203 1 32.75 396 SER B N 1
ATOM 6218 C CA . SER B 1 396 ? 16.672 49.625 -9.086 1 32.75 396 SER B CA 1
ATOM 6219 C C . SER B 1 396 ? 15.656 50.719 -9.445 1 32.75 396 SER B C 1
ATOM 6221 O O . SER B 1 396 ? 15.812 51.406 -10.461 1 32.75 396 SER B O 1
ATOM 6223 N N . GLY B 1 397 ? 14.398 50.781 -8.891 1 29.77 397 GLY B N 1
ATOM 6224 C CA . GLY B 1 397 ? 13.641 51.969 -9.242 1 29.77 397 GLY B CA 1
ATOM 6225 C C . GLY B 1 397 ? 14.266 53.281 -8.742 1 29.77 397 GLY B C 1
ATOM 6226 O O . GLY B 1 397 ? 14.234 53.562 -7.543 1 29.77 397 GLY B O 1
ATOM 6227 N N . ASP B 1 398 ? 15.32 53.719 -9.352 1 27.64 398 ASP B N 1
ATOM 6228 C CA . ASP B 1 398 ? 15.82 55.094 -9.289 1 27.64 398 ASP B CA 1
ATOM 6229 C C . ASP B 1 398 ? 14.711 56.094 -9.578 1 27.64 398 ASP B C 1
ATOM 6231 O O . ASP B 1 398 ? 14.125 56.094 -10.664 1 27.64 398 ASP B O 1
ATOM 6235 N N . THR B 1 399 ? 13.859 56.5 -8.672 1 28.78 399 THR B N 1
ATOM 6236 C CA . THR B 1 399 ? 13 57.688 -8.656 1 28.78 399 THR B CA 1
ATOM 6237 C C . THR B 1 399 ? 13.781 58.938 -9.078 1 28.78 399 THR B C 1
ATOM 6239 O O . THR B 1 399 ? 14.508 59.531 -8.273 1 28.78 399 THR B O 1
ATOM 6242 N N . THR B 1 400 ? 14.453 59 -10.258 1 26.22 400 THR B N 1
ATOM 6243 C CA . THR B 1 400 ? 14.828 60.312 -10.789 1 26.22 400 THR B CA 1
ATOM 6244 C C . THR B 1 400 ? 13.594 61.188 -11 1 26.22 400 THR B C 1
ATOM 6246 O O . THR B 1 400 ? 12.727 60.844 -11.805 1 26.22 400 THR B O 1
ATOM 6249 N N . MET B 1 401 ? 13.07 61.875 -10.016 1 24.33 401 MET B N 1
ATOM 6250 C CA . MET B 1 401 ? 12.211 63.062 -9.992 1 24.33 401 MET B CA 1
ATOM 6251 C C . MET B 1 401 ? 12.703 64.125 -10.992 1 24.33 401 MET B C 1
ATOM 6253 O O . MET B 1 401 ? 13.734 64.75 -10.773 1 24.33 401 MET B O 1
ATOM 6257 N N . GLU B 1 402 ? 12.688 63.875 -12.328 1 22.86 402 GLU B N 1
ATOM 6258 C CA . GLU B 1 402 ? 12.828 64.938 -13.281 1 22.86 402 GLU B CA 1
ATOM 6259 C C . GLU B 1 402 ? 11.727 66 -13.109 1 22.86 402 GLU B C 1
ATOM 6261 O O . GLU B 1 402 ? 10.547 65.625 -13.008 1 22.86 402 GLU B O 1
ATOM 6266 N N . SER B 1 403 ? 12.008 67.188 -12.602 1 23.41 403 SER B N 1
ATOM 6267 C CA . SER B 1 403 ? 11.367 68.5 -12.586 1 23.41 403 SER B CA 1
ATOM 6268 C C . SER B 1 403 ? 10.922 68.938 -13.977 1 23.41 403 SER B C 1
ATOM 6270 O O . SER B 1 403 ? 11.75 69.25 -14.836 1 23.41 403 SER B O 1
ATOM 6272 N N . TYR B 1 404 ? 9.992 68.25 -14.688 1 20.67 404 TYR B N 1
ATOM 6273 C CA . TYR B 1 404 ? 9.422 68.75 -15.953 1 20.67 404 TYR B CA 1
ATOM 6274 C C . TYR B 1 404 ? 8.758 70.125 -15.781 1 20.67 404 TYR B C 1
ATOM 6276 O O . TYR B 1 404 ? 8.133 70.375 -14.758 1 20.67 404 TYR B O 1
ATOM 6284 N N . GLY B 1 405 ? 9.117 71.25 -16.609 1 23.12 405 GLY B N 1
ATOM 6285 C CA . GLY B 1 405 ? 8.672 72.562 -17.031 1 23.12 405 GLY B CA 1
ATOM 6286 C C . GLY B 1 405 ? 7.207 72.562 -17.438 1 23.12 405 GLY B C 1
ATOM 6287 O O . GLY B 1 405 ? 6.625 71.562 -17.75 1 23.12 405 GLY B O 1
ATOM 6288 N N . SER B 1 406 ? 6.34 73.75 -17.156 1 22.14 406 SER B N 1
ATOM 6289 C CA . SER B 1 406 ? 5.008 74.312 -17.219 1 22.14 406 SER B CA 1
ATOM 6290 C C . SER B 1 406 ? 4.555 74.5 -18.656 1 22.14 406 SER B C 1
ATOM 6292 O O . SER B 1 406 ? 3.539 75.188 -18.906 1 22.14 406 SER B O 1
ATOM 6294 N N . SER B 1 407 ? 5.09 74.25 -19.812 1 23.97 407 SER B N 1
ATOM 6295 C CA . SER B 1 407 ? 4.613 74.938 -21.016 1 23.97 407 SER B CA 1
ATOM 6296 C C . SER B 1 407 ? 3.166 74.562 -21.312 1 23.97 407 SER B C 1
ATOM 6298 O O . SER B 1 407 ? 2.791 73.438 -21.266 1 23.97 407 SER B O 1
ATOM 6300 N N . GLY B 1 408 ? 2.156 75.625 -21.031 1 21.64 408 GLY B N 1
ATOM 6301 C CA . GLY B 1 408 ? 0.766 75.688 -21.453 1 21.64 408 GLY B CA 1
ATOM 6302 C C . GLY B 1 408 ? 0.571 75.562 -22.938 1 21.64 408 GLY B C 1
ATOM 6303 O O . GLY B 1 408 ? 1.374 76 -23.734 1 21.64 408 GLY B O 1
ATOM 6304 N N . PHE B 1 409 ? -0.043 74.5 -23.5 1 20.59 409 PHE B N 1
ATOM 6305 C CA . PHE B 1 409 ? -0.536 74.125 -24.812 1 20.59 409 PHE B CA 1
ATOM 6306 C C . PHE B 1 409 ? -1.44 75.188 -25.406 1 20.59 409 PHE B C 1
ATOM 6308 O O . PHE B 1 409 ? -2.127 75.875 -24.688 1 20.59 409 PHE B O 1
ATOM 6315 N N . THR B 1 410 ? -1.595 75.312 -26.766 1 21.42 410 THR B N 1
ATOM 6316 C CA . THR B 1 410 ? -1.766 75.75 -28.156 1 21.42 410 THR B CA 1
ATOM 6317 C C . THR B 1 410 ? -3.238 75.688 -28.547 1 21.42 410 THR B C 1
ATOM 6319 O O . THR B 1 410 ? -3.576 75.875 -29.719 1 21.42 410 THR B O 1
ATOM 6322 N N . GLY B 1 411 ? -4.363 75.875 -27.812 1 20.78 411 GLY B N 1
ATOM 6323 C CA . GLY B 1 411 ? -5.605 75.812 -28.562 1 20.78 411 GLY B CA 1
ATOM 6324 C C . GLY B 1 411 ? -5.797 77.062 -29.453 1 20.78 411 GLY B C 1
ATOM 6325 O O . GLY B 1 411 ? -6.859 77.188 -30.047 1 20.78 411 GLY B O 1
ATOM 6326 N N . ARG B 1 412 ? -4.828 77.312 -30.328 1 19.88 412 ARG B N 1
ATOM 6327 C CA . ARG B 1 412 ? -5.316 77.938 -31.562 1 19.88 412 ARG B CA 1
ATOM 6328 C C . ARG B 1 412 ? -5.953 76.938 -32.5 1 19.88 412 ARG B C 1
ATOM 6330 O O . ARG B 1 412 ? -5.453 75.812 -32.625 1 19.88 412 ARG B O 1
#

Solvent-accessible surface area (backbone atoms only — not comparable to full-atom values): 45503 Å² total; per-residue (Å²): 136,76,79,61,73,67,61,57,53,54,52,53,51,49,54,52,53,52,49,50,51,52,50,54,51,51,49,51,50,47,54,53,52,50,51,50,51,52,54,49,49,61,62,53,60,75,55,68,69,80,77,80,82,68,86,62,62,71,63,52,57,50,51,51,46,56,46,47,51,48,52,49,52,39,58,62,62,36,61,41,83,44,50,73,66,52,50,32,60,29,19,65,65,68,63,42,74,76,46,74,57,100,59,28,38,28,23,47,29,32,45,96,88,61,52,58,25,30,35,35,39,46,42,71,88,51,49,67,61,45,49,50,22,49,47,30,41,55,60,42,50,77,56,61,45,42,54,25,41,59,50,63,50,25,34,26,83,51,96,88,46,40,34,40,30,27,59,53,45,83,61,38,35,44,40,55,56,45,62,46,63,69,84,73,69,79,49,67,82,72,50,52,70,54,48,49,49,31,52,50,35,50,33,50,38,51,22,38,31,56,70,36,27,75,45,23,44,36,49,51,56,54,42,44,75,33,29,32,16,28,80,94,56,42,36,18,46,45,81,42,41,67,29,43,82,33,55,72,86,55,69,64,42,87,70,87,67,79,60,52,47,90,90,30,47,32,69,44,46,77,41,101,46,78,38,48,66,47,40,42,38,18,6,45,15,46,39,44,46,23,60,39,56,44,35,72,46,68,50,79,47,80,83,76,52,78,64,53,67,48,39,66,60,51,46,48,56,30,45,74,70,70,40,48,62,66,56,42,51,61,36,36,62,97,57,56,73,67,51,50,54,52,45,53,42,46,51,49,49,22,44,29,23,42,27,67,52,60,88,69,27,64,53,45,63,53,50,40,47,54,68,74,45,86,66,85,74,78,84,60,71,76,40,58,61,77,61,57,58,59,64,61,62,68,70,66,68,73,78,75,79,73,83,78,78,83,79,79,80,76,82,121,135,78,80,63,73,65,63,57,51,54,52,50,51,50,53,51,52,52,48,49,50,52,50,54,49,50,48,51,50,48,54,51,52,51,51,48,52,52,52,51,49,59,63,51,59,73,55,69,68,80,77,77,82,67,86,62,64,70,61,51,58,51,51,51,46,54,47,48,52,47,50,50,52,39,59,62,62,36,60,40,83,43,51,72,66,54,50,33,62,30,19,64,64,68,64,43,74,77,46,74,57,101,59,28,39,27,23,47,30,32,47,96,87,61,51,58,25,29,36,37,39,47,41,72,87,51,50,68,62,45,49,49,22,48,47,29,40,55,60,42,50,75,55,60,47,40,54,24,41,58,50,64,50,25,34,25,82,50,95,86,45,41,34,39,30,26,60,52,47,83,63,38,34,43,41,56,55,46,63,45,61,68,82,73,67,80,48,67,81,73,49,52,70,56,49,49,48,31,52,49,36,50,33,50,38,52,22,37,32,55,68,34,26,75,45,24,44,35,49,52,56,54,43,44,75,32,28,32,16,28,79,94,57,42,35,19,46,45,82,40,42,66,30,42,81,34,54,72,85,53,68,64,42,88,71,87,68,79,60,54,46,89,89,30,46,32,69,44,45,77,41,101,47,78,38,46,66,48,40,43,38,18,7,45,13,45,40,43,45,23,61,40,56,44,36,72,46,68,50,79,45,82,84,77,50,76,62,53,66,48,39,66,59,52,49,49,56,30,47,74,71,69,40,51,62,65,55,42,53,60,37,38,59,101,60,57,74,68,52,50,54,52,45,53,42,46,51,49,50,22,44,31,22,42,28,66,52,59,87,69,26,63,54,44,63,54,48,40,48,56,69,73,46,87,67,87,73,78,82,61,70,75,40,58,61,78,60,54,61,59,64,62,63,66,69,66,70,73,81,74,81,74,85,79,85,80,86,80,85,70,89,117